Protein AF-0000000066928668 (afdb_homodimer)

Foldseek 3Di:
DVVVVVVVVVVVCPVPVAFEEEEEAEDLDQLSLVVQQLLQQLSVVSPHQYEYEYEYAAPVHPDQSYDRHHYDYDYDDPVRNVLSVVLLPAQCLQPVDPDPVVVVVSVVSVLVSLLVSLVVVVPDVVVLVVLLVSQGLEYEYELLQLQVLLSCVSSVHQAYEYEDSAADAQLLQLLQQHHRPLQQDAGLFQLDHSDDDPVSSVVRVVVSVVVVVVCVVSVCSSNVQVVCCVPPNHPSDDSSNSSNQHQAYEYQDDCLQAHDDDDFPRYHHQHPSPQDDADDDDPVVVVLLVPAQEEEEEDADPSNAPVSNDPLLLVLLLVLQQVPLRYAYEYQHCCPPPCRNVPRPRYHYDPDDPVLNLLQDPSHAEYEYQQDSVVLSSNLLNLHAYEHEHRGGSSSVRVVSLVVQLQYHYDYSVCSSHNVVVNVRVCVCNVDCSNSVSSVVSNVCQVPPDDHSSRSSNVSSVVCSVPGRPCVRRDPSSPPDPCVVVVVVPVVVVVVVVVVVVVVVVVVVVVVVVPPPPPDPPPD/DVVVVVVVVVVVCPVPVAFEEEEEAEDLDQLSLVVQQLLQQLSVVSPHQYEYEYEYAAPVHPDQSYDRHHYDYDYDDPVRNVLSVVLLPAQCLQPVDPDPVVVVVSVVSVLVSLLVSLVVVVPDVVVLVVLLVVQGLEYEYELLQLQVLLSCVSSVHQAYEYEDSAADAQLLQLLQQHHRPLQQDAGLFQLDHSDDDPVSSVVRVVVSVVVVVVCVVSVCSSNVQVVCCVPPNHPSDDSSNSSNQHQAYEYQDDCLQAHDDDDFPRYHHQHPSPQDDADDDDPVVVVLLVPAQEEEEEDADDSNAPVSNDPLLLVLLLVLQQVPLRYAYEYQHCCPPPCRNVPRPRYHYDPDDPLLNLLLDPSHAEYEYQQDSVNLSSNLLNLHAYEHEHRGGSSSVRVVSLVVLLQYHYDYSVCSSHNVVVNVRVCVCRVDCSNSVSSVVSNVCQVPPDDHSSRSSNVSSVVCSVPGRPCVRRDPSSPPDPCVVVVVVPVVVVVVVVVVVVVVVVVVVVVVVVPPPPPPDPPD

Radius of gyration: 33.32 Å; Cα contacts (8 Å, |Δi|>4): 1807; chains: 2; bounding box: 69×100×120 Å

Organism: Strongyloides stercoralis (NCBI:txid6248)

Secondary structure (DSSP, 8-state):
-HHHHHHHHHHT-------EEEEE--BS-HHHHHHHHHHHHHHHHTT-EEEEEEEB--TT----S-SSSEEEEEPPPHHHHHHHHHHT-TTHHHH--S-HHHHHHHHHHHHHHHHHHHHHHHH-HHHHHHHHHH--SEEEEETT-HHHHHHHHHTT---EEEEESSS--GGGSGGGT----TTTS--TT-S--SS--HHHHHHHHHHHHHHHHHHHHHHHHHHTHHHHHHHH-TTS--HHHHHHHSS-EEES--TTTSPP--B-TTEEE-TTTT-PPPPPPPHHHHHHHTSSSEEEEEE-TTTS-GGGS-HHHHHHHHHHHHH-TTEEEEEE-S-GGG-TTTT-TTEEEES---HHHHHTSTTEEEEEE---HHHHHHHHHHT--EEE---STTHHHHHHHHHHTT-EEE--GGGGGSHHHHHHHHHHHHH-HHHHHHHHHHHHHHHT-SS-HHHHHHHHHHHHHHH---GGG--GGGG--HHHHTTHHHHHHHHHHHHHHHHHHHHHHHHHHHHS--------/-HHHHHHHHHHT-------EEEEE--BS-HHHHHHHHHHHHHHHHTT-EEEEEEEB--TT----S-SSSEEEEEPPPHHHHHHHHHHT-TTHHHH--S-HHHHHHHHHHHHHHHHHHHHHHHH-HHHHHHHHHH--SEEEEETT-HHHHHHHHHTT---EEEEESSS--GGGTGGGT----TTTS--TT-S--SS--HHHHHHHHHHHHHHHHHHHHHHHHHHTHHHHHHHH-TTS--HHHHHHHSS-EEES--TTTSPP--B-TTEEE-TTTT-PPPPPPPHHHHHHHTSSSEEEEEE-TTTS-GGGS-HHHHHHHHHHHHH-TTEEEEEE-S-GGG-TTTT-TTEEEES---HHHHHTSTTEEEEEE---HHHHHHHHHHT--EEE---STTHHHHHHHHHHTT-EEE--GGGGGSHHHHHHHHHHHHH-HHHHHHHHHHHHHHHT-SS-HHHHHHHHHHHHHHH---GGG--GGGG--HHHHTTHHHHHHHHHHHHHHHHHHHHHHHHHHHHS--------

pLDDT: mean 91.53, std 11.99, range [35.19, 98.94]

Sequence (1048 aa):
MFHKYLILLLTFLITLNSYKILIVNPKFGYSHVNFFSQIADILTEAGHNVTVLAINMDPTITHPGAYKANVVTFPASKEIEDIFAQNIAGNFLWNLTSSGIEQYEVFKRFMNATYLQSLKVFNNEELTEKIKKEKFDLGITEMLNEYIFGMFKIWGIKAYVSGLSTSLGEYYYNPFGVPFPASFIPCLMSPFSDKMTYLERFQNLLSYNIGKMFYSYYGEYLSLQSEFDAKYGVGFFNGYKALGDSSFLIINSNPFLDFPSPKTSKMVEVSGIGIKDSKPLSDYWNKILSLRNKTIMISFGTFAKTIYMPKNIKDGLLEAIRKLNNITFILKYEKPEDGTGKNINNLIISKWLPQSDLLNDERLSLFITHGGMGSTTELSFKGVPAIAIPLLGDQFRNIKLLERQKTAIIMNKLDLKNPDILIKNIKKILEDDTYKNNAKLVSRRLNKRPVGSKKLLIEHIEFAAEFGNLDILDLASRNMGVIEYYNLDIIIPITLGSLSICLLLMYITFKYIKKIPISKVKKDMFHKYLILLLTFLITLNSYKILIVNPKFGYSHVNFFSQIADILTEAGHNVTVLAINMDPTITHPGAYKANVVTFPASKEIEDIFAQNIAGNFLWNLTSSGIEQYEVFKRFMNATYLQSLKVFNNEELTEKIKKEKFDLGITEMLNEYIFGMFKIWGIKAYVSGLSTSLGEYYYNPFGVPFPASFIPCLMSPFSDKMTYLERFQNLLSYNIGKMFYSYYGEYLSLQSEFDAKYGVGFFNGYKALGDSSFLIINSNPFLDFPSPKTSKMVEVSGIGIKDSKPLSDYWNKILSLRNKTIMISFGTFAKTIYMPKNIKDGLLEAIRKLNNITFILKYEKPEDGTGKNINNLIISKWLPQSDLLNDERLSLFITHGGMGSTTELSFKGVPAIAIPLLGDQFRNIKLLERQKTAIIMNKLDLKNPDILIKNIKKILEDDTYKNNAKLVSRRLNKRPVGSKKLLIEHIEFAAEFGNLDILDLASRNMGVIEYYNLDIIIPITLGSLSICLLLMYITFKYIKKIPISKVKKD

Solvent-accessible surface area (backbone atoms only — not comparable to full-atom values): 54546 Å² total; per-residue (Å²): 113,67,61,59,50,47,48,51,53,55,62,60,50,60,76,68,82,58,47,38,34,38,34,49,38,58,32,75,43,64,68,51,24,49,46,54,13,46,52,38,28,52,44,29,74,73,56,30,51,33,36,31,42,20,34,48,40,29,77,85,55,77,73,70,44,45,84,71,28,47,70,44,77,42,83,54,53,70,68,40,27,50,55,44,51,63,66,55,47,68,44,43,57,74,56,53,58,90,47,69,65,63,55,45,53,51,48,48,51,52,52,49,39,50,37,56,54,49,49,52,59,75,68,33,60,68,62,45,53,57,50,36,72,67,61,40,48,25,35,34,35,45,61,83,50,32,31,51,59,51,45,31,56,76,35,61,27,83,15,39,36,32,30,36,72,40,59,87,39,59,81,63,30,46,46,57,34,36,80,62,56,44,45,35,46,51,40,50,62,31,75,46,49,44,79,52,52,73,69,51,28,51,52,34,41,49,50,49,54,53,48,49,53,49,44,66,63,47,45,46,54,49,22,39,40,67,58,45,27,71,75,68,32,80,80,70,60,53,50,65,62,50,63,40,55,31,29,30,36,40,25,41,26,34,68,88,53,42,84,43,59,77,38,44,86,37,55,42,62,30,40,63,60,77,66,68,82,74,58,86,72,53,72,66,57,52,51,59,51,62,70,34,87,36,26,35,41,35,43,51,65,85,80,48,45,56,76,42,45,52,63,61,37,47,50,11,48,52,49,28,51,53,70,41,60,73,32,32,35,37,35,52,27,77,57,62,84,74,54,75,64,70,90,30,90,39,54,44,70,30,66,71,71,66,57,72,40,49,48,62,35,84,51,46,58,34,37,36,30,26,23,45,68,67,56,48,49,50,34,39,56,47,23,39,18,32,41,29,34,41,66,59,60,47,13,39,25,45,41,36,44,33,41,74,56,42,20,37,48,82,45,60,59,73,48,29,45,42,27,65,54,53,45,50,51,52,51,50,52,72,68,37,61,60,21,46,53,33,13,40,50,46,10,49,51,60,74,56,41,65,72,50,28,56,58,53,50,51,39,44,50,52,43,30,46,72,66,27,54,46,68,70,45,51,30,61,46,50,77,46,53,73,49,55,53,69,37,42,79,55,48,49,57,51,50,52,50,50,50,48,51,51,51,49,51,48,50,49,52,51,56,51,56,70,63,50,76,74,73,74,71,73,82,121,114,69,62,59,48,46,48,50,53,55,62,61,52,61,77,68,82,58,48,38,34,36,34,50,38,58,32,75,44,64,68,50,25,49,47,55,13,46,54,38,28,53,44,29,73,72,57,29,50,33,36,30,43,19,32,48,40,29,75,84,54,78,73,70,45,45,84,72,28,48,70,45,77,42,83,55,54,71,66,40,27,51,56,42,52,61,68,55,46,69,45,43,58,73,57,54,59,92,48,70,63,62,54,47,52,52,50,49,52,51,51,50,40,50,37,55,54,49,49,51,59,74,67,32,59,67,61,45,53,57,51,36,72,66,61,41,47,24,36,35,34,44,62,82,49,32,31,51,61,50,46,31,55,75,37,62,26,82,14,39,34,31,30,36,71,39,59,88,41,59,80,63,29,46,47,57,36,37,79,62,55,43,45,35,46,49,40,50,61,30,74,45,50,46,79,52,53,74,68,52,29,50,51,36,42,50,50,49,53,51,47,50,54,48,43,67,63,46,43,46,53,49,22,38,39,68,60,47,28,72,75,68,33,81,80,71,60,52,50,65,63,51,61,40,55,32,29,31,36,40,27,40,28,37,68,88,53,41,83,42,56,78,38,46,84,36,56,42,61,29,40,64,61,78,65,67,81,75,57,86,71,53,71,66,57,52,50,58,51,64,71,35,86,35,26,34,40,36,43,50,67,85,80,48,46,56,76,41,44,52,66,61,36,46,51,10,48,53,48,29,52,53,72,42,61,74,34,33,34,40,36,52,27,77,56,60,84,75,53,73,64,71,91,30,90,39,56,44,69,29,66,71,71,68,58,72,41,50,49,62,34,86,52,45,58,32,38,36,29,27,22,45,67,67,56,49,49,49,32,37,56,47,23,38,17,32,42,28,34,40,67,58,60,47,12,38,24,44,41,38,43,35,42,77,56,43,20,36,47,81,44,59,60,75,48,29,44,42,28,65,54,53,46,51,51,52,51,50,53,73,70,38,60,61,23,47,54,34,12,40,50,47,9,50,50,60,75,56,40,64,71,50,28,56,57,54,51,51,40,46,49,52,42,29,46,71,64,28,54,45,66,69,46,51,29,61,45,52,79,48,53,73,50,56,54,69,38,42,79,54,49,49,57,51,51,53,50,50,50,50,51,51,52,49,51,49,51,51,50,50,54,52,57,70,63,48,74,75,73,74,74,73,82,122

Nearest PDB structures (foldseek):
  3otg-assembly1_A  TM=7.010E-01  e=2.100E-13  Micromonospora echinospora
  2o6l-assembly1_B  TM=9.010E-01  e=8.244E-10  Homo sapiens
  6llw-assembly1_A  TM=6.398E-01  e=3.301E-14  Fagopyrum esculentum
  6llw-assembly2_B  TM=6.515E-01  e=2.859E-13  Fagopyrum esculentum
  7cjx-assembly2_B  TM=8.610E-01  e=1.876E-09  Homo sapiens

InterPro domains:
  IPR002213 UDP-glucuronosyl/UDP-glucosyltransferase [PF00201] (29-515)
  IPR002213 UDP-glucuronosyl/UDP-glucosyltransferase [cd03784] (19-461)
  IPR050271 UDP-glycosyltransferase [PTHR48043] (30-502)

Structure (mmCIF, N/CA/C/O backbone):
data_AF-0000000066928668-model_v1
#
loop_
_entity.id
_entity.type
_entity.pdbx_description
1 polymer glucuronosyltransferase
#
loop_
_atom_site.group_PDB
_atom_site.id
_atom_site.type_symbol
_atom_site.label_atom_id
_atom_site.label_alt_id
_atom_site.label_comp_id
_atom_site.label_asym_id
_atom_site.label_entity_id
_atom_site.label_seq_id
_atom_site.pdbx_PDB_ins_code
_atom_site.Cartn_x
_atom_site.Cartn_y
_atom_site.Cartn_z
_atom_site.occupancy
_atom_site.B_iso_or_equiv
_atom_site.auth_seq_id
_atom_site.auth_comp_id
_atom_site.auth_asym_id
_atom_site.auth_atom_id
_atom_site.pdbx_PDB_model_num
ATOM 1 N N . MET A 1 1 ? -10.75 -13.641 46.688 1 46.62 1 MET A N 1
ATOM 2 C CA . MET A 1 1 ? -9.812 -14.18 45.719 1 46.62 1 MET A CA 1
ATOM 3 C C . MET A 1 1 ? -10.547 -14.703 44.469 1 46.62 1 MET A C 1
ATOM 5 O O . MET A 1 1 ? -10.094 -14.516 43.344 1 46.62 1 MET A O 1
ATOM 9 N N . PHE A 1 2 ? -11.734 -15.273 44.656 1 57.09 2 PHE A N 1
ATOM 10 C CA . PHE A 1 2 ? -12.508 -15.828 43.562 1 57.09 2 PHE A CA 1
ATOM 11 C C . PHE A 1 2 ? -13.148 -14.719 42.719 1 57.09 2 PHE A C 1
ATOM 13 O O . PHE A 1 2 ? -13.234 -14.828 41.5 1 57.09 2 PHE A O 1
ATOM 20 N N . HIS A 1 3 ? -13.477 -13.586 43.312 1 56.28 3 HIS A N 1
ATOM 21 C CA . HIS A 1 3 ? -14.125 -12.5 42.594 1 56.28 3 HIS A CA 1
ATOM 22 C C . HIS A 1 3 ? -13.141 -11.773 41.688 1 56.28 3 HIS A C 1
ATOM 24 O O . HIS A 1 3 ? -13.508 -11.336 40.594 1 56.28 3 HIS A O 1
ATOM 30 N N . LYS A 1 4 ? -11.859 -11.617 42.188 1 55.47 4 LYS A N 1
ATOM 31 C CA . LYS A 1 4 ? -10.867 -10.969 41.344 1 55.47 4 LYS A CA 1
ATOM 32 C C . LYS A 1 4 ? -10.547 -11.812 40.094 1 55.47 4 LYS A C 1
ATOM 34 O O . LYS A 1 4 ? -10.359 -11.289 39 1 55.47 4 LYS A O 1
ATOM 39 N N . TYR A 1 5 ? -10.586 -13.148 40.375 1 54.06 5 TYR A N 1
ATOM 40 C CA . TYR A 1 5 ? -10.352 -14.016 39.219 1 54.06 5 TYR A CA 1
ATOM 41 C C . TYR A 1 5 ? -11.547 -14.008 38.281 1 54.06 5 TYR A C 1
ATOM 43 O O . TYR A 1 5 ? -11.383 -14.07 37.062 1 54.06 5 TYR A O 1
ATOM 51 N N . LEU A 1 6 ? -12.75 -13.852 38.906 1 53.78 6 LEU A N 1
ATOM 52 C CA . LEU A 1 6 ? -13.93 -13.773 38.031 1 53.78 6 LEU A CA 1
ATOM 53 C C . LEU A 1 6 ? -13.93 -12.469 37.25 1 53.78 6 LEU A C 1
ATOM 55 O O . LEU A 1 6 ? -14.258 -12.461 36.062 1 53.78 6 LEU A O 1
ATOM 59 N N . ILE A 1 7 ? -13.523 -11.375 37.906 1 51.69 7 ILE A N 1
ATOM 60 C CA . ILE A 1 7 ? -13.453 -10.102 37.219 1 51.69 7 ILE A CA 1
ATOM 61 C C . ILE A 1 7 ? -12.312 -10.148 36.188 1 51.69 7 ILE A C 1
ATOM 63 O O . ILE A 1 7 ? -12.461 -9.656 35.062 1 51.69 7 ILE A O 1
ATOM 67 N N . LEU A 1 8 ? -11.211 -10.758 36.594 1 50.03 8 LEU A N 1
ATOM 68 C CA . LEU A 1 8 ? -10.148 -10.93 35.625 1 50.03 8 LEU A CA 1
ATOM 69 C C . LEU A 1 8 ? -10.602 -11.836 34.5 1 50.03 8 LEU A C 1
ATOM 71 O O . LEU A 1 8 ? -10.289 -11.578 33.312 1 50.03 8 LEU A O 1
ATOM 75 N N . LEU A 1 9 ? -11.305 -12.914 34.844 1 50.09 9 LEU A N 1
ATOM 76 C CA . LEU A 1 9 ? -11.883 -13.758 33.812 1 50.09 9 LEU A CA 1
ATOM 77 C C . LEU A 1 9 ? -12.906 -12.984 33 1 50.09 9 LEU A C 1
ATOM 79 O O . LEU A 1 9 ? -12.969 -13.133 31.766 1 50.09 9 LEU A O 1
ATOM 83 N N . LEU A 1 10 ? -13.773 -12.195 33.625 1 47.59 10 LEU A N 1
ATOM 84 C CA . LEU A 1 10 ? -14.742 -11.398 32.875 1 47.59 10 LEU A CA 1
ATOM 85 C C . LEU A 1 10 ? -14.055 -10.312 32.062 1 47.59 10 LEU A C 1
ATOM 87 O O . LEU A 1 10 ? -14.516 -9.953 31 1 47.59 10 LEU A O 1
ATOM 91 N N . THR A 1 1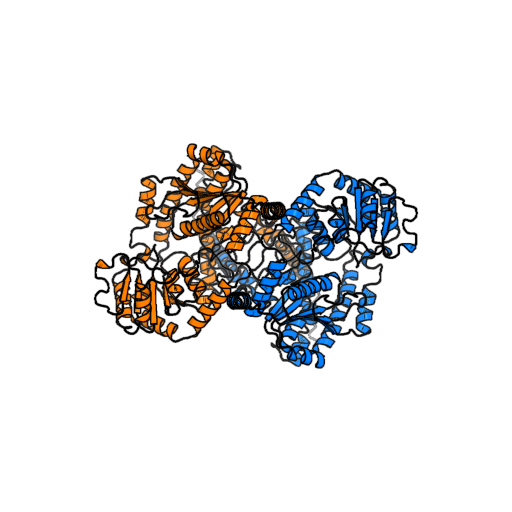1 ? -13.047 -9.68 32.625 1 44.5 11 THR A N 1
ATOM 92 C CA . THR A 1 11 ? -12.367 -8.648 31.859 1 44.5 11 THR A CA 1
ATOM 93 C C . THR A 1 11 ? -11.648 -9.25 30.656 1 44.5 11 THR A C 1
ATOM 95 O O . THR A 1 11 ? -11.367 -8.555 29.688 1 44.5 11 THR A O 1
ATOM 98 N N . PHE A 1 12 ? -11.125 -10.422 30.891 1 43.31 12 PHE A N 1
ATOM 99 C CA . PHE A 1 12 ? -10.508 -11 29.703 1 43.31 12 PHE A CA 1
ATOM 100 C C . PHE A 1 12 ? -11.57 -11.398 28.688 1 43.31 12 PHE A C 1
ATOM 102 O O . PHE A 1 12 ? -11.266 -12.078 27.703 1 43.31 12 PHE A O 1
ATOM 109 N N . LEU A 1 13 ? -12.789 -11.461 29.062 1 40.69 13 LEU A N 1
ATOM 110 C CA . LEU A 1 13 ? -13.68 -11.602 27.922 1 40.69 13 LEU A CA 1
ATOM 111 C C . LEU A 1 13 ? -13.391 -10.539 26.859 1 40.69 13 LEU A C 1
ATOM 113 O O . LEU A 1 13 ? -13.891 -9.414 26.953 1 40.69 13 LEU A O 1
ATOM 117 N N . ILE A 1 14 ? -12.219 -10.32 26.531 1 44.44 14 ILE A N 1
ATOM 118 C CA . ILE A 1 14 ? -12.055 -9.656 25.25 1 44.44 14 ILE A CA 1
ATOM 119 C C . ILE A 1 14 ? -13.211 -10.023 24.328 1 44.44 14 ILE A C 1
ATOM 121 O O . ILE A 1 14 ? -13.391 -11.195 23.984 1 44.44 14 ILE A O 1
ATOM 125 N N . THR A 1 15 ? -14.367 -9.516 24.531 1 46.16 15 THR A N 1
ATOM 126 C CA . THR A 1 15 ? -15.453 -9.68 23.578 1 46.16 15 THR A CA 1
ATOM 127 C C . THR A 1 15 ? -14.906 -9.922 22.172 1 46.16 15 THR A C 1
ATOM 129 O O . THR A 1 15 ? -14.406 -9 21.516 1 46.16 15 THR A O 1
ATOM 132 N N . LEU A 1 16 ? -14.18 -10.883 21.984 1 56.91 16 LEU A N 1
ATOM 133 C CA . LEU A 1 16 ? -13.859 -11.328 20.641 1 56.91 16 LEU A CA 1
ATOM 134 C C . LEU A 1 16 ? -15.102 -11.32 19.75 1 56.91 16 LEU A C 1
ATOM 136 O O . LEU A 1 16 ? -16.094 -11.992 20.047 1 56.91 16 LEU A O 1
ATOM 140 N N . ASN A 1 17 ? -15.414 -10.195 19.156 1 73.5 17 ASN A N 1
ATOM 141 C CA . ASN A 1 17 ? -16.5 -10.156 18.188 1 73.5 17 ASN A CA 1
ATOM 142 C C . ASN A 1 17 ? -16.375 -11.281 17.156 1 73.5 17 ASN A C 1
ATOM 144 O O . ASN A 1 17 ? -15.375 -11.359 16.438 1 73.5 17 ASN A O 1
ATOM 148 N N . SER A 1 18 ? -17 -12.367 17.422 1 92.94 18 SER A N 1
ATOM 149 C CA . SER A 1 18 ? -17.125 -13.469 16.469 1 92.94 18 SER A CA 1
ATOM 150 C C . SER A 1 18 ? -18.062 -13.102 15.32 1 92.94 18 SER A C 1
ATOM 152 O O . SER A 1 18 ? -19.234 -12.82 15.539 1 92.94 18 SER A O 1
ATOM 154 N N . TYR A 1 19 ? -17.5 -13.016 14.148 1 97.81 19 TYR A N 1
ATOM 155 C CA . TYR A 1 19 ? -18.281 -12.688 12.969 1 97.81 19 TYR A CA 1
ATOM 156 C C . TYR A 1 19 ? -18.734 -13.953 12.25 1 97.81 19 TYR A C 1
ATOM 158 O O . TYR A 1 19 ? -18.062 -14.984 12.305 1 97.81 19 TYR A O 1
ATOM 166 N N . LYS A 1 20 ? -19.906 -13.898 11.672 1 98.38 20 LYS A N 1
ATOM 167 C CA . LYS A 1 20 ? -20.375 -14.945 10.766 1 98.38 20 LYS A CA 1
ATOM 168 C C . LYS A 1 20 ? -19.953 -14.656 9.328 1 98.38 20 LYS A C 1
ATOM 170 O O . LYS A 1 20 ? -20.422 -13.695 8.719 1 98.38 20 LYS A O 1
ATOM 175 N N . ILE A 1 21 ? -19.094 -15.523 8.766 1 98.81 21 ILE A N 1
ATOM 176 C CA . ILE A 1 21 ? -18.453 -15.234 7.484 1 98.81 21 ILE A CA 1
ATOM 177 C C . ILE A 1 21 ? -18.766 -16.359 6.496 1 98.81 21 ILE A C 1
ATOM 179 O O . ILE A 1 21 ? -18.672 -17.531 6.832 1 98.81 21 ILE A O 1
ATOM 183 N N . LEU A 1 22 ? -19.234 -16.016 5.316 1 98.94 22 LEU A N 1
ATOM 184 C CA . LEU A 1 22 ? -19.438 -16.953 4.227 1 98.94 22 LEU A CA 1
ATOM 185 C C . LEU A 1 22 ? -18.297 -16.875 3.213 1 98.94 22 LEU A C 1
ATOM 187 O O . LEU A 1 22 ? -18.016 -15.797 2.689 1 98.94 22 LEU A O 1
ATOM 191 N N . ILE A 1 23 ? -17.656 -17.938 2.953 1 98.94 23 ILE A N 1
ATOM 192 C CA . ILE A 1 23 ? -16.641 -18.031 1.901 1 98.94 23 ILE A CA 1
ATOM 193 C C . ILE A 1 23 ? -17.141 -18.922 0.771 1 98.94 23 ILE A C 1
ATOM 195 O O . ILE A 1 23 ? -17.516 -20.078 1.002 1 98.94 23 ILE A O 1
ATOM 199 N N . VAL A 1 24 ? -17.266 -18.359 -0.414 1 98.81 24 VAL A N 1
ATOM 200 C CA . VAL A 1 24 ? -17.656 -19.141 -1.583 1 98.81 24 VAL A CA 1
ATOM 201 C C . VAL A 1 24 ? -16.406 -19.641 -2.303 1 98.81 24 VAL A C 1
ATOM 203 O O . VAL A 1 24 ? -15.578 -18.844 -2.756 1 98.81 24 VAL A O 1
ATOM 206 N N . ASN A 1 25 ? -16.266 -20.938 -2.432 1 98.12 25 ASN A N 1
ATOM 207 C CA . ASN A 1 25 ? -15.039 -21.594 -2.893 1 98.12 25 ASN A CA 1
ATOM 208 C C . ASN A 1 25 ? -15.328 -22.578 -4.016 1 98.12 25 ASN A C 1
ATOM 210 O O . ASN A 1 25 ? -15.32 -23.797 -3.791 1 98.12 25 ASN A O 1
ATOM 214 N N . PRO A 1 26 ? -15.562 -22.047 -5.25 1 95.31 26 PRO A N 1
ATOM 215 C CA . PRO A 1 26 ? -15.734 -22.969 -6.375 1 95.31 26 PRO A CA 1
ATOM 216 C C . PRO A 1 26 ? -14.516 -23.844 -6.609 1 95.31 26 PRO A C 1
ATOM 218 O O . PRO A 1 26 ? -13.375 -23.375 -6.527 1 95.31 26 PRO A O 1
ATOM 221 N N . LYS A 1 27 ? -14.742 -25.109 -6.988 1 93.25 27 LYS A N 1
ATOM 222 C CA . LYS A 1 27 ? -13.672 -26.109 -7.051 1 93.25 27 LYS A CA 1
ATOM 223 C C . LYS A 1 27 ? -13.234 -26.344 -8.492 1 93.25 27 LYS A C 1
ATOM 225 O O . LYS A 1 27 ? -13.391 -27.453 -9.023 1 93.25 27 LYS A O 1
ATOM 230 N N . PHE A 1 28 ? -12.539 -25.391 -9.016 1 87.31 28 PHE A N 1
ATOM 231 C CA . PHE A 1 28 ? -12.109 -25.516 -10.406 1 87.31 28 PHE A CA 1
ATOM 232 C C . PHE A 1 28 ? -10.602 -25.688 -10.492 1 87.31 28 PHE A C 1
ATOM 234 O O . PHE A 1 28 ? -10.07 -26.016 -11.555 1 87.31 28 PHE A O 1
ATOM 241 N N . GLY A 1 29 ? -9.859 -25.453 -9.477 1 85.62 29 GLY A N 1
ATOM 242 C CA . GLY A 1 29 ? -8.422 -25.625 -9.359 1 85.62 29 GLY A CA 1
ATOM 243 C C . GLY A 1 29 ? -7.949 -25.797 -7.93 1 85.62 29 GLY A C 1
ATOM 244 O O . GLY A 1 29 ? -8.383 -25.062 -7.035 1 85.62 29 GLY A O 1
ATOM 245 N N . TYR A 1 30 ? -7.094 -26.766 -7.766 1 87.19 30 TYR A N 1
ATOM 246 C CA . TYR A 1 30 ? -6.691 -27.125 -6.41 1 87.19 30 TYR A CA 1
ATOM 247 C C . TYR A 1 30 ? -6.098 -25.922 -5.684 1 87.19 30 TYR A C 1
ATOM 249 O O . TYR A 1 30 ? -6.445 -25.656 -4.531 1 87.19 30 TYR A O 1
ATOM 257 N N . SER A 1 31 ? -5.164 -25.234 -6.336 1 89.25 31 SER A N 1
ATOM 258 C CA . SER A 1 31 ? -4.473 -24.125 -5.688 1 89.25 31 SER A CA 1
ATOM 259 C C . SER A 1 31 ? -5.449 -23.016 -5.293 1 89.25 31 SER A C 1
ATOM 261 O O . SER A 1 31 ? -5.285 -22.375 -4.25 1 89.25 31 SER A O 1
ATOM 263 N N . HIS A 1 32 ? -6.465 -22.812 -6.086 1 93.69 32 HIS A N 1
ATOM 264 C CA . HIS A 1 32 ? -7.5 -21.828 -5.777 1 93.69 32 HIS A CA 1
ATOM 265 C C . HIS A 1 32 ? -8.312 -22.25 -4.562 1 93.69 32 HIS A C 1
ATOM 267 O O . HIS A 1 32 ? -8.5 -21.469 -3.625 1 93.69 32 HIS A O 1
ATOM 273 N N . VAL A 1 33 ? -8.68 -23.547 -4.625 1 95.5 33 VAL A N 1
ATOM 274 C CA . VAL A 1 33 ? -9.484 -24.094 -3.539 1 95.5 33 VAL A CA 1
ATOM 275 C C . VAL A 1 33 ? -8.688 -24.062 -2.238 1 95.5 33 VAL A C 1
ATOM 277 O O . VAL A 1 33 ? -9.203 -23.656 -1.193 1 95.5 33 VAL A O 1
ATOM 280 N N . ASN A 1 34 ? -7.469 -24.469 -2.361 1 94.12 34 ASN A N 1
ATOM 281 C CA . ASN A 1 34 ? -6.613 -24.547 -1.183 1 94.12 34 ASN A CA 1
ATOM 282 C C . ASN A 1 34 ? -6.387 -23.172 -0.553 1 94.12 34 ASN A C 1
ATOM 284 O O . ASN A 1 34 ? -6.359 -23.047 0.672 1 94.12 34 ASN A O 1
ATOM 288 N N . PHE A 1 35 ? -6.172 -22.188 -1.315 1 96.44 35 PHE A N 1
ATOM 289 C CA . PHE A 1 35 ? -5.918 -20.859 -0.786 1 96.44 35 PHE A CA 1
ATOM 290 C C . PHE A 1 35 ? -7.113 -20.359 0.018 1 96.44 35 PHE A C 1
ATOM 292 O O . PHE A 1 35 ? -6.953 -19.875 1.141 1 96.44 35 PHE A O 1
ATOM 299 N N . PHE A 1 36 ? -8.281 -20.484 -0.494 1 98.31 36 PHE A N 1
ATOM 300 C CA . PHE A 1 36 ? -9.469 -20 0.193 1 98.31 36 PHE A CA 1
ATOM 301 C C . PHE A 1 36 ? -9.836 -20.906 1.356 1 98.31 36 PHE A C 1
ATOM 303 O O . PHE A 1 36 ? -10.453 -20.469 2.33 1 98.31 36 PHE A O 1
ATOM 310 N N . SER A 1 37 ? -9.438 -22.172 1.21 1 98.12 37 SER A N 1
ATOM 311 C CA . SER A 1 37 ? -9.555 -23.062 2.357 1 98.12 37 SER A CA 1
ATOM 312 C C . SER A 1 37 ? -8.703 -22.578 3.525 1 98.12 37 SER A C 1
ATOM 314 O O . SER A 1 37 ? -9.156 -22.562 4.672 1 98.12 37 SER A O 1
ATOM 316 N N . GLN A 1 38 ? -7.504 -22.188 3.217 1 97.31 38 GLN A N 1
ATOM 317 C CA . GLN A 1 38 ? -6.609 -21.672 4.246 1 97.31 38 GLN A CA 1
ATOM 318 C C . GLN A 1 38 ? -7.195 -20.422 4.906 1 97.31 38 GLN A C 1
ATOM 320 O O . GLN A 1 38 ? -7.129 -20.281 6.129 1 97.31 38 GLN A O 1
ATOM 325 N N . ILE A 1 39 ? -7.777 -19.516 4.133 1 98.69 39 ILE A N 1
ATOM 326 C CA . ILE A 1 39 ? -8.422 -18.328 4.664 1 98.69 39 ILE A CA 1
ATOM 327 C C . ILE A 1 39 ? -9.539 -18.734 5.625 1 98.69 39 ILE A C 1
ATOM 329 O O . ILE A 1 39 ? -9.617 -18.219 6.742 1 98.69 39 ILE A O 1
ATOM 333 N N . ALA A 1 40 ? -10.328 -19.719 5.199 1 98.75 40 ALA A N 1
ATOM 334 C CA . ALA A 1 40 ? -11.461 -20.172 6.008 1 98.75 40 ALA A CA 1
ATOM 335 C C . ALA A 1 40 ? -10.984 -20.75 7.336 1 98.75 40 ALA A C 1
ATOM 337 O O . ALA A 1 40 ? -11.516 -20.422 8.391 1 98.75 40 ALA A O 1
ATOM 338 N N . ASP A 1 41 ? -10 -21.547 7.25 1 98.06 41 ASP A N 1
ATOM 339 C CA . ASP A 1 41 ? -9.516 -22.234 8.438 1 98.06 41 ASP A CA 1
ATOM 340 C C . ASP A 1 41 ? -8.844 -21.266 9.406 1 98.06 41 ASP A C 1
ATOM 342 O O . ASP A 1 41 ? -9.023 -21.359 10.625 1 98.06 41 ASP A O 1
ATOM 346 N N . ILE A 1 42 ? -8.102 -20.312 8.883 1 98 42 ILE A N 1
ATOM 347 C CA . ILE A 1 42 ? -7.43 -19.312 9.703 1 98 42 ILE A CA 1
ATOM 348 C C . ILE A 1 42 ? -8.469 -18.469 10.438 1 98 42 ILE A C 1
ATOM 350 O O . ILE A 1 42 ? -8.328 -18.203 11.633 1 98 42 ILE A O 1
ATOM 354 N N . LEU A 1 43 ? -9.5 -18.047 9.734 1 98.56 43 LEU A N 1
ATOM 355 C CA . LEU A 1 43 ? -10.547 -17.234 10.352 1 98.56 43 LEU A CA 1
ATOM 356 C C . LEU A 1 43 ? -11.328 -18.047 11.383 1 98.56 43 LEU A C 1
ATOM 358 O O . LEU A 1 43 ? -11.742 -17.5 12.414 1 98.56 43 LEU A O 1
ATOM 362 N N . THR A 1 44 ? -11.516 -19.359 11.094 1 98.5 44 THR A N 1
ATOM 363 C CA . THR A 1 44 ? -12.164 -20.234 12.062 1 98.5 44 THR A CA 1
ATOM 364 C C . THR A 1 44 ? -11.328 -20.359 13.336 1 98.5 44 THR A C 1
ATOM 366 O O . THR A 1 44 ? -11.859 -20.266 14.445 1 98.5 44 THR A O 1
ATOM 369 N N . GLU A 1 45 ? -10.047 -20.531 13.164 1 97.12 45 GLU A N 1
ATOM 370 C CA . GLU A 1 45 ? -9.141 -20.641 14.297 1 97.12 45 GLU A CA 1
ATOM 371 C C . GLU A 1 45 ? -9.078 -19.328 15.086 1 97.12 45 GLU A C 1
ATOM 373 O O . GLU A 1 45 ? -8.828 -19.328 16.297 1 97.12 45 GLU A O 1
ATOM 378 N N . ALA A 1 46 ? -9.305 -18.25 14.422 1 97.12 46 ALA A N 1
ATOM 379 C CA . ALA A 1 46 ? -9.289 -16.938 15.07 1 97.12 46 ALA A CA 1
ATOM 380 C C . ALA A 1 46 ? -10.578 -16.703 15.859 1 97.12 46 ALA A C 1
ATOM 382 O O . ALA A 1 46 ? -10.742 -15.648 16.484 1 97.12 46 ALA A O 1
ATOM 383 N N . GLY A 1 47 ? -11.555 -17.594 15.781 1 97.5 47 GLY A N 1
ATOM 384 C CA . GLY A 1 47 ? -12.734 -17.531 16.641 1 97.5 47 GLY A CA 1
ATOM 385 C C . GLY A 1 47 ? -13.992 -17.125 15.898 1 97.5 47 GLY A C 1
ATOM 386 O O . GLY A 1 47 ? -15.039 -16.922 16.5 1 97.5 47 GLY A O 1
ATOM 387 N N . HIS A 1 48 ? -13.961 -17.062 14.562 1 98.31 48 HIS A N 1
ATOM 388 C CA . HIS A 1 48 ? -15.133 -16.656 13.789 1 98.31 48 HIS A CA 1
ATOM 389 C C . HIS A 1 48 ? -15.961 -17.859 13.375 1 98.31 48 HIS A C 1
ATOM 391 O O . HIS A 1 48 ? -15.461 -19 13.383 1 98.31 48 HIS A O 1
ATOM 397 N N . ASN A 1 49 ? -17.25 -17.625 13.133 1 98.38 49 ASN A N 1
ATOM 398 C CA . ASN A 1 49 ? -18.141 -18.641 12.578 1 98.38 49 ASN A CA 1
ATOM 399 C C . ASN A 1 49 ? -18.109 -18.625 11.047 1 98.38 49 ASN A C 1
ATOM 401 O O . ASN A 1 49 ? -18.812 -17.844 10.406 1 98.38 49 ASN A O 1
ATOM 405 N N . VAL A 1 50 ? -17.297 -19.578 10.523 1 98.75 50 VAL A N 1
ATOM 406 C CA . VAL A 1 50 ? -17.031 -19.547 9.094 1 98.75 50 VAL A CA 1
ATOM 407 C C . VAL A 1 50 ? -17.75 -20.703 8.406 1 98.75 50 VAL A C 1
ATOM 409 O O . VAL A 1 50 ? -17.688 -21.844 8.852 1 98.75 50 VAL A O 1
ATOM 412 N N . THR A 1 51 ? -18.5 -20.406 7.391 1 98.81 51 THR A N 1
ATOM 413 C CA . THR A 1 51 ? -19.109 -21.391 6.492 1 98.81 51 THR A CA 1
ATOM 414 C C . THR A 1 51 ? -18.547 -21.266 5.082 1 98.81 51 THR A C 1
ATOM 416 O O . THR A 1 51 ? -18.438 -20.156 4.547 1 98.81 51 THR A O 1
ATOM 419 N N . VAL A 1 52 ? -18.156 -22.391 4.539 1 98.88 52 VAL A N 1
ATOM 420 C CA . VAL A 1 52 ? -17.672 -22.422 3.164 1 98.88 52 VAL A CA 1
ATOM 421 C C . VAL A 1 52 ? -18.719 -23.047 2.252 1 98.88 52 VAL A C 1
ATOM 423 O O . VAL A 1 52 ? -19.188 -24.172 2.506 1 98.88 52 VAL A O 1
ATOM 426 N N . LEU A 1 53 ? -19.172 -22.281 1.303 1 98.75 53 LEU A N 1
ATOM 427 C CA . LEU A 1 53 ? -19.953 -22.859 0.21 1 98.75 53 LEU A CA 1
ATOM 428 C C . LEU A 1 53 ? -19.031 -23.391 -0.891 1 98.75 53 LEU A C 1
ATOM 430 O O . LEU A 1 53 ? -18.547 -22.609 -1.728 1 98.75 53 LEU A O 1
ATOM 434 N N . ALA A 1 54 ? -18.828 -24.672 -0.885 1 98.31 54 ALA A N 1
ATOM 435 C CA . ALA A 1 54 ? -18.016 -25.328 -1.902 1 98.31 54 ALA A CA 1
ATOM 436 C C . ALA A 1 54 ? -18.859 -25.703 -3.121 1 98.31 54 ALA A C 1
ATOM 438 O O . ALA A 1 54 ? -19.75 -26.547 -3.035 1 98.31 54 ALA A O 1
ATOM 439 N N . ILE A 1 55 ? -18.562 -25.078 -4.23 1 97.31 55 ILE A N 1
ATOM 440 C CA . ILE A 1 55 ? -19.281 -25.344 -5.461 1 97.31 55 ILE A CA 1
ATOM 441 C C . ILE A 1 55 ? -18.5 -26.328 -6.32 1 97.31 55 ILE A C 1
ATOM 443 O O . ILE A 1 55 ? -17.469 -25.969 -6.898 1 97.31 55 ILE A O 1
ATOM 447 N N . ASN A 1 56 ? -19.016 -27.5 -6.469 1 95.56 56 ASN A N 1
ATOM 448 C CA . ASN A 1 56 ? -18.312 -28.547 -7.227 1 95.56 56 ASN A CA 1
ATOM 449 C C . ASN A 1 56 ? -18.312 -28.234 -8.719 1 95.56 56 ASN A C 1
ATOM 451 O O . ASN A 1 56 ? -19.312 -27.75 -9.266 1 95.56 56 ASN A O 1
ATOM 455 N N . MET A 1 57 ? -17.203 -28.406 -9.289 1 92.5 57 MET A N 1
ATOM 456 C CA . MET A 1 57 ? -17.031 -28.25 -10.734 1 92.5 57 MET A CA 1
ATOM 457 C C . MET A 1 57 ? -16.141 -29.359 -11.289 1 92.5 57 MET A C 1
ATOM 459 O O . MET A 1 57 ? -16.656 -30.391 -11.742 1 92.5 57 MET A O 1
ATOM 463 N N . ASP A 1 58 ? -14.891 -29.25 -10.977 1 85.88 58 ASP A N 1
ATOM 464 C CA . ASP A 1 58 ? -13.914 -30.25 -11.398 1 85.88 58 ASP A CA 1
ATOM 465 C C . ASP A 1 58 ? -13.953 -31.469 -10.484 1 85.88 58 ASP A C 1
ATOM 467 O O . ASP A 1 58 ? -13.594 -31.391 -9.305 1 85.88 58 ASP A O 1
ATOM 471 N N . PRO A 1 59 ? -14.312 -32.656 -11.031 1 85.88 59 PRO A N 1
ATOM 472 C CA . PRO A 1 59 ? -14.453 -33.844 -10.188 1 85.88 59 PRO A CA 1
ATOM 473 C C . PRO A 1 59 ? -13.109 -34.375 -9.672 1 85.88 59 PRO A C 1
ATOM 475 O O . PRO A 1 59 ? -13.078 -35.156 -8.734 1 85.88 59 PRO A O 1
ATOM 478 N N . THR A 1 60 ? -12.039 -33.906 -10.219 1 80.88 60 THR A N 1
ATOM 479 C CA . THR A 1 60 ? -10.727 -34.406 -9.797 1 80.88 60 THR A CA 1
ATOM 480 C C . THR A 1 60 ? -10.273 -33.688 -8.523 1 80.88 60 THR A C 1
ATOM 482 O O . THR A 1 60 ? -9.32 -34.125 -7.871 1 80.88 60 THR A O 1
ATOM 485 N N . ILE A 1 61 ? -10.945 -32.656 -8.164 1 88.38 61 ILE A N 1
ATOM 486 C CA . ILE A 1 61 ? -10.578 -31.938 -6.957 1 88.38 61 ILE A CA 1
ATOM 487 C C . ILE A 1 61 ? -11.305 -32.531 -5.754 1 88.38 61 ILE A C 1
ATOM 489 O O . ILE A 1 61 ? -12.484 -32.25 -5.531 1 88.38 61 ILE A O 1
ATOM 493 N N . THR A 1 62 ? -10.562 -33.219 -4.988 1 88.69 62 THR A N 1
ATOM 494 C CA . THR A 1 62 ? -11.148 -33.938 -3.852 1 88.69 62 THR A CA 1
ATOM 495 C C . THR A 1 62 ? -11.07 -33.062 -2.59 1 88.69 62 THR A C 1
ATOM 497 O O . THR A 1 62 ? -11.609 -33.438 -1.545 1 88.69 62 THR A O 1
ATOM 500 N N . HIS A 1 63 ? -10.406 -31.922 -2.668 1 92 63 HIS A N 1
ATOM 501 C CA . HIS A 1 63 ? -10.344 -31.016 -1.534 1 92 63 HIS A CA 1
ATOM 502 C C . HIS A 1 63 ? -11.742 -30.641 -1.047 1 92 63 HIS A C 1
ATOM 504 O O . HIS A 1 63 ? -12.617 -30.297 -1.85 1 92 63 HIS A O 1
ATOM 510 N N . PRO A 1 64 ? -12 -30.656 0.182 1 95 64 PRO A N 1
ATOM 511 C CA . PRO A 1 64 ? -13.359 -30.438 0.667 1 95 64 PRO A CA 1
ATOM 512 C C . PRO A 1 64 ? -13.75 -28.969 0.668 1 95 64 PRO A C 1
ATOM 514 O O . PRO A 1 64 ? -14.93 -28.641 0.829 1 95 64 PRO A O 1
ATOM 517 N N . GLY A 1 65 ? -12.852 -28.141 0.512 1 95.62 65 GLY A N 1
ATOM 518 C CA . GLY A 1 65 ? -13.125 -26.703 0.555 1 95.62 65 GLY A CA 1
ATOM 519 C C . GLY A 1 65 ? -12.602 -26.031 1.809 1 95.62 65 GLY A C 1
ATOM 520 O O . GLY A 1 65 ? -12.273 -24.844 1.794 1 95.62 65 GLY A O 1
ATOM 521 N N . ALA A 1 66 ? -12.594 -26.703 2.9 1 97.44 66 ALA A N 1
ATOM 522 C CA . ALA A 1 66 ? -12 -26.297 4.176 1 97.44 66 ALA A CA 1
ATOM 523 C C . ALA A 1 66 ? -11.898 -27.484 5.129 1 97.44 66 ALA A C 1
ATOM 525 O O . ALA A 1 66 ? -12.555 -28.516 4.926 1 97.44 66 ALA A O 1
ATOM 526 N N . TYR A 1 67 ? -11.062 -27.359 6.105 1 96.44 67 TYR A N 1
ATOM 527 C CA . TYR A 1 67 ? -10.867 -28.469 7.016 1 96.44 67 TYR A CA 1
ATOM 528 C C . TYR A 1 67 ? -11.398 -28.156 8.406 1 96.44 67 TYR A C 1
ATOM 530 O O . TYR A 1 67 ? -11.766 -29.047 9.164 1 96.44 67 TYR A O 1
ATOM 538 N N . LYS A 1 68 ? -11.422 -26.906 8.742 1 97.19 68 LYS A N 1
ATOM 539 C CA . LYS A 1 68 ? -11.836 -26.5 10.086 1 97.19 68 LYS A CA 1
ATOM 540 C C . LYS A 1 68 ? -13.18 -25.781 10.047 1 97.19 68 LYS A C 1
ATOM 542 O O . LYS A 1 68 ? -13.953 -25.859 11 1 97.19 68 LYS A O 1
ATOM 547 N N . ALA A 1 69 ? -13.492 -25.109 8.969 1 98.12 69 ALA A N 1
ATOM 548 C CA . ALA A 1 69 ? -14.758 -24.391 8.82 1 98.12 69 ALA A CA 1
ATOM 549 C C . ALA A 1 69 ? -15.898 -25.344 8.469 1 98.12 69 ALA A C 1
ATOM 551 O O . ALA A 1 69 ? -15.656 -26.484 8.07 1 98.12 69 ALA A O 1
ATOM 552 N N . ASN A 1 70 ? -17.141 -24.875 8.68 1 97.75 70 ASN A N 1
ATOM 553 C CA . ASN A 1 70 ? -18.297 -25.609 8.18 1 97.75 70 ASN A CA 1
ATOM 554 C C . ASN A 1 70 ? -18.375 -25.562 6.656 1 97.75 70 ASN A C 1
ATOM 556 O O . ASN A 1 70 ? -18.25 -24.5 6.051 1 97.75 70 ASN A O 1
ATOM 560 N N . VAL A 1 71 ? -18.547 -26.75 6.043 1 98.31 71 VAL A N 1
ATOM 561 C CA . VAL A 1 71 ? -18.562 -26.797 4.586 1 98.31 71 VAL A CA 1
ATOM 562 C C . VAL A 1 71 ? -19.953 -27.234 4.102 1 98.31 71 VAL A C 1
ATOM 564 O O . VAL A 1 71 ? -20.469 -28.266 4.543 1 98.31 71 VAL A O 1
ATOM 567 N N . VAL A 1 72 ? -20.531 -26.422 3.291 1 97.44 72 VAL A N 1
ATOM 568 C CA . VAL A 1 72 ? -21.734 -26.734 2.535 1 97.44 72 VAL A CA 1
ATOM 569 C C . VAL A 1 72 ? -21.391 -26.938 1.062 1 97.44 72 VAL A C 1
ATOM 571 O O . VAL A 1 72 ? -20.781 -26.047 0.443 1 97.44 72 VAL A O 1
ATOM 574 N N . THR A 1 73 ? -21.828 -28.031 0.515 1 97 73 THR A N 1
ATOM 575 C CA . THR A 1 73 ? -21.438 -28.344 -0.855 1 97 73 THR A CA 1
ATOM 576 C C . THR A 1 73 ? -22.609 -28.156 -1.811 1 97 73 THR A C 1
ATOM 578 O O . THR A 1 73 ? -23.734 -28.547 -1.496 1 97 73 THR A O 1
ATOM 581 N N . PHE A 1 74 ? -22.359 -27.484 -2.879 1 97.31 74 PHE A N 1
ATOM 582 C CA . PHE A 1 74 ? -23.281 -27.406 -4.004 1 97.31 74 PHE A CA 1
ATOM 583 C C . PHE A 1 74 ? -22.844 -28.328 -5.133 1 97.31 74 PHE A C 1
ATOM 585 O O . PHE A 1 74 ? -21.766 -28.125 -5.719 1 97.31 74 PHE A O 1
ATOM 592 N N . PRO A 1 75 ? -23.594 -29.297 -5.508 1 95.31 75 PRO A N 1
ATOM 593 C CA . PRO A 1 75 ? -23.156 -30.344 -6.438 1 95.31 75 PRO A CA 1
ATOM 594 C C . PRO A 1 75 ? -23.078 -29.844 -7.883 1 95.31 75 PRO A C 1
ATOM 596 O O . PRO A 1 75 ? -23.734 -28.859 -8.234 1 95.31 75 PRO A O 1
ATOM 599 N N . ALA A 1 76 ? -22.328 -30.469 -8.633 1 94.06 76 ALA A N 1
ATOM 600 C CA . ALA A 1 76 ? -22.25 -30.25 -10.078 1 94.06 76 ALA A CA 1
ATOM 601 C C . ALA A 1 76 ? -23.047 -31.312 -10.836 1 94.06 76 ALA A C 1
ATOM 603 O O . ALA A 1 76 ? -23.172 -32.438 -10.359 1 94.06 76 ALA A O 1
ATOM 604 N N . SER A 1 77 ? -23.594 -30.938 -11.984 1 90.75 77 SER A N 1
ATOM 605 C CA . SER A 1 77 ? -24.203 -31.938 -12.852 1 90.75 77 SER A CA 1
ATOM 606 C C . SER A 1 77 ? -23.156 -32.75 -13.602 1 90.75 77 SER A C 1
ATOM 608 O O . SER A 1 77 ? -22 -32.344 -13.672 1 90.75 77 SER A O 1
ATOM 610 N N . LYS A 1 78 ? -23.609 -33.844 -14.125 1 89.81 78 LYS A N 1
ATOM 611 C CA . LYS A 1 78 ? -22.719 -34.688 -14.906 1 89.81 78 LYS A CA 1
ATOM 612 C C . LYS A 1 78 ? -22.156 -33.938 -16.109 1 89.81 78 LYS A C 1
ATOM 614 O O . LYS A 1 78 ? -21.016 -34.156 -16.5 1 89.81 78 LYS A O 1
ATOM 619 N N . GLU A 1 79 ? -22.938 -33.125 -16.625 1 89.06 79 GLU A N 1
ATOM 620 C CA . GLU A 1 79 ? -22.516 -32.344 -17.797 1 89.06 79 GLU A CA 1
ATOM 621 C C . GLU A 1 79 ? -21.312 -31.469 -17.453 1 89.06 79 GLU A C 1
ATOM 623 O O . GLU A 1 79 ? -20.344 -31.406 -18.219 1 89.06 79 GLU A O 1
ATOM 628 N N . ILE A 1 80 ? -21.391 -30.797 -16.344 1 89.62 80 ILE A N 1
ATOM 629 C CA . ILE A 1 80 ? -20.312 -29.922 -15.891 1 89.62 80 ILE A CA 1
ATOM 630 C C . ILE A 1 80 ? -19.062 -30.734 -15.609 1 89.62 80 ILE A C 1
ATOM 632 O O . ILE A 1 80 ? -17.953 -30.375 -16.031 1 89.62 80 ILE A O 1
ATOM 636 N N . GLU A 1 81 ? -19.219 -31.828 -14.953 1 87.5 81 GLU A N 1
ATOM 637 C CA . GLU A 1 81 ? -18.094 -32.688 -14.633 1 87.5 81 GLU A CA 1
ATOM 638 C C . GLU A 1 81 ? -17.406 -33.219 -15.891 1 87.5 81 GLU A C 1
ATOM 640 O O . GLU A 1 81 ? -16.172 -33.281 -15.945 1 87.5 81 GLU A O 1
ATOM 645 N N . ASP A 1 82 ? -18.25 -33.5 -16.891 1 85.44 82 ASP A N 1
ATOM 646 C CA . ASP A 1 82 ? -17.719 -34.031 -18.141 1 85.44 82 ASP A CA 1
ATOM 647 C C . ASP A 1 82 ? -16.891 -32.969 -18.875 1 85.44 82 ASP A C 1
ATOM 649 O O . ASP A 1 82 ? -15.859 -33.281 -19.469 1 85.44 82 ASP A O 1
ATOM 653 N N . ILE A 1 83 ? -17.344 -31.75 -18.828 1 83.81 83 ILE A N 1
ATOM 654 C CA . ILE A 1 83 ? -16.625 -30.672 -19.484 1 83.81 83 ILE A CA 1
ATOM 655 C C . ILE A 1 83 ? -15.258 -30.5 -18.844 1 83.81 83 ILE A C 1
ATOM 657 O O . ILE A 1 83 ? -14.242 -30.406 -19.547 1 83.81 83 ILE A O 1
ATOM 661 N N . PHE A 1 84 ? -15.227 -30.5 -17.516 1 80.38 84 PHE A N 1
ATOM 662 C CA . PHE A 1 84 ? -13.969 -30.312 -16.812 1 80.38 84 PHE A CA 1
ATOM 663 C C . PHE A 1 84 ? -13.062 -31.531 -16.969 1 80.38 84 PHE A C 1
ATOM 665 O O . PHE A 1 84 ? -11.844 -31.391 -17.062 1 80.38 84 PHE A O 1
ATOM 672 N N . ALA A 1 85 ? -13.664 -32.688 -17.047 1 72.44 85 ALA A N 1
ATOM 673 C CA . ALA A 1 85 ? -12.883 -33.906 -17.188 1 72.44 85 ALA A CA 1
ATOM 674 C C . ALA A 1 85 ? -12.172 -33.969 -18.531 1 72.44 85 ALA A C 1
ATOM 676 O O . ALA A 1 85 ? -11.047 -34.469 -18.641 1 72.44 85 ALA A O 1
ATOM 677 N N . GLN A 1 86 ? -12.75 -33.469 -19.547 1 69.44 86 GLN A N 1
ATOM 678 C CA . GLN A 1 86 ? -12.156 -33.438 -20.891 1 69.44 86 GLN A CA 1
ATOM 679 C C . GLN A 1 86 ? -10.953 -32.5 -20.938 1 69.44 86 GLN A C 1
ATOM 681 O O . GLN A 1 86 ? -10.016 -32.719 -21.703 1 69.44 86 GLN A O 1
ATOM 686 N N . ASN A 1 87 ? -11.031 -31.438 -20.172 1 63.5 87 ASN A N 1
ATOM 687 C CA . ASN A 1 87 ? -9.945 -30.469 -20.172 1 63.5 87 ASN A CA 1
ATOM 688 C C . ASN A 1 87 ? -8.688 -31.031 -19.516 1 63.5 87 ASN A C 1
ATOM 690 O O . ASN A 1 87 ? -7.574 -30.594 -19.812 1 63.5 87 ASN A O 1
ATOM 694 N N . ILE A 1 88 ? -8.898 -31.953 -18.641 1 57.41 88 ILE A N 1
ATOM 695 C CA . ILE A 1 88 ? -7.785 -32.469 -17.844 1 57.41 88 ILE A CA 1
ATOM 696 C C . ILE A 1 88 ? -7.211 -33.719 -18.516 1 57.41 88 ILE A C 1
ATOM 698 O O . ILE A 1 88 ? -6.281 -34.312 -18 1 57.41 88 ILE A O 1
ATOM 702 N N . ALA A 1 89 ? -7.723 -33.906 -19.719 1 53.16 89 ALA A N 1
ATOM 703 C CA . ALA A 1 89 ? -7.098 -35.094 -20.281 1 53.16 89 ALA A CA 1
ATOM 704 C C . ALA A 1 89 ? -5.578 -35 -20.234 1 53.16 89 ALA A C 1
ATOM 706 O O . ALA A 1 89 ? -5.016 -33.906 -20.438 1 53.16 89 ALA A O 1
ATOM 707 N N . GLY A 1 90 ? -4.902 -35.938 -19.516 1 54.56 90 GLY A N 1
ATOM 708 C CA . GLY A 1 90 ? -3.639 -36.219 -18.844 1 54.56 90 GLY A CA 1
ATOM 709 C C . GLY A 1 90 ? -2.445 -35.594 -19.547 1 54.56 90 GLY A C 1
ATOM 710 O O . GLY A 1 90 ? -1.557 -35.031 -18.906 1 54.56 90 GLY A O 1
ATOM 711 N N . ASN A 1 91 ? -2.375 -35.688 -20.844 1 60.41 91 ASN A N 1
ATOM 712 C CA . ASN A 1 91 ? -1.12 -35.281 -21.484 1 60.41 91 ASN A CA 1
ATOM 713 C C . ASN A 1 91 ? -1.186 -33.844 -22 1 60.41 91 ASN A C 1
ATOM 715 O O . ASN A 1 91 ? -0.201 -33.344 -22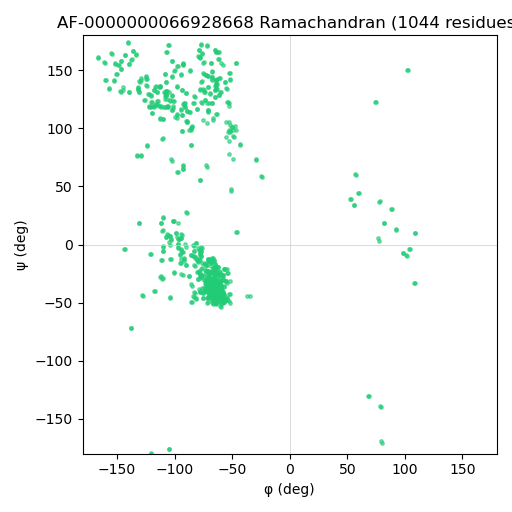.531 1 60.41 91 ASN A O 1
ATOM 719 N N . PHE A 1 92 ? -2.283 -33.281 -21.672 1 64.44 92 PHE A N 1
ATOM 720 C CA . PHE A 1 92 ? -2.529 -32 -22.312 1 64.44 92 PHE A CA 1
ATOM 721 C C . PHE A 1 92 ? -1.527 -30.969 -21.828 1 64.44 92 PHE A C 1
ATOM 723 O O . PHE A 1 92 ? -0.963 -30.219 -22.625 1 64.44 92 PHE A O 1
ATOM 730 N N . LEU A 1 93 ? -1.179 -30.969 -20.641 1 67.06 93 LEU A N 1
ATOM 731 C CA . LEU A 1 93 ? -0.319 -29.922 -20.078 1 67.06 93 LEU A CA 1
ATOM 732 C C . LEU A 1 93 ? 1.113 -30.078 -20.578 1 67.06 93 LEU A C 1
ATOM 734 O O . LEU A 1 93 ? 1.797 -29.078 -20.828 1 67.06 93 LEU A O 1
ATOM 738 N N . TRP A 1 94 ? 1.476 -31.281 -20.75 1 72.81 94 TRP A N 1
ATOM 739 C CA . TRP A 1 94 ? 2.834 -31.547 -21.219 1 72.81 94 TRP A CA 1
ATOM 740 C C . TRP A 1 94 ? 2.957 -31.297 -22.719 1 72.81 94 TRP A C 1
ATOM 742 O O . TRP A 1 94 ? 4.047 -31.031 -23.219 1 72.81 94 TRP A O 1
ATOM 752 N N . ASN A 1 95 ? 1.768 -31.406 -23.359 1 68.88 95 ASN A N 1
ATOM 753 C CA . ASN A 1 95 ? 1.804 -31.281 -24.812 1 68.88 95 ASN A CA 1
ATOM 754 C C . ASN A 1 95 ? 1.314 -29.906 -25.266 1 68.88 95 ASN A C 1
ATOM 756 O O . ASN A 1 95 ? 1.262 -29.641 -26.469 1 68.88 95 ASN A O 1
ATOM 760 N N . LEU A 1 96 ? 0.759 -29.312 -24.281 1 61.16 96 LEU A N 1
ATOM 761 C CA . LEU A 1 96 ? 0.212 -28.016 -24.672 1 61.16 96 LEU A CA 1
ATOM 762 C C . LEU A 1 96 ? 1.264 -27.172 -25.391 1 61.16 96 LEU A C 1
ATOM 764 O O . LEU A 1 96 ? 2.359 -26.969 -24.859 1 61.16 96 LEU A O 1
ATOM 768 N N . THR A 1 97 ? 1.039 -27.328 -26.797 1 56.44 97 THR A N 1
ATOM 769 C CA . THR A 1 97 ? 1.914 -26.438 -27.547 1 56.44 97 THR A CA 1
ATOM 770 C C . THR A 1 97 ? 1.612 -24.984 -27.234 1 56.44 97 THR A C 1
ATOM 772 O O . THR A 1 97 ? 0.543 -24.656 -26.719 1 56.44 97 THR A O 1
ATOM 775 N N . SER A 1 98 ? 2.627 -24.203 -27.078 1 52.53 98 SER A N 1
ATOM 776 C CA . SER A 1 98 ? 2.52 -22.766 -26.891 1 52.53 98 SER A CA 1
ATOM 777 C C . SER A 1 98 ? 1.539 -22.141 -27.891 1 52.53 98 SER A C 1
ATOM 779 O O . SER A 1 98 ? 1.433 -20.922 -28 1 52.53 98 SER A O 1
ATOM 781 N N . SER A 1 99 ? 0.758 -23.203 -28.625 1 54.88 99 SER A N 1
ATOM 782 C CA . SER A 1 99 ? -0.028 -22.469 -29.609 1 54.88 99 SER A CA 1
ATOM 783 C C . SER A 1 99 ? -1.241 -21.797 -28.984 1 54.88 99 SER A C 1
ATOM 785 O O . SER A 1 99 ? -1.834 -22.344 -28.047 1 54.88 99 SER A O 1
ATOM 787 N N . GLY A 1 100 ? -1.503 -20.594 -29.266 1 60.91 100 GLY A N 1
ATOM 788 C CA . GLY A 1 100 ? -2.539 -19.688 -28.797 1 60.91 100 GLY A CA 1
ATOM 789 C C . GLY A 1 100 ? -3.941 -20.234 -29.016 1 60.91 100 GLY A C 1
ATOM 790 O O . GLY A 1 100 ? -4.82 -20.031 -28.172 1 60.91 100 GLY A O 1
ATOM 791 N N . ILE A 1 101 ? -4.129 -21.266 -30.016 1 65.06 101 ILE A N 1
ATOM 792 C CA . ILE A 1 101 ? -5.477 -21.719 -30.359 1 65.06 101 ILE A CA 1
ATOM 793 C C . ILE A 1 101 ? -5.938 -22.766 -29.359 1 65.06 101 ILE A C 1
ATOM 795 O O . ILE A 1 101 ? -7.086 -22.75 -28.906 1 65.06 101 ILE A O 1
ATOM 799 N N . GLU A 1 102 ? -5.094 -23.703 -29.031 1 66.88 102 GLU A N 1
ATOM 800 C CA . GLU A 1 102 ? -5.453 -24.766 -28.078 1 66.88 102 GLU A CA 1
ATOM 801 C C . GLU A 1 102 ? -5.719 -24.188 -26.688 1 66.88 102 GLU A C 1
ATOM 803 O O . GLU A 1 102 ? -6.652 -24.609 -26.016 1 66.88 102 GLU A O 1
ATOM 808 N N . GLN A 1 103 ? -4.992 -23.312 -26.375 1 68.19 103 GLN A N 1
ATOM 809 C CA . GLN A 1 103 ? -5.191 -22.656 -25.094 1 68.19 103 GLN A CA 1
ATOM 810 C C . GLN A 1 103 ? -6.527 -21.922 -25.047 1 68.19 103 GLN A C 1
ATOM 812 O O . GLN A 1 103 ? -7.227 -21.938 -24.031 1 68.19 103 GLN A O 1
ATOM 817 N N . TYR A 1 104 ? -6.82 -21.453 -26.172 1 71.56 104 TYR A N 1
ATOM 818 C CA . TYR A 1 104 ? -8.086 -20.734 -26.266 1 71.56 104 TYR A CA 1
ATOM 819 C C . TYR A 1 104 ? -9.266 -21.672 -26.125 1 71.56 104 TYR A C 1
ATOM 821 O O . TYR A 1 104 ? -10.266 -21.344 -25.484 1 71.56 104 TYR A O 1
ATOM 829 N N . GLU A 1 105 ? -9.164 -22.859 -26.703 1 72.5 105 GLU A N 1
ATOM 830 C CA . GLU A 1 105 ? -10.258 -23.828 -26.641 1 72.5 105 GLU A CA 1
ATOM 831 C C . GLU A 1 105 ? -10.453 -24.328 -25.203 1 72.5 105 GLU A C 1
ATOM 833 O O . GLU A 1 105 ? -11.586 -24.531 -24.766 1 72.5 105 GLU A O 1
ATOM 838 N N . VAL A 1 106 ? -9.398 -24.578 -24.594 1 72.75 106 VAL A N 1
ATOM 839 C CA . VAL A 1 106 ? -9.469 -25 -23.188 1 72.75 106 VAL A CA 1
ATOM 840 C C . VAL A 1 106 ? -10.117 -23.891 -22.359 1 72.75 106 VAL A C 1
ATOM 842 O O . VAL A 1 106 ? -10.969 -24.156 -21.516 1 72.75 106 VAL A O 1
ATOM 845 N N . PHE A 1 107 ? -9.727 -22.719 -22.625 1 77.06 107 PHE A N 1
ATOM 846 C CA . PHE A 1 107 ? -10.258 -21.562 -21.906 1 77.06 107 PHE A CA 1
ATOM 847 C C . PHE A 1 107 ? -11.758 -21.422 -22.156 1 77.06 107 PHE A C 1
ATOM 849 O O . PHE A 1 107 ? -12.523 -21.141 -21.234 1 77.06 107 PHE A O 1
ATOM 856 N N . LYS A 1 108 ? -12.148 -21.625 -23.375 1 78.25 108 LYS A N 1
ATOM 857 C CA . LYS A 1 108 ? -13.562 -21.516 -23.734 1 78.25 108 LYS A CA 1
ATOM 858 C C . LYS A 1 108 ? -14.398 -22.562 -23.016 1 78.25 108 LYS A C 1
ATOM 860 O O . LYS A 1 108 ? -15.508 -22.266 -22.562 1 78.25 108 LYS A O 1
ATOM 865 N N . ARG A 1 109 ? -13.891 -23.719 -22.984 1 79.75 109 ARG A N 1
ATOM 866 C CA . ARG A 1 109 ? -14.609 -24.797 -22.297 1 79.75 109 ARG A CA 1
ATOM 867 C C . ARG A 1 109 ? -14.727 -24.484 -20.797 1 79.75 109 ARG A C 1
ATOM 869 O O . ARG A 1 109 ? -15.781 -24.719 -20.203 1 79.75 109 ARG A O 1
ATOM 876 N N . PHE A 1 110 ? -13.672 -24.016 -20.297 1 82.38 110 PHE A N 1
ATOM 877 C CA . PHE A 1 110 ? -13.68 -23.625 -18.891 1 82.38 110 PHE A CA 1
ATOM 878 C C . PHE A 1 110 ? -14.727 -22.547 -18.641 1 82.38 110 PHE A C 1
ATOM 880 O O . PHE A 1 110 ? -15.508 -22.641 -17.688 1 82.38 110 PHE A O 1
ATOM 887 N N . MET A 1 111 ? -14.773 -21.578 -19.516 1 84.19 111 MET A N 1
ATOM 888 C CA . MET A 1 111 ? -15.703 -20.469 -19.359 1 84.19 111 MET A CA 1
ATOM 889 C C . MET A 1 111 ? -17.141 -20.953 -19.484 1 84.19 111 MET A C 1
ATOM 891 O O . MET A 1 111 ? -18.031 -20.5 -18.75 1 84.19 111 MET A O 1
ATOM 895 N N . ASN A 1 112 ? -17.344 -21.844 -20.359 1 85.88 112 ASN A N 1
ATOM 896 C CA . ASN A 1 112 ? -18.688 -22.391 -20.562 1 85.88 112 ASN A CA 1
ATOM 897 C C . ASN A 1 112 ? -19.156 -23.172 -19.344 1 85.88 112 ASN A C 1
ATOM 899 O O . ASN A 1 112 ? -20.297 -23.047 -18.922 1 85.88 112 ASN A O 1
ATOM 903 N N . ALA A 1 113 ? -18.266 -24.016 -18.875 1 87.94 113 ALA A N 1
ATOM 904 C CA . ALA A 1 113 ? -18.609 -24.797 -17.688 1 87.94 113 ALA A CA 1
ATOM 905 C C . ALA A 1 113 ? -18.906 -23.906 -16.5 1 87.94 113 ALA A C 1
ATOM 907 O O . ALA A 1 113 ? -19.859 -24.141 -15.75 1 87.94 113 ALA A O 1
ATOM 908 N N . THR A 1 114 ? -18.109 -22.938 -16.344 1 90.31 114 THR A N 1
ATOM 909 C CA . THR A 1 114 ? -18.281 -21.984 -15.242 1 90.31 114 THR A CA 1
ATOM 910 C C . THR A 1 114 ? -19.609 -21.25 -15.375 1 90.31 114 THR A C 1
ATOM 912 O O . THR A 1 114 ? -20.328 -21.078 -14.391 1 90.31 114 THR A O 1
ATOM 915 N N . TYR A 1 115 ? -19.891 -20.844 -16.594 1 92.31 115 TYR A N 1
ATOM 916 C CA . TYR A 1 115 ? -21.156 -20.156 -16.859 1 92.31 115 TYR A CA 1
ATOM 917 C C . TYR A 1 115 ? -22.344 -21.047 -16.5 1 92.31 115 TYR A C 1
ATOM 919 O O . TYR A 1 115 ? -23.25 -20.609 -15.781 1 92.31 115 TYR A O 1
ATOM 927 N N . LEU A 1 116 ? -22.328 -22.266 -16.922 1 93.44 116 LEU A N 1
ATOM 928 C CA . LEU A 1 116 ? -23.438 -23.172 -16.703 1 93.44 116 LEU A CA 1
ATOM 929 C C . LEU A 1 116 ? -23.625 -23.453 -15.211 1 93.44 116 LEU A C 1
ATOM 931 O O . LEU A 1 116 ? -24.75 -23.453 -14.703 1 93.44 116 LEU A O 1
ATOM 935 N N . GLN A 1 117 ? -22.531 -23.703 -14.547 1 95.12 117 GLN A N 1
ATOM 936 C CA . GLN A 1 117 ? -22.609 -23.969 -13.117 1 95.12 117 GLN A CA 1
ATOM 937 C C . GLN A 1 117 ? -23.078 -22.734 -12.352 1 95.12 117 GLN A C 1
ATOM 939 O O . GLN A 1 117 ? -23.828 -22.844 -11.383 1 95.12 117 GLN A O 1
ATOM 944 N N . SER A 1 118 ? -22.625 -21.547 -12.766 1 95.88 118 SER A N 1
ATOM 945 C CA . SER A 1 118 ? -23.047 -20.297 -12.148 1 95.88 118 SER A CA 1
ATOM 946 C C . SER A 1 118 ? -24.547 -20.078 -12.289 1 95.88 118 SER A C 1
ATOM 948 O O . SER A 1 118 ? -25.203 -19.578 -11.367 1 95.88 118 SER A O 1
ATOM 950 N N . LEU A 1 119 ? -25.078 -20.484 -13.422 1 96.12 119 LEU A N 1
ATOM 951 C CA . LEU A 1 119 ? -26.516 -20.359 -13.656 1 96.12 119 LEU A CA 1
ATOM 952 C C . LEU A 1 119 ? -27.297 -21.25 -12.695 1 96.12 119 LEU A C 1
ATOM 954 O O . LEU A 1 119 ? -28.359 -20.859 -12.219 1 96.12 119 LEU A O 1
ATOM 958 N N . LYS A 1 120 ? -26.781 -22.359 -12.445 1 96.62 120 LYS A N 1
ATOM 959 C CA . LYS A 1 120 ? -27.453 -23.281 -11.523 1 96.62 120 LYS A CA 1
ATOM 960 C C . LYS A 1 120 ? -27.5 -22.703 -10.109 1 96.62 120 LYS A C 1
ATOM 962 O O . LYS A 1 120 ? -28.516 -22.797 -9.422 1 96.62 120 LYS A O 1
ATOM 967 N N . VAL A 1 121 ? -26.391 -22.156 -9.711 1 97.12 121 VAL A N 1
ATOM 968 C CA . VAL A 1 121 ? -26.344 -21.531 -8.398 1 97.12 121 VAL A CA 1
ATOM 969 C C . VAL A 1 121 ? -27.312 -20.344 -8.352 1 97.12 121 VAL A C 1
ATOM 971 O O . VAL A 1 121 ? -28.094 -20.203 -7.41 1 97.12 121 VAL A O 1
ATOM 974 N N . PHE A 1 122 ? -27.266 -19.5 -9.391 1 97.94 122 PHE A N 1
ATOM 975 C CA . PHE A 1 122 ? -28.062 -18.297 -9.508 1 97.94 122 PHE A CA 1
ATOM 976 C C . PHE A 1 122 ? -29.547 -18.609 -9.422 1 97.94 122 PHE A C 1
ATOM 978 O O . PHE A 1 122 ? -30.312 -17.859 -8.805 1 97.94 122 PHE A O 1
ATOM 985 N N . ASN A 1 123 ? -29.938 -19.75 -9.969 1 97.38 123 ASN A N 1
ATOM 986 C CA . ASN A 1 123 ? -31.359 -20.078 -10.07 1 97.38 123 ASN A CA 1
ATOM 987 C C . ASN A 1 123 ? -31.812 -20.984 -8.93 1 97.38 123 ASN A C 1
ATOM 989 O O . ASN A 1 123 ? -32.969 -21.344 -8.844 1 97.38 123 ASN A O 1
ATOM 993 N N . ASN A 1 124 ? -30.922 -21.344 -8.016 1 97.75 124 ASN A N 1
ATOM 994 C CA . ASN A 1 124 ? -31.281 -22.25 -6.934 1 97.75 124 ASN A CA 1
ATOM 995 C C . ASN A 1 124 ? -31.906 -21.5 -5.758 1 97.75 124 ASN A C 1
ATOM 997 O O . ASN A 1 124 ? -31.203 -21.062 -4.852 1 97.75 124 ASN A O 1
ATOM 1001 N N . GLU A 1 125 ? -33.156 -21.547 -5.641 1 97.31 125 GLU A N 1
ATOM 1002 C CA . GLU A 1 125 ? -33.906 -20.812 -4.621 1 97.31 125 GLU A CA 1
ATOM 1003 C C . GLU A 1 125 ? -33.688 -21.422 -3.238 1 97.31 125 GLU A C 1
ATOM 1005 O O . GLU A 1 125 ? -33.625 -20.688 -2.24 1 97.31 125 GLU A O 1
ATOM 1010 N N . GLU A 1 126 ? -33.594 -22.656 -3.203 1 97.38 126 GLU A N 1
ATOM 1011 C CA . GLU A 1 126 ? -33.375 -23.328 -1.924 1 97.38 126 GLU A CA 1
ATOM 1012 C C . GLU A 1 126 ? -32.062 -22.906 -1.289 1 97.38 126 GLU A C 1
ATOM 1014 O O . GLU A 1 126 ? -32.031 -22.594 -0.098 1 97.38 126 GLU A O 1
ATOM 1019 N N . LEU A 1 127 ? -31.016 -22.922 -2.1 1 97.62 127 LEU A N 1
ATOM 1020 C CA . LEU A 1 127 ? -29.719 -22.469 -1.614 1 97.62 127 LEU A CA 1
ATOM 1021 C C . LEU A 1 127 ? -29.797 -21.016 -1.14 1 97.62 127 LEU A C 1
ATOM 1023 O O . LEU A 1 127 ? -29.25 -20.688 -0.087 1 97.62 127 LEU A O 1
ATOM 1027 N N . THR A 1 128 ? -30.469 -20.203 -1.872 1 98.06 128 THR A N 1
ATOM 1028 C CA . THR A 1 128 ? -30.594 -18.781 -1.558 1 98.06 128 THR A CA 1
ATOM 1029 C C . THR A 1 128 ? -31.281 -18.594 -0.208 1 98.06 128 THR A C 1
ATOM 1031 O O . THR A 1 128 ? -30.797 -17.828 0.632 1 98.06 128 THR A O 1
ATOM 1034 N N . GLU A 1 129 ? -32.375 -19.312 0.003 1 97.88 129 GLU A N 1
ATOM 1035 C CA . GLU A 1 129 ? -33.094 -19.188 1.256 1 97.88 129 GLU A CA 1
ATOM 1036 C C . GLU A 1 129 ? -32.25 -19.672 2.438 1 97.88 129 GLU A C 1
ATOM 1038 O O . GLU A 1 129 ? -32.281 -19.062 3.508 1 97.88 129 GLU A O 1
ATOM 1043 N N . LYS A 1 130 ? -31.578 -20.734 2.197 1 97.56 130 LYS A N 1
ATOM 1044 C CA . LYS A 1 130 ? -30.719 -21.281 3.236 1 97.56 130 LYS A CA 1
ATOM 1045 C C . LYS A 1 130 ? -29.641 -20.281 3.639 1 97.56 130 LYS A C 1
ATOM 1047 O O . LYS A 1 130 ? -29.359 -20.094 4.828 1 97.56 130 LYS A O 1
ATOM 1052 N N . ILE A 1 131 ? -29.016 -19.609 2.713 1 98.25 131 ILE A N 1
ATOM 1053 C CA . ILE A 1 131 ? -27.938 -18.672 2.975 1 98.25 131 ILE A CA 1
ATOM 1054 C C . ILE A 1 131 ? -28.5 -17.406 3.625 1 98.25 131 ILE A C 1
ATOM 1056 O O . ILE A 1 131 ? -27.922 -16.891 4.582 1 98.25 131 ILE A O 1
ATOM 1060 N N . LYS A 1 132 ? -29.641 -16.938 3.18 1 97.75 132 LYS A N 1
ATOM 1061 C CA . LYS A 1 132 ? -30.266 -15.742 3.734 1 97.75 132 LYS A CA 1
ATOM 1062 C C . LYS A 1 132 ? -30.562 -15.914 5.223 1 97.75 132 LYS A C 1
ATOM 1064 O O . LYS A 1 132 ? -30.422 -14.969 6.004 1 97.75 132 LYS A O 1
ATOM 1069 N N . LYS A 1 133 ? -30.984 -17.062 5.555 1 97.5 133 LYS A N 1
ATOM 1070 C CA . LYS A 1 133 ? -31.406 -17.344 6.93 1 97.5 133 LYS A CA 1
ATOM 1071 C C . LYS A 1 133 ? -30.219 -17.234 7.891 1 97.5 133 LYS A C 1
ATOM 1073 O O . LYS A 1 133 ? -30.406 -16.922 9.07 1 97.5 133 LYS A O 1
ATOM 1078 N N . GLU A 1 134 ? -29.016 -17.391 7.422 1 97.31 134 GLU A N 1
ATOM 1079 C CA . GLU A 1 134 ? -27.828 -17.391 8.273 1 97.31 134 GLU A CA 1
ATOM 1080 C C . GLU A 1 134 ? -27.453 -15.984 8.688 1 97.31 134 GLU A C 1
ATOM 1082 O O . GLU A 1 134 ? -26.844 -15.781 9.742 1 97.31 134 GLU A O 1
ATOM 1087 N N . LYS A 1 135 ? -27.797 -15 7.855 1 97.81 135 LYS A N 1
ATOM 1088 C CA . LYS A 1 135 ? -27.516 -13.594 8.133 1 97.81 135 LYS A CA 1
ATOM 1089 C C . LYS A 1 135 ? -26.016 -13.367 8.336 1 97.81 135 LYS A C 1
ATOM 1091 O O . LYS A 1 135 ? -25.609 -12.789 9.352 1 97.81 135 LYS A O 1
ATOM 1096 N N . PHE A 1 136 ? -25.234 -13.664 7.348 1 98.62 136 PHE A N 1
ATOM 1097 C CA . PHE A 1 136 ? -23.781 -13.516 7.402 1 98.62 136 PHE A CA 1
ATOM 1098 C C . PHE A 1 136 ? -23.391 -12.039 7.48 1 98.62 136 PHE A C 1
ATOM 1100 O O . PHE A 1 136 ? -24.016 -11.195 6.836 1 98.62 136 PHE A O 1
ATOM 1107 N N . ASP A 1 137 ? -22.312 -11.758 8.234 1 98.19 137 ASP A N 1
ATOM 1108 C CA . ASP A 1 137 ? -21.781 -10.406 8.375 1 98.19 137 ASP A CA 1
ATOM 1109 C C . ASP A 1 137 ? -20.938 -10.008 7.168 1 98.19 137 ASP A C 1
ATOM 1111 O O . ASP A 1 137 ? -20.828 -8.82 6.852 1 98.19 137 ASP A O 1
ATOM 1115 N N . LEU A 1 138 ? -20.328 -11.016 6.57 1 98.69 138 LEU A N 1
ATOM 1116 C CA . LEU A 1 138 ? -19.344 -10.758 5.527 1 98.69 138 LEU A CA 1
ATOM 1117 C C . LEU A 1 138 ? -19.266 -11.922 4.551 1 98.69 138 LEU A C 1
ATOM 1119 O O . LEU A 1 138 ? -19.391 -13.086 4.949 1 98.69 138 LEU A O 1
ATOM 1123 N N . GLY A 1 139 ? -19.109 -11.609 3.268 1 98.81 139 GLY A N 1
ATOM 1124 C CA . GLY A 1 139 ? -18.812 -12.602 2.242 1 98.81 139 GLY A CA 1
ATOM 1125 C C . GLY A 1 139 ? -17.391 -12.516 1.719 1 98.81 139 GLY A C 1
ATOM 1126 O O . GLY A 1 139 ? -16.812 -11.422 1.644 1 98.81 139 GLY A O 1
ATOM 1127 N N . ILE A 1 140 ? -16.797 -13.656 1.358 1 98.88 140 ILE A N 1
ATOM 1128 C CA . ILE A 1 140 ? -15.477 -13.711 0.735 1 98.88 140 ILE A CA 1
ATOM 1129 C C . ILE A 1 140 ? -15.523 -14.625 -0.488 1 98.88 140 ILE A C 1
ATOM 1131 O O . ILE A 1 140 ? -16.125 -15.703 -0.445 1 98.88 140 ILE A O 1
ATOM 1135 N N . THR A 1 141 ? -14.977 -14.164 -1.555 1 98.38 141 THR A N 1
ATOM 1136 C CA . THR A 1 141 ? -14.875 -15.008 -2.738 1 98.38 141 THR A CA 1
ATOM 1137 C C . THR A 1 141 ? -13.711 -14.562 -3.619 1 98.38 141 THR A C 1
ATOM 1139 O O . THR A 1 141 ? -13.125 -13.5 -3.395 1 98.38 141 THR A O 1
ATOM 1142 N N . GLU A 1 142 ? -13.336 -15.398 -4.484 1 97.38 142 GLU A N 1
ATOM 1143 C CA . GLU A 1 142 ? -12.297 -15.055 -5.445 1 97.38 142 GLU A CA 1
ATOM 1144 C C . GLU A 1 142 ? -12.828 -14.109 -6.52 1 97.38 142 GLU A C 1
ATOM 1146 O O . GLU A 1 142 ? -13.977 -14.227 -6.945 1 97.38 142 GLU A O 1
ATOM 1151 N N . MET A 1 143 ? -12.008 -13.234 -6.992 1 94.81 143 MET A N 1
ATOM 1152 C CA . MET A 1 143 ? -12.375 -12.188 -7.941 1 94.81 143 MET A CA 1
ATOM 1153 C C . MET A 1 143 ? -12.914 -12.797 -9.234 1 94.81 143 MET A C 1
ATOM 1155 O O . MET A 1 143 ? -13.789 -12.219 -9.883 1 94.81 143 MET A O 1
ATOM 1159 N N . LEU A 1 144 ? -12.453 -13.914 -9.594 1 90.25 144 LEU A N 1
ATOM 1160 C CA . LEU A 1 144 ? -12.852 -14.555 -10.844 1 90.25 144 LEU A CA 1
ATOM 1161 C C . LEU A 1 144 ? -14.328 -14.938 -10.812 1 90.25 144 LEU A C 1
ATOM 1163 O O . LEU A 1 144 ? -14.953 -15.117 -11.859 1 90.25 144 LEU A O 1
ATOM 1167 N N . ASN A 1 145 ? -14.859 -15.062 -9.625 1 93.44 145 ASN A N 1
ATOM 1168 C CA . ASN A 1 145 ? -16.266 -15.414 -9.469 1 93.44 145 ASN A CA 1
ATOM 1169 C C . ASN A 1 145 ? -17.156 -14.18 -9.344 1 93.44 145 ASN A C 1
ATOM 1171 O O . ASN A 1 145 ? -17.859 -14.008 -8.352 1 93.44 145 ASN A O 1
ATOM 1175 N N . GLU A 1 146 ? -17.25 -13.477 -10.375 1 94.62 146 GLU A N 1
ATOM 1176 C CA . GLU A 1 146 ? -17.844 -12.148 -10.344 1 94.62 146 GLU A CA 1
ATOM 1177 C C . GLU A 1 146 ? -19.328 -12.219 -10 1 94.62 146 GLU A C 1
ATOM 1179 O O . GLU A 1 146 ? -19.859 -11.352 -9.305 1 94.62 146 GLU A O 1
ATOM 1184 N N . TYR A 1 147 ? -20.047 -13.227 -10.492 1 96.94 147 TYR A N 1
ATOM 1185 C CA . TYR A 1 147 ? -21.484 -13.328 -10.266 1 96.94 147 TYR A CA 1
ATOM 1186 C C . TYR A 1 147 ? -21.797 -13.469 -8.781 1 96.94 147 TYR A C 1
ATOM 1188 O O . TYR A 1 147 ? -22.891 -13.125 -8.336 1 96.94 147 TYR A O 1
ATOM 1196 N N . ILE A 1 148 ? -20.844 -13.969 -8.008 1 98.12 148 ILE A N 1
ATOM 1197 C CA . ILE A 1 148 ? -21.062 -14.195 -6.586 1 98.12 148 ILE A CA 1
ATOM 1198 C C . ILE A 1 148 ? -21.25 -12.852 -5.875 1 98.12 148 ILE A C 1
ATOM 1200 O O . ILE A 1 148 ? -21.969 -12.773 -4.875 1 98.12 148 ILE A O 1
ATOM 1204 N N . PHE A 1 149 ? -20.656 -11.789 -6.352 1 97.56 149 PHE A N 1
ATOM 1205 C CA . PHE A 1 149 ? -20.875 -10.477 -5.762 1 97.56 149 PHE A CA 1
ATOM 1206 C C . PHE A 1 149 ? -22.328 -10.07 -5.863 1 97.56 149 PHE A C 1
ATOM 1208 O O . PHE A 1 149 ? -22.875 -9.445 -4.949 1 97.56 149 PHE A O 1
ATOM 1215 N N . GLY A 1 150 ? -22.922 -10.406 -7.027 1 97.81 150 GLY A N 1
ATOM 1216 C CA . GLY A 1 150 ? -24.359 -10.203 -7.152 1 97.81 150 GLY A CA 1
ATOM 1217 C C . GLY A 1 150 ? -25.172 -11.086 -6.23 1 97.81 150 GLY A C 1
ATOM 1218 O O . GLY A 1 150 ? -26.172 -10.648 -5.66 1 97.81 150 GLY A O 1
ATOM 1219 N N . MET A 1 151 ? -24.703 -12.312 -6.094 1 98.44 151 MET A N 1
ATOM 1220 C CA . MET A 1 151 ? -25.391 -13.234 -5.188 1 98.44 151 MET A CA 1
ATOM 1221 C C . MET A 1 151 ? -25.328 -12.734 -3.752 1 98.44 151 MET A C 1
ATOM 1223 O O . MET A 1 151 ? -26.281 -12.898 -2.988 1 98.44 151 MET A O 1
ATOM 1227 N N . PHE A 1 152 ? -24.156 -12.18 -3.326 1 98.44 152 PHE A N 1
ATOM 1228 C CA . PHE A 1 152 ? -24.047 -11.609 -1.988 1 98.44 152 PHE A CA 1
ATOM 1229 C C . PHE A 1 152 ? -25.172 -10.609 -1.738 1 98.44 152 PHE A C 1
ATOM 1231 O O . PHE A 1 152 ? -25.766 -10.578 -0.655 1 98.44 152 PHE A O 1
ATOM 1238 N N . LYS A 1 153 ? -25.438 -9.789 -2.734 1 97.12 153 LYS A N 1
ATOM 1239 C CA . LYS A 1 153 ? -26.531 -8.82 -2.615 1 97.12 153 LYS A CA 1
ATOM 1240 C C . LYS A 1 153 ? -27.859 -9.523 -2.406 1 97.12 153 LYS A C 1
ATOM 1242 O O . LYS A 1 153 ? -28.641 -9.141 -1.53 1 97.12 153 LYS A O 1
ATOM 1247 N N . ILE A 1 154 ? -28.141 -10.57 -3.193 1 97.81 154 ILE A N 1
ATOM 1248 C CA . ILE A 1 154 ? -29.375 -11.344 -3.098 1 97.81 154 ILE A CA 1
ATOM 1249 C C . ILE A 1 154 ? -29.453 -12.023 -1.732 1 97.81 154 ILE A C 1
ATOM 1251 O O . ILE A 1 154 ? -30.516 -12.094 -1.128 1 97.81 154 ILE A O 1
ATOM 1255 N N . TRP A 1 155 ? -28.297 -12.508 -1.264 1 98.5 155 TRP A N 1
ATOM 1256 C CA . TRP A 1 155 ? -28.234 -13.273 -0.027 1 98.5 155 TRP A CA 1
ATOM 1257 C C . TRP A 1 155 ? -28.25 -12.352 1.189 1 98.5 155 TRP A C 1
ATOM 1259 O O . TRP A 1 155 ? -28.219 -12.82 2.33 1 98.5 155 TRP A O 1
ATOM 1269 N N . GLY A 1 156 ? -28.25 -11 0.997 1 97.31 156 GLY A N 1
ATOM 1270 C CA . GLY A 1 156 ? -28.344 -10.031 2.08 1 97.31 156 GLY A CA 1
ATOM 1271 C C . GLY A 1 156 ? -27 -9.766 2.756 1 97.31 156 GLY A C 1
ATOM 1272 O O . GLY A 1 156 ? -26.969 -9.328 3.91 1 97.31 156 GLY A O 1
ATOM 1273 N N . ILE A 1 157 ? -25.938 -10.094 2.111 1 98.12 157 ILE A N 1
ATOM 1274 C CA . ILE A 1 157 ? -24.609 -9.836 2.623 1 98.12 157 ILE A CA 1
ATOM 1275 C C . ILE A 1 157 ? -24.094 -8.5 2.086 1 98.12 157 ILE A C 1
ATOM 1277 O O . ILE A 1 157 ? -23.766 -8.383 0.904 1 98.12 157 ILE A O 1
ATOM 1281 N N . LYS A 1 158 ? -23.953 -7.543 2.889 1 91.69 158 LYS A N 1
ATOM 1282 C CA . LYS A 1 158 ? -23.781 -6.16 2.441 1 91.69 158 LYS A CA 1
ATOM 1283 C C . LYS A 1 158 ? -22.312 -5.844 2.191 1 91.69 158 LYS A C 1
ATOM 1285 O O . LYS A 1 158 ? -22 -4.914 1.448 1 91.69 158 LYS A O 1
ATOM 1290 N N . ALA A 1 159 ? -21.438 -6.555 2.896 1 96.56 159 ALA A N 1
ATOM 1291 C CA . ALA A 1 159 ? -20.016 -6.293 2.719 1 96.56 159 ALA A CA 1
ATOM 1292 C C . ALA A 1 159 ? -19.266 -7.57 2.348 1 96.56 159 ALA A C 1
ATOM 1294 O O . ALA A 1 159 ? -19.656 -8.664 2.756 1 96.56 159 ALA A O 1
ATOM 1295 N N . TYR A 1 160 ? -18.266 -7.387 1.521 1 98.56 160 TYR A N 1
ATOM 1296 C CA . TYR A 1 160 ? -17.5 -8.562 1.12 1 98.56 160 TYR A CA 1
ATOM 1297 C C . TYR A 1 160 ? -16.047 -8.195 0.843 1 98.56 160 TYR A C 1
ATOM 1299 O O . TYR A 1 160 ? -15.727 -7.027 0.634 1 98.56 160 TYR A O 1
ATOM 1307 N N . VAL A 1 161 ? -15.242 -9.156 0.987 1 98.69 161 VAL A N 1
ATOM 1308 C CA . VAL A 1 161 ? -13.828 -9.125 0.629 1 98.69 161 VAL A CA 1
ATOM 1309 C C . VAL A 1 161 ? -13.562 -10.062 -0.547 1 98.69 161 VAL A C 1
ATOM 1311 O O . VAL A 1 161 ? -14.141 -11.148 -0.62 1 98.69 161 VAL A O 1
ATOM 1314 N N . SER A 1 162 ? -12.797 -9.57 -1.478 1 98.25 162 SER A N 1
ATOM 1315 C CA . SER A 1 162 ? -12.398 -10.43 -2.59 1 98.25 162 SER A CA 1
ATOM 1316 C C . SER A 1 162 ? -10.969 -10.922 -2.416 1 98.25 162 SER A C 1
ATOM 1318 O O . SER A 1 162 ? -10.211 -10.383 -1.609 1 98.25 162 SER A O 1
ATOM 1320 N N . GLY A 1 163 ? -10.711 -12.023 -3.096 1 98.12 163 GLY A N 1
ATOM 1321 C CA . GLY A 1 163 ? -9.359 -12.57 -3.014 1 98.12 163 GLY A CA 1
ATOM 1322 C C . GLY A 1 163 ? -8.828 -13.039 -4.355 1 98.12 163 GLY A C 1
ATOM 1323 O O . GLY A 1 163 ? -9.594 -13.203 -5.309 1 98.12 163 GLY A O 1
ATOM 1324 N N . LEU A 1 164 ? -7.574 -13.125 -4.43 1 97.75 164 LEU A N 1
ATOM 1325 C CA . LEU A 1 164 ? -6.848 -13.711 -5.551 1 97.75 164 LEU A CA 1
ATOM 1326 C C . LEU A 1 164 ? -5.895 -14.797 -5.074 1 97.75 164 LEU A C 1
ATOM 1328 O O . LEU A 1 164 ? -5.066 -14.562 -4.191 1 97.75 164 LEU A O 1
ATOM 1332 N N . SER A 1 165 ? -6.039 -15.984 -5.637 1 96.19 165 SER A N 1
ATOM 1333 C CA . SER A 1 165 ? -5.117 -17.062 -5.324 1 96.19 165 SER A CA 1
ATOM 1334 C C . SER A 1 165 ? -3.785 -16.891 -6.043 1 96.19 165 SER A C 1
ATOM 1336 O O . SER A 1 165 ? -2.854 -17.672 -5.844 1 96.19 165 SER A O 1
ATOM 1338 N N . THR A 1 166 ? -3.68 -15.836 -6.867 1 95.88 166 THR A N 1
ATOM 1339 C CA . THR A 1 166 ? -2.502 -15.461 -7.645 1 95.88 166 THR A CA 1
ATOM 1340 C C . THR A 1 166 ? -2.027 -14.062 -7.266 1 95.88 166 THR A C 1
ATOM 1342 O O . THR A 1 166 ? -2.623 -13.406 -6.402 1 95.88 166 THR A O 1
ATOM 1345 N N . SER A 1 167 ? -0.976 -13.664 -7.926 1 96.75 167 SER A N 1
ATOM 1346 C CA . SER A 1 167 ? -0.586 -12.258 -7.875 1 96.75 167 SER A CA 1
ATOM 1347 C C . SER A 1 167 ? -1.646 -11.367 -8.516 1 96.75 167 SER A C 1
ATOM 1349 O O . SER A 1 167 ? -2.564 -11.859 -9.172 1 96.75 167 SER A O 1
ATOM 1351 N N . LEU A 1 168 ? -1.518 -10.156 -8.305 1 97 168 LEU A N 1
ATOM 1352 C CA . LEU A 1 168 ? -2.453 -9.195 -8.875 1 97 168 LEU A CA 1
ATOM 1353 C C . LEU A 1 168 ? -2.385 -9.203 -10.398 1 97 168 LEU A C 1
ATOM 1355 O O . LEU A 1 168 ? -1.364 -8.836 -10.984 1 97 168 LEU A O 1
ATOM 1359 N N . GLY A 1 169 ? -3.418 -9.648 -11.031 1 95.12 169 GLY A N 1
ATOM 1360 C CA . GLY A 1 169 ? -3.482 -9.68 -12.484 1 95.12 169 GLY A CA 1
ATOM 1361 C C . GLY A 1 169 ? -3.773 -8.32 -13.094 1 95.12 169 GLY A C 1
ATOM 1362 O O . GLY A 1 169 ? -4.328 -7.441 -12.438 1 95.12 169 GLY A O 1
ATOM 1363 N N . GLU A 1 170 ? -3.475 -8.188 -14.336 1 95.56 170 GLU A N 1
ATOM 1364 C CA . GLU A 1 170 ? -3.543 -6.914 -15.047 1 95.56 170 GLU A CA 1
ATOM 1365 C C . GLU A 1 170 ? -4.969 -6.371 -15.078 1 95.56 170 GLU A C 1
ATOM 1367 O O . GLU A 1 170 ? -5.18 -5.16 -15.031 1 95.56 170 GLU A O 1
ATOM 1372 N N . TYR A 1 171 ? -5.953 -7.191 -15.016 1 91.5 171 TYR A N 1
ATOM 1373 C CA . TYR A 1 171 ? -7.336 -6.762 -15.195 1 91.5 171 TYR A CA 1
ATOM 1374 C C . TYR A 1 171 ? -7.926 -6.266 -13.883 1 91.5 171 TYR A C 1
ATOM 1376 O O . TYR A 1 171 ? -9.008 -5.664 -13.867 1 91.5 171 TYR A O 1
ATOM 1384 N N . TYR A 1 172 ? -7.242 -6.457 -12.844 1 94 172 TYR A N 1
ATOM 1385 C CA . TYR A 1 172 ? -7.805 -6.133 -11.539 1 94 172 TYR A CA 1
ATOM 1386 C C . TYR A 1 172 ? -7.227 -4.824 -11.008 1 94 172 TYR A C 1
ATOM 1388 O O . TYR A 1 172 ? -7.566 -4.391 -9.906 1 94 172 TYR A O 1
ATOM 1396 N N . TYR A 1 173 ? -6.379 -4.109 -11.828 1 95.69 173 TYR A N 1
ATOM 1397 C CA . TYR A 1 173 ? -5.863 -2.795 -11.461 1 95.69 173 TYR A CA 1
ATOM 1398 C C . TYR A 1 173 ? -6.938 -1.723 -11.625 1 95.69 173 TYR A C 1
ATOM 1400 O O . TYR A 1 173 ? -7.266 -1.02 -10.664 1 95.69 173 TYR A O 1
ATOM 1408 N N . ASN A 1 174 ? -7.621 -1.731 -12.688 1 94.19 174 ASN A N 1
ATOM 1409 C CA . ASN A 1 174 ? -8.5 -0.638 -13.078 1 94.19 174 ASN A CA 1
ATOM 1410 C C . ASN A 1 174 ? -9.719 -0.544 -12.164 1 94.19 174 ASN A C 1
ATOM 1412 O O . ASN A 1 174 ? -10.164 0.555 -11.828 1 94.19 174 ASN A O 1
ATOM 1416 N N . PRO A 1 175 ? -10.312 -1.701 -11.789 1 94.88 175 PRO A N 1
ATOM 1417 C CA . PRO A 1 175 ? -11.469 -1.598 -10.891 1 94.88 175 PRO A CA 1
ATOM 1418 C C . PRO A 1 175 ? -11.148 -0.863 -9.594 1 94.88 175 PRO A C 1
ATOM 1420 O O . PRO A 1 175 ? -12.047 -0.306 -8.961 1 94.88 175 PRO A O 1
ATOM 1423 N N . PHE A 1 176 ? -9.891 -0.801 -9.242 1 96.94 176 PHE A N 1
ATOM 1424 C CA . PHE A 1 176 ? -9.5 -0.139 -8.008 1 96.94 176 PHE A CA 1
ATOM 1425 C C . PHE A 1 176 ? -8.891 1.229 -8.289 1 96.94 176 PHE A C 1
ATOM 1427 O O . PHE A 1 176 ? -8.297 1.846 -7.406 1 96.94 176 PHE A O 1
ATOM 1434 N N . GLY A 1 177 ? -8.953 1.651 -9.508 1 95.94 177 GLY A N 1
ATOM 1435 C CA . GLY A 1 177 ? -8.617 3.023 -9.859 1 95.94 177 GLY A CA 1
ATOM 1436 C C . GLY A 1 177 ? -7.164 3.201 -10.25 1 95.94 177 GLY A C 1
ATOM 1437 O O . GLY A 1 177 ? -6.664 4.328 -10.305 1 95.94 177 GLY A O 1
ATOM 1438 N N . VAL A 1 178 ? -6.445 2.15 -10.477 1 96.5 178 VAL A N 1
ATOM 1439 C CA . VAL A 1 178 ? -5.043 2.211 -10.875 1 96.5 178 VAL A CA 1
ATOM 1440 C C . VAL A 1 178 ? -4.875 1.619 -12.273 1 96.5 178 VAL A C 1
ATOM 1442 O O . VAL A 1 178 ? -5.203 0.454 -12.5 1 96.5 178 VAL A O 1
ATOM 1445 N N . PRO A 1 179 ? -4.363 2.459 -13.203 1 95.25 179 PRO A N 1
ATOM 1446 C CA . PRO A 1 179 ? -4.082 1.862 -14.516 1 95.25 179 PRO A CA 1
ATOM 1447 C C . PRO A 1 179 ? -2.992 0.796 -14.453 1 95.25 179 PRO A C 1
ATOM 1449 O O . PRO A 1 179 ? -2.02 0.942 -13.711 1 95.25 179 PRO A O 1
ATOM 1452 N N . PHE A 1 180 ? -3.203 -0.262 -15.227 1 96.56 180 PHE A N 1
ATOM 1453 C CA . PHE A 1 180 ? -2.184 -1.303 -15.273 1 96.56 180 PHE A CA 1
ATOM 1454 C C . PHE A 1 180 ? -0.915 -0.784 -15.938 1 96.56 180 PHE A C 1
ATOM 1456 O O . PHE A 1 180 ? -0.947 -0.337 -17.094 1 96.56 180 PHE A O 1
ATOM 1463 N N . PRO A 1 181 ? 0.207 -0.832 -15.234 1 96.62 181 PRO A N 1
ATOM 1464 C CA . PRO A 1 181 ? 1.458 -0.361 -15.836 1 96.62 181 PRO A CA 1
ATOM 1465 C C . PRO A 1 181 ? 2.162 -1.44 -16.656 1 96.62 181 PRO A C 1
ATOM 1467 O O . PRO A 1 181 ? 3.176 -1.99 -16.219 1 96.62 181 PRO A O 1
ATOM 1470 N N . ALA A 1 182 ? 1.788 -1.558 -17.844 1 97.62 182 ALA A N 1
ATOM 1471 C CA . ALA A 1 182 ? 2.232 -2.654 -18.703 1 97.62 182 ALA A CA 1
ATOM 1472 C C . ALA A 1 182 ? 3.701 -2.494 -19.078 1 97.62 182 ALA A C 1
ATOM 1474 O O . ALA A 1 182 ? 4.324 -3.428 -19.594 1 97.62 182 ALA A O 1
ATOM 1475 N N . SER A 1 183 ? 4.277 -1.308 -18.828 1 97.88 183 SER A N 1
ATOM 1476 C CA . SER A 1 183 ? 5.656 -1.051 -19.219 1 97.88 183 SER A CA 1
ATOM 1477 C C . SER A 1 183 ? 6.637 -1.8 -18.312 1 97.88 183 SER A C 1
ATOM 1479 O O . SER A 1 183 ? 7.773 -2.066 -18.719 1 97.88 183 SER A O 1
ATOM 1481 N N . PHE A 1 184 ? 6.168 -2.141 -17.062 1 98.06 184 PHE A N 1
ATOM 1482 C CA . PHE A 1 184 ? 7.164 -2.764 -16.203 1 98.06 184 PHE A CA 1
ATOM 1483 C C . PHE A 1 184 ? 6.531 -3.852 -15.344 1 98.06 184 PHE A C 1
ATOM 1485 O O . PHE A 1 184 ? 7.219 -4.508 -14.562 1 98.06 184 PHE A O 1
ATOM 1492 N N . ILE A 1 185 ? 5.246 -4.031 -15.414 1 98.12 185 ILE A N 1
ATOM 1493 C CA . ILE A 1 185 ? 4.598 -5.16 -14.758 1 98.12 185 ILE A CA 1
ATOM 1494 C C . ILE A 1 185 ? 4.18 -6.191 -15.797 1 98.12 185 ILE A C 1
ATOM 1496 O O . ILE A 1 185 ? 3.381 -5.895 -16.688 1 98.12 185 ILE A O 1
ATOM 1500 N N . PRO A 1 186 ? 4.684 -7.34 -15.727 1 97.88 186 PRO A N 1
ATOM 1501 C CA . PRO A 1 186 ? 4.266 -8.375 -16.672 1 97.88 186 PRO A CA 1
ATOM 1502 C C . PRO A 1 186 ? 2.84 -8.867 -16.422 1 97.88 186 PRO A C 1
ATOM 1504 O O . PRO A 1 186 ? 2.402 -8.938 -15.273 1 97.88 186 PRO A O 1
ATOM 1507 N N . CYS A 1 187 ? 2.182 -9.172 -17.5 1 96.69 187 CYS A N 1
ATOM 1508 C CA . CYS A 1 187 ? 0.88 -9.812 -17.344 1 96.69 187 CYS A CA 1
ATOM 1509 C C . CYS A 1 187 ? 1.001 -11.125 -16.594 1 96.69 187 CYS A C 1
ATOM 1511 O O . CYS A 1 187 ? 2.068 -11.742 -16.562 1 96.69 187 CYS A O 1
ATOM 1513 N N . LEU A 1 188 ? -0.029 -11.523 -16 1 94.25 188 LEU A N 1
ATOM 1514 C CA . LEU A 1 188 ? -0.05 -12.664 -15.094 1 94.25 188 LEU A CA 1
ATOM 1515 C C . LEU A 1 188 ? 0.435 -13.922 -15.805 1 94.25 188 LEU A C 1
ATOM 1517 O O . LEU A 1 188 ? 1.052 -14.797 -15.188 1 94.25 188 LEU A O 1
ATOM 1521 N N . MET A 1 189 ? 0.201 -14.023 -17.125 1 89.62 189 MET A N 1
ATOM 1522 C CA . MET A 1 189 ? 0.551 -15.242 -17.859 1 89.62 189 MET A CA 1
ATOM 1523 C C . MET A 1 189 ? 1.782 -15.016 -18.719 1 89.62 189 MET A C 1
ATOM 1525 O O . MET A 1 189 ? 2.102 -15.836 -19.578 1 89.62 189 MET A O 1
ATOM 1529 N N . SER A 1 190 ? 2.43 -13.883 -18.562 1 92.25 190 SER A N 1
ATOM 1530 C CA . SER A 1 190 ? 3.594 -13.578 -19.391 1 92.25 190 SER A CA 1
ATOM 1531 C C . SER A 1 190 ? 4.867 -14.156 -18.781 1 92.25 190 SER A C 1
ATOM 1533 O O . SER A 1 190 ? 4.961 -14.328 -17.578 1 92.25 190 SER A O 1
ATOM 1535 N N . PRO A 1 191 ? 5.82 -14.508 -19.641 1 93.94 191 PRO A N 1
ATOM 1536 C CA . PRO A 1 191 ? 7.098 -15.031 -19.141 1 93.94 191 PRO A CA 1
ATOM 1537 C C . PRO A 1 191 ? 8.125 -13.93 -18.891 1 93.94 191 PRO A C 1
ATOM 1539 O O . PRO A 1 191 ? 9.328 -14.156 -19.047 1 93.94 191 PRO A O 1
ATOM 1542 N N . PHE A 1 192 ? 7.656 -12.695 -18.594 1 96.75 192 PHE A N 1
ATOM 1543 C CA . PHE A 1 192 ? 8.578 -11.57 -18.516 1 96.75 192 PHE A CA 1
ATOM 1544 C C . PHE A 1 192 ? 8.789 -11.148 -17.062 1 96.75 192 PHE A C 1
ATOM 1546 O O . PHE A 1 192 ? 8.117 -11.648 -16.156 1 96.75 192 PHE A O 1
ATOM 1553 N N . SER A 1 193 ? 9.797 -10.359 -16.875 1 96.75 193 SER A N 1
ATOM 1554 C CA . SER A 1 193 ? 10.078 -9.727 -15.586 1 96.75 193 SER A CA 1
ATOM 1555 C C . SER A 1 193 ? 9.703 -8.25 -15.602 1 96.75 193 SER A C 1
ATOM 1557 O O . SER A 1 193 ? 9.086 -7.77 -16.562 1 96.75 193 SER A O 1
ATOM 1559 N N . ASP A 1 194 ? 9.992 -7.559 -14.508 1 96.69 194 ASP A N 1
ATOM 1560 C CA . ASP A 1 194 ? 9.695 -6.133 -14.406 1 96.69 194 ASP A CA 1
ATOM 1561 C C . ASP A 1 194 ? 10.734 -5.305 -15.164 1 96.69 194 ASP A C 1
ATOM 1563 O O . ASP A 1 194 ? 10.578 -4.09 -15.312 1 96.69 194 ASP A O 1
ATOM 1567 N N . LYS A 1 195 ? 11.773 -5.918 -15.625 1 96.5 195 LYS A N 1
ATOM 1568 C CA . LYS A 1 195 ? 12.758 -5.297 -16.516 1 96.5 195 LYS A CA 1
ATOM 1569 C C . LYS A 1 195 ? 12.68 -5.883 -17.922 1 96.5 195 LYS A C 1
ATOM 1571 O O . LYS A 1 195 ? 13.414 -6.812 -18.25 1 96.5 195 LYS A O 1
ATOM 1576 N N . MET A 1 196 ? 11.922 -5.305 -18.734 1 97.31 196 MET A N 1
ATOM 1577 C CA . MET A 1 196 ? 11.617 -5.836 -20.062 1 97.31 196 MET A CA 1
ATOM 1578 C C . MET A 1 196 ? 12.414 -5.102 -21.141 1 97.31 196 MET A C 1
ATOM 1580 O O . MET A 1 196 ? 12.625 -3.891 -21.047 1 97.31 196 MET A O 1
ATOM 1584 N N . THR A 1 197 ? 12.805 -5.844 -22.141 1 97.19 197 THR A N 1
ATOM 1585 C CA . THR A 1 197 ? 13.328 -5.23 -23.344 1 97.19 197 THR A CA 1
ATOM 1586 C C . THR A 1 197 ? 12.211 -4.559 -24.141 1 97.19 197 THR A C 1
ATOM 1588 O O . THR A 1 197 ? 11.031 -4.703 -23.797 1 97.19 197 THR A O 1
ATOM 1591 N N . TYR A 1 198 ? 12.586 -3.824 -25.141 1 97.25 198 TYR A N 1
ATOM 1592 C CA . TYR A 1 198 ? 11.602 -3.166 -26 1 97.25 198 TYR A CA 1
ATOM 1593 C C . TYR A 1 198 ? 10.609 -4.176 -26.562 1 97.25 198 TYR A C 1
ATOM 1595 O O . TYR A 1 198 ? 9.398 -3.961 -26.5 1 97.25 198 TYR A O 1
ATOM 1603 N N . LEU A 1 199 ? 11.094 -5.297 -27.094 1 97.69 199 LEU A N 1
ATOM 1604 C CA . LEU A 1 199 ? 10.25 -6.32 -27.703 1 97.69 199 LEU A CA 1
ATOM 1605 C C . LEU A 1 199 ? 9.359 -6.977 -26.641 1 97.69 199 LEU A C 1
ATOM 1607 O O . LEU A 1 199 ? 8.18 -7.242 -26.906 1 97.69 199 LEU A O 1
ATOM 1611 N N . GLU A 1 200 ? 9.891 -7.223 -25.453 1 97.88 200 GLU A N 1
ATOM 1612 C CA . GLU A 1 200 ? 9.109 -7.816 -24.375 1 97.88 200 GLU A CA 1
ATOM 1613 C C . GLU A 1 200 ? 7.977 -6.887 -23.938 1 97.88 200 GLU A C 1
ATOM 1615 O O . GLU A 1 200 ? 6.859 -7.34 -23.672 1 97.88 200 GLU A O 1
ATOM 1620 N N . ARG A 1 201 ? 8.312 -5.617 -23.828 1 98 201 ARG A N 1
ATOM 1621 C CA . ARG A 1 201 ? 7.289 -4.637 -23.469 1 98 201 ARG A CA 1
ATOM 1622 C C . ARG A 1 201 ? 6.176 -4.602 -24.5 1 98 201 ARG A C 1
ATOM 1624 O O . ARG A 1 201 ? 4.996 -4.508 -24.156 1 98 201 ARG A O 1
ATOM 1631 N N . PHE A 1 202 ? 6.613 -4.695 -25.812 1 97.69 202 PHE A N 1
ATOM 1632 C CA . PHE A 1 202 ? 5.633 -4.738 -26.891 1 97.69 202 PHE A CA 1
ATOM 1633 C C . PHE A 1 202 ? 4.715 -5.949 -26.75 1 97.69 202 PHE A C 1
ATOM 1635 O O . PHE A 1 202 ? 3.492 -5.816 -26.812 1 97.69 202 PHE A O 1
ATOM 1642 N N . GLN A 1 203 ? 5.277 -7.121 -26.484 1 97 203 GLN A N 1
ATOM 1643 C CA . GLN A 1 203 ? 4.512 -8.352 -26.328 1 97 203 GLN A CA 1
ATOM 1644 C C . GLN A 1 203 ? 3.607 -8.281 -25.109 1 97 203 GLN A C 1
ATOM 1646 O O . GLN A 1 203 ? 2.469 -8.75 -25.141 1 97 203 GLN A O 1
ATOM 1651 N N . ASN A 1 204 ? 4.152 -7.699 -24.031 1 97.56 204 ASN A N 1
ATOM 1652 C CA . ASN A 1 204 ? 3.375 -7.559 -22.812 1 97.56 204 ASN A CA 1
ATOM 1653 C C . ASN A 1 204 ? 2.174 -6.641 -23.016 1 97.56 204 ASN A C 1
ATOM 1655 O O . ASN A 1 204 ? 1.067 -6.953 -22.562 1 97.56 204 ASN A O 1
ATOM 1659 N N . LEU A 1 205 ? 2.441 -5.516 -23.688 1 97.5 205 LEU A N 1
ATOM 1660 C CA . LEU A 1 205 ? 1.373 -4.566 -23.984 1 97.5 205 LEU A CA 1
ATOM 1661 C C . LEU A 1 205 ? 0.311 -5.211 -24.875 1 97.5 205 LEU A C 1
ATOM 1663 O O . LEU A 1 205 ? -0.886 -5 -24.672 1 97.5 205 LEU A O 1
ATOM 1667 N N . LEU A 1 206 ? 0.756 -5.949 -25.844 1 95.06 206 LEU A N 1
ATOM 1668 C CA . LEU A 1 206 ? -0.159 -6.66 -26.734 1 95.06 206 LEU A CA 1
ATOM 1669 C C . LEU A 1 206 ? -1 -7.668 -25.953 1 95.06 206 LEU A C 1
ATOM 1671 O O . LEU A 1 206 ? -2.217 -7.738 -26.141 1 95.06 206 LEU A O 1
ATOM 1675 N N . SER A 1 207 ? -0.321 -8.438 -25.094 1 92.75 207 SER A N 1
ATOM 1676 C CA . SER A 1 207 ? -1.016 -9.422 -24.266 1 92.75 207 SER A CA 1
ATOM 1677 C C . SER A 1 207 ? -2.07 -8.758 -23.391 1 92.75 207 SER A C 1
ATOM 1679 O O . SER A 1 207 ? -3.18 -9.273 -23.234 1 92.75 207 SER A O 1
ATOM 1681 N N . TYR A 1 208 ? -1.724 -7.609 -22.875 1 95 208 TYR A N 1
ATOM 1682 C CA . TYR A 1 208 ? -2.648 -6.871 -22.016 1 95 208 TYR A CA 1
ATOM 1683 C C . TYR A 1 208 ? -3.887 -6.445 -22.797 1 95 208 TYR A C 1
ATOM 1685 O O . TYR A 1 208 ? -5.016 -6.633 -22.328 1 95 208 TYR A O 1
ATOM 1693 N N . ASN A 1 209 ? -3.693 -5.918 -23.953 1 93.06 209 ASN A N 1
ATOM 1694 C CA . ASN A 1 209 ? -4.809 -5.406 -24.734 1 93.06 209 ASN A CA 1
ATOM 1695 C C . ASN A 1 209 ? -5.684 -6.535 -25.266 1 93.06 209 ASN A C 1
ATOM 1697 O O . ASN A 1 209 ? -6.91 -6.414 -25.297 1 93.06 209 ASN A O 1
ATOM 1701 N N . ILE A 1 210 ? -5.102 -7.633 -25.656 1 87.56 210 ILE A N 1
ATOM 1702 C CA . ILE A 1 210 ? -5.859 -8.797 -26.109 1 87.56 210 ILE A CA 1
ATOM 1703 C C . ILE A 1 210 ? -6.664 -9.359 -24.938 1 87.56 210 ILE A C 1
ATOM 1705 O O . ILE A 1 210 ? -7.844 -9.695 -25.094 1 87.56 210 ILE A O 1
ATOM 1709 N N . GLY A 1 211 ? -5.953 -9.461 -23.797 1 86.25 211 GLY A N 1
ATOM 1710 C CA . GLY A 1 211 ? -6.652 -9.93 -22.625 1 86.25 211 GLY A CA 1
ATOM 1711 C C . GLY A 1 211 ? -7.828 -9.055 -22.234 1 86.25 211 GLY A C 1
ATOM 1712 O O . GLY A 1 211 ? -8.883 -9.562 -21.844 1 86.25 211 GLY A O 1
ATOM 1713 N N . LYS A 1 212 ? -7.625 -7.816 -22.344 1 88.62 212 LYS A N 1
ATOM 1714 C CA . LYS A 1 212 ? -8.695 -6.871 -22.031 1 88.62 212 LYS A CA 1
ATOM 1715 C C . LYS A 1 212 ? -9.891 -7.078 -22.953 1 88.62 212 LYS A C 1
ATOM 1717 O O . LYS A 1 212 ? -11.039 -7.004 -22.5 1 88.62 212 LYS A O 1
ATOM 1722 N N . MET A 1 213 ? -9.641 -7.305 -24.172 1 86.31 213 MET A N 1
ATOM 1723 C CA . MET A 1 213 ? -10.703 -7.57 -25.141 1 86.31 213 MET A CA 1
ATOM 1724 C C . MET A 1 213 ? -11.445 -8.859 -24.797 1 86.31 213 MET A C 1
ATOM 1726 O O . MET A 1 213 ? -12.68 -8.898 -24.828 1 86.31 213 MET A O 1
ATOM 1730 N N . PHE A 1 214 ? -10.703 -9.805 -24.422 1 81.69 214 PHE A N 1
ATOM 1731 C CA . PHE A 1 214 ? -11.297 -11.078 -24.047 1 81.69 214 PHE A CA 1
ATOM 1732 C C . PHE A 1 214 ? -12.164 -10.914 -22.797 1 81.69 214 PHE A C 1
ATOM 1734 O O . PHE A 1 214 ? -13.266 -11.469 -22.734 1 81.69 214 PHE A O 1
ATOM 1741 N N . TYR A 1 215 ? -11.625 -10.203 -21.891 1 82.19 215 TYR A N 1
ATOM 1742 C CA . TYR A 1 215 ? -12.367 -9.984 -20.641 1 82.19 215 TYR A CA 1
ATOM 1743 C C . TYR A 1 215 ? -13.641 -9.188 -20.891 1 82.19 215 TYR A C 1
ATOM 1745 O O . TYR A 1 215 ? -14.664 -9.43 -20.266 1 82.19 215 TYR A O 1
ATOM 1753 N N . SER A 1 216 ? -13.586 -8.227 -21.766 1 81.81 216 SER A N 1
ATOM 1754 C CA . SER A 1 216 ? -14.766 -7.445 -22.094 1 81.81 216 SER A CA 1
ATOM 1755 C C . SER A 1 216 ? -15.859 -8.32 -22.703 1 81.81 216 SER A C 1
ATOM 1757 O O . SER A 1 216 ? -17.047 -8.094 -22.469 1 81.81 216 SER A O 1
ATOM 1759 N N . TYR A 1 217 ? -15.414 -9.32 -23.391 1 80.69 217 TYR A N 1
ATOM 1760 C CA . TYR A 1 217 ? -16.359 -10.211 -24.047 1 80.69 217 TYR A CA 1
ATOM 1761 C C . TYR A 1 217 ? -16.906 -11.234 -23.047 1 80.69 217 TYR A C 1
ATOM 1763 O O . TYR A 1 217 ? -18.125 -11.414 -22.938 1 80.69 217 TYR A O 1
ATOM 1771 N N . TYR A 1 218 ? -16.109 -11.82 -22.297 1 82.5 218 TYR A N 1
ATOM 1772 C CA . TYR A 1 218 ? -16.516 -12.922 -21.438 1 82.5 218 TYR A CA 1
ATOM 1773 C C . TYR A 1 218 ? -16.969 -12.406 -20.078 1 82.5 218 TYR A C 1
ATOM 1775 O O . TYR A 1 218 ? -17.594 -13.141 -19.312 1 82.5 218 TYR A O 1
ATOM 1783 N N . GLY A 1 219 ? -16.578 -11.195 -19.797 1 83.81 219 GLY A N 1
ATOM 1784 C CA . GLY A 1 219 ? -16.938 -10.625 -18.5 1 83.81 219 GLY A CA 1
ATOM 1785 C C . GLY A 1 219 ? -18.422 -10.648 -18.234 1 83.81 219 GLY A C 1
ATOM 1786 O O . GLY A 1 219 ? -18.859 -10.898 -17.109 1 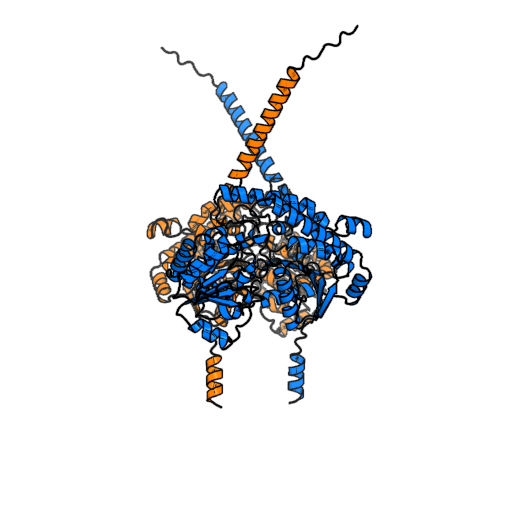83.81 219 GLY A O 1
ATOM 1787 N N . GLU A 1 220 ? -19.188 -10.547 -19.234 1 85.94 220 GLU A N 1
ATOM 1788 C CA . GLU A 1 220 ? -20.641 -10.57 -19.109 1 85.94 220 GLU A CA 1
ATOM 1789 C C . GLU A 1 220 ? -21.141 -11.953 -18.703 1 85.94 220 GLU A C 1
ATOM 1791 O O . GLU A 1 220 ? -22.094 -12.07 -17.938 1 85.94 220 GLU A O 1
ATOM 1796 N N . TYR A 1 221 ? -20.438 -12.914 -19.156 1 87.56 221 TYR A N 1
ATOM 1797 C CA . TYR A 1 221 ? -20.797 -14.281 -18.828 1 87.56 221 TYR A CA 1
ATOM 1798 C C . TYR A 1 221 ? -20.359 -14.641 -17.406 1 87.56 221 TYR A C 1
ATOM 1800 O O . TYR A 1 221 ? -21.109 -15.266 -16.656 1 87.56 221 TYR A O 1
ATOM 1808 N N . LEU A 1 222 ? -19.203 -14.172 -17.062 1 87.69 222 LEU A N 1
ATOM 1809 C CA . LEU A 1 222 ? -18.656 -14.477 -15.734 1 87.69 222 LEU A CA 1
ATOM 1810 C C . LEU A 1 222 ? -19.484 -13.805 -14.648 1 87.69 222 LEU A C 1
ATOM 1812 O O . LEU A 1 222 ? -19.625 -14.352 -13.547 1 87.69 222 LEU A O 1
ATOM 1816 N N . SER A 1 223 ? -20.078 -12.648 -14.969 1 93.62 223 SER A N 1
ATOM 1817 C CA . SER A 1 223 ? -20.828 -11.875 -13.977 1 93.62 223 SER A CA 1
ATOM 1818 C C . SER A 1 223 ? -22.312 -12.195 -14.031 1 93.62 223 SER A C 1
ATOM 1820 O O . SER A 1 223 ? -23.078 -11.781 -13.156 1 93.62 223 SER A O 1
ATOM 1822 N N . LEU A 1 224 ? -22.766 -12.945 -15.031 1 96.38 224 LEU A N 1
ATOM 1823 C CA . LEU A 1 224 ? -24.188 -13.18 -15.266 1 96.38 224 LEU A CA 1
ATOM 1824 C C . LEU A 1 224 ? -24.953 -11.859 -15.344 1 96.38 224 LEU A C 1
ATOM 1826 O O . LEU A 1 224 ? -26 -11.711 -14.719 1 96.38 224 LEU A O 1
ATOM 1830 N N . GLN A 1 225 ? -24.297 -10.883 -16 1 95.62 225 GLN A N 1
ATOM 1831 C CA . GLN A 1 225 ? -24.875 -9.547 -16.031 1 95.62 225 GLN A CA 1
ATOM 1832 C C . GLN A 1 225 ? -26.281 -9.562 -16.641 1 95.62 225 GLN A C 1
ATOM 1834 O O . GLN A 1 225 ? -27.219 -9 -16.062 1 95.62 225 GLN A O 1
ATOM 1839 N N . SER A 1 226 ? -26.469 -10.258 -17.781 1 95.44 226 SER A N 1
ATOM 1840 C CA . SER A 1 226 ? -27.75 -10.32 -18.469 1 95.44 226 SER A CA 1
ATOM 1841 C C . SER A 1 226 ? -28.797 -11.016 -17.609 1 95.44 226 SER A C 1
ATOM 1843 O O . SER A 1 226 ? -29.969 -10.625 -17.594 1 95.44 226 SER A O 1
ATOM 1845 N N . GLU A 1 227 ? -28.391 -12.039 -16.953 1 97.12 227 GLU A N 1
ATOM 1846 C CA . GLU A 1 227 ? -29.312 -12.797 -16.109 1 97.12 227 GLU A CA 1
ATOM 1847 C C . GLU A 1 227 ? -29.781 -11.961 -14.922 1 97.12 227 GLU A C 1
ATOM 1849 O O . GLU A 1 227 ? -30.953 -11.961 -14.578 1 97.12 227 GLU A O 1
ATOM 1854 N N . PHE A 1 228 ? -28.859 -11.258 -14.297 1 97.75 228 PHE A N 1
ATOM 1855 C CA . PHE A 1 228 ? -29.219 -10.359 -13.195 1 97.75 228 PHE A CA 1
ATOM 1856 C C . PHE A 1 228 ? -30.156 -9.266 -13.68 1 97.75 228 PHE A C 1
ATOM 1858 O O . PHE A 1 228 ? -31.141 -8.945 -13.008 1 97.75 228 PHE A O 1
ATOM 1865 N N . ASP A 1 229 ? -29.844 -8.703 -14.836 1 97.44 229 ASP A N 1
ATOM 1866 C CA . ASP A 1 229 ? -30.672 -7.648 -15.391 1 97.44 229 ASP A CA 1
ATOM 1867 C C . ASP A 1 229 ? -32.094 -8.156 -15.68 1 97.44 229 ASP A C 1
ATOM 1869 O O . ASP A 1 229 ? -33.062 -7.453 -15.414 1 97.44 229 ASP A O 1
ATOM 1873 N N . ALA A 1 230 ? -32.188 -9.297 -16.219 1 97.44 230 ALA A N 1
ATOM 1874 C CA . ALA A 1 230 ? -33.5 -9.875 -16.578 1 97.44 230 ALA A CA 1
ATOM 1875 C C . ALA A 1 230 ? -34.312 -10.172 -15.336 1 97.44 230 ALA A C 1
ATOM 1877 O O . ALA A 1 230 ? -35.531 -9.898 -15.312 1 97.44 230 ALA A O 1
ATOM 1878 N N . LYS A 1 231 ? -33.688 -10.703 -14.344 1 97.44 231 LYS A N 1
ATOM 1879 C CA . LYS A 1 231 ? -34.406 -11.195 -13.188 1 97.44 231 LYS A CA 1
ATOM 1880 C C . LYS A 1 231 ? -34.688 -10.07 -12.18 1 97.44 231 LYS A C 1
ATOM 1882 O O . LYS A 1 231 ? -35.719 -10.023 -11.547 1 97.44 231 LYS A O 1
ATOM 1887 N N . TYR A 1 232 ? -33.75 -9.109 -12.023 1 97.06 232 TYR A N 1
ATOM 1888 C CA . TYR A 1 232 ? -33.844 -8.141 -10.945 1 97.06 232 TYR A CA 1
ATOM 1889 C C . TYR A 1 232 ? -33.906 -6.719 -11.492 1 97.06 232 TYR A C 1
ATOM 1891 O O . TYR A 1 232 ? -34.031 -5.758 -10.734 1 97.06 232 TYR A O 1
ATOM 1899 N N . GLY A 1 233 ? -33.719 -6.496 -12.742 1 97.19 233 GLY A N 1
ATOM 1900 C CA . GLY A 1 233 ? -33.781 -5.191 -13.383 1 97.19 233 GLY A CA 1
ATOM 1901 C C . GLY A 1 233 ? -32.406 -4.617 -13.672 1 97.19 233 GLY A C 1
ATOM 1902 O O . GLY A 1 233 ? -31.453 -4.883 -12.945 1 97.19 233 GLY A O 1
ATOM 1903 N N . VAL A 1 234 ? -32.406 -3.832 -14.727 1 95.5 234 VAL A N 1
ATOM 1904 C CA . VAL A 1 234 ? -31.156 -3.17 -15.125 1 95.5 234 VAL A CA 1
ATOM 1905 C C . VAL A 1 234 ? -30.672 -2.248 -14 1 95.5 234 VAL A C 1
ATOM 1907 O O . VAL A 1 234 ? -31.469 -1.492 -13.438 1 95.5 234 VAL A O 1
ATOM 1910 N N . GLY A 1 235 ? -29.391 -2.389 -13.586 1 93.31 235 GLY A N 1
ATOM 1911 C CA . GLY A 1 235 ? -28.828 -1.526 -12.555 1 93.31 235 GLY A CA 1
ATOM 1912 C C . GLY A 1 235 ? -28.781 -2.186 -11.188 1 93.31 235 GLY A C 1
ATOM 1913 O O . GLY A 1 235 ? -28.109 -1.696 -10.281 1 93.31 235 GLY A O 1
ATOM 1914 N N . PHE A 1 236 ? -29.391 -3.312 -11.086 1 95.5 236 PHE A N 1
ATOM 1915 C CA . PHE A 1 236 ? -29.375 -4.035 -9.82 1 95.5 236 PHE A CA 1
ATOM 1916 C C . PHE A 1 236 ? -27.938 -4.422 -9.438 1 95.5 236 PHE A C 1
ATOM 1918 O O . PHE A 1 236 ? -27.547 -4.285 -8.281 1 95.5 236 PHE A O 1
ATOM 1925 N N . PHE A 1 237 ? -27.281 -4.93 -10.398 1 94.06 237 PHE A N 1
ATOM 1926 C CA . PHE A 1 237 ? -25.922 -5.441 -10.227 1 94.06 237 PHE A CA 1
ATOM 1927 C C . PHE A 1 237 ? -25.047 -5.07 -11.414 1 94.06 237 PHE A C 1
ATOM 1929 O O . PHE A 1 237 ? -25.5 -5.113 -12.562 1 94.06 237 PHE A O 1
ATOM 1936 N N . ASN A 1 238 ? -23.875 -4.539 -11.164 1 94.44 238 ASN A N 1
ATOM 1937 C CA . ASN A 1 238 ? -22.844 -4.309 -12.164 1 94.44 238 ASN A CA 1
ATOM 1938 C C . ASN A 1 238 ? -21.562 -5.074 -11.836 1 94.44 238 ASN A C 1
ATOM 1940 O O . ASN A 1 238 ? -20.859 -4.723 -10.891 1 94.44 238 ASN A O 1
ATOM 1944 N N . GLY A 1 239 ? -21.266 -6.031 -12.672 1 92.81 239 GLY A N 1
ATOM 1945 C CA . GLY A 1 239 ? -20.156 -6.934 -12.391 1 92.81 239 GLY A CA 1
ATOM 1946 C C . GLY A 1 239 ? -18.812 -6.227 -12.312 1 92.81 239 GLY A C 1
ATOM 1947 O O . GLY A 1 239 ? -17.984 -6.555 -11.469 1 92.81 239 GLY A O 1
ATOM 1948 N N . TYR A 1 240 ? -18.594 -5.285 -13.109 1 90.06 240 TYR A N 1
ATOM 1949 C CA . TYR A 1 240 ? -17.328 -4.562 -13.133 1 90.06 240 TYR A CA 1
ATOM 1950 C C . TYR A 1 240 ? -17.188 -3.68 -11.898 1 90.06 240 TYR A C 1
ATOM 1952 O O . TYR A 1 240 ? -16.141 -3.691 -11.242 1 90.06 240 TYR A O 1
ATOM 1960 N N . LYS A 1 241 ? -18.203 -2.939 -11.539 1 92.75 241 LYS A N 1
ATOM 1961 C CA . LYS A 1 241 ? -18.172 -2.043 -10.391 1 92.75 241 LYS A CA 1
ATOM 1962 C C . LYS A 1 241 ? -18.047 -2.828 -9.086 1 92.75 241 LYS A C 1
ATOM 1964 O O . LYS A 1 241 ? -17.406 -2.367 -8.141 1 92.75 241 LYS A O 1
ATOM 1969 N N . ALA A 1 242 ? -18.609 -4.023 -9.109 1 95.44 242 ALA A N 1
ATOM 1970 C CA . ALA A 1 242 ? -18.625 -4.852 -7.906 1 95.44 242 ALA A CA 1
ATOM 1971 C C . ALA A 1 242 ? -17.203 -5.27 -7.523 1 95.44 242 ALA A C 1
ATOM 1973 O O . ALA A 1 242 ? -16.906 -5.461 -6.34 1 95.44 242 ALA A O 1
ATOM 1974 N N . LEU A 1 243 ? -16.312 -5.395 -8.477 1 94.88 243 LEU A N 1
ATOM 1975 C CA . LEU A 1 243 ? -14.922 -5.758 -8.195 1 94.88 243 LEU A CA 1
ATOM 1976 C C . LEU A 1 243 ? -14.266 -4.738 -7.27 1 94.88 243 LEU A C 1
ATOM 1978 O O . LEU A 1 243 ? -13.688 -5.105 -6.25 1 94.88 243 LEU A O 1
ATOM 1982 N N . GLY A 1 244 ? -14.445 -3.477 -7.594 1 95.69 244 GLY A N 1
ATOM 1983 C CA . GLY A 1 244 ? -13.82 -2.404 -6.832 1 95.69 244 GLY A CA 1
ATOM 1984 C C . GLY A 1 244 ? -14.562 -2.074 -5.551 1 95.69 244 GLY A C 1
ATOM 1985 O O . GLY A 1 244 ? -14.023 -1.396 -4.672 1 95.69 244 GLY A O 1
ATOM 1986 N N . ASP A 1 245 ? -15.828 -2.572 -5.426 1 96.75 245 ASP A N 1
ATOM 1987 C CA . ASP A 1 245 ? -16.641 -2.287 -4.246 1 96.75 245 ASP A CA 1
ATOM 1988 C C . ASP A 1 245 ? -16.203 -3.146 -3.061 1 96.75 245 ASP A C 1
ATOM 1990 O O . ASP A 1 245 ? -16.625 -2.904 -1.928 1 96.75 245 ASP A O 1
ATOM 1994 N N . SER A 1 246 ? -15.336 -4.137 -3.307 1 97.62 246 SER A N 1
ATOM 1995 C CA . SER A 1 246 ? -14.836 -4.973 -2.219 1 97.62 246 SER A CA 1
ATOM 1996 C C . SER A 1 246 ? -14.172 -4.125 -1.139 1 97.62 246 SER A C 1
ATOM 1998 O O . SER A 1 246 ? -13.453 -3.17 -1.445 1 97.62 246 SER A O 1
ATOM 2000 N N . SER A 1 247 ? -14.43 -4.508 0.097 1 98.38 247 SER A N 1
ATOM 2001 C CA . SER A 1 247 ? -13.773 -3.803 1.193 1 98.38 247 SER A CA 1
ATOM 2002 C C . SER A 1 247 ? -12.258 -3.875 1.068 1 98.38 247 SER A C 1
ATOM 2004 O O . SER A 1 247 ? -11.562 -2.867 1.232 1 98.38 247 SER A O 1
ATOM 2006 N N . PHE A 1 248 ? -11.805 -5.078 0.851 1 98.56 248 PHE A N 1
ATOM 2007 C CA . PHE A 1 248 ? -10.391 -5.336 0.591 1 98.56 248 PHE A CA 1
ATOM 2008 C C . PHE A 1 248 ? -10.227 -6.387 -0.502 1 98.56 248 PHE A C 1
ATOM 2010 O O . PHE A 1 248 ? -11.164 -7.121 -0.814 1 98.56 248 PHE A O 1
ATOM 2017 N N . LEU A 1 249 ? -9.117 -6.332 -1.132 1 98.5 249 LEU A N 1
ATOM 2018 C CA . LEU A 1 249 ? -8.641 -7.383 -2.025 1 98.5 249 LEU A CA 1
ATOM 2019 C C . LEU A 1 249 ? -7.453 -8.117 -1.417 1 98.5 249 LEU A C 1
ATOM 2021 O O . LEU A 1 249 ? -6.359 -7.559 -1.319 1 98.5 249 LEU A O 1
ATOM 2025 N N . ILE A 1 250 ? -7.73 -9.359 -1.004 1 98.69 250 ILE A N 1
ATOM 2026 C CA . ILE A 1 250 ? -6.684 -10.203 -0.446 1 98.69 250 ILE A CA 1
ATOM 2027 C C . ILE A 1 250 ? -5.914 -10.891 -1.576 1 98.69 250 ILE A C 1
ATOM 2029 O O . ILE A 1 250 ? -6.496 -11.617 -2.379 1 98.69 250 ILE A O 1
ATOM 2033 N N . ILE A 1 251 ? -4.621 -10.68 -1.63 1 98.5 251 ILE A N 1
ATOM 2034 C CA . ILE A 1 251 ? -3.836 -11.141 -2.77 1 98.5 251 ILE A CA 1
ATOM 2035 C C . ILE A 1 251 ? -2.797 -12.156 -2.301 1 98.5 251 ILE A C 1
ATOM 2037 O O . ILE A 1 251 ? -2.088 -11.922 -1.321 1 98.5 251 ILE A O 1
ATOM 2041 N N . ASN A 1 252 ? -2.697 -13.258 -3.014 1 97.88 252 ASN A N 1
ATOM 2042 C CA . ASN A 1 252 ? -1.687 -14.266 -2.713 1 97.88 252 ASN A CA 1
ATOM 2043 C C . ASN A 1 252 ? -0.312 -13.859 -3.234 1 97.88 252 ASN A C 1
ATOM 2045 O O . ASN A 1 252 ? 0.322 -14.609 -3.98 1 97.88 252 ASN A O 1
ATOM 2049 N N . SER A 1 253 ? 0.125 -12.695 -2.818 1 97.38 253 SER A N 1
ATOM 2050 C CA . SER A 1 253 ? 1.459 -12.18 -3.113 1 97.38 253 SER A CA 1
ATOM 2051 C C . SER A 1 253 ? 2.121 -11.609 -1.865 1 97.38 253 SER A C 1
ATOM 2053 O O . SER A 1 253 ? 1.484 -11.492 -0.815 1 97.38 253 SER A O 1
ATOM 2055 N N . ASN A 1 254 ? 3.363 -11.445 -1.947 1 97.44 254 ASN A N 1
ATOM 2056 C CA . ASN A 1 254 ? 4.195 -10.859 -0.902 1 97.44 254 ASN A CA 1
ATOM 2057 C C . ASN A 1 254 ? 5.109 -9.766 -1.459 1 97.44 254 ASN A C 1
ATOM 2059 O O . ASN A 1 254 ? 5.809 -9.984 -2.451 1 97.44 254 ASN A O 1
ATOM 2063 N N . PRO A 1 255 ? 5.125 -8.633 -0.813 1 97.06 255 PRO A N 1
ATOM 2064 C CA . PRO A 1 255 ? 5.941 -7.539 -1.354 1 97.06 255 PRO A CA 1
ATOM 2065 C C . PRO A 1 255 ? 7.414 -7.918 -1.498 1 97.06 255 PRO A C 1
ATOM 2067 O O . PRO A 1 255 ? 8.109 -7.395 -2.373 1 97.06 255 PRO A O 1
ATOM 2070 N N . PHE A 1 256 ? 7.906 -8.828 -0.74 1 97.81 256 PHE A N 1
ATOM 2071 C CA . PHE A 1 256 ? 9.32 -9.172 -0.732 1 97.81 256 PHE A CA 1
ATOM 2072 C C . PHE A 1 256 ? 9.602 -10.336 -1.67 1 97.81 256 PHE A C 1
ATOM 2074 O O . PHE A 1 256 ? 10.727 -10.852 -1.708 1 97.81 256 PHE A O 1
ATOM 2081 N N . LEU A 1 257 ? 8.578 -10.719 -2.383 1 97.69 257 LEU A N 1
ATOM 2082 C CA . LEU A 1 257 ? 8.758 -11.789 -3.363 1 97.69 257 LEU A CA 1
ATOM 2083 C C . LEU A 1 257 ? 8.227 -11.359 -4.73 1 97.69 257 LEU A C 1
ATOM 2085 O O . LEU A 1 257 ? 8.906 -11.539 -5.742 1 97.69 257 LEU A O 1
ATOM 2089 N N . ASP A 1 258 ? 7.109 -10.75 -4.797 1 97.69 258 ASP A N 1
ATOM 2090 C CA . ASP A 1 258 ? 6.445 -10.391 -6.047 1 97.69 258 ASP A CA 1
ATOM 2091 C C . ASP A 1 258 ? 7.074 -9.148 -6.672 1 97.69 258 ASP A C 1
ATOM 2093 O O . ASP A 1 258 ? 7.895 -8.477 -6.039 1 97.69 258 ASP A O 1
ATOM 2097 N N . PHE A 1 259 ? 6.703 -8.906 -7.973 1 97.75 259 PHE A N 1
ATOM 2098 C CA . PHE A 1 259 ? 7.125 -7.66 -8.602 1 97.75 259 PHE A CA 1
ATOM 2099 C C . PHE A 1 259 ? 6.484 -6.457 -7.918 1 97.75 259 PHE A C 1
ATOM 2101 O O . PHE A 1 259 ? 5.266 -6.422 -7.738 1 97.75 259 PHE A O 1
ATOM 2108 N N . PRO A 1 260 ? 7.352 -5.492 -7.508 1 97.25 260 PRO A N 1
ATOM 2109 C CA . PRO A 1 260 ? 6.777 -4.297 -6.891 1 97.25 260 PRO A CA 1
ATOM 2110 C C . PRO A 1 260 ? 5.898 -3.502 -7.855 1 97.25 260 PRO A C 1
ATOM 2112 O O . PRO A 1 260 ? 6.277 -3.289 -9.008 1 97.25 260 PRO A O 1
ATOM 2115 N N . SER A 1 261 ? 4.762 -3.115 -7.406 1 97 261 SER A N 1
ATOM 2116 C CA . SER A 1 261 ? 3.812 -2.365 -8.227 1 97 261 SER A CA 1
ATOM 2117 C C . SER A 1 261 ? 3.021 -1.371 -7.383 1 97 261 SER A C 1
ATOM 2119 O O . SER A 1 261 ? 2.977 -1.488 -6.156 1 97 261 SER A O 1
ATOM 2121 N N . PRO A 1 262 ? 2.463 -0.32 -8.031 1 96.88 262 PRO A N 1
ATOM 2122 C CA . PRO A 1 262 ? 1.562 0.555 -7.281 1 96.88 262 PRO A CA 1
ATOM 2123 C C . PRO A 1 262 ? 0.296 -0.162 -6.816 1 96.88 262 PRO A C 1
ATOM 2125 O O . PRO A 1 262 ? -0.272 -0.966 -7.559 1 96.88 262 PRO A O 1
ATOM 2128 N N . LYS A 1 263 ? -0.077 0.07 -5.617 1 96.69 263 LYS A N 1
ATOM 2129 C CA . LYS A 1 263 ? -1.269 -0.538 -5.031 1 96.69 263 LYS A CA 1
ATOM 2130 C C . LYS A 1 263 ? -2.084 0.489 -4.254 1 96.69 263 LYS A C 1
ATOM 2132 O O . LYS A 1 263 ? -1.642 1.622 -4.059 1 96.69 263 LYS A O 1
ATOM 2137 N N . THR A 1 264 ? -3.271 0.119 -3.934 1 97.38 264 THR A N 1
ATOM 2138 C CA . THR A 1 264 ? -4.125 0.952 -3.094 1 97.38 264 THR A CA 1
ATOM 2139 C C . THR A 1 264 ? -4.23 0.372 -1.687 1 97.38 264 THR A C 1
ATOM 2141 O O . THR A 1 264 ? -3.805 -0.759 -1.442 1 97.38 264 THR A O 1
ATOM 2144 N N . SER A 1 265 ? -4.816 1.111 -0.822 1 97.12 265 SER A N 1
ATOM 2145 C CA . SER A 1 265 ? -4.961 0.691 0.568 1 97.12 265 SER A CA 1
ATOM 2146 C C . SER A 1 265 ? -5.934 -0.475 0.695 1 97.12 265 SER A C 1
ATOM 2148 O O . SER A 1 265 ? -5.977 -1.146 1.729 1 97.12 265 SER A O 1
ATOM 2150 N N . LYS A 1 266 ? -6.68 -0.757 -0.353 1 98.19 266 LYS A N 1
ATOM 2151 C CA . LYS A 1 266 ? -7.609 -1.884 -0.317 1 98.19 266 LYS A CA 1
ATOM 2152 C C . LYS A 1 266 ? -6.891 -3.195 -0.62 1 98.19 266 LYS A C 1
ATOM 2154 O O . LYS A 1 266 ? -7.434 -4.277 -0.381 1 98.19 266 LYS A O 1
ATOM 2159 N N . MET A 1 267 ? -5.746 -3.111 -1.198 1 98.31 267 MET A N 1
ATOM 2160 C CA . MET A 1 267 ? -5.023 -4.305 -1.626 1 98.31 267 MET A CA 1
ATOM 2161 C C . MET A 1 267 ? -4.098 -4.805 -0.522 1 98.31 267 MET A C 1
ATOM 2163 O O . MET A 1 267 ? -3.201 -4.078 -0.083 1 98.31 267 MET A O 1
ATOM 2167 N N . VAL A 1 268 ? -4.324 -6.023 -0.05 1 98.31 268 VAL A N 1
ATOM 2168 C CA . VAL A 1 268 ? -3.58 -6.605 1.061 1 98.31 268 VAL A CA 1
ATOM 2169 C C . VAL A 1 268 ? -2.881 -7.883 0.602 1 98.31 268 VAL A C 1
ATOM 2171 O O . VAL A 1 268 ? -3.535 -8.836 0.169 1 98.31 268 VAL A O 1
ATOM 2174 N N . GLU A 1 269 ? -1.581 -7.91 0.668 1 98.25 269 GLU A N 1
ATOM 2175 C CA . GLU A 1 269 ? -0.801 -9.07 0.244 1 98.25 269 GLU A CA 1
ATOM 2176 C C . GLU A 1 269 ? -0.556 -10.023 1.408 1 98.25 269 GLU A C 1
ATOM 2178 O O . GLU A 1 269 ? 0.1 -9.664 2.389 1 98.25 269 GLU A O 1
ATOM 2183 N N . VAL A 1 270 ? -1.009 -11.312 1.24 1 98.12 270 VAL A N 1
ATOM 2184 C CA . VAL A 1 270 ? -1.01 -12.164 2.422 1 98.12 270 VAL A CA 1
ATOM 2185 C C . VAL A 1 270 ? -0.346 -13.5 2.092 1 98.12 270 VAL A C 1
ATOM 2187 O O . VAL A 1 270 ? -0.568 -14.5 2.781 1 98.12 270 VAL A O 1
ATOM 2190 N N . SER A 1 271 ? 0.414 -13.531 1.01 1 96.62 271 SER A N 1
ATOM 2191 C CA . SER A 1 271 ? 1.084 -14.789 0.686 1 96.62 271 SER A CA 1
ATOM 2192 C C . SER A 1 271 ? 1.869 -15.32 1.881 1 96.62 271 SER A C 1
ATOM 2194 O O . SER A 1 271 ? 2.436 -14.547 2.652 1 96.62 271 SER A O 1
ATOM 2196 N N . GLY A 1 272 ? 1.862 -16.641 2.053 1 95.12 272 GLY A N 1
ATOM 2197 C CA . GLY A 1 272 ? 2.541 -17.281 3.168 1 95.12 272 GLY A CA 1
ATOM 2198 C C . GLY A 1 272 ? 1.593 -17.734 4.262 1 95.12 272 GLY A C 1
ATOM 2199 O O . GLY A 1 272 ? 2.002 -18.422 5.199 1 95.12 272 GLY A O 1
ATOM 2200 N N . ILE A 1 273 ? 0.304 -17.438 4.133 1 95 273 ILE A N 1
ATOM 2201 C CA . ILE A 1 273 ? -0.654 -17.781 5.18 1 95 273 ILE A CA 1
ATOM 2202 C C . ILE A 1 273 ? -0.756 -19.297 5.305 1 95 273 ILE A C 1
ATOM 2204 O O . ILE A 1 273 ? -1.162 -19.812 6.352 1 95 273 ILE A O 1
ATOM 2208 N N . GLY A 1 274 ? -0.378 -20.062 4.266 1 89.38 274 GLY A N 1
ATOM 2209 C CA . GLY A 1 274 ? -0.474 -21.516 4.27 1 89.38 274 GLY A CA 1
ATOM 2210 C C . GLY A 1 274 ? 0.812 -22.203 4.695 1 89.38 274 GLY A C 1
ATOM 2211 O O . GLY A 1 274 ? 0.874 -23.422 4.77 1 89.38 274 GLY A O 1
ATOM 2212 N N . ILE A 1 275 ? 1.846 -21.344 4.914 1 89 275 ILE A N 1
ATOM 2213 C CA . ILE A 1 275 ? 3.119 -21.922 5.32 1 89 275 ILE A CA 1
ATOM 2214 C C . ILE A 1 275 ? 3.018 -22.453 6.75 1 89 275 ILE A C 1
ATOM 2216 O O . ILE A 1 275 ? 2.674 -21.703 7.668 1 89 275 ILE A O 1
ATOM 2220 N N . LYS A 1 276 ? 3.137 -23.656 6.926 1 79.31 276 LYS A N 1
ATOM 2221 C CA . LYS A 1 276 ? 2.969 -24.312 8.219 1 79.31 276 LYS A CA 1
ATOM 2222 C C . LYS A 1 276 ? 4.305 -24.453 8.945 1 79.31 276 LYS A C 1
ATOM 2224 O O . LYS A 1 276 ? 5.367 -24.391 8.32 1 79.31 276 LYS A O 1
ATOM 2229 N N . ASP A 1 277 ? 4.062 -24.547 10.258 1 81.44 277 ASP A N 1
ATOM 2230 C CA . ASP A 1 277 ? 5.238 -24.906 11.047 1 81.44 277 ASP A CA 1
ATOM 2231 C C . ASP A 1 277 ? 5.738 -26.312 10.68 1 81.44 277 ASP A C 1
ATOM 2233 O O . ASP A 1 277 ? 4.945 -27.203 10.406 1 81.44 277 ASP A O 1
ATOM 2237 N N . SER A 1 278 ? 6.965 -26.422 10.586 1 81.88 278 SER A N 1
ATOM 2238 C CA . SER A 1 278 ? 7.566 -27.703 10.195 1 81.88 278 SER A CA 1
ATOM 2239 C C . SER A 1 278 ? 7.316 -28.781 11.242 1 81.88 278 SER A C 1
ATOM 2241 O O . SER A 1 278 ? 7.383 -28.5 12.445 1 81.88 278 SER A O 1
ATOM 2243 N N . LYS A 1 279 ? 6.906 -29.891 10.734 1 87.56 279 LYS A N 1
ATOM 2244 C CA . LYS A 1 279 ? 6.832 -31.078 11.57 1 87.56 279 LYS A CA 1
ATOM 2245 C C . LYS A 1 279 ? 8.062 -31.969 11.383 1 87.56 279 LYS A C 1
ATOM 2247 O O . LYS A 1 279 ? 8.695 -31.938 10.32 1 87.56 279 LYS A O 1
ATOM 2252 N N . PRO A 1 280 ? 8.297 -32.688 12.461 1 91.56 280 PRO A N 1
ATOM 2253 C CA . PRO A 1 280 ? 9.438 -33.594 12.297 1 91.56 280 PRO A CA 1
ATOM 2254 C C . PRO A 1 280 ? 9.203 -34.656 11.211 1 91.56 280 PRO A C 1
ATOM 2256 O O . PRO A 1 280 ? 8.094 -35.188 11.086 1 91.56 280 PRO A O 1
ATOM 2259 N N . LEU A 1 281 ? 10.273 -34.938 10.477 1 94.5 281 LEU A N 1
ATOM 2260 C CA . LEU A 1 281 ? 10.211 -35.938 9.43 1 94.5 281 LEU A CA 1
ATOM 2261 C C . LEU A 1 281 ? 10.133 -37.344 10.031 1 94.5 281 LEU A C 1
ATOM 2263 O O . LEU A 1 281 ? 10.688 -37.594 11.102 1 94.5 281 LEU A O 1
ATOM 2267 N N . SER A 1 282 ? 9.422 -38.219 9.359 1 95.38 282 SER A N 1
ATOM 2268 C CA . SER A 1 282 ? 9.438 -39.625 9.75 1 95.38 282 SER A CA 1
ATOM 2269 C C . SER A 1 282 ? 10.836 -40.219 9.625 1 95.38 282 SER A C 1
ATOM 2271 O O . SER A 1 282 ? 11.711 -39.625 8.977 1 95.38 282 SER A O 1
ATOM 2273 N N . ASP A 1 283 ? 11.016 -41.375 10.219 1 96.38 283 ASP A N 1
ATOM 2274 C CA . ASP A 1 283 ? 12.305 -42.062 10.148 1 96.38 283 ASP A CA 1
ATOM 2275 C C . ASP A 1 283 ? 12.672 -42.375 8.703 1 96.38 283 ASP A C 1
ATOM 2277 O O . ASP A 1 283 ? 13.844 -42.344 8.328 1 96.38 283 ASP A O 1
ATOM 2281 N N . TYR A 1 284 ? 11.695 -42.594 7.984 1 96.88 284 TYR A N 1
ATOM 2282 C CA . TYR A 1 284 ? 11.906 -42.969 6.586 1 96.88 284 TYR A CA 1
ATOM 2283 C C . TYR A 1 284 ? 12.547 -41.812 5.82 1 96.88 284 TYR A C 1
ATOM 2285 O O . TYR A 1 284 ? 13.594 -41.969 5.188 1 96.88 284 TYR A O 1
ATOM 2293 N N . TRP A 1 285 ? 12.008 -40.688 5.922 1 97.38 285 TRP A N 1
ATOM 2294 C CA . TRP A 1 285 ? 12.516 -39.562 5.176 1 97.38 285 TRP A CA 1
ATOM 2295 C C . TRP A 1 285 ? 13.836 -39.062 5.762 1 97.38 285 TRP A C 1
ATOM 2297 O O . TRP A 1 285 ? 14.703 -38.562 5.027 1 97.38 285 TRP A O 1
ATOM 2307 N N . ASN A 1 286 ? 13.977 -39.156 7.082 1 96.88 286 ASN A N 1
ATOM 2308 C CA . ASN A 1 286 ? 15.25 -38.812 7.715 1 96.88 286 ASN A CA 1
ATOM 2309 C C . ASN A 1 286 ? 16.391 -39.688 7.164 1 96.88 286 ASN A C 1
ATOM 2311 O O . ASN A 1 286 ? 17.484 -39.188 6.934 1 96.88 286 ASN A O 1
ATOM 2315 N N . LYS A 1 287 ? 16.078 -40.938 6.992 1 97.44 287 LYS A N 1
ATOM 2316 C CA . LYS A 1 287 ? 17.062 -41.844 6.438 1 97.44 287 LYS A CA 1
ATOM 2317 C C . LYS A 1 287 ? 17.406 -41.469 5 1 97.44 287 LYS A C 1
ATOM 2319 O O . LYS A 1 287 ? 18.578 -41.469 4.617 1 97.44 287 LYS A O 1
ATOM 2324 N N . ILE A 1 288 ? 16.422 -41.188 4.273 1 97.62 288 ILE A N 1
ATOM 2325 C CA . ILE A 1 288 ? 16.609 -40.844 2.863 1 97.62 288 ILE A CA 1
ATOM 2326 C C . ILE A 1 288 ? 17.5 -39.625 2.736 1 97.62 288 ILE A C 1
ATOM 2328 O O . ILE A 1 288 ? 18.406 -39.594 1.91 1 97.62 288 ILE A O 1
ATOM 2332 N N . LEU A 1 289 ? 17.281 -38.594 3.537 1 97.81 289 LEU A N 1
ATOM 2333 C CA . LEU A 1 289 ? 18.016 -37.344 3.473 1 97.81 289 LEU A CA 1
ATOM 2334 C C . LEU A 1 289 ? 19.469 -37.531 3.889 1 97.81 289 LEU A C 1
ATOM 2336 O O . LEU A 1 289 ? 20.297 -36.656 3.633 1 97.81 289 LEU A O 1
ATOM 2340 N N . SER A 1 290 ? 19.766 -38.688 4.492 1 97.06 290 SER A N 1
ATOM 2341 C CA . SER A 1 290 ? 21.109 -38.906 5.004 1 97.06 290 SER A CA 1
ATOM 2342 C C . SER A 1 290 ? 21.891 -39.875 4.094 1 97.06 290 SER A C 1
ATOM 2344 O O . SER A 1 290 ? 23.047 -40.188 4.375 1 97.06 290 SER A O 1
ATOM 2346 N N . LEU A 1 291 ? 21.297 -40.312 3.01 1 97.44 291 LEU A N 1
ATOM 2347 C CA . LEU A 1 291 ? 21.906 -41.312 2.145 1 97.44 291 LEU A CA 1
ATOM 2348 C C . LEU A 1 291 ? 23.141 -40.75 1.441 1 97.44 291 LEU A C 1
ATOM 2350 O O . LEU A 1 291 ? 24.109 -41.469 1.207 1 97.44 291 LEU A O 1
ATOM 2354 N N . ARG A 1 292 ? 23.047 -39.5 1.069 1 97.75 292 ARG A N 1
ATOM 2355 C CA . ARG A 1 292 ? 24.141 -38.812 0.385 1 97.75 292 ARG A CA 1
ATOM 2356 C C . ARG A 1 292 ? 24.266 -37.375 0.889 1 97.75 292 ARG A C 1
ATOM 2358 O O . ARG A 1 292 ? 23.453 -36.906 1.683 1 97.75 292 ARG A O 1
ATOM 2365 N N . ASN A 1 293 ? 25.281 -36.688 0.453 1 95.81 293 ASN A N 1
ATOM 2366 C CA . ASN A 1 293 ? 25.578 -35.344 0.95 1 95.81 293 ASN A CA 1
ATOM 2367 C C . ASN A 1 293 ? 24.578 -34.312 0.423 1 95.81 293 ASN A C 1
ATOM 2369 O O . ASN A 1 293 ? 24.375 -33.25 1.03 1 95.81 293 ASN A O 1
ATOM 2373 N N . LYS A 1 294 ? 24.109 -34.625 -0.74 1 97.62 294 LYS A N 1
ATOM 2374 C CA . LYS A 1 294 ? 23.125 -33.75 -1.352 1 97.62 294 LYS A CA 1
ATOM 2375 C C . LYS A 1 294 ? 21.859 -34.5 -1.724 1 97.62 294 LYS A C 1
ATOM 2377 O O . LYS A 1 294 ? 21.922 -35.656 -2.139 1 97.62 294 LYS A O 1
ATOM 2382 N N . THR A 1 295 ? 20.766 -33.844 -1.549 1 98.69 295 THR A N 1
ATOM 2383 C CA . THR A 1 295 ? 19.469 -34.406 -1.928 1 98.69 295 THR A CA 1
ATOM 2384 C C . THR A 1 295 ? 18.656 -33.406 -2.73 1 98.69 295 THR A C 1
ATOM 2386 O O . THR A 1 295 ? 18.625 -32.219 -2.383 1 98.69 295 THR A O 1
ATOM 2389 N N . ILE A 1 296 ? 18.047 -33.844 -3.811 1 98.81 296 ILE A N 1
ATOM 2390 C CA . ILE A 1 296 ? 17.219 -33 -4.68 1 98.81 296 ILE A CA 1
ATOM 2391 C C . ILE A 1 296 ? 15.805 -33.562 -4.738 1 98.81 296 ILE A C 1
ATOM 2393 O O . ILE A 1 296 ? 15.609 -34.75 -4.934 1 98.81 296 ILE A O 1
ATOM 2397 N N . MET A 1 297 ? 14.852 -32.719 -4.48 1 98.69 297 MET A N 1
ATOM 2398 C CA . MET A 1 297 ? 13.445 -33.094 -4.625 1 98.69 297 MET A CA 1
ATOM 2399 C C . MET A 1 297 ? 12.891 -32.625 -5.965 1 98.69 297 MET A C 1
ATOM 2401 O O . MET A 1 297 ? 13.188 -31.5 -6.41 1 98.69 297 MET A O 1
ATOM 2405 N N . ILE A 1 298 ? 12.156 -33.469 -6.609 1 98.06 298 ILE A N 1
ATOM 2406 C CA . ILE A 1 298 ? 11.523 -33.188 -7.891 1 98.06 298 ILE A CA 1
ATOM 2407 C C . ILE A 1 298 ? 10.016 -33.375 -7.781 1 98.06 298 ILE A C 1
ATOM 2409 O O . ILE A 1 298 ? 9.555 -34.469 -7.457 1 98.06 298 ILE A O 1
ATOM 2413 N N . SER A 1 299 ? 9.312 -32.312 -8.008 1 95.69 299 SER A N 1
ATOM 2414 C CA . SER A 1 299 ? 7.855 -32.406 -8.023 1 95.69 299 SER A CA 1
ATOM 2415 C C . SER A 1 299 ? 7.258 -31.406 -9.016 1 95.69 299 SER A C 1
ATOM 2417 O O . SER A 1 299 ? 7.621 -30.234 -9.023 1 95.69 299 SER A O 1
ATOM 2419 N N . PHE A 1 300 ? 6.352 -31.812 -9.852 1 90 300 PHE A N 1
ATOM 2420 C CA . PHE A 1 300 ? 5.707 -30.953 -10.828 1 90 300 PHE A CA 1
ATOM 2421 C C . PHE A 1 300 ? 4.246 -30.719 -10.469 1 90 300 PHE A C 1
ATOM 2423 O O . PHE A 1 300 ? 3.41 -30.484 -11.344 1 90 300 PHE A O 1
ATOM 2430 N N . GLY A 1 301 ? 3.924 -30.875 -9.219 1 79.12 301 GLY A N 1
ATOM 2431 C CA . GLY A 1 301 ? 2.611 -30.531 -8.695 1 79.12 301 GLY A CA 1
ATOM 2432 C C . GLY A 1 301 ? 1.56 -31.594 -8.977 1 79.12 301 GLY A C 1
ATOM 2433 O O . GLY A 1 301 ? 1.89 -32.719 -9.352 1 79.12 301 GLY A O 1
ATOM 2434 N N . THR A 1 302 ? 0.335 -31.25 -8.703 1 70.56 302 THR A N 1
ATOM 2435 C CA . THR A 1 302 ? -0.768 -32.219 -8.82 1 70.56 302 THR A CA 1
ATOM 2436 C C . THR A 1 302 ? -1.441 -32.094 -10.188 1 70.56 302 THR A C 1
ATOM 2438 O O . THR A 1 302 ? -2.139 -33 -10.625 1 70.56 302 THR A O 1
ATOM 2441 N N . PHE A 1 303 ? -1.094 -30.953 -10.75 1 70.69 303 PHE A N 1
ATOM 2442 C CA . PHE A 1 303 ? -1.792 -30.688 -12 1 70.69 303 PHE A CA 1
ATOM 2443 C C . PHE A 1 303 ? -1.082 -31.375 -13.164 1 70.69 303 PHE A C 1
ATOM 2445 O O . PHE A 1 303 ? -1.711 -32.094 -13.953 1 70.69 303 PHE A O 1
ATOM 2452 N N . ALA A 1 304 ? 0.19 -31.188 -13.258 1 76.06 304 ALA A N 1
ATOM 2453 C CA . ALA A 1 304 ? 0.994 -31.875 -14.258 1 76.06 304 ALA A CA 1
ATOM 2454 C C . ALA A 1 304 ? 1.591 -33.156 -13.695 1 76.06 304 ALA A C 1
ATOM 2456 O O . ALA A 1 304 ? 2.691 -33.156 -13.141 1 76.06 304 ALA A O 1
ATOM 2457 N N . LYS A 1 305 ? 0.895 -34.219 -14.016 1 83 305 LYS A N 1
ATOM 2458 C CA . LYS A 1 305 ? 1.354 -35.5 -13.5 1 83 305 LYS A CA 1
ATOM 2459 C C . LYS A 1 305 ? 2.59 -36 -14.25 1 83 305 LYS A C 1
ATOM 2461 O O . LYS A 1 305 ? 2.635 -35.938 -15.477 1 83 305 LYS A O 1
ATOM 2466 N N . THR A 1 306 ? 3.514 -36.438 -13.461 1 88.94 306 THR A N 1
ATOM 2467 C CA . THR A 1 306 ? 4.793 -36.844 -14.023 1 88.94 306 THR A CA 1
ATOM 2468 C C . THR A 1 306 ? 4.621 -38.094 -14.875 1 88.94 306 THR A C 1
ATOM 2470 O O . THR A 1 306 ? 5.371 -38.312 -15.836 1 88.94 306 THR A O 1
ATOM 2473 N N . ILE A 1 307 ? 3.607 -38.875 -14.609 1 88.12 307 ILE A N 1
ATOM 2474 C CA . ILE A 1 307 ? 3.361 -40.094 -15.344 1 88.12 307 ILE A CA 1
ATOM 2475 C C . ILE A 1 307 ? 3.059 -39.781 -16.812 1 88.12 307 ILE A C 1
ATOM 2477 O O . ILE A 1 307 ? 3.264 -40.625 -17.688 1 88.12 307 ILE A O 1
ATOM 2481 N N . TYR A 1 308 ? 2.584 -38.562 -17.031 1 86.12 308 TYR A N 1
ATOM 2482 C CA . TYR A 1 308 ? 2.178 -38.188 -18.375 1 86.12 308 TYR A CA 1
ATOM 2483 C C . TYR A 1 308 ? 3.293 -37.438 -19.094 1 86.12 308 TYR A C 1
ATOM 2485 O O . TYR A 1 308 ? 3.109 -36.969 -20.234 1 86.12 308 TYR A O 1
ATOM 2493 N N . MET A 1 309 ? 4.402 -37.344 -18.453 1 89.81 309 MET A N 1
ATOM 2494 C CA . MET A 1 309 ? 5.559 -36.719 -19.109 1 89.81 309 MET A CA 1
ATOM 2495 C C . MET A 1 309 ? 5.941 -37.469 -20.375 1 89.81 309 MET A C 1
ATOM 2497 O O . MET A 1 309 ? 5.977 -38.719 -20.375 1 89.81 309 MET A O 1
ATOM 2501 N N . PRO A 1 310 ? 6.117 -36.719 -21.453 1 90.19 310 PRO A N 1
ATOM 2502 C CA . PRO A 1 310 ? 6.551 -37.406 -22.672 1 90.19 310 PRO A CA 1
ATOM 2503 C C . PRO A 1 310 ? 7.797 -38.25 -22.453 1 90.19 310 PRO A C 1
ATOM 2505 O O . PRO A 1 310 ? 8.703 -37.875 -21.719 1 90.19 310 PRO A O 1
ATOM 2508 N N . LYS A 1 311 ? 7.883 -39.375 -23.203 1 92.38 311 LYS A N 1
ATOM 2509 C CA . LYS A 1 311 ? 8.906 -40.375 -22.984 1 92.38 311 LYS A CA 1
ATOM 2510 C C . LYS A 1 311 ? 10.305 -39.781 -23.141 1 92.38 311 LYS A C 1
ATOM 2512 O O . LYS A 1 311 ? 11.195 -40.062 -22.328 1 92.38 311 LYS A O 1
ATOM 2517 N N . ASN A 1 312 ? 10.508 -39 -24.188 1 94.56 312 ASN A N 1
ATOM 2518 C CA . ASN A 1 312 ? 11.836 -38.469 -24.438 1 94.56 312 ASN A CA 1
ATOM 2519 C C . ASN A 1 312 ? 12.266 -37.531 -23.312 1 94.56 312 ASN A C 1
ATOM 2521 O O . ASN A 1 312 ? 13.438 -37.469 -22.938 1 94.56 312 ASN A O 1
ATOM 2525 N N . ILE A 1 313 ? 11.352 -36.781 -22.766 1 94.62 313 ILE A N 1
ATOM 2526 C CA . ILE A 1 313 ? 11.633 -35.875 -21.656 1 94.62 313 ILE A CA 1
ATOM 2527 C C . ILE A 1 313 ? 11.891 -36.656 -20.375 1 94.62 313 ILE A C 1
ATOM 2529 O O . ILE A 1 313 ? 12.859 -36.406 -19.672 1 94.62 313 ILE A O 1
ATOM 2533 N N . LYS A 1 314 ? 11.062 -37.625 -20.125 1 94.88 314 LYS A N 1
ATOM 2534 C CA . LYS A 1 314 ? 11.195 -38.5 -18.953 1 94.88 314 LYS A CA 1
ATOM 2535 C C . LYS A 1 314 ? 12.523 -39.25 -18.969 1 94.88 314 LYS A C 1
ATOM 2537 O O . LYS A 1 314 ? 13.203 -39.312 -17.938 1 94.88 314 LYS A O 1
ATOM 2542 N N . ASP A 1 315 ? 12.867 -39.781 -20.125 1 96.31 315 ASP A N 1
ATOM 2543 C CA . ASP A 1 315 ? 14.125 -40.531 -20.266 1 96.31 315 ASP A CA 1
ATOM 2544 C C . ASP A 1 315 ? 15.32 -39.625 -19.984 1 96.31 315 ASP A C 1
ATOM 2546 O O . ASP A 1 315 ? 16.281 -40.031 -19.328 1 96.31 315 ASP A O 1
ATOM 2550 N N . GLY A 1 316 ? 15.227 -38.375 -20.516 1 97.56 316 GLY A N 1
ATOM 2551 C CA . GLY A 1 316 ? 16.281 -37.438 -20.25 1 97.56 316 GLY A CA 1
ATOM 2552 C C . GLY A 1 316 ? 16.438 -37.094 -18.781 1 97.56 316 GLY A C 1
ATOM 2553 O O . GLY A 1 316 ? 17.562 -37.031 -18.266 1 97.56 316 GLY A O 1
ATOM 2554 N N . LEU A 1 317 ? 15.344 -36.906 -18.109 1 97.75 317 LEU A N 1
ATOM 2555 C CA . LEU A 1 317 ? 15.336 -36.656 -16.672 1 97.75 317 LEU A CA 1
ATOM 2556 C C . LEU A 1 317 ? 15.969 -37.812 -15.906 1 97.75 317 LEU A C 1
ATOM 2558 O O . LEU A 1 317 ? 16.859 -37.625 -15.078 1 97.75 317 LEU A O 1
ATOM 2562 N N . LEU A 1 318 ? 15.57 -39.062 -16.25 1 97.94 318 LEU A N 1
ATOM 2563 C CA . LEU A 1 318 ? 16.047 -40.25 -15.555 1 97.94 318 LEU A CA 1
ATOM 2564 C C . LEU A 1 318 ? 17.531 -40.5 -15.82 1 97.94 318 LEU A C 1
ATOM 2566 O O . LEU A 1 318 ? 18.281 -40.906 -14.93 1 97.94 318 LEU A O 1
ATOM 2570 N N . GLU A 1 319 ? 17.938 -40.219 -17.016 1 98.19 319 GLU A N 1
ATOM 2571 C CA . GLU A 1 319 ? 19.344 -40.344 -17.359 1 98.19 319 GLU A CA 1
ATOM 2572 C C . GLU A 1 319 ? 20.203 -39.344 -16.594 1 98.19 319 GLU A C 1
ATOM 2574 O O . GLU A 1 319 ? 21.297 -39.688 -16.141 1 98.19 319 GLU A O 1
ATOM 2579 N N . ALA A 1 320 ? 19.719 -38.094 -16.484 1 98.56 320 ALA A N 1
ATOM 2580 C CA . ALA A 1 320 ? 20.438 -37.094 -15.695 1 98.56 320 ALA A CA 1
ATOM 2581 C C . ALA A 1 320 ? 20.609 -37.562 -14.25 1 98.56 320 ALA A C 1
ATOM 2583 O O . ALA A 1 320 ? 21.688 -37.438 -13.664 1 98.56 320 ALA A O 1
ATOM 2584 N N . ILE A 1 321 ? 19.547 -38.125 -13.672 1 98.62 321 ILE A N 1
ATOM 2585 C CA . ILE A 1 321 ? 19.562 -38.625 -12.297 1 98.62 321 ILE A CA 1
ATOM 2586 C C . ILE A 1 321 ? 20.562 -39.75 -12.164 1 98.62 321 ILE A C 1
ATOM 2588 O O . ILE A 1 321 ? 21.375 -39.781 -11.227 1 98.62 321 ILE A O 1
ATOM 2592 N N . ARG A 1 322 ? 20.547 -40.625 -13.117 1 98 322 ARG A N 1
ATOM 2593 C CA . ARG A 1 322 ? 21.453 -41.781 -13.109 1 98 322 ARG A CA 1
ATOM 2594 C C . ARG A 1 322 ? 22.906 -41.312 -13.117 1 98 322 ARG A C 1
ATOM 2596 O O . ARG A 1 322 ? 23.734 -41.875 -12.398 1 98 322 ARG A O 1
ATOM 2603 N N . LYS A 1 323 ? 23.188 -40.375 -13.898 1 97.88 323 LYS A N 1
ATOM 2604 C CA . LYS A 1 323 ? 24.562 -39.875 -14.078 1 97.88 323 LYS A CA 1
ATOM 2605 C C . LYS A 1 323 ? 25.047 -39.156 -12.836 1 97.88 323 LYS A C 1
ATOM 2607 O O . LYS A 1 323 ? 26.25 -39.156 -12.547 1 97.88 323 LYS A O 1
ATOM 2612 N N . LEU A 1 324 ? 24.172 -38.531 -12.086 1 98.31 324 LEU A N 1
ATOM 2613 C CA . LEU A 1 324 ? 24.531 -37.844 -10.852 1 98.31 324 LEU A CA 1
ATOM 2614 C C . LEU A 1 324 ? 24.375 -38.781 -9.648 1 98.31 324 LEU A C 1
ATOM 2616 O O . LEU A 1 324 ? 23.625 -38.469 -8.719 1 98.31 324 LEU A O 1
ATOM 2620 N N . ASN A 1 325 ? 25.156 -39.781 -9.625 1 96.75 325 ASN A N 1
ATOM 2621 C CA . ASN A 1 325 ? 24.953 -40.875 -8.688 1 96.75 325 ASN A CA 1
ATOM 2622 C C . ASN A 1 325 ? 25.422 -40.531 -7.281 1 96.75 325 ASN A C 1
ATOM 2624 O O . ASN A 1 325 ? 25.141 -41.219 -6.32 1 96.75 325 ASN A O 1
ATOM 2628 N N . ASN A 1 326 ? 26.031 -39.375 -7.09 1 97.38 326 ASN A N 1
ATOM 2629 C CA . ASN 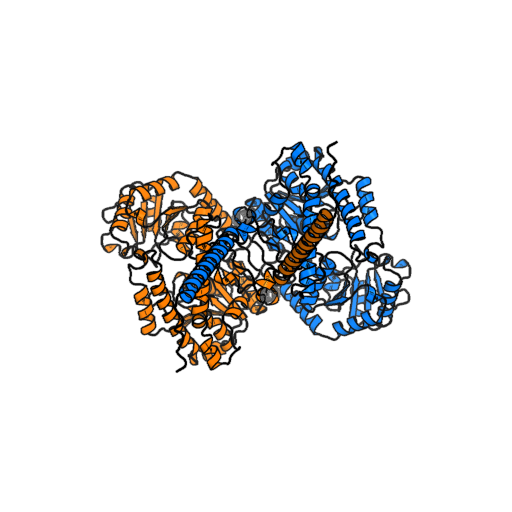A 1 326 ? 26.469 -38.906 -5.77 1 97.38 326 ASN A CA 1
ATOM 2630 C C . ASN A 1 326 ? 25.375 -38.094 -5.086 1 97.38 326 ASN A C 1
ATOM 2632 O O . ASN A 1 326 ? 25.562 -37.625 -3.965 1 97.38 326 ASN A O 1
ATOM 2636 N N . ILE A 1 327 ? 24.25 -37.906 -5.773 1 98.5 327 ILE A N 1
ATOM 2637 C CA . ILE A 1 327 ? 23.125 -37.125 -5.254 1 98.5 327 ILE A CA 1
ATOM 2638 C C . ILE A 1 327 ? 21.906 -38.031 -5.09 1 98.5 327 ILE A C 1
ATOM 2640 O O . ILE A 1 327 ? 21.625 -38.875 -5.945 1 98.5 327 ILE A O 1
ATOM 2644 N N . THR A 1 328 ? 21.203 -37.906 -3.971 1 98.75 328 THR A N 1
ATOM 2645 C CA . THR A 1 328 ? 19.906 -38.562 -3.814 1 98.75 328 THR A CA 1
ATOM 2646 C C . THR A 1 328 ? 18.797 -37.75 -4.453 1 98.75 328 THR A C 1
ATOM 2648 O O . THR A 1 328 ? 18.688 -36.531 -4.207 1 98.75 328 THR A O 1
ATOM 2651 N N . PHE A 1 329 ? 18.047 -38.375 -5.297 1 98.75 329 PHE A N 1
ATOM 2652 C CA . PHE A 1 329 ? 16.891 -37.719 -5.898 1 98.75 329 PHE A CA 1
ATOM 2653 C C . PHE A 1 329 ? 15.594 -38.281 -5.344 1 98.75 329 PHE A C 1
ATOM 2655 O O . PHE A 1 329 ? 15.43 -39.5 -5.238 1 98.75 329 PHE A O 1
ATOM 2662 N N . ILE A 1 330 ? 14.727 -37.406 -4.941 1 98.38 330 ILE A N 1
ATOM 2663 C CA . ILE A 1 330 ? 13.359 -37.75 -4.555 1 98.38 330 ILE A CA 1
ATOM 2664 C C . ILE A 1 330 ? 12.383 -37.25 -5.613 1 98.38 330 ILE A C 1
ATOM 2666 O O . ILE A 1 330 ? 12.289 -36.031 -5.867 1 98.38 330 ILE A O 1
ATOM 2670 N N . LEU A 1 331 ? 11.664 -38.156 -6.227 1 97.62 331 LEU A N 1
ATOM 2671 C CA . LEU A 1 331 ? 10.766 -37.781 -7.324 1 97.62 331 LEU A CA 1
ATOM 2672 C C . LEU A 1 331 ? 9.32 -38.156 -6.98 1 97.62 331 LEU A C 1
ATOM 2674 O O . LEU A 1 331 ? 9.023 -39.281 -6.664 1 97.62 331 LEU A O 1
ATOM 2678 N N . LYS A 1 332 ? 8.445 -37.156 -7 1 96.12 332 LYS A N 1
ATOM 2679 C CA . LYS A 1 332 ? 7.012 -37.406 -6.93 1 96.12 332 LYS A CA 1
ATOM 2680 C C . LYS A 1 332 ? 6.508 -38.062 -8.227 1 96.12 332 LYS A C 1
ATOM 2682 O O . LYS A 1 332 ? 6.66 -37.469 -9.305 1 96.12 332 LYS A O 1
ATOM 2687 N N . TYR A 1 333 ? 5.949 -39.188 -8.078 1 94.06 333 TYR A N 1
ATOM 2688 C CA . TYR A 1 333 ? 5.496 -39.969 -9.227 1 94.06 333 TYR A CA 1
ATOM 2689 C C . TYR A 1 333 ? 4.223 -40.719 -8.898 1 94.06 333 TYR A C 1
ATOM 2691 O O . TYR A 1 333 ? 4.148 -41.406 -7.863 1 94.06 333 TYR A O 1
ATOM 2699 N N . GLU A 1 334 ? 3.254 -40.719 -9.758 1 89.75 334 GLU A N 1
ATOM 2700 C CA . GLU A 1 334 ? 1.895 -41.125 -9.438 1 89.75 334 GLU A CA 1
ATOM 2701 C C . GLU A 1 334 ? 1.771 -42.656 -9.461 1 89.75 334 GLU A C 1
ATOM 2703 O O . GLU A 1 334 ? 0.894 -43.219 -8.812 1 89.75 334 GLU A O 1
ATOM 2708 N N . LYS A 1 335 ? 2.691 -43.375 -10.219 1 92 335 LYS A N 1
ATOM 2709 C CA . LYS A 1 335 ? 2.635 -44.812 -10.297 1 92 335 LYS A CA 1
ATOM 2710 C C . LYS A 1 335 ? 4.012 -45.438 -10.078 1 92 335 LYS A C 1
ATOM 2712 O O . LYS A 1 335 ? 4.578 -46.062 -10.984 1 92 335 LYS A O 1
ATOM 2717 N N . PRO A 1 336 ? 4.398 -45.469 -8.875 1 91.06 336 PRO A N 1
ATOM 2718 C CA . PRO A 1 336 ? 5.746 -45.969 -8.594 1 91.06 336 PRO A CA 1
ATOM 2719 C C . PRO A 1 336 ? 5.906 -47.438 -8.953 1 91.06 336 PRO A C 1
ATOM 2721 O O . PRO A 1 336 ? 7.023 -47.906 -9.18 1 91.06 336 PRO A O 1
ATOM 2724 N N . GLU A 1 337 ? 4.855 -48.125 -9.078 1 91.31 337 GLU A N 1
ATOM 2725 C CA . GLU A 1 337 ? 4.891 -49.594 -9.305 1 91.31 337 GLU A CA 1
ATOM 2726 C C . GLU A 1 337 ? 5.098 -49.906 -10.789 1 91.31 337 GLU A C 1
ATOM 2728 O O . GLU A 1 337 ? 5.344 -51.062 -11.148 1 91.31 337 GLU A O 1
ATOM 2733 N N . ASP A 1 338 ? 5.105 -48.906 -11.625 1 92.25 338 ASP A N 1
ATOM 2734 C CA . ASP A 1 338 ? 5.117 -49.188 -13.062 1 92.25 338 ASP A CA 1
ATOM 2735 C C . ASP A 1 338 ? 6.535 -49.438 -13.555 1 92.25 338 ASP A C 1
ATOM 2737 O O . ASP A 1 338 ? 6.754 -49.625 -14.758 1 92.25 338 ASP A O 1
ATOM 2741 N N . GLY A 1 339 ? 7.543 -49.375 -12.703 1 90.44 339 GLY A N 1
ATOM 2742 C CA . GLY A 1 339 ? 8.914 -49.75 -13.055 1 90.44 339 GLY A CA 1
ATOM 2743 C C . GLY A 1 339 ? 9.773 -48.531 -13.398 1 90.44 339 GLY A C 1
ATOM 2744 O O . GLY A 1 339 ? 10.977 -48.688 -13.617 1 90.44 339 GLY A O 1
ATOM 2745 N N . THR A 1 340 ? 9.172 -47.406 -13.477 1 91.62 340 THR A N 1
ATOM 2746 C CA . THR A 1 340 ? 9.922 -46.188 -13.766 1 91.62 340 THR A CA 1
ATOM 2747 C C . THR A 1 340 ? 11.07 -46.031 -12.773 1 91.62 340 THR A C 1
ATOM 2749 O O . THR A 1 340 ? 10.867 -46.062 -11.562 1 91.62 340 THR A O 1
ATOM 2752 N N . GLY A 1 341 ? 12.32 -45.938 -13.266 1 91.31 341 GLY A N 1
ATOM 2753 C CA . GLY A 1 341 ? 13.484 -45.625 -12.445 1 91.31 341 GLY A CA 1
ATOM 2754 C C . GLY A 1 341 ? 13.969 -46.812 -11.641 1 91.31 341 GLY A C 1
ATOM 2755 O O . GLY A 1 341 ? 14.805 -46.656 -10.75 1 91.31 341 GLY A O 1
ATOM 2756 N N . LYS A 1 342 ? 13.453 -47.969 -11.727 1 91 342 LYS A N 1
ATOM 2757 C CA . LYS A 1 342 ? 13.789 -49.156 -10.93 1 91 342 LYS A CA 1
ATOM 2758 C C . LYS A 1 342 ? 15.289 -49.438 -10.953 1 91 342 LYS A C 1
ATOM 2760 O O . LYS A 1 342 ? 15.859 -49.844 -9.945 1 91 342 LYS A O 1
ATOM 2765 N N . ASN A 1 343 ? 16.031 -49.156 -11.961 1 91.12 343 ASN A N 1
ATOM 2766 C CA . ASN A 1 343 ? 17.453 -49.5 -12.062 1 91.12 343 ASN A CA 1
ATOM 2767 C C . ASN A 1 343 ? 18.328 -48.281 -11.75 1 91.12 343 ASN A C 1
ATOM 2769 O O . ASN A 1 343 ? 19.516 -48.25 -12.078 1 91.12 343 ASN A O 1
ATOM 2773 N N . ILE A 1 344 ? 17.719 -47.312 -11.055 1 97.19 344 ILE A N 1
ATOM 2774 C CA . ILE A 1 344 ? 18.469 -46.125 -10.688 1 97.19 344 ILE A CA 1
ATOM 2775 C C . ILE A 1 344 ? 18.656 -46.062 -9.172 1 97.19 344 ILE A C 1
ATOM 2777 O O . ILE A 1 344 ? 17.703 -45.781 -8.438 1 97.19 344 ILE A O 1
ATOM 2781 N N . ASN A 1 345 ? 19.812 -46.281 -8.656 1 95.94 345 ASN A N 1
ATOM 2782 C CA . ASN A 1 345 ? 20.094 -46.531 -7.25 1 95.94 345 ASN A CA 1
ATOM 2783 C C . ASN A 1 345 ? 19.891 -45.281 -6.398 1 95.94 345 ASN A C 1
ATOM 2785 O O . ASN A 1 345 ? 19.625 -45.375 -5.199 1 95.94 345 ASN A O 1
ATOM 2789 N N . ASN A 1 346 ? 20.094 -44.125 -6.992 1 98.19 346 ASN A N 1
ATOM 2790 C CA . ASN A 1 346 ? 20.016 -42.906 -6.207 1 98.19 346 ASN A CA 1
ATOM 2791 C C . ASN A 1 346 ? 18.688 -42.188 -6.41 1 98.19 346 ASN A C 1
ATOM 2793 O O . ASN A 1 346 ? 18.594 -40.969 -6.23 1 98.19 346 ASN A O 1
ATOM 2797 N N . LEU A 1 347 ? 17.672 -42.906 -6.887 1 98.31 347 LEU A N 1
ATOM 2798 C CA . LEU A 1 347 ? 16.344 -42.344 -7.117 1 98.31 347 LEU A CA 1
ATOM 2799 C C . LEU A 1 347 ? 15.312 -42.969 -6.176 1 98.31 347 LEU A C 1
ATOM 2801 O O . LEU A 1 347 ? 15.172 -44.188 -6.117 1 98.31 347 LEU A O 1
ATOM 2805 N N . ILE A 1 348 ? 14.703 -42.125 -5.387 1 97.25 348 ILE A N 1
ATOM 2806 C CA . ILE A 1 348 ? 13.562 -42.5 -4.555 1 97.25 348 ILE A CA 1
ATOM 2807 C C . ILE A 1 348 ? 12.273 -41.969 -5.176 1 97.25 348 ILE A C 1
ATOM 2809 O O . ILE A 1 348 ? 12.141 -40.781 -5.434 1 97.25 348 ILE A O 1
ATOM 2813 N N . ILE A 1 349 ? 11.32 -42.812 -5.426 1 96.12 349 ILE A N 1
ATOM 2814 C CA . ILE A 1 349 ? 10.062 -42.469 -6.059 1 96.12 349 ILE A CA 1
ATOM 2815 C C . ILE A 1 349 ? 8.914 -42.656 -5.066 1 96.12 349 ILE A C 1
ATOM 2817 O O . ILE A 1 349 ? 8.891 -43.625 -4.312 1 96.12 349 ILE A O 1
ATOM 2821 N N . SER A 1 350 ? 8.039 -41.719 -5.02 1 94.62 350 SER A N 1
ATOM 2822 C CA . SER A 1 350 ? 6.883 -41.812 -4.129 1 94.62 350 SER A CA 1
ATOM 2823 C C . SER A 1 350 ? 5.68 -41.062 -4.699 1 94.62 350 SER A C 1
ATOM 2825 O O . SER A 1 350 ? 5.832 -40.062 -5.383 1 94.62 350 SER A O 1
ATOM 2827 N N . LYS A 1 351 ? 4.527 -41.594 -4.41 1 92.56 351 LYS A N 1
ATOM 2828 C CA . LYS A 1 351 ? 3.277 -41 -4.867 1 92.56 351 LYS A CA 1
ATOM 2829 C C . LYS A 1 351 ? 2.992 -39.688 -4.133 1 92.56 351 LYS A C 1
ATOM 2831 O O . LYS A 1 351 ? 2.393 -38.781 -4.699 1 92.56 351 LYS A O 1
ATOM 2836 N N . TRP A 1 352 ? 3.344 -39.688 -2.932 1 91.06 352 TRP A N 1
ATOM 2837 C CA . TRP A 1 352 ? 3.137 -38.531 -2.088 1 91.06 352 TRP A CA 1
ATOM 2838 C C . TRP A 1 352 ? 4.418 -38.156 -1.348 1 91.06 352 TRP A C 1
ATOM 2840 O O . TRP A 1 352 ? 5.164 -39.031 -0.906 1 91.06 352 TRP A O 1
ATOM 2850 N N . LEU A 1 353 ? 4.676 -36.844 -1.241 1 94.31 353 LEU A N 1
ATOM 2851 C CA . LEU A 1 353 ? 5.828 -36.312 -0.514 1 94.31 353 LEU A CA 1
ATOM 2852 C C . LEU A 1 353 ? 5.387 -35.312 0.563 1 94.31 353 LEU A C 1
ATOM 2854 O O . LEU A 1 353 ? 4.48 -34.531 0.341 1 94.31 353 LEU A O 1
ATOM 2858 N N . PRO A 1 354 ? 5.949 -35.406 1.726 1 93.88 354 PRO A N 1
ATOM 2859 C CA . PRO A 1 354 ? 5.793 -34.312 2.664 1 93.88 354 PRO A CA 1
ATOM 2860 C C . PRO A 1 354 ? 6.605 -33.062 2.26 1 93.88 354 PRO A C 1
ATOM 2862 O O . PRO A 1 354 ? 7.535 -32.688 2.971 1 93.88 354 PRO A O 1
ATOM 2865 N N . GLN A 1 355 ? 6.238 -32.469 1.194 1 93.5 355 GLN A N 1
ATOM 2866 C CA . GLN A 1 355 ? 7 -31.422 0.499 1 93.5 355 GLN A CA 1
ATOM 2867 C C . GLN A 1 355 ? 7.41 -30.312 1.453 1 93.5 355 GLN A C 1
ATOM 2869 O O . GLN A 1 355 ? 8.578 -29.922 1.496 1 93.5 355 GLN A O 1
ATOM 2874 N N . SER A 1 356 ? 6.457 -29.797 2.223 1 92.12 356 SER A N 1
ATOM 2875 C CA . SER A 1 356 ? 6.734 -28.688 3.133 1 92.12 356 SER A CA 1
ATOM 2876 C C . SER A 1 356 ? 7.801 -29.062 4.156 1 92.12 356 SER A C 1
ATOM 2878 O O . SER A 1 356 ? 8.703 -28.266 4.441 1 92.12 356 SER A O 1
ATOM 2880 N N . ASP A 1 357 ? 7.707 -30.25 4.66 1 95 357 ASP A N 1
ATOM 2881 C CA . ASP A 1 357 ? 8.648 -30.719 5.676 1 95 357 ASP A CA 1
ATOM 2882 C C . ASP A 1 357 ? 10.023 -30.984 5.066 1 95 357 ASP A C 1
ATOM 2884 O O . ASP A 1 357 ? 11.047 -30.703 5.688 1 95 357 ASP A O 1
ATOM 2888 N N . LEU A 1 358 ? 10.023 -31.547 3.914 1 96.5 358 LEU A N 1
ATOM 2889 C CA . LEU A 1 358 ? 11.289 -31.781 3.227 1 96.5 358 LEU A CA 1
ATOM 2890 C C . LEU A 1 358 ? 11.992 -30.469 2.92 1 96.5 358 LEU A C 1
ATOM 2892 O O . LEU A 1 358 ? 13.203 -30.344 3.127 1 96.5 358 LEU A O 1
ATOM 2896 N N . LEU A 1 359 ? 11.219 -29.5 2.506 1 96.38 359 LEU A N 1
ATOM 2897 C CA . LEU A 1 359 ? 11.773 -28.188 2.178 1 96.38 359 LEU A CA 1
ATOM 2898 C C . LEU A 1 359 ? 12.336 -27.516 3.42 1 96.38 359 LEU A C 1
ATOM 2900 O O . LEU A 1 359 ? 13.227 -26.656 3.318 1 96.38 359 LEU A O 1
ATOM 2904 N N . ASN A 1 360 ? 11.836 -27.891 4.539 1 94.56 360 ASN A N 1
ATOM 2905 C CA . ASN A 1 360 ? 12.258 -27.25 5.785 1 94.56 360 ASN A CA 1
ATOM 2906 C C . ASN A 1 360 ? 13.547 -27.859 6.316 1 94.56 360 ASN A C 1
ATOM 2908 O O . ASN A 1 360 ? 14.148 -27.344 7.258 1 94.56 360 ASN A O 1
ATOM 2912 N N . ASP A 1 361 ? 13.992 -28.969 5.75 1 95.75 361 ASP A N 1
ATOM 2913 C CA . ASP A 1 361 ? 15.195 -29.656 6.215 1 95.75 361 ASP A CA 1
ATOM 2914 C C . ASP A 1 361 ? 16.438 -29.141 5.492 1 95.75 361 ASP A C 1
ATOM 2916 O O . ASP A 1 361 ? 16.484 -29.125 4.262 1 95.75 361 ASP A O 1
ATOM 2920 N N . GLU A 1 362 ? 17.453 -28.812 6.23 1 94.25 362 GLU A N 1
ATOM 2921 C CA . GLU A 1 362 ? 18.641 -28.188 5.68 1 94.25 362 GLU A CA 1
ATOM 2922 C C . GLU A 1 362 ? 19.391 -29.156 4.766 1 94.25 362 GLU A C 1
ATOM 2924 O O . GLU A 1 362 ? 20.203 -28.734 3.934 1 94.25 362 GLU A O 1
ATOM 2929 N N . ARG A 1 363 ? 19.188 -30.453 4.871 1 96.69 363 ARG A N 1
ATOM 2930 C CA . ARG A 1 363 ? 19.875 -31.453 4.059 1 96.69 363 ARG A CA 1
ATOM 2931 C C . ARG A 1 363 ? 19.312 -31.469 2.637 1 96.69 363 ARG A C 1
ATOM 2933 O O . ARG A 1 363 ? 19.922 -32.031 1.735 1 96.69 363 ARG A O 1
ATOM 2940 N N . LEU A 1 364 ? 18.031 -30.844 2.375 1 98.12 364 LEU A N 1
ATOM 2941 C CA . LEU A 1 364 ? 17.531 -30.672 1.018 1 98.12 364 LEU A CA 1
ATOM 2942 C C . LEU A 1 364 ? 18.234 -29.516 0.311 1 98.12 364 LEU A C 1
ATOM 2944 O O . LEU A 1 364 ? 18.078 -28.359 0.709 1 98.12 364 LEU A O 1
ATOM 2948 N N . SER A 1 365 ? 18.844 -29.844 -0.803 1 98.12 365 SER A N 1
ATOM 2949 C CA . SER A 1 365 ? 19.766 -28.875 -1.399 1 98.12 365 SER A CA 1
ATOM 2950 C C . SER A 1 365 ? 19.109 -28.125 -2.553 1 98.12 365 SER A C 1
ATOM 2952 O O . SER A 1 365 ? 19.547 -27.031 -2.914 1 98.12 365 SER A O 1
ATOM 2954 N N . LEU A 1 366 ? 18.156 -28.75 -3.086 1 98.69 366 LEU A N 1
ATOM 2955 C CA . LEU A 1 366 ? 17.594 -28.203 -4.316 1 98.69 366 LEU A CA 1
ATOM 2956 C C . LEU A 1 366 ? 16.188 -28.734 -4.566 1 98.69 366 LEU A C 1
ATOM 2958 O O . LEU A 1 366 ? 15.898 -29.891 -4.273 1 98.69 366 LEU A O 1
ATOM 2962 N N . PHE A 1 367 ? 15.32 -27.906 -5.059 1 98.75 367 PHE A N 1
ATOM 2963 C CA . PHE A 1 367 ? 13.969 -28.281 -5.449 1 98.75 367 PHE A CA 1
ATOM 2964 C C . PHE A 1 367 ? 13.758 -28.062 -6.941 1 98.75 367 PHE A C 1
ATOM 2966 O O . PHE A 1 367 ? 13.875 -26.938 -7.43 1 98.75 367 PHE A O 1
ATOM 2973 N N . ILE A 1 368 ? 13.484 -29.047 -7.688 1 98.38 368 ILE A N 1
ATOM 2974 C CA . ILE A 1 368 ? 13.086 -28.953 -9.086 1 98.38 368 ILE A CA 1
ATOM 2975 C C . ILE A 1 368 ? 11.562 -28.953 -9.195 1 98.38 368 ILE A C 1
ATOM 2977 O O . ILE A 1 368 ? 10.906 -29.938 -8.82 1 98.38 368 ILE A O 1
ATOM 2981 N N . THR A 1 369 ? 10.992 -27.859 -9.68 1 96.75 369 THR A N 1
ATOM 2982 C CA . THR A 1 369 ? 9.547 -27.688 -9.633 1 96.75 369 THR A CA 1
ATOM 2983 C C . THR A 1 369 ? 9.047 -26.984 -10.898 1 96.75 369 THR A C 1
ATOM 2985 O O . THR A 1 369 ? 9.852 -26.453 -11.68 1 96.75 369 THR A O 1
ATOM 2988 N N . HIS A 1 370 ? 7.777 -27.062 -11.156 1 94 370 HIS A N 1
ATOM 2989 C CA . HIS A 1 370 ? 7.18 -26.391 -12.297 1 94 370 HIS A CA 1
ATOM 2990 C C . HIS A 1 370 ? 6.934 -24.906 -12.008 1 94 370 HIS A C 1
ATOM 2992 O O . HIS A 1 370 ? 6.629 -24.141 -12.914 1 94 370 HIS A O 1
ATOM 2998 N N . GLY A 1 371 ? 7.027 -24.531 -10.711 1 93.62 371 GLY A N 1
ATOM 2999 C CA . GLY A 1 371 ? 6.961 -23.109 -10.391 1 93.62 371 GLY A CA 1
ATOM 3000 C C . GLY A 1 371 ? 5.547 -22.609 -10.18 1 93.62 371 GLY A C 1
ATOM 3001 O O . GLY A 1 371 ? 5.227 -21.469 -10.516 1 93.62 371 GLY A O 1
ATOM 3002 N N . GLY A 1 372 ? 4.625 -23.484 -9.68 1 92.12 372 GLY A N 1
ATOM 3003 C CA . GLY A 1 372 ? 3.35 -22.984 -9.203 1 92.12 372 GLY A CA 1
ATOM 3004 C C . GLY A 1 372 ? 3.484 -22.016 -8.039 1 92.12 372 GLY A C 1
ATOM 3005 O O . GLY A 1 372 ? 4.512 -22 -7.355 1 92.12 372 GLY A O 1
ATOM 3006 N N . MET A 1 373 ? 2.508 -21.234 -7.82 1 91.94 373 MET A N 1
ATOM 3007 C CA . MET A 1 373 ? 2.596 -20.219 -6.77 1 91.94 373 MET A CA 1
ATOM 3008 C C . MET A 1 373 ? 2.803 -20.859 -5.406 1 91.94 373 MET A C 1
ATOM 3010 O O . MET A 1 373 ? 3.539 -20.344 -4.57 1 91.94 373 MET A O 1
ATOM 3014 N N . GLY A 1 374 ? 2.148 -22.016 -5.184 1 90.88 374 GLY A N 1
ATOM 3015 C CA . GLY A 1 374 ? 2.338 -22.719 -3.928 1 90.88 374 GLY A CA 1
ATOM 3016 C C . GLY A 1 374 ? 3.775 -23.141 -3.691 1 90.88 374 GLY A C 1
ATOM 3017 O O . GLY A 1 374 ? 4.34 -22.875 -2.629 1 90.88 374 GLY A O 1
ATOM 3018 N N . SER A 1 375 ? 4.363 -23.781 -4.695 1 93.56 375 SER A N 1
ATOM 3019 C CA . SER A 1 375 ? 5.742 -24.234 -4.594 1 93.56 375 SER A CA 1
ATOM 3020 C C . SER A 1 375 ? 6.711 -23.062 -4.512 1 93.56 375 SER A C 1
ATOM 3022 O O . SER A 1 375 ? 7.668 -23.094 -3.73 1 93.56 375 SER A O 1
ATOM 3024 N N . THR A 1 376 ? 6.418 -22.062 -5.336 1 96 376 THR A N 1
ATOM 3025 C CA . THR A 1 376 ? 7.258 -20.875 -5.344 1 96 376 THR A CA 1
ATOM 3026 C C . THR A 1 376 ? 7.266 -20.203 -3.969 1 96 376 THR A C 1
ATOM 3028 O O . THR A 1 376 ? 8.32 -19.812 -3.471 1 96 376 THR A O 1
ATOM 3031 N N . THR A 1 377 ? 6.141 -20.156 -3.359 1 96.31 377 THR A N 1
ATOM 3032 C CA . THR A 1 377 ? 6.02 -19.547 -2.035 1 96.31 377 THR A CA 1
ATOM 3033 C C . THR A 1 377 ? 6.715 -20.422 -0.986 1 96.31 377 THR A C 1
ATOM 3035 O O . THR A 1 377 ? 7.5 -19.922 -0.179 1 96.31 377 THR A O 1
ATOM 3038 N N . GLU A 1 378 ? 6.496 -21.719 -1.045 1 95.19 378 GLU A N 1
ATOM 3039 C CA . GLU A 1 378 ? 7.039 -22.625 -0.041 1 95.19 378 GLU A CA 1
ATOM 3040 C C . GLU A 1 378 ? 8.562 -22.641 -0.075 1 95.19 378 GLU A C 1
ATOM 3042 O O . GLU A 1 378 ? 9.211 -22.516 0.963 1 95.19 378 GLU A O 1
ATOM 3047 N N . LEU A 1 379 ? 9.086 -22.828 -1.263 1 97.19 379 LEU A N 1
ATOM 3048 C CA . LEU A 1 379 ? 10.547 -22.922 -1.34 1 97.19 379 LEU A CA 1
ATOM 3049 C C . LEU A 1 379 ? 11.188 -21.594 -0.937 1 97.19 379 LEU A C 1
ATOM 3051 O O . LEU A 1 379 ? 12.281 -21.578 -0.365 1 97.19 379 LEU A O 1
ATOM 3055 N N . SER A 1 380 ? 10.492 -20.453 -1.218 1 98.25 380 SER A N 1
ATOM 3056 C CA . SER A 1 380 ? 11.023 -19.141 -0.849 1 98.25 380 SER A CA 1
ATOM 3057 C C . SER A 1 380 ? 11.016 -18.938 0.664 1 98.25 380 SER A C 1
ATOM 3059 O O . SER A 1 380 ? 12 -18.469 1.238 1 98.25 380 SER A O 1
ATOM 3061 N N . PHE A 1 381 ? 9.953 -19.344 1.301 1 97.25 381 PHE A N 1
ATOM 3062 C CA . PHE A 1 381 ? 9.859 -19.219 2.75 1 97.25 381 PHE A CA 1
ATOM 3063 C C . PHE A 1 381 ? 10.875 -20.125 3.438 1 97.25 381 PHE A C 1
ATOM 3065 O O . PHE A 1 381 ? 11.375 -19.797 4.52 1 97.25 381 PHE A O 1
ATOM 3072 N N . LYS A 1 382 ? 11.164 -21.266 2.795 1 96.81 382 LYS A N 1
ATOM 3073 C CA . LYS A 1 382 ? 12.039 -22.25 3.422 1 96.81 382 LYS A CA 1
ATOM 3074 C C . LYS A 1 382 ? 13.492 -22.031 3.021 1 96.81 382 LYS A C 1
ATOM 3076 O O . LYS A 1 382 ? 14.398 -22.641 3.604 1 96.81 382 LYS A O 1
ATOM 3081 N N . GLY A 1 383 ? 13.766 -21.203 2.02 1 97.88 383 GLY A N 1
ATOM 3082 C CA . GLY A 1 383 ? 15.117 -20.812 1.64 1 97.88 383 GLY A CA 1
ATOM 3083 C C . GLY A 1 383 ? 15.836 -21.875 0.826 1 97.88 383 GLY A C 1
ATOM 3084 O O . GLY A 1 383 ? 17.031 -22.078 0.999 1 97.88 383 GLY A O 1
ATOM 3085 N N . VAL A 1 384 ? 15.102 -22.547 -0.042 1 98.44 384 VAL A N 1
ATOM 3086 C CA . VAL A 1 384 ? 15.688 -23.609 -0.86 1 98.44 384 VAL A CA 1
ATOM 3087 C C . VAL A 1 384 ? 15.805 -23.141 -2.307 1 98.44 384 VAL A C 1
ATOM 3089 O O . VAL A 1 384 ? 14.836 -22.672 -2.896 1 98.44 384 VAL A O 1
ATOM 3092 N N . PRO A 1 385 ? 17 -23.203 -2.904 1 98.62 385 PRO A N 1
ATOM 3093 C CA . PRO A 1 385 ? 17.109 -22.875 -4.324 1 98.62 385 PRO A CA 1
ATOM 3094 C C . PRO A 1 385 ? 16.344 -23.844 -5.223 1 98.62 385 PRO A C 1
ATOM 3096 O O . PRO A 1 385 ? 15.961 -24.922 -4.777 1 98.62 385 PRO A O 1
ATOM 3099 N N . ALA A 1 386 ? 16.172 -23.391 -6.516 1 98.75 386 ALA A N 1
ATOM 3100 C CA . ALA A 1 386 ? 15.312 -24.234 -7.355 1 98.75 386 ALA A CA 1
ATOM 3101 C C . ALA A 1 386 ? 15.789 -24.219 -8.805 1 98.75 386 ALA A C 1
ATOM 3103 O O . ALA A 1 386 ? 16.531 -23.328 -9.211 1 98.75 386 ALA A O 1
ATOM 3104 N N . ILE A 1 387 ? 15.555 -25.234 -9.477 1 98.69 387 ILE A N 1
ATOM 3105 C CA . ILE A 1 387 ? 15.445 -25.234 -10.93 1 98.69 387 ILE A CA 1
ATOM 3106 C C . ILE A 1 387 ? 13.969 -25.281 -11.336 1 98.69 387 ILE A C 1
ATOM 3108 O O . ILE A 1 387 ? 13.258 -26.234 -10.992 1 98.69 387 ILE A O 1
ATOM 3112 N N . ALA A 1 388 ? 13.562 -24.25 -11.961 1 97.75 388 ALA A N 1
ATOM 3113 C CA . ALA A 1 388 ? 12.148 -24.125 -12.289 1 97.75 388 ALA A CA 1
ATOM 3114 C C . ALA A 1 388 ? 11.891 -24.453 -13.758 1 97.75 388 ALA A C 1
ATOM 3116 O O . ALA A 1 388 ? 12.539 -23.906 -14.648 1 97.75 388 ALA A O 1
ATOM 3117 N N . ILE A 1 389 ? 10.961 -25.328 -13.977 1 95.56 389 ILE A N 1
ATOM 3118 C CA . ILE A 1 389 ? 10.57 -25.781 -15.305 1 95.56 389 ILE A CA 1
ATOM 3119 C C . ILE A 1 389 ? 9.07 -25.547 -15.508 1 95.56 389 ILE A C 1
ATOM 3121 O O . ILE A 1 389 ? 8.273 -26.469 -15.32 1 95.56 389 ILE A O 1
ATOM 3125 N N . PRO A 1 390 ? 8.688 -24.328 -15.938 1 92.38 390 PRO A N 1
ATOM 3126 C CA . PRO A 1 390 ? 7.262 -24.016 -16.078 1 92.38 390 PRO A CA 1
ATOM 3127 C C . PRO A 1 390 ? 6.594 -24.812 -17.188 1 92.38 390 PRO A C 1
ATOM 3129 O O . PRO A 1 390 ? 7.227 -25.109 -18.203 1 92.38 390 PRO A O 1
ATOM 3132 N N . LEU A 1 391 ? 5.363 -25.094 -17 1 86.25 391 LEU A N 1
ATOM 3133 C CA . LEU A 1 391 ? 4.621 -25.891 -17.969 1 86.25 391 LEU A CA 1
ATOM 3134 C C . LEU A 1 391 ? 3.473 -25.094 -18.578 1 86.25 391 LEU A C 1
ATOM 3136 O O . LEU A 1 391 ? 3.18 -25.219 -19.766 1 86.25 391 LEU A O 1
ATOM 3140 N N . LEU A 1 392 ? 2.799 -24.281 -17.672 1 78.19 392 LEU A N 1
ATOM 3141 C CA . LEU A 1 392 ? 1.617 -23.594 -18.188 1 78.19 392 LEU A CA 1
ATOM 3142 C C . LEU A 1 392 ? 1.248 -22.406 -17.312 1 78.19 392 LEU A C 1
ATOM 3144 O O . LEU A 1 392 ? 1.668 -22.344 -16.156 1 78.19 392 LEU A O 1
ATOM 3148 N N . GLY A 1 393 ? 0.551 -21.484 -17.922 1 81.75 393 GLY A N 1
ATOM 3149 C CA . GLY A 1 393 ? -0.161 -20.438 -17.203 1 81.75 393 GLY A CA 1
ATOM 3150 C C . GLY A 1 393 ? 0.764 -19.453 -16.531 1 81.75 393 GLY A C 1
ATOM 3151 O O . GLY A 1 393 ? 1.687 -18.922 -17.156 1 81.75 393 GLY A O 1
ATOM 3152 N N . ASP A 1 394 ? 0.426 -19.25 -15.219 1 89.31 394 ASP A N 1
ATOM 3153 C CA . ASP A 1 394 ? 1.125 -18.203 -14.484 1 89.31 394 ASP A CA 1
ATOM 3154 C C . ASP A 1 394 ? 2.48 -18.688 -13.984 1 89.31 394 ASP A C 1
ATOM 3156 O O . ASP A 1 394 ? 3.24 -17.922 -13.383 1 89.31 394 ASP A O 1
ATOM 3160 N N . GLN A 1 395 ? 2.805 -19.953 -14.312 1 92.38 395 GLN A N 1
ATOM 3161 C CA . GLN A 1 395 ? 4.086 -20.5 -13.883 1 92.38 395 GLN A CA 1
ATOM 3162 C C . GLN A 1 395 ? 5.25 -19.75 -14.516 1 92.38 395 GLN A C 1
ATOM 3164 O O . GLN A 1 395 ? 6.297 -19.562 -13.891 1 92.38 395 GLN A O 1
ATOM 3169 N N . PHE A 1 396 ? 4.992 -19.297 -15.75 1 93.06 396 PHE A N 1
ATOM 3170 C CA . PHE A 1 396 ? 6.039 -18.578 -16.469 1 93.06 396 PHE A CA 1
ATOM 3171 C C . PHE A 1 396 ? 6.379 -17.266 -15.789 1 93.06 396 PHE A C 1
ATOM 3173 O O . PHE A 1 396 ? 7.543 -16.859 -15.75 1 93.06 396 PHE A O 1
ATOM 3180 N N . ARG A 1 397 ? 5.422 -16.641 -15.25 1 95.25 397 ARG A N 1
ATOM 3181 C CA . ARG A 1 397 ? 5.645 -15.406 -14.508 1 95.25 397 ARG A CA 1
ATOM 3182 C C . ARG A 1 397 ? 6.199 -15.703 -13.117 1 95.25 397 ARG A C 1
ATOM 3184 O O . ARG A 1 397 ? 7.098 -15 -12.641 1 95.25 397 ARG A O 1
ATOM 3191 N N . ASN A 1 398 ? 5.68 -16.734 -12.453 1 96.31 398 ASN A N 1
ATOM 3192 C CA . ASN A 1 398 ? 6.07 -17.078 -11.094 1 96.31 398 ASN A CA 1
ATOM 3193 C C . ASN A 1 398 ? 7.57 -17.359 -10.992 1 96.31 398 ASN A C 1
ATOM 3195 O O . ASN A 1 398 ? 8.227 -16.906 -10.047 1 96.31 398 ASN A O 1
ATOM 3199 N N . ILE A 1 399 ? 8.086 -18.062 -11.938 1 96.62 399 ILE A N 1
ATOM 3200 C CA . ILE A 1 399 ? 9.484 -18.484 -11.844 1 96.62 399 ILE A CA 1
ATOM 3201 C C . ILE A 1 399 ? 10.398 -17.281 -12.023 1 96.62 399 ILE A C 1
ATOM 3203 O O . ILE A 1 399 ? 11.562 -17.312 -11.609 1 96.62 399 ILE A O 1
ATOM 3207 N N . LYS A 1 400 ? 9.875 -16.234 -12.672 1 97.75 400 LYS A N 1
ATOM 3208 C CA . LYS A 1 400 ? 10.656 -15.008 -12.82 1 97.75 400 LYS A CA 1
ATOM 3209 C C . LYS A 1 400 ? 10.852 -14.312 -11.469 1 97.75 400 LYS A C 1
ATOM 3211 O O . LYS A 1 400 ? 11.805 -13.547 -11.297 1 97.75 400 LYS A O 1
ATOM 3216 N N . LEU A 1 401 ? 9.984 -14.562 -10.516 1 97.69 401 LEU A N 1
ATOM 3217 C CA . LEU A 1 401 ? 10.156 -14.039 -9.164 1 97.69 401 LEU A CA 1
ATOM 3218 C C . LEU A 1 401 ? 11.422 -14.594 -8.523 1 97.69 401 LEU A C 1
ATOM 3220 O O . LEU A 1 401 ? 12.133 -13.875 -7.82 1 97.69 401 LEU A O 1
ATOM 3224 N N . LEU A 1 402 ? 11.68 -15.883 -8.828 1 98 402 LEU A N 1
ATOM 3225 C CA . LEU A 1 402 ? 12.852 -16.562 -8.289 1 98 402 LEU A CA 1
ATOM 3226 C C . LEU A 1 402 ? 14.117 -16.109 -9.008 1 98 402 LEU A C 1
ATOM 3228 O O . LEU A 1 402 ? 15.148 -15.859 -8.375 1 98 402 LEU A O 1
ATOM 3232 N N . GLU A 1 403 ? 13.938 -16 -10.281 1 97.25 403 GLU A N 1
ATOM 3233 C CA . GLU A 1 403 ? 15.094 -15.594 -11.086 1 97.25 403 GLU A CA 1
ATOM 3234 C C . GLU A 1 403 ? 15.547 -14.188 -10.727 1 97.25 403 GLU A C 1
ATOM 3236 O O . GLU A 1 403 ? 16.75 -13.922 -10.641 1 97.25 403 GLU A O 1
ATOM 3241 N N . ARG A 1 404 ? 14.594 -13.328 -10.492 1 95.62 404 ARG A N 1
ATOM 3242 C CA . ARG A 1 404 ? 14.883 -11.93 -10.172 1 95.62 404 ARG A CA 1
ATOM 3243 C C . ARG A 1 404 ? 15.734 -11.828 -8.914 1 95.62 404 ARG A C 1
ATOM 3245 O O . ARG A 1 404 ? 16.531 -10.898 -8.781 1 95.62 404 ARG A O 1
ATOM 3252 N N . GLN A 1 405 ? 15.633 -12.812 -8.047 1 96.94 405 GLN A N 1
ATOM 3253 C CA . GLN A 1 405 ? 16.359 -12.773 -6.785 1 96.94 405 GLN A CA 1
ATOM 3254 C C . GLN A 1 405 ? 17.516 -13.758 -6.785 1 96.94 405 GLN A C 1
ATOM 3256 O O . GLN A 1 405 ? 18.141 -13.992 -5.746 1 96.94 405 GLN A O 1
ATOM 3261 N N . LYS A 1 406 ? 17.781 -14.391 -7.922 1 97.69 406 LYS A N 1
ATOM 3262 C CA . LYS A 1 406 ? 18.891 -15.312 -8.141 1 97.69 406 LYS A CA 1
ATOM 3263 C C . LYS A 1 406 ? 18.812 -16.5 -7.188 1 97.69 406 LYS A C 1
ATOM 3265 O O . LYS A 1 406 ? 19.797 -16.859 -6.539 1 97.69 406 LYS A O 1
ATOM 3270 N N . THR A 1 407 ? 17.594 -17 -7.082 1 98.56 407 THR A N 1
ATOM 3271 C CA . THR A 1 407 ? 17.391 -18.172 -6.238 1 98.56 407 THR A CA 1
ATOM 3272 C C . THR A 1 407 ? 17.062 -19.406 -7.09 1 98.56 407 THR A C 1
ATOM 3274 O O . THR A 1 407 ? 16.938 -20.516 -6.562 1 98.56 407 THR A O 1
ATOM 3277 N N . ALA A 1 408 ? 16.984 -19.203 -8.422 1 98.69 408 ALA A N 1
ATOM 3278 C CA . ALA A 1 408 ? 16.625 -20.328 -9.266 1 98.69 408 ALA A CA 1
ATOM 3279 C C . ALA A 1 408 ? 17.219 -20.188 -10.664 1 98.69 408 ALA A C 1
ATOM 3281 O O . ALA A 1 408 ? 17.578 -19.078 -11.078 1 98.69 408 ALA A O 1
ATOM 3282 N N . ILE A 1 409 ? 17.375 -21.297 -11.266 1 98.5 409 ILE A N 1
ATOM 3283 C CA . ILE A 1 409 ? 17.656 -21.375 -12.695 1 98.5 409 ILE A CA 1
ATOM 3284 C C . ILE A 1 409 ? 16.406 -21.812 -13.453 1 98.5 409 ILE A C 1
ATOM 3286 O O . ILE A 1 409 ? 15.711 -22.734 -13.023 1 98.5 409 ILE A O 1
ATOM 3290 N N . ILE A 1 410 ? 16.078 -21.109 -14.508 1 97.81 410 ILE A N 1
ATOM 3291 C CA . ILE A 1 410 ? 14.906 -21.438 -15.305 1 97.81 410 ILE A CA 1
ATOM 3292 C C . ILE A 1 410 ? 15.305 -22.344 -16.469 1 97.81 410 ILE A C 1
ATOM 3294 O O . ILE A 1 410 ? 16.328 -22.109 -17.125 1 97.81 410 ILE A O 1
ATOM 3298 N N . MET A 1 411 ? 14.555 -23.375 -16.641 1 96.56 411 MET A N 1
ATOM 3299 C CA . MET A 1 411 ? 14.797 -24.312 -17.719 1 96.56 411 MET A CA 1
ATOM 3300 C C . MET A 1 411 ? 13.523 -24.562 -18.531 1 96.56 411 MET A C 1
ATOM 3302 O O . MET A 1 411 ? 12.43 -24.625 -17.969 1 96.56 411 MET A O 1
ATOM 3306 N N . ASN A 1 412 ? 13.727 -24.703 -19.797 1 93.69 412 ASN A N 1
ATOM 3307 C CA . ASN A 1 412 ? 12.617 -25.125 -20.656 1 93.69 412 ASN A CA 1
ATOM 3308 C C . ASN A 1 412 ? 12.352 -26.625 -20.516 1 93.69 412 ASN A C 1
ATOM 3310 O O . ASN A 1 412 ? 13.281 -27.422 -20.406 1 93.69 412 ASN A O 1
ATOM 3314 N N . LYS A 1 413 ? 11.148 -26.984 -20.5 1 92.25 413 LYS A N 1
ATOM 3315 C CA . LYS A 1 413 ? 10.812 -28.391 -20.328 1 92.25 413 LYS A CA 1
ATOM 3316 C C . LYS A 1 413 ? 11.445 -29.25 -21.438 1 92.25 413 LYS A C 1
ATOM 3318 O O . LYS A 1 413 ? 11.82 -30.391 -21.188 1 92.25 41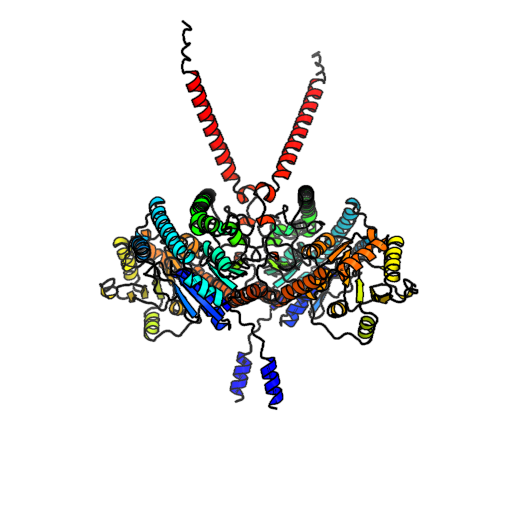3 LYS A O 1
ATOM 3323 N N . LEU A 1 414 ? 11.648 -28.703 -22.609 1 93 414 LEU A N 1
ATOM 3324 C CA . LEU A 1 414 ? 12.203 -29.438 -23.734 1 93 414 LEU A CA 1
ATOM 3325 C C . LEU A 1 414 ? 13.688 -29.719 -23.516 1 93 414 LEU A C 1
ATOM 3327 O O . LEU A 1 414 ? 14.242 -30.656 -24.094 1 93 414 LEU A O 1
ATOM 3331 N N . ASP A 1 415 ? 14.242 -28.891 -22.672 1 95.81 415 ASP A N 1
ATOM 3332 C CA . ASP A 1 415 ? 15.664 -29.062 -22.391 1 95.81 415 ASP A CA 1
ATOM 3333 C C . ASP A 1 415 ? 15.922 -30.344 -21.609 1 95.81 415 ASP A C 1
ATOM 3335 O O . ASP A 1 415 ? 17.047 -30.844 -21.578 1 95.81 415 ASP A O 1
ATOM 3339 N N . LEU A 1 416 ? 14.922 -30.922 -21.047 1 95.81 416 LEU A N 1
ATOM 3340 C CA . LEU A 1 416 ? 15.062 -32.125 -20.25 1 95.81 416 LEU A CA 1
ATOM 3341 C C . LEU A 1 416 ? 15.375 -33.344 -21.141 1 95.81 416 LEU A C 1
ATOM 3343 O O . LEU A 1 416 ? 15.836 -34.375 -20.672 1 95.81 416 LEU A O 1
ATOM 3347 N N . LYS A 1 417 ? 15.102 -33.188 -22.469 1 96.5 417 LYS A N 1
ATOM 3348 C CA . LYS A 1 417 ? 15.406 -34.25 -23.391 1 96.5 417 LYS A CA 1
ATOM 3349 C C . LYS A 1 417 ? 16.906 -34.594 -23.375 1 96.5 417 LYS A C 1
ATOM 3351 O O . LYS A 1 417 ? 17.297 -35.719 -23.609 1 96.5 417 LYS A O 1
ATOM 3356 N N . ASN A 1 418 ? 17.625 -33.562 -23.219 1 98 418 ASN A N 1
ATOM 3357 C CA . ASN A 1 418 ? 19.078 -33.719 -23.109 1 98 418 ASN A CA 1
ATOM 3358 C C . ASN A 1 418 ? 19.531 -33.719 -21.656 1 98 418 ASN A C 1
ATOM 3360 O O . ASN A 1 418 ? 19.609 -32.656 -21.031 1 98 418 ASN A O 1
ATOM 3364 N N . PRO A 1 419 ? 19.953 -34.875 -21.156 1 98.25 419 PRO A N 1
ATOM 3365 C CA . PRO A 1 419 ? 20.297 -34.969 -19.734 1 98.25 419 PRO A CA 1
ATOM 3366 C C . PRO A 1 419 ? 21.438 -34.031 -19.344 1 98.25 419 PRO A C 1
ATOM 3368 O O . PRO A 1 419 ? 21.5 -33.562 -18.188 1 98.25 419 PRO A O 1
ATOM 3371 N N . ASP A 1 420 ? 22.281 -33.625 -20.266 1 98.44 420 ASP A N 1
ATOM 3372 C CA . ASP A 1 420 ? 23.453 -32.812 -19.938 1 98.44 420 ASP A CA 1
ATOM 3373 C C . ASP A 1 420 ? 23.062 -31.391 -19.531 1 98.44 420 ASP A C 1
ATOM 3375 O O . ASP A 1 420 ? 23.781 -30.75 -18.766 1 98.44 420 ASP A O 1
ATOM 3379 N N . ILE A 1 421 ? 21.953 -30.938 -20 1 98.56 421 ILE A N 1
ATOM 3380 C CA . ILE A 1 421 ? 21.516 -29.594 -19.672 1 98.56 421 ILE A CA 1
ATOM 3381 C C . ILE A 1 421 ? 21.094 -29.531 -18.203 1 98.56 421 ILE A C 1
ATOM 3383 O O . ILE A 1 421 ? 21.5 -28.625 -17.469 1 98.56 421 ILE A O 1
ATOM 3387 N N . LEU A 1 422 ? 20.266 -30.469 -17.828 1 98.62 422 LEU A N 1
ATOM 3388 C CA . LEU A 1 422 ? 19.844 -30.5 -16.438 1 98.62 422 LEU A CA 1
ATOM 3389 C C . LEU A 1 422 ? 21.047 -30.688 -15.516 1 98.62 422 LEU A C 1
ATOM 3391 O O . LEU A 1 422 ? 21.156 -30.031 -14.469 1 98.62 422 LEU A O 1
ATOM 3395 N N . ILE A 1 423 ? 22 -31.625 -15.914 1 98.75 423 ILE A N 1
ATOM 3396 C CA . ILE A 1 423 ? 23.188 -31.906 -15.125 1 98.75 423 ILE A CA 1
ATOM 3397 C C . ILE A 1 423 ? 24 -30.625 -14.945 1 98.75 423 ILE A C 1
ATOM 3399 O O . ILE A 1 423 ? 24.422 -30.297 -13.836 1 98.75 423 ILE A O 1
ATOM 3403 N N . LYS A 1 424 ? 24.141 -29.891 -16.031 1 98.62 424 LYS A N 1
ATOM 3404 C CA . LYS A 1 424 ? 24.891 -28.641 -16 1 98.62 424 LYS A CA 1
ATOM 3405 C C . LYS A 1 424 ? 24.25 -27.641 -15.055 1 98.62 424 LYS A C 1
ATOM 3407 O O . LYS A 1 424 ? 24.938 -26.984 -14.273 1 98.62 424 LYS A O 1
ATOM 3412 N N . ASN A 1 425 ? 22.953 -27.484 -15.125 1 98.62 425 ASN A N 1
ATOM 3413 C CA . ASN A 1 425 ? 22.234 -26.531 -14.289 1 98.62 425 ASN A CA 1
ATOM 3414 C C . ASN A 1 425 ? 22.297 -26.922 -12.812 1 98.62 425 ASN A C 1
ATOM 3416 O O . ASN A 1 425 ? 22.422 -26.062 -11.945 1 98.62 425 ASN A O 1
ATOM 3420 N N . ILE A 1 426 ? 22.188 -28.25 -12.508 1 98.75 426 ILE A N 1
ATOM 3421 C CA . ILE A 1 426 ? 22.266 -28.734 -11.133 1 98.75 426 ILE A CA 1
ATOM 3422 C C . ILE A 1 426 ? 23.656 -28.438 -10.562 1 98.75 426 ILE A C 1
ATOM 3424 O O . ILE A 1 426 ? 23.766 -27.922 -9.453 1 98.75 426 ILE A O 1
ATOM 3428 N N . LYS A 1 427 ? 24.672 -28.719 -11.312 1 98.44 427 LYS A N 1
ATOM 3429 C CA . LYS A 1 427 ? 26.031 -28.453 -10.859 1 98.44 427 LYS A CA 1
ATOM 3430 C C . LYS A 1 427 ? 26.25 -26.953 -10.625 1 98.44 427 LYS A C 1
ATOM 3432 O O . LYS A 1 427 ? 26.812 -26.562 -9.609 1 98.44 427 LYS A O 1
ATOM 3437 N N . LYS A 1 428 ? 25.797 -26.172 -11.547 1 98.31 428 LYS A N 1
ATOM 3438 C CA . LYS A 1 428 ? 25.953 -24.734 -11.445 1 98.31 428 LYS A CA 1
ATOM 3439 C C . LYS A 1 428 ? 25.312 -24.203 -10.156 1 98.31 428 LYS A C 1
ATOM 3441 O O . LYS A 1 428 ? 25.969 -23.469 -9.398 1 98.31 428 LYS A O 1
ATOM 3446 N N . ILE A 1 429 ? 24.094 -24.562 -9.883 1 98.38 429 ILE A N 1
ATOM 3447 C CA . ILE A 1 429 ? 23.344 -23.984 -8.773 1 98.38 429 ILE A CA 1
ATOM 3448 C C . ILE A 1 429 ? 23.891 -24.516 -7.449 1 98.38 429 ILE A C 1
ATOM 3450 O O . ILE A 1 429 ? 23.906 -23.797 -6.445 1 98.38 429 ILE A O 1
ATOM 3454 N N . LEU A 1 430 ? 24.375 -25.766 -7.434 1 97.81 430 LEU A N 1
ATOM 3455 C CA . LEU A 1 430 ? 24.891 -26.359 -6.199 1 97.81 430 LEU A CA 1
ATOM 3456 C C . LEU A 1 430 ? 26.297 -25.844 -5.898 1 97.81 430 LEU A C 1
ATOM 3458 O O . LEU A 1 430 ? 26.703 -25.781 -4.738 1 97.81 430 LEU A O 1
ATOM 3462 N N . GLU A 1 431 ? 27.031 -25.453 -6.906 1 97.38 431 GLU A N 1
ATOM 3463 C CA . GLU A 1 431 ? 28.422 -25.031 -6.723 1 97.38 431 GLU A CA 1
ATOM 3464 C C . GLU A 1 431 ? 28.516 -23.531 -6.516 1 97.38 431 GLU A C 1
ATOM 3466 O O . GLU A 1 431 ? 29.516 -23.031 -5.98 1 97.38 431 GLU A O 1
ATOM 3471 N N . ASP A 1 432 ? 27.594 -22.812 -7.004 1 97.69 432 ASP A N 1
ATOM 3472 C CA . ASP A 1 432 ? 27.547 -21.359 -6.82 1 97.69 432 ASP A CA 1
ATOM 3473 C C . ASP A 1 432 ? 26.766 -21 -5.559 1 97.69 432 ASP A C 1
ATOM 3475 O O . ASP A 1 432 ? 25.531 -20.938 -5.578 1 97.69 432 ASP A O 1
ATOM 3479 N N . ASP A 1 433 ? 27.438 -20.594 -4.559 1 97.12 433 ASP A N 1
ATOM 3480 C CA . ASP A 1 433 ? 26.844 -20.344 -3.25 1 97.12 433 ASP A CA 1
ATOM 3481 C C . ASP A 1 433 ? 25.891 -19.141 -3.301 1 97.12 433 ASP A C 1
ATOM 3483 O O . ASP A 1 433 ? 25.109 -18.922 -2.373 1 97.12 433 ASP A O 1
ATOM 3487 N N . THR A 1 434 ? 25.953 -18.438 -4.375 1 97.88 434 THR A N 1
ATOM 3488 C CA . THR A 1 434 ? 25.078 -17.281 -4.516 1 97.88 434 THR A CA 1
ATOM 3489 C C . THR A 1 434 ? 23.609 -17.688 -4.445 1 97.88 434 THR A C 1
ATOM 3491 O O . THR A 1 434 ? 22.797 -17.016 -3.807 1 97.88 434 THR A O 1
ATOM 3494 N N . TYR A 1 435 ? 23.266 -18.781 -5.043 1 98.31 435 TYR A N 1
ATOM 3495 C CA . TYR A 1 435 ? 21.875 -19.219 -5.07 1 98.31 435 TYR A CA 1
ATOM 3496 C C . TYR A 1 435 ? 21.406 -19.625 -3.676 1 98.31 435 TYR A C 1
ATOM 3498 O O . TYR A 1 435 ? 20.328 -19.203 -3.238 1 98.31 435 TYR A O 1
ATOM 3506 N N . LYS A 1 436 ? 22.219 -20.359 -3.014 1 98 436 LYS A N 1
ATOM 3507 C CA . LYS A 1 436 ? 21.875 -20.797 -1.663 1 98 436 LYS A CA 1
ATOM 3508 C C . LYS A 1 436 ? 21.781 -19.625 -0.706 1 98 436 LYS A C 1
ATOM 3510 O O . LYS A 1 436 ? 20.828 -19.516 0.078 1 98 436 LYS A O 1
ATOM 3515 N N . ASN A 1 437 ? 22.766 -18.734 -0.749 1 98.31 437 ASN A N 1
ATOM 3516 C CA . ASN A 1 437 ? 22.781 -17.578 0.127 1 98.31 437 ASN A CA 1
ATOM 3517 C C . ASN A 1 437 ? 21.594 -16.656 -0.133 1 98.31 437 ASN A C 1
ATOM 3519 O O . ASN A 1 437 ? 20.984 -16.141 0.807 1 98.31 437 ASN A O 1
ATOM 3523 N N . ASN A 1 438 ? 21.266 -16.469 -1.41 1 98.5 438 ASN A N 1
ATOM 3524 C CA . ASN A 1 438 ? 20.125 -15.641 -1.754 1 98.5 438 ASN A CA 1
ATOM 3525 C C . ASN A 1 438 ? 18.812 -16.281 -1.298 1 98.5 438 ASN A C 1
ATOM 3527 O O . ASN A 1 438 ? 17.906 -15.578 -0.833 1 98.5 438 ASN A O 1
ATOM 3531 N N . ALA A 1 439 ? 18.688 -17.562 -1.479 1 98.62 439 ALA A N 1
ATOM 3532 C CA . ALA A 1 439 ? 17.484 -18.25 -1.023 1 98.62 439 ALA A CA 1
ATOM 3533 C C . ALA A 1 439 ? 17.281 -18.062 0.478 1 98.62 439 ALA A C 1
ATOM 3535 O O . ALA A 1 439 ? 16.172 -17.797 0.933 1 98.62 439 ALA A O 1
ATOM 3536 N N . LYS A 1 440 ? 18.344 -18.141 1.195 1 98.31 440 LYS A N 1
ATOM 3537 C CA . LYS A 1 440 ? 18.281 -17.969 2.643 1 98.31 440 LYS A CA 1
ATOM 3538 C C . LYS A 1 440 ? 17.906 -16.531 2.998 1 98.31 440 LYS A C 1
ATOM 3540 O O . LYS A 1 440 ? 17.141 -16.297 3.934 1 98.31 440 LYS A O 1
ATOM 3545 N N . LEU A 1 441 ? 18.5 -15.617 2.27 1 98.12 441 LEU A N 1
ATOM 3546 C CA . LEU A 1 441 ? 18.172 -14.219 2.502 1 98.12 441 LEU A CA 1
ATOM 3547 C C . LEU A 1 441 ? 16.703 -13.945 2.242 1 98.12 441 LEU A C 1
ATOM 3549 O O . LEU A 1 441 ? 16.047 -13.258 3.029 1 98.12 441 LEU A O 1
ATOM 3553 N N . VAL A 1 442 ? 16.172 -14.484 1.153 1 98.25 442 VAL A N 1
ATOM 3554 C CA . VAL A 1 442 ? 14.766 -14.32 0.82 1 98.25 442 VAL A CA 1
ATOM 3555 C C . VAL A 1 442 ? 13.906 -14.922 1.924 1 98.25 442 VAL A C 1
ATOM 3557 O O . VAL A 1 442 ? 12.922 -14.312 2.357 1 98.25 442 VAL A O 1
ATOM 3560 N N . SER A 1 443 ? 14.289 -16.062 2.354 1 97.88 443 SER A N 1
ATOM 3561 C CA . SER A 1 443 ? 13.562 -16.734 3.424 1 97.88 443 SER A CA 1
ATOM 3562 C C . SER A 1 443 ? 13.516 -15.875 4.688 1 97.88 443 SER A C 1
ATOM 3564 O O . SER A 1 443 ? 12.461 -15.734 5.309 1 97.88 443 SER A O 1
ATOM 3566 N N . ARG A 1 444 ? 14.617 -15.305 5.059 1 97.69 444 ARG A N 1
ATOM 3567 C CA . ARG A 1 444 ? 14.672 -14.453 6.246 1 97.69 444 ARG A CA 1
ATOM 3568 C C . ARG A 1 444 ? 13.766 -13.234 6.094 1 97.69 444 ARG A C 1
ATOM 3570 O O . ARG A 1 444 ? 13.047 -12.875 7.023 1 97.69 444 ARG A O 1
ATOM 3577 N N . ARG A 1 445 ? 13.766 -12.586 4.93 1 97.94 445 ARG A N 1
ATOM 3578 C CA . ARG A 1 445 ? 12.93 -11.414 4.684 1 97.94 445 ARG A CA 1
ATOM 3579 C C . ARG A 1 445 ? 11.453 -11.773 4.773 1 97.94 445 ARG A C 1
ATOM 3581 O O . ARG A 1 445 ? 10.664 -11.047 5.387 1 97.94 445 ARG A O 1
ATOM 3588 N N . LEU A 1 446 ? 11.125 -12.922 4.188 1 97.69 446 LEU A N 1
ATOM 3589 C CA . LEU A 1 446 ? 9.727 -13.328 4.164 1 97.69 446 LEU A CA 1
ATOM 3590 C C . LEU A 1 446 ? 9.234 -13.672 5.566 1 97.69 446 LEU A C 1
ATOM 3592 O O . LEU A 1 446 ? 8.133 -13.281 5.957 1 97.69 446 LEU A O 1
ATOM 3596 N N . ASN A 1 447 ? 10.062 -14.359 6.316 1 96.12 447 ASN A N 1
ATOM 3597 C CA . ASN A 1 447 ? 9.664 -14.82 7.637 1 96.12 447 ASN A CA 1
ATOM 3598 C C . ASN A 1 447 ? 9.688 -13.688 8.664 1 96.12 447 ASN A C 1
ATOM 3600 O O . ASN A 1 447 ? 8.992 -13.75 9.68 1 96.12 447 ASN A O 1
ATOM 3604 N N . LYS A 1 448 ? 10.438 -12.617 8.336 1 96.31 448 LYS A N 1
ATOM 3605 C CA . LYS A 1 448 ? 10.547 -11.508 9.273 1 96.31 448 LYS A CA 1
ATOM 3606 C C . LYS A 1 448 ? 9.828 -10.266 8.742 1 96.31 448 LYS A C 1
ATOM 3608 O O . LYS A 1 448 ? 10.062 -9.156 9.219 1 96.31 448 LYS A O 1
ATOM 3613 N N . ARG A 1 449 ? 9.031 -10.438 7.684 1 96.94 449 ARG A N 1
ATOM 3614 C CA . ARG A 1 449 ? 8.336 -9.281 7.117 1 96.94 449 ARG A CA 1
ATOM 3615 C C . ARG A 1 449 ? 7.684 -8.445 8.211 1 96.94 449 ARG A C 1
ATOM 3617 O O . ARG A 1 449 ? 7.293 -8.969 9.25 1 96.94 449 ARG A O 1
ATOM 3624 N N . PRO A 1 450 ? 7.48 -7.055 7.762 1 94.56 450 PRO A N 1
ATOM 3625 C CA . PRO A 1 450 ? 6.746 -6.219 8.719 1 94.56 450 PRO A CA 1
ATOM 3626 C C . PRO A 1 450 ? 5.293 -6.66 8.891 1 94.56 450 PRO A C 1
ATOM 3628 O O . PRO A 1 450 ? 4.539 -6.703 7.918 1 94.56 450 PRO A O 1
ATOM 3631 N N . VAL A 1 451 ? 4.746 -7.188 9.734 1 95.88 451 VAL A N 1
ATOM 3632 C CA . VAL A 1 451 ? 3.439 -7.723 10.102 1 95.88 451 VAL A CA 1
ATOM 3633 C C . VAL A 1 451 ? 3.188 -9.039 9.367 1 95.88 451 VAL A C 1
ATOM 3635 O O . VAL A 1 451 ? 3.17 -9.07 8.133 1 95.88 451 VAL A O 1
ATOM 3638 N N . GLY A 1 452 ? 2.959 -10.008 9.922 1 95.94 452 GLY A N 1
ATOM 3639 C CA . GLY A 1 452 ? 2.791 -11.336 9.352 1 95.94 452 GLY A CA 1
ATOM 3640 C C . GLY A 1 452 ? 1.539 -11.469 8.508 1 95.94 452 GLY A C 1
ATOM 3641 O O . GLY A 1 452 ? 0.547 -10.781 8.742 1 95.94 452 GLY A O 1
ATOM 3642 N N . SER A 1 453 ? 1.49 -12.375 7.598 1 96.94 453 SER A N 1
ATOM 3643 C CA . SER A 1 453 ? 0.408 -12.57 6.641 1 96.94 453 SER A CA 1
ATOM 3644 C C . SER A 1 453 ? -0.895 -12.938 7.344 1 96.94 453 SER A C 1
ATOM 3646 O O . SER A 1 453 ? -1.96 -12.422 6.996 1 96.94 453 SER A O 1
ATOM 3648 N N . LYS A 1 454 ? -0.835 -13.812 8.297 1 96.94 454 LYS A N 1
ATOM 3649 C CA . LYS A 1 454 ? -2.035 -14.242 9.016 1 96.94 454 LYS A CA 1
ATOM 3650 C C . LYS A 1 454 ? -2.686 -13.062 9.742 1 96.94 454 LYS A C 1
ATOM 3652 O O . LYS A 1 454 ? -3.904 -12.891 9.695 1 96.94 454 LYS A O 1
ATOM 3657 N N . LYS A 1 455 ? -1.831 -12.328 10.383 1 97.06 455 LYS A N 1
ATOM 3658 C CA . LYS A 1 455 ? -2.344 -11.164 11.094 1 97.06 455 LYS A CA 1
ATOM 3659 C C . LYS A 1 455 ? -2.98 -10.164 10.133 1 97.06 455 LYS A C 1
ATOM 3661 O O . LYS A 1 455 ? -4.055 -9.625 10.406 1 97.06 455 LYS A O 1
ATOM 3666 N N . LEU A 1 456 ? -2.303 -9.891 9.031 1 98.12 456 LEU A N 1
ATOM 3667 C CA . LEU A 1 456 ? -2.869 -9.008 8.016 1 98.12 456 LEU A CA 1
ATOM 3668 C C . LEU A 1 456 ? -4.246 -9.492 7.578 1 98.12 456 LEU A C 1
ATOM 3670 O O . LEU A 1 456 ? -5.191 -8.703 7.492 1 98.12 456 LEU A O 1
ATOM 3674 N N . LEU A 1 457 ? -4.34 -10.773 7.32 1 98.56 457 LEU A N 1
ATOM 3675 C CA . LEU A 1 457 ? -5.598 -11.367 6.875 1 98.56 457 LEU A CA 1
ATOM 3676 C C . LEU A 1 457 ? -6.691 -11.164 7.914 1 98.56 457 LEU A C 1
ATOM 3678 O O . LEU A 1 457 ? -7.75 -10.609 7.613 1 98.56 457 LEU A O 1
ATOM 3682 N N . ILE A 1 458 ? -6.445 -11.562 9.148 1 98.38 458 ILE A N 1
ATOM 3683 C CA . ILE A 1 458 ? -7.445 -11.555 10.211 1 98.38 458 ILE A CA 1
ATOM 3684 C C . ILE A 1 458 ? -7.898 -10.117 10.484 1 98.38 458 ILE A C 1
ATOM 3686 O O . ILE A 1 458 ? -9.094 -9.836 10.516 1 98.38 458 ILE A O 1
ATOM 3690 N N . GLU A 1 459 ? -6.969 -9.203 10.641 1 98.19 459 GLU A N 1
ATOM 3691 C CA . GLU A 1 459 ? -7.289 -7.832 11.031 1 98.19 459 GLU A CA 1
ATOM 3692 C C . GLU A 1 459 ? -8.078 -7.113 9.938 1 98.19 459 GLU A C 1
ATOM 3694 O O . GLU A 1 459 ? -8.992 -6.34 10.234 1 98.19 459 GLU A O 1
ATOM 3699 N N . HIS A 1 460 ? -7.746 -7.344 8.703 1 98.56 460 HIS A N 1
ATOM 3700 C CA . HIS A 1 460 ? -8.461 -6.68 7.621 1 98.56 460 HIS A CA 1
ATOM 3701 C C . HIS A 1 460 ? -9.859 -7.266 7.441 1 98.56 460 HIS A C 1
ATOM 3703 O O . HIS A 1 460 ? -10.812 -6.535 7.156 1 98.56 460 HIS A O 1
ATOM 3709 N N . ILE A 1 461 ? -9.961 -8.602 7.617 1 98.62 461 ILE A N 1
ATOM 3710 C CA . ILE A 1 461 ? -11.266 -9.227 7.496 1 98.62 461 ILE A CA 1
ATOM 3711 C C . ILE A 1 461 ? -12.18 -8.742 8.625 1 98.62 461 ILE A C 1
ATOM 3713 O O . ILE A 1 461 ? -13.344 -8.406 8.391 1 98.62 461 ILE A O 1
ATOM 3717 N N . GLU A 1 462 ? -11.664 -8.703 9.805 1 98.19 462 GLU A N 1
ATOM 3718 C CA . GLU A 1 462 ? -12.445 -8.219 10.938 1 98.19 462 GLU A CA 1
ATOM 3719 C C . GLU A 1 462 ? -12.867 -6.766 10.742 1 98.19 462 GLU A C 1
ATOM 3721 O O . GLU A 1 462 ? -13.992 -6.387 11.07 1 98.19 462 GLU A O 1
ATOM 3726 N N . PHE A 1 463 ? -11.961 -5.988 10.234 1 98.31 463 PHE A N 1
ATOM 3727 C CA . PHE A 1 463 ? -12.273 -4.59 9.969 1 98.31 463 PHE A CA 1
ATOM 3728 C C . PHE A 1 463 ? -13.383 -4.473 8.93 1 98.31 463 PHE A C 1
ATOM 3730 O O . PHE A 1 463 ? -14.305 -3.668 9.086 1 98.31 463 PHE A O 1
ATOM 3737 N N . ALA A 1 464 ? -13.297 -5.27 7.871 1 98.38 464 ALA A N 1
ATOM 3738 C CA . ALA A 1 464 ? -14.328 -5.273 6.836 1 98.38 464 ALA A CA 1
ATOM 3739 C C . ALA A 1 464 ? -15.672 -5.715 7.402 1 98.38 464 ALA A C 1
ATOM 3741 O O . ALA A 1 464 ? -16.719 -5.168 7.039 1 98.38 464 ALA A O 1
ATOM 3742 N N . ALA A 1 465 ? -15.656 -6.715 8.25 1 98 465 ALA A N 1
ATOM 3743 C CA . ALA A 1 465 ? -16.891 -7.211 8.852 1 98 465 ALA A CA 1
ATOM 3744 C C . ALA A 1 465 ? -17.547 -6.145 9.727 1 98 465 ALA A C 1
ATOM 3746 O O . ALA A 1 465 ? -18.766 -6.031 9.773 1 98 465 ALA A O 1
ATOM 3747 N N . GLU A 1 466 ? -16.75 -5.352 10.328 1 97.12 466 GLU A N 1
ATOM 3748 C CA . GLU A 1 466 ? -17.266 -4.367 11.273 1 97.12 466 GLU A CA 1
ATOM 3749 C C . GLU A 1 466 ? -17.75 -3.111 10.547 1 97.12 466 GLU A C 1
ATOM 3751 O O . GLU A 1 466 ? -18.797 -2.555 10.898 1 97.12 466 GLU A O 1
ATOM 3756 N N . PHE A 1 467 ? -16.984 -2.666 9.516 1 97.5 467 PHE A N 1
ATOM 3757 C CA . PHE A 1 467 ? -17.25 -1.333 8.992 1 97.5 467 PHE A CA 1
ATOM 3758 C C . PHE A 1 467 ? -17.859 -1.412 7.598 1 97.5 467 PHE A C 1
ATOM 3760 O O . PHE A 1 467 ? -18.266 -0.395 7.035 1 97.5 467 PHE A O 1
ATOM 3767 N N . GLY A 1 468 ? -17.953 -2.627 7.023 1 96.19 468 GLY A N 1
ATOM 3768 C CA . GLY A 1 468 ? -18.656 -2.82 5.766 1 96.19 468 GLY A CA 1
ATOM 3769 C C . GLY A 1 468 ? -17.844 -2.391 4.559 1 96.19 468 GLY A C 1
ATOM 3770 O O . GLY A 1 468 ? -16.656 -2.686 4.465 1 96.19 468 GLY A O 1
ATOM 3771 N N . ASN A 1 469 ? -18.641 -1.754 3.686 1 91.56 469 ASN A N 1
ATOM 3772 C CA . ASN A 1 469 ? -17.969 -1.32 2.461 1 91.56 469 ASN A CA 1
ATOM 3773 C C . ASN A 1 469 ? -17.062 -0.119 2.713 1 91.56 469 ASN A C 1
ATOM 3775 O O . ASN A 1 469 ? -17.438 0.804 3.439 1 91.56 469 ASN A O 1
ATOM 3779 N N . LEU A 1 470 ? -15.906 -0.046 2.465 1 96.12 470 LEU A N 1
ATOM 3780 C CA . LEU A 1 470 ? -14.875 0.948 2.729 1 96.12 470 LEU A CA 1
ATOM 3781 C C . LEU A 1 470 ? -14.664 1.849 1.516 1 96.12 470 LEU A C 1
ATOM 3783 O O . LEU A 1 470 ? -13.539 1.982 1.023 1 96.12 470 LEU A O 1
ATOM 3787 N N . ASP A 1 471 ? -15.766 2.566 1.201 1 94.62 471 ASP A N 1
ATOM 3788 C CA . ASP A 1 471 ? -15.703 3.479 0.063 1 94.62 471 ASP A CA 1
ATOM 3789 C C . ASP A 1 471 ? -14.711 4.609 0.318 1 94.62 471 ASP A C 1
ATOM 3791 O O . ASP A 1 471 ? -14.219 5.234 -0.624 1 94.62 471 ASP A O 1
ATOM 3795 N N . ILE A 1 472 ? -14.398 4.836 1.613 1 95.62 472 ILE A N 1
ATOM 3796 C CA . ILE A 1 472 ? -13.469 5.891 2.002 1 95.62 472 ILE A CA 1
ATOM 3797 C C . ILE A 1 472 ? -12.07 5.574 1.466 1 95.62 472 ILE A C 1
ATOM 3799 O O . ILE A 1 472 ? -11.242 6.473 1.321 1 95.62 472 ILE A O 1
ATOM 3803 N N . LEU A 1 473 ? -11.836 4.301 1.08 1 97.75 473 LEU A N 1
ATOM 3804 C CA . LEU A 1 473 ? -10.539 3.873 0.571 1 97.75 473 LEU A CA 1
ATOM 3805 C C . LEU A 1 473 ? -10.523 3.877 -0.954 1 97.75 473 LEU A C 1
ATOM 3807 O O . LEU A 1 473 ? -9.484 3.607 -1.569 1 97.75 473 LEU A O 1
ATOM 3811 N N . ASP A 1 474 ? -11.68 4.211 -1.623 1 97.19 474 ASP A N 1
ATOM 3812 C CA . ASP A 1 474 ? -11.75 4.211 -3.08 1 97.19 474 ASP A CA 1
ATOM 3813 C C . ASP A 1 474 ? -11.023 5.422 -3.666 1 97.19 474 ASP A C 1
ATOM 3815 O O . ASP A 1 474 ? -11.234 6.551 -3.221 1 97.19 474 ASP A O 1
ATOM 3819 N N . LEU A 1 475 ? -10.188 5.172 -4.629 1 97.81 475 LEU A N 1
ATOM 3820 C CA . LEU A 1 475 ? -9.609 6.289 -5.367 1 97.81 475 LEU A CA 1
ATOM 3821 C C . LEU A 1 475 ? -10.68 7.008 -6.188 1 97.81 475 LEU A C 1
ATOM 3823 O O . LEU A 1 475 ? -11.562 6.367 -6.766 1 97.81 475 LEU A O 1
ATOM 3827 N N . ALA A 1 476 ? -10.562 8.312 -6.234 1 97.12 476 ALA A N 1
ATOM 3828 C CA . ALA A 1 476 ? -11.516 9.07 -7.047 1 97.12 476 ALA A CA 1
ATOM 3829 C C . ALA A 1 476 ? -11.406 8.688 -8.516 1 97.12 476 ALA A C 1
ATOM 3831 O O . ALA A 1 476 ? -12.367 8.836 -9.273 1 97.12 476 ALA A O 1
ATOM 3832 N N . SER A 1 477 ? -10.289 8.102 -8.859 1 96.81 477 SER A N 1
ATOM 3833 C CA . SER A 1 477 ? -10.023 7.758 -10.25 1 96.81 477 SER A CA 1
ATOM 3834 C C . SER A 1 477 ? -10.875 6.57 -10.703 1 96.81 477 SER A C 1
ATOM 3836 O O . SER A 1 477 ? -10.984 6.293 -11.898 1 96.81 477 SER A O 1
ATOM 3838 N N . ARG A 1 478 ? -11.438 5.824 -9.828 1 94.69 478 ARG A N 1
ATOM 3839 C CA . ARG A 1 478 ? -12.273 4.684 -10.188 1 94.69 478 ARG A CA 1
ATOM 3840 C C . ARG A 1 478 ? -13.391 5.105 -11.141 1 94.69 478 ARG A C 1
ATOM 3842 O O . ARG A 1 478 ? -13.883 4.293 -11.922 1 94.69 478 ARG A O 1
ATOM 3849 N N . ASN A 1 479 ? -13.734 6.391 -11.062 1 88.88 479 ASN A N 1
ATOM 3850 C CA . ASN A 1 479 ? -14.859 6.871 -11.859 1 88.88 479 ASN A CA 1
ATOM 3851 C C . ASN A 1 479 ? -14.398 7.816 -12.961 1 88.88 479 ASN A C 1
ATOM 3853 O O . ASN A 1 479 ? -15.211 8.562 -13.523 1 88.88 479 ASN A O 1
ATOM 3857 N N . MET A 1 480 ? -13.164 7.734 -13.234 1 94.31 480 MET A N 1
ATOM 3858 C CA . MET A 1 480 ? -12.625 8.633 -14.258 1 94.31 480 MET A CA 1
ATOM 3859 C C . MET A 1 480 ? -12.312 7.867 -15.539 1 94.31 480 MET A C 1
ATOM 3861 O O . MET A 1 480 ? -11.844 6.73 -15.492 1 94.31 480 MET A O 1
ATOM 3865 N N . GLY A 1 481 ? -12.641 8.516 -16.641 1 93.5 481 GLY A N 1
ATOM 3866 C CA . GLY A 1 481 ? -12.156 7.996 -17.906 1 93.5 481 GLY A CA 1
ATOM 3867 C C . GLY A 1 481 ? -10.688 8.305 -18.172 1 93.5 481 GLY A C 1
ATOM 3868 O O . GLY A 1 481 ? -10.086 9.102 -17.453 1 93.5 481 GLY A O 1
ATOM 3869 N N . VAL A 1 482 ? -10.172 7.73 -19.188 1 93.5 482 VAL A N 1
ATOM 3870 C CA . VAL A 1 482 ? -8.75 7.836 -19.531 1 93.5 482 VAL A CA 1
ATOM 3871 C C . VAL A 1 482 ? -8.391 9.297 -19.797 1 93.5 482 VAL A C 1
ATOM 3873 O O . VAL A 1 482 ? -7.344 9.773 -19.359 1 93.5 482 VAL A O 1
ATOM 3876 N N . ILE A 1 483 ? -9.219 10.055 -20.422 1 96.12 483 ILE A N 1
ATOM 3877 C CA . ILE A 1 483 ? -8.969 11.438 -20.797 1 96.12 483 ILE A CA 1
ATOM 3878 C C . ILE A 1 483 ? -8.867 12.312 -19.547 1 96.12 483 ILE A C 1
ATOM 3880 O O . ILE A 1 483 ? -7.926 13.094 -19.406 1 96.12 483 ILE A O 1
ATOM 3884 N N . GLU A 1 484 ? -9.781 12.102 -18.641 1 96.88 484 GLU A N 1
ATOM 3885 C CA . GLU A 1 484 ? -9.789 12.859 -17.391 1 96.88 484 GLU A CA 1
ATOM 3886 C C . GLU A 1 484 ? -8.648 12.43 -16.469 1 96.88 484 GLU A C 1
ATOM 3888 O O . GLU A 1 484 ? -7.996 13.273 -15.852 1 96.88 484 GLU A O 1
ATOM 3893 N N . TYR A 1 485 ? -8.406 11.156 -16.469 1 96.44 485 TYR A N 1
ATOM 3894 C CA . TYR A 1 485 ? -7.371 10.609 -15.602 1 96.44 485 TYR A CA 1
ATOM 3895 C C . TYR A 1 485 ? -6.016 11.219 -15.93 1 96.44 485 TYR A C 1
ATOM 3897 O O . TYR A 1 485 ? -5.27 11.609 -15.023 1 96.44 485 TYR A O 1
ATOM 3905 N N . TYR A 1 486 ? -5.711 11.391 -17.188 1 95.69 486 TYR A N 1
ATOM 3906 C CA . TYR A 1 486 ? -4.398 11.883 -17.594 1 95.69 486 TYR A CA 1
ATOM 3907 C C . TYR A 1 486 ? -4.445 13.375 -17.891 1 95.69 486 TYR A C 1
ATOM 3909 O O . TYR A 1 486 ? -3.494 13.938 -18.438 1 95.69 486 TYR A O 1
ATOM 3917 N N . ASN A 1 487 ? -5.516 14.07 -17.578 1 97.5 487 ASN A N 1
ATOM 3918 C CA . ASN A 1 487 ? -5.707 15.492 -17.797 1 97.5 487 ASN A CA 1
ATOM 3919 C C . ASN A 1 487 ? -5.512 15.859 -19.266 1 97.5 487 ASN A C 1
ATOM 3921 O O . ASN A 1 487 ? -4.988 16.938 -19.578 1 97.5 487 ASN A O 1
ATOM 3925 N N . LEU A 1 488 ? -5.891 14.953 -20.156 1 96.69 488 LEU A N 1
ATOM 3926 C CA . LEU A 1 488 ? -5.73 15.227 -21.578 1 96.69 488 LEU A CA 1
ATOM 3927 C C . LEU A 1 488 ? -6.688 16.312 -22.031 1 96.69 488 LEU A C 1
ATOM 3929 O O . LEU A 1 488 ? -6.367 17.094 -22.953 1 96.69 488 LEU A O 1
ATOM 3933 N N . ASP A 1 489 ? -7.871 16.406 -21.391 1 97.19 489 ASP A N 1
ATOM 3934 C CA . ASP A 1 489 ? -8.852 17.453 -21.703 1 97.19 489 ASP A CA 1
ATOM 3935 C C . ASP A 1 489 ? -8.32 18.828 -21.328 1 97.19 489 ASP A C 1
ATOM 3937 O O . ASP A 1 489 ? -8.859 19.844 -21.781 1 97.19 489 ASP A O 1
ATOM 3941 N N . ILE A 1 490 ? -7.262 18.844 -20.562 1 97.69 490 ILE A N 1
ATOM 3942 C CA . ILE A 1 490 ? -6.645 20.109 -20.172 1 97.69 490 ILE A CA 1
ATOM 3943 C C . ILE A 1 490 ? -5.367 20.328 -20.984 1 97.69 490 ILE A C 1
ATOM 3945 O O . ILE A 1 490 ? -5.168 21.406 -21.562 1 97.69 490 ILE A O 1
ATOM 3949 N N . ILE A 1 491 ? -4.531 19.359 -21.125 1 96.69 491 ILE A N 1
ATOM 3950 C CA . ILE A 1 491 ? -3.201 19.469 -21.719 1 96.69 491 ILE A CA 1
ATOM 3951 C C . ILE A 1 491 ? -3.322 19.719 -23.219 1 96.69 491 ILE A C 1
ATOM 3953 O O . ILE A 1 491 ? -2.637 20.578 -23.766 1 96.69 491 ILE A O 1
ATOM 3957 N N . ILE A 1 492 ? -4.199 19.031 -23.906 1 95.62 492 ILE A N 1
ATOM 3958 C CA . ILE A 1 492 ? -4.293 19.094 -25.359 1 95.62 492 ILE A CA 1
ATOM 3959 C C . ILE A 1 492 ? -4.75 20.484 -25.781 1 95.62 492 ILE A C 1
ATOM 3961 O O . ILE A 1 492 ? -4.102 21.141 -26.609 1 95.62 492 ILE A O 1
ATOM 3965 N N . PRO A 1 493 ? -5.855 21 -25.188 1 95.62 493 PRO A N 1
ATOM 3966 C CA . PRO A 1 493 ? -6.266 22.344 -25.594 1 95.62 493 PRO A CA 1
ATOM 3967 C C . PRO A 1 493 ? -5.191 23.391 -25.297 1 95.62 493 PRO A C 1
ATOM 3969 O O . PRO A 1 493 ? -4.977 24.312 -26.109 1 95.62 493 PRO A O 1
ATOM 3972 N N . ILE A 1 494 ? -4.496 23.297 -24.203 1 94.69 494 ILE A N 1
ATOM 3973 C CA . ILE A 1 494 ? -3.463 24.266 -23.844 1 94.69 494 ILE A CA 1
ATOM 3974 C C . ILE A 1 494 ? -2.289 24.156 -24.812 1 94.69 494 ILE A C 1
ATOM 3976 O O . ILE A 1 494 ? -1.753 25.172 -25.281 1 94.69 494 ILE A O 1
ATOM 3980 N N . THR A 1 495 ? -1.913 22.906 -25.125 1 94.38 495 THR A N 1
ATOM 3981 C CA . THR A 1 495 ? -0.806 22.688 -26.047 1 94.38 495 THR A CA 1
ATOM 3982 C C . THR A 1 495 ? -1.156 23.188 -27.438 1 94.38 495 THR A C 1
ATOM 3984 O O . THR A 1 495 ? -0.361 23.891 -28.062 1 94.38 495 THR A O 1
ATOM 3987 N N . LEU A 1 496 ? -2.277 22.906 -27.891 1 94.62 496 LEU A N 1
ATOM 3988 C CA . LEU A 1 496 ? -2.713 23.344 -29.219 1 94.62 496 LEU A CA 1
ATOM 3989 C C . LEU A 1 496 ? -2.869 24.859 -29.266 1 94.62 496 LEU A C 1
ATOM 3991 O O . LEU A 1 496 ? -2.52 25.5 -30.25 1 94.62 496 LEU A O 1
ATOM 3995 N N . GLY A 1 497 ? -3.436 25.406 -28.203 1 94 497 GLY A N 1
ATOM 3996 C CA . GLY A 1 497 ? -3.545 26.844 -28.109 1 94 497 GLY A CA 1
ATOM 3997 C C . GLY A 1 497 ? -2.199 27.547 -28.125 1 94 497 GLY A C 1
ATOM 3998 O O . GLY A 1 497 ? -2.016 28.531 -28.844 1 94 497 GLY A O 1
ATOM 3999 N N . SER A 1 498 ? -1.312 27.016 -27.391 1 94.38 498 SER A N 1
ATOM 4000 C CA . SER A 1 498 ? 0.032 27.578 -27.344 1 94.38 498 SER A CA 1
ATOM 4001 C C . SER A 1 498 ? 0.727 27.469 -28.688 1 94.38 498 SER A C 1
ATOM 4003 O O . SER A 1 498 ? 1.41 28.406 -29.125 1 94.38 498 SER A O 1
ATOM 4005 N N . LEU A 1 499 ? 0.566 26.359 -29.281 1 94.44 499 LEU A N 1
ATOM 4006 C CA . LEU A 1 499 ? 1.146 26.156 -30.609 1 94.44 499 LEU A CA 1
ATOM 4007 C C . LEU A 1 499 ? 0.549 27.125 -31.625 1 94.44 499 LEU A C 1
ATOM 4009 O O . LEU A 1 499 ? 1.264 27.656 -32.469 1 94.44 499 LEU A O 1
ATOM 4013 N N . SER A 1 500 ? -0.697 27.344 -31.531 1 95 500 SER A N 1
ATOM 4014 C CA . SER A 1 500 ? -1.371 28.281 -32.438 1 95 500 SER A CA 1
ATOM 4015 C C . SER A 1 500 ? -0.854 29.703 -32.219 1 95 500 SER A C 1
ATOM 4017 O O . SER A 1 500 ? -0.658 30.438 -33.188 1 95 500 SER A O 1
ATOM 4019 N N . ILE A 1 501 ? -0.68 30.047 -31.062 1 95.38 501 ILE A N 1
ATOM 4020 C CA . ILE A 1 501 ? -0.164 31.375 -30.75 1 95.38 501 ILE A CA 1
ATOM 4021 C C . ILE A 1 501 ? 1.258 31.516 -31.281 1 95.38 501 ILE A C 1
ATOM 4023 O O . ILE A 1 501 ? 1.606 32.531 -31.875 1 95.38 501 ILE A O 1
ATOM 4027 N N . CYS A 1 502 ? 2.02 30.5 -31.078 1 94.81 502 CYS A N 1
ATOM 4028 C CA . CYS A 1 502 ? 3.387 30.516 -31.578 1 94.81 502 CYS A CA 1
ATOM 4029 C C . CYS A 1 502 ? 3.404 30.641 -33.094 1 94.81 502 CYS A C 1
ATOM 4031 O O . CYS A 1 502 ? 4.184 31.406 -33.656 1 94.81 502 CYS A O 1
ATOM 4033 N N . LEU A 1 503 ? 2.553 29.922 -33.75 1 94.81 503 LEU A N 1
ATOM 4034 C CA . LEU A 1 503 ? 2.471 29.953 -35.219 1 94.81 503 LEU A CA 1
ATOM 4035 C C . LEU A 1 503 ? 2.01 31.312 -35.688 1 94.81 503 LEU A C 1
ATOM 4037 O O . LEU A 1 503 ? 2.512 31.828 -36.688 1 94.81 503 LEU A O 1
ATOM 4041 N N . LEU A 1 504 ? 1.107 31.844 -35 1 95.25 504 LEU A N 1
ATOM 4042 C CA . LEU A 1 504 ? 0.626 33.188 -35.344 1 95.25 504 LEU A CA 1
ATOM 4043 C C . LEU A 1 504 ? 1.737 34.219 -35.188 1 95.25 504 LEU A C 1
ATOM 4045 O O . LEU A 1 504 ? 1.897 35.094 -36.031 1 95.25 504 LEU A O 1
ATOM 4049 N N . LEU A 1 505 ? 2.424 34.094 -34.125 1 95.69 505 LEU A N 1
ATOM 4050 C CA . LEU A 1 505 ? 3.535 35.031 -33.875 1 95.69 505 LEU A CA 1
ATOM 4051 C C . LEU A 1 505 ? 4.605 34.875 -34.938 1 95.69 505 LEU A C 1
ATOM 4053 O O . LEU A 1 505 ? 5.18 35.875 -35.406 1 95.69 505 LEU A O 1
ATOM 4057 N N . MET A 1 506 ? 4.895 33.688 -35.281 1 95.12 506 MET A N 1
ATOM 4058 C CA . MET A 1 506 ? 5.848 33.406 -36.344 1 95.12 506 MET A CA 1
ATOM 4059 C C . MET A 1 506 ? 5.359 34 -37.656 1 95.12 506 MET A C 1
ATOM 4061 O O . MET A 1 506 ? 6.145 34.594 -38.406 1 95.12 506 MET A O 1
ATOM 4065 N N . TYR A 1 507 ? 4.125 33.812 -37.875 1 94.12 507 TYR A N 1
ATOM 4066 C CA . TYR A 1 507 ? 3.518 34.344 -39.094 1 94.12 507 TYR A CA 1
ATOM 4067 C C . TYR A 1 507 ? 3.641 35.844 -39.156 1 94.12 507 TYR A C 1
ATOM 4069 O O . TYR A 1 507 ? 4.012 36.406 -40.188 1 94.12 507 TYR A O 1
ATOM 4077 N N . ILE A 1 508 ? 3.424 36.469 -38.094 1 94.31 508 ILE A N 1
ATOM 4078 C CA . ILE A 1 508 ? 3.492 37.938 -38 1 94.31 508 ILE A CA 1
ATOM 4079 C C . ILE A 1 508 ? 4.934 38.375 -38.188 1 94.31 508 ILE A C 1
ATOM 4081 O O . ILE A 1 508 ? 5.191 39.344 -38.906 1 94.31 508 ILE A O 1
ATOM 4085 N N . THR A 1 509 ? 5.809 37.781 -37.5 1 93.81 509 THR A N 1
ATOM 4086 C CA . THR A 1 509 ? 7.223 38.125 -37.625 1 93.81 509 THR A CA 1
ATOM 4087 C C . THR A 1 509 ? 7.691 37.969 -39.062 1 93.81 509 THR A C 1
ATOM 4089 O O . THR A 1 509 ? 8.43 38.812 -39.594 1 93.81 509 THR A O 1
ATOM 4092 N N . PHE A 1 510 ? 7.242 36.906 -39.625 1 93.06 510 PHE A N 1
ATOM 4093 C CA . PHE A 1 510 ? 7.609 36.625 -41 1 93.06 510 PHE A CA 1
ATOM 4094 C C . PHE A 1 510 ? 7.043 37.719 -41.938 1 93.06 510 PHE A C 1
ATOM 4096 O O . PHE A 1 510 ? 7.723 38.156 -42.844 1 93.06 510 PHE A O 1
ATOM 4103 N N . LYS A 1 511 ? 5.871 38.156 -41.719 1 91.88 511 LYS A N 1
ATOM 4104 C CA . LYS A 1 511 ? 5.234 39.188 -42.5 1 91.88 511 LYS A CA 1
ATOM 4105 C C . LYS A 1 511 ? 5.945 40.531 -42.344 1 91.88 511 LYS A C 1
ATOM 4107 O O . LYS A 1 511 ? 6.09 41.281 -43.281 1 91.88 511 LYS A O 1
ATOM 4112 N N . TYR A 1 512 ? 6.418 40.75 -41.156 1 91.44 512 TYR A N 1
ATOM 4113 C CA . TYR A 1 512 ? 7.125 42 -40.875 1 91.44 512 TYR A CA 1
ATOM 4114 C C . TYR A 1 512 ? 8.516 42 -41.5 1 91.44 512 TYR A C 1
ATOM 4116 O O . TYR A 1 512 ? 8.969 43 -42.031 1 91.44 512 TYR A O 1
ATOM 4124 N N . ILE A 1 513 ? 9.172 40.906 -41.438 1 90.75 513 ILE A N 1
ATOM 4125 C CA . ILE A 1 513 ? 10.508 40.781 -42.031 1 90.75 513 ILE A CA 1
ATOM 4126 C C . ILE A 1 513 ? 10.422 40.938 -43.562 1 90.75 513 ILE A C 1
ATOM 4128 O O . ILE A 1 513 ? 11.281 41.562 -44.156 1 90.75 513 ILE A O 1
ATOM 4132 N N . LYS A 1 514 ? 9.398 40.406 -44.094 1 88.5 514 LYS A N 1
ATOM 4133 C CA . LYS A 1 514 ? 9.219 40.469 -45.562 1 88.5 514 LYS A CA 1
ATOM 4134 C C . LYS A 1 514 ? 8.945 41.906 -46 1 88.5 514 LYS A C 1
ATOM 4136 O O . LYS A 1 514 ? 9.258 42.312 -47.125 1 88.5 514 LYS A O 1
ATOM 4141 N N . LYS A 1 515 ? 8.586 42.781 -45.094 1 84.25 515 LYS A N 1
ATOM 4142 C CA . LYS A 1 515 ? 8.281 44.156 -45.406 1 84.25 515 LYS A CA 1
ATOM 4143 C C . LYS A 1 515 ? 9.508 45.062 -45.219 1 84.25 515 LYS A C 1
ATOM 4145 O O . LYS A 1 515 ? 9.508 46.219 -45.625 1 84.25 515 LYS A O 1
ATOM 4150 N N . ILE A 1 516 ? 10.438 44.531 -44.625 1 79.88 516 ILE A N 1
ATOM 4151 C CA . ILE A 1 516 ? 11.664 45.312 -44.5 1 79.88 516 ILE A CA 1
ATOM 4152 C C . ILE A 1 516 ? 12.398 45.344 -45.812 1 79.88 516 ILE A C 1
ATOM 4154 O O . ILE A 1 516 ? 12.742 44.281 -46.375 1 79.88 516 ILE A O 1
ATOM 4158 N N . PRO A 1 517 ? 12.352 46.5 -46.469 1 69.44 517 PRO A N 1
ATOM 4159 C CA . PRO A 1 517 ? 13.039 46.594 -47.75 1 69.44 517 PRO A CA 1
ATOM 4160 C C . PRO A 1 517 ? 14.516 46.219 -47.656 1 69.44 517 PRO A C 1
ATOM 4162 O O . PRO A 1 517 ? 15.219 46.656 -46.75 1 69.44 517 PRO A O 1
ATOM 4165 N N . ILE A 1 518 ? 14.727 45.062 -48.156 1 62.41 518 ILE A N 1
ATOM 4166 C CA . ILE A 1 518 ? 16.141 44.781 -48.344 1 62.41 518 ILE A CA 1
ATOM 4167 C C . ILE A 1 518 ? 16.797 45.875 -49.188 1 62.41 518 ILE A C 1
ATOM 4169 O O . ILE A 1 518 ? 16.375 46.156 -50.312 1 62.41 518 ILE A O 1
ATOM 4173 N N . SER A 1 519 ? 17.359 46.906 -48.656 1 54.81 519 SER A N 1
ATOM 4174 C CA . SER A 1 519 ? 18.172 47.844 -49.406 1 54.81 519 SER A CA 1
ATOM 4175 C C . SER A 1 519 ? 19.188 47.125 -50.281 1 54.81 519 SER A C 1
ATOM 4177 O O . SER A 1 519 ? 19.922 46.25 -49.812 1 54.81 519 SER A O 1
ATOM 4179 N N . LYS A 1 520 ? 18.781 47.125 -51.438 1 54.81 520 LYS A N 1
ATOM 4180 C CA . LYS A 1 520 ? 19.781 46.75 -52.438 1 54.81 520 LYS A CA 1
ATOM 4181 C C . LYS A 1 520 ? 21.062 47.562 -52.219 1 54.81 520 LYS A C 1
ATOM 4183 O O . LYS A 1 520 ? 21.047 48.781 -52.25 1 54.81 520 LYS A O 1
ATOM 4188 N N . VAL A 1 521 ? 22.016 47.094 -51.625 1 51.25 521 VAL A N 1
ATOM 4189 C CA . VAL A 1 521 ? 23.344 47.688 -51.688 1 51.25 521 VAL A CA 1
ATOM 4190 C C . VAL A 1 521 ? 23.75 47.875 -53.125 1 51.25 521 VAL A C 1
ATOM 4192 O O . VAL A 1 521 ? 23.766 46.906 -53.906 1 51.25 521 VAL A O 1
ATOM 4195 N N . LYS A 1 522 ? 23.703 49.062 -53.531 1 43.81 522 LYS A N 1
ATOM 4196 C CA . LYS A 1 522 ? 24.391 49.406 -54.781 1 43.81 522 LYS A CA 1
ATOM 4197 C C . LYS A 1 522 ? 25.844 48.969 -54.75 1 43.81 522 LYS A C 1
ATOM 4199 O O . LYS A 1 522 ? 26.578 49.312 -53.812 1 43.81 522 LYS A O 1
ATOM 4204 N N . LYS A 1 523 ? 25.906 47.844 -55.344 1 46.56 523 LYS A N 1
ATOM 4205 C CA . LYS A 1 523 ? 27.266 47.5 -55.75 1 46.56 523 LYS A CA 1
ATOM 4206 C C . LYS A 1 523 ? 27.906 48.688 -56.5 1 46.56 523 LYS A C 1
ATOM 4208 O O . LYS A 1 523 ? 27.438 49.062 -57.594 1 46.56 523 LYS A O 1
ATOM 4213 N N . ASP A 1 524 ? 28.312 49.812 -55.812 1 35.41 524 ASP A N 1
ATOM 4214 C CA . ASP A 1 524 ? 29.344 50.594 -56.5 1 35.41 524 ASP A CA 1
ATOM 4215 C C . ASP A 1 524 ? 30.625 49.781 -56.656 1 35.41 524 ASP A C 1
ATOM 4217 O O . ASP A 1 524 ? 31.047 49.094 -55.75 1 35.41 524 ASP A O 1
ATOM 4221 N N . MET B 1 1 ? 13.695 -26.172 40.375 1 46.47 1 MET B N 1
ATOM 4222 C CA . MET B 1 1 ? 12.703 -25.125 40.156 1 46.47 1 MET B CA 1
ATOM 4223 C C . MET B 1 1 ? 13.367 -23.828 39.719 1 46.47 1 MET B C 1
ATOM 4225 O O . MET B 1 1 ? 12.844 -23.125 38.844 1 46.47 1 MET B O 1
ATOM 4229 N N . PHE B 1 2 ? 14.578 -23.547 40.188 1 56.94 2 PHE B N 1
ATOM 4230 C CA . PHE B 1 2 ? 15.297 -22.312 39.875 1 56.94 2 PHE B CA 1
ATOM 4231 C C . PHE B 1 2 ? 15.875 -22.391 38.469 1 56.94 2 PHE B C 1
ATOM 4233 O O . PHE B 1 2 ? 15.883 -21.406 37.719 1 56.94 2 PHE B O 1
ATOM 4240 N N . HIS B 1 3 ? 16.203 -23.578 37.969 1 55.81 3 HIS B N 1
ATOM 4241 C CA . HIS B 1 3 ? 16.812 -23.719 36.656 1 55.81 3 HIS B CA 1
ATOM 4242 C C . HIS B 1 3 ? 15.773 -23.547 35.531 1 55.81 3 HIS B C 1
ATOM 4244 O O . HIS B 1 3 ? 16.078 -23 34.469 1 55.81 3 HIS B O 1
ATOM 4250 N N . LYS B 1 4 ? 14.539 -24.062 35.781 1 55.34 4 LYS B N 1
ATOM 4251 C CA . LYS B 1 4 ? 13.484 -23.891 34.781 1 55.34 4 LYS B CA 1
ATOM 4252 C C . LYS B 1 4 ? 13.102 -22.422 34.625 1 55.34 4 LYS B C 1
ATOM 4254 O O . LYS B 1 4 ? 12.844 -21.953 33.531 1 55.34 4 LYS B O 1
ATOM 4259 N N . TYR B 1 5 ? 13.18 -21.781 35.844 1 54 5 TYR B N 1
ATOM 4260 C CA . TYR B 1 5 ? 12.875 -20.344 35.75 1 54 5 TYR B CA 1
ATOM 4261 C C . TYR B 1 5 ? 14.008 -19.594 35.094 1 54 5 TYR B C 1
ATOM 4263 O O . TYR B 1 5 ? 13.766 -18.641 34.344 1 54 5 TYR B O 1
ATOM 4271 N N . LEU B 1 6 ? 15.266 -20.109 35.312 1 54 6 LEU B N 1
ATOM 4272 C CA . LEU B 1 6 ? 16.375 -19.453 34.625 1 54 6 LEU B CA 1
ATOM 4273 C C . LEU B 1 6 ? 16.328 -19.703 33.125 1 54 6 LEU B C 1
ATOM 4275 O O . LEU B 1 6 ? 16.578 -18.797 32.312 1 54 6 LEU B O 1
ATOM 4279 N N . ILE B 1 7 ? 15.953 -20.938 32.75 1 51.69 7 ILE B N 1
ATOM 4280 C CA . ILE B 1 7 ? 15.82 -21.234 31.344 1 51.69 7 ILE B CA 1
ATOM 4281 C C . ILE B 1 7 ? 14.633 -20.484 30.766 1 51.69 7 ILE B C 1
ATOM 4283 O O . ILE B 1 7 ? 14.703 -19.953 29.656 1 51.69 7 ILE B O 1
ATOM 4287 N N . LEU B 1 8 ? 13.562 -20.438 31.547 1 50.16 8 LEU B N 1
ATOM 4288 C CA . LEU B 1 8 ? 12.438 -19.641 31.094 1 50.16 8 LEU B CA 1
ATOM 4289 C C . LEU B 1 8 ? 12.828 -18.156 31.016 1 50.16 8 LEU B C 1
ATOM 4291 O O . LEU B 1 8 ? 12.438 -17.469 30.062 1 50.16 8 LEU B O 1
ATOM 4295 N N . LEU B 1 9 ? 13.57 -17.719 32.031 1 50.31 9 LEU B N 1
ATOM 4296 C CA . LEU B 1 9 ? 14.094 -16.359 31.969 1 50.31 9 LEU B CA 1
ATOM 4297 C C . LEU B 1 9 ? 15.055 -16.203 30.797 1 50.31 9 LEU B C 1
ATOM 4299 O O . LEU B 1 9 ? 15.047 -15.172 30.109 1 50.31 9 LEU B O 1
ATOM 4303 N N . LEU B 1 10 ? 15.945 -17.172 30.594 1 47.44 10 LEU B N 1
ATOM 4304 C CA . LEU B 1 10 ? 16.859 -17.094 29.453 1 47.44 10 LEU B CA 1
ATOM 4305 C C . LEU B 1 10 ? 16.109 -17.234 28.141 1 47.44 10 LEU B C 1
ATOM 4307 O O . LEU B 1 10 ? 16.516 -16.641 27.125 1 47.44 10 LEU B O 1
ATOM 4311 N N . THR B 1 11 ? 15.133 -18.094 28.078 1 44.38 11 THR B N 1
ATOM 4312 C CA . THR B 1 11 ? 14.391 -18.234 26.828 1 44.38 11 THR B CA 1
ATOM 4313 C C . THR B 1 11 ? 13.609 -16.969 26.516 1 44.38 11 THR B C 1
ATOM 4315 O O . THR B 1 11 ? 13.242 -16.719 25.359 1 44.38 11 THR B O 1
ATOM 4318 N N . PHE B 1 12 ? 13.117 -16.391 27.578 1 43.34 12 PHE B N 1
ATOM 4319 C CA . PHE B 1 12 ? 12.43 -15.141 27.266 1 43.34 12 PHE B CA 1
ATOM 4320 C C . PHE B 1 12 ? 13.422 -14.07 26.828 1 43.34 12 PHE B C 1
ATOM 4322 O O . PHE B 1 12 ? 13.062 -12.891 26.719 1 43.34 12 PHE B O 1
ATOM 4329 N N . LEU B 1 13 ? 14.664 -14.266 27.047 1 40.53 13 LEU B N 1
ATOM 4330 C CA . LEU B 1 13 ? 15.484 -13.273 26.344 1 40.53 13 LEU B CA 1
ATOM 4331 C C . LEU B 1 13 ? 15.109 -13.195 24.875 1 40.53 13 LEU B C 1
ATOM 4333 O O . LEU B 1 13 ? 15.594 -13.992 24.062 1 40.53 13 LEU B O 1
ATOM 4337 N N . ILE B 1 14 ? 13.93 -13.117 24.562 1 44.59 14 ILE B N 1
ATOM 4338 C CA . ILE B 1 14 ? 13.695 -12.594 23.219 1 44.59 14 ILE B CA 1
ATOM 4339 C C . ILE B 1 14 ? 14.82 -11.633 22.828 1 44.59 14 ILE B C 1
ATOM 4341 O O . ILE B 1 14 ? 15.008 -10.602 23.469 1 44.59 14 ILE B O 1
ATOM 4345 N N . THR B 1 15 ? 15.984 -12.109 22.547 1 46.44 15 THR B N 1
ATOM 4346 C CA . THR B 1 15 ? 17.031 -11.266 21.984 1 46.44 15 THR B CA 1
ATOM 4347 C C . THR B 1 15 ? 16.422 -10.062 21.266 1 46.44 15 THR B C 1
ATOM 4349 O O . THR B 1 15 ? 15.883 -10.195 20.156 1 46.44 15 THR B O 1
ATOM 4352 N N . LEU B 1 16 ? 15.711 -9.305 21.891 1 56.69 16 LEU B N 1
ATOM 4353 C CA . LEU B 1 16 ? 15.352 -8 21.344 1 56.69 16 LEU B CA 1
ATOM 4354 C C . LEU B 1 16 ? 16.562 -7.328 20.703 1 56.69 16 LEU B C 1
ATOM 4356 O O . LEU B 1 16 ? 17.562 -7.086 21.359 1 56.69 16 LEU B O 1
ATOM 4360 N N . ASN B 1 17 ? 16.812 -7.625 19.453 1 73.5 17 ASN B N 1
ATOM 4361 C CA . ASN B 1 17 ? 17.859 -6.902 18.734 1 73.5 17 ASN B CA 1
ATOM 4362 C C . ASN B 1 17 ? 17.703 -5.395 18.891 1 73.5 17 ASN B C 1
ATOM 4364 O O . ASN B 1 17 ? 16.688 -4.824 18.484 1 73.5 17 ASN B O 1
ATOM 4368 N N . SER B 1 18 ? 18.375 -4.852 19.859 1 93 18 SER B N 1
ATOM 4369 C CA . SER B 1 18 ? 18.469 -3.408 20.047 1 93 18 SER B CA 1
ATOM 4370 C C . SER B 1 18 ? 19.328 -2.771 18.969 1 93 18 SER B C 1
ATOM 4372 O O . SER B 1 18 ? 20.516 -3.104 18.844 1 93 18 SER B O 1
ATOM 4374 N N . TYR B 1 19 ? 18.734 -1.95 18.156 1 97.81 19 TYR B N 1
ATOM 4375 C CA . TYR B 1 19 ? 19.453 -1.266 17.094 1 97.81 19 TYR B CA 1
ATOM 4376 C C . TYR B 1 19 ? 19.906 0.121 17.547 1 97.81 19 TYR B C 1
ATOM 4378 O O . TYR B 1 19 ? 19.25 0.747 18.391 1 97.81 19 TYR B O 1
ATOM 4386 N N . LYS B 1 20 ? 21.031 0.546 17.062 1 98.38 20 LYS B N 1
ATOM 4387 C CA . LYS B 1 20 ? 21.484 1.925 17.219 1 98.38 20 LYS B CA 1
ATOM 4388 C C . LYS B 1 20 ? 20.984 2.799 16.062 1 98.38 20 LYS B C 1
ATOM 4390 O O . LYS B 1 20 ? 21.406 2.627 14.922 1 98.38 20 LYS B O 1
ATOM 4395 N N . ILE B 1 21 ? 20.109 3.768 16.391 1 98.81 21 ILE B N 1
ATOM 4396 C CA . ILE B 1 21 ? 19.422 4.527 15.359 1 98.81 21 ILE B CA 1
ATOM 4397 C C . ILE B 1 21 ? 19.703 6.016 15.523 1 98.81 21 ILE B C 1
ATOM 4399 O O . ILE B 1 21 ? 19.641 6.547 16.641 1 98.81 21 ILE B O 1
ATOM 4403 N N . LEU B 1 22 ? 20.109 6.684 14.469 1 98.94 22 LEU B N 1
ATOM 4404 C CA . LEU B 1 22 ? 20.281 8.133 14.445 1 98.94 22 LEU B CA 1
ATOM 4405 C C . LEU B 1 22 ? 19.109 8.812 13.766 1 98.94 22 LEU B C 1
ATOM 4407 O O . LEU B 1 22 ? 18.766 8.484 12.625 1 98.94 22 LEU B O 1
ATOM 4411 N N . ILE B 1 23 ? 18.469 9.703 14.422 1 98.94 23 ILE B N 1
ATOM 4412 C CA . ILE B 1 23 ? 17.406 10.516 13.828 1 98.94 23 ILE B CA 1
ATOM 4413 C C . ILE B 1 23 ? 17.875 11.969 13.727 1 98.94 23 ILE B C 1
ATOM 4415 O O . ILE B 1 23 ? 18.281 12.57 14.727 1 98.94 23 ILE B O 1
ATOM 4419 N N . VAL B 1 24 ? 17.938 12.484 12.516 1 98.81 24 VAL B N 1
ATOM 4420 C CA . VAL B 1 24 ? 18.281 13.891 12.305 1 98.81 24 VAL B CA 1
ATOM 4421 C C . VAL B 1 24 ? 17 14.734 12.258 1 98.81 24 VAL B C 1
ATOM 4423 O O . VAL B 1 24 ? 16.156 14.531 11.391 1 98.81 24 VAL B O 1
ATOM 4426 N N . ASN B 1 25 ? 16.875 15.68 13.148 1 98.19 25 ASN B N 1
ATOM 4427 C CA . ASN B 1 25 ? 15.656 16.438 13.383 1 98.19 25 ASN B CA 1
ATOM 4428 C C . ASN B 1 25 ? 15.906 17.938 13.375 1 98.19 25 ASN B C 1
ATOM 4430 O O . ASN B 1 25 ? 15.93 18.578 14.43 1 98.19 25 ASN B O 1
ATOM 4434 N N . PRO B 1 26 ? 16.062 18.516 12.148 1 95.44 26 PRO B N 1
ATOM 4435 C CA . PRO B 1 26 ? 16.219 19.969 12.086 1 95.44 26 PRO B CA 1
ATOM 4436 C C . PRO B 1 26 ? 15 20.719 12.648 1 95.44 26 PRO B C 1
ATOM 4438 O O . PRO B 1 26 ? 13.859 20.312 12.406 1 95.44 26 PRO B O 1
ATOM 4441 N N . LYS B 1 27 ? 15.234 21.828 13.328 1 93.25 27 LYS B N 1
ATOM 4442 C CA . LYS B 1 27 ? 14.188 22.516 14.078 1 93.25 27 LYS B CA 1
ATOM 4443 C C . LYS B 1 27 ? 13.68 23.75 13.328 1 93.25 27 LYS B C 1
ATOM 4445 O O . LYS B 1 27 ? 13.828 24.875 13.797 1 93.25 27 LYS B O 1
ATOM 4450 N N . PHE B 1 28 ? 12.953 23.484 12.289 1 87.25 28 PHE B N 1
ATOM 4451 C CA . PHE B 1 28 ? 12.461 24.594 11.492 1 87.25 28 PHE B CA 1
ATOM 4452 C C . PHE B 1 28 ? 10.953 24.75 11.625 1 87.25 28 PHE B C 1
ATOM 4454 O O . PHE B 1 28 ? 10.375 25.75 11.203 1 87.25 28 PHE B O 1
ATOM 4461 N N . GLY B 1 29 ? 10.258 23.812 12.156 1 85.62 29 GLY B N 1
ATOM 4462 C CA . GLY B 1 29 ? 8.828 23.812 12.422 1 85.62 29 GLY B CA 1
ATOM 4463 C C . GLY B 1 29 ? 8.422 22.844 13.516 1 85.62 29 GLY B C 1
ATOM 4464 O O . GLY B 1 29 ? 8.883 21.703 13.539 1 85.62 29 GLY B O 1
ATOM 4465 N N . TYR B 1 30 ? 7.602 23.344 14.398 1 87.12 30 TYR B N 1
ATOM 4466 C CA . TYR B 1 30 ? 7.27 22.562 15.586 1 87.12 30 TYR B CA 1
ATOM 4467 C C . TYR B 1 30 ? 6.684 21.219 15.195 1 87.12 30 TYR B C 1
ATOM 4469 O O . TYR B 1 30 ? 7.074 20.188 15.742 1 87.12 30 TYR B O 1
ATOM 4477 N N . SER B 1 31 ? 5.711 21.219 14.281 1 89.25 31 SER B N 1
ATOM 4478 C CA . SER B 1 31 ? 5.027 19.984 13.906 1 89.25 31 SER B CA 1
ATOM 4479 C C . SER B 1 31 ? 6 18.984 13.305 1 89.25 31 SER B C 1
ATOM 4481 O O . SER B 1 31 ? 5.871 17.766 13.523 1 89.25 31 SER B O 1
ATOM 4483 N N . HIS B 1 32 ? 6.965 19.453 12.578 1 93.69 32 HIS B N 1
ATOM 4484 C CA . HIS B 1 32 ? 7.992 18.594 12.008 1 93.69 32 HIS B CA 1
ATOM 4485 C C . HIS B 1 32 ? 8.867 17.984 13.094 1 93.69 32 HIS B C 1
ATOM 4487 O O . HIS B 1 32 ? 9.078 16.766 13.117 1 93.69 32 HIS B O 1
ATOM 4493 N N . VAL B 1 33 ? 9.266 18.906 14 1 95.56 33 VAL B N 1
ATOM 4494 C CA . VAL B 1 33 ? 10.133 18.469 15.086 1 95.56 33 VAL B CA 1
ATOM 4495 C C . VAL B 1 33 ? 9.391 17.453 15.961 1 95.56 33 VAL B C 1
ATOM 4497 O O . VAL B 1 33 ? 9.945 16.422 16.328 1 95.56 33 VAL B O 1
ATOM 4500 N N . ASN B 1 34 ? 8.172 17.797 16.234 1 94.19 34 ASN B N 1
ATOM 4501 C CA . ASN B 1 34 ? 7.375 16.953 17.125 1 94.19 34 ASN B CA 1
ATOM 4502 C C . ASN B 1 34 ? 7.145 15.562 16.516 1 94.19 34 ASN B C 1
ATOM 4504 O O . ASN B 1 34 ? 7.176 14.562 17.234 1 94.19 34 ASN B O 1
ATOM 4508 N N . PHE B 1 35 ? 6.883 15.469 15.289 1 96.5 35 PHE B N 1
ATOM 4509 C CA . PHE B 1 35 ? 6.629 14.18 14.648 1 96.5 35 PHE B CA 1
ATOM 4510 C C . PHE B 1 35 ? 7.848 13.273 14.758 1 96.5 35 PHE B C 1
ATOM 4512 O O . PHE B 1 35 ? 7.73 12.109 15.141 1 96.5 35 PHE B O 1
ATOM 4519 N N . PHE B 1 36 ? 8.992 13.773 14.461 1 98.31 36 PHE B N 1
ATOM 4520 C CA . PHE B 1 36 ? 10.195 12.961 14.492 1 98.31 36 PHE B CA 1
ATOM 4521 C C . PHE B 1 36 ? 10.641 12.703 15.93 1 98.31 36 PHE B C 1
ATOM 4523 O O . PHE B 1 36 ? 11.289 11.695 16.219 1 98.31 36 PHE B O 1
ATOM 4530 N N . SER B 1 37 ? 10.25 13.641 16.797 1 98.12 37 SER B N 1
ATOM 4531 C CA . SER B 1 37 ? 10.438 13.375 18.219 1 98.12 37 SER B CA 1
ATOM 4532 C C . SER B 1 37 ? 9.633 12.156 18.672 1 98.12 37 SER B C 1
ATOM 4534 O O . SER B 1 37 ? 10.141 11.305 19.406 1 98.12 37 SER B O 1
ATOM 4536 N N . GLN B 1 38 ? 8.422 12.109 18.234 1 97.38 38 GLN B N 1
ATOM 4537 C CA . GLN B 1 38 ? 7.562 10.977 18.562 1 97.38 38 GLN B CA 1
ATOM 4538 C C . GLN B 1 38 ? 8.148 9.664 18.047 1 97.38 38 GLN B C 1
ATOM 4540 O O . GLN B 1 38 ? 8.141 8.648 18.734 1 97.38 38 GLN B O 1
ATOM 4545 N N . ILE B 1 39 ? 8.68 9.656 16.828 1 98.69 39 ILE B N 1
ATOM 4546 C CA . ILE B 1 39 ? 9.328 8.477 16.25 1 98.69 39 ILE B CA 1
ATOM 4547 C C . ILE B 1 39 ? 10.492 8.055 17.141 1 98.69 39 ILE B C 1
ATOM 4549 O O . ILE B 1 39 ? 10.617 6.875 17.484 1 98.69 39 ILE B O 1
ATOM 4553 N N . ALA B 1 40 ? 11.289 9.047 17.562 1 98.75 40 ALA B N 1
ATOM 4554 C CA . ALA B 1 40 ? 12.461 8.773 18.375 1 98.75 40 ALA B CA 1
ATOM 4555 C C . ALA B 1 40 ? 12.062 8.148 19.719 1 98.75 40 ALA B C 1
ATOM 4557 O O . ALA B 1 40 ? 12.641 7.148 20.141 1 98.75 40 ALA B O 1
ATOM 4558 N N . ASP B 1 41 ? 11.086 8.711 20.297 1 98.12 41 ASP B N 1
ATOM 4559 C CA . ASP B 1 41 ? 10.68 8.273 21.625 1 98.12 41 ASP B CA 1
ATOM 4560 C C . ASP B 1 41 ? 10.031 6.887 21.578 1 98.12 41 ASP B C 1
ATOM 4562 O O . ASP B 1 41 ? 10.266 6.051 22.438 1 98.12 41 ASP B O 1
ATOM 4566 N N . ILE B 1 42 ? 9.234 6.633 20.547 1 98 42 ILE B N 1
ATOM 4567 C CA . ILE B 1 42 ? 8.586 5.34 20.375 1 98 42 ILE B CA 1
ATOM 4568 C C . ILE B 1 42 ? 9.633 4.25 20.172 1 98 42 ILE B C 1
ATOM 4570 O O . ILE B 1 42 ? 9.547 3.178 20.766 1 98 42 ILE B O 1
ATOM 4574 N N . LEU B 1 43 ? 10.633 4.523 19.359 1 98.56 43 LEU B N 1
ATOM 4575 C CA . LEU B 1 43 ? 11.688 3.545 19.109 1 98.56 43 LEU B CA 1
ATOM 4576 C C . LEU B 1 43 ? 12.531 3.322 20.359 1 98.56 43 LEU B C 1
ATOM 4578 O O . LEU B 1 43 ? 12.984 2.203 20.609 1 98.56 43 LEU B O 1
ATOM 4582 N N . THR B 1 44 ? 12.734 4.418 21.141 1 98.5 44 THR B N 1
ATOM 4583 C CA . THR B 1 44 ? 13.445 4.293 22.406 1 98.5 44 THR B CA 1
ATOM 4584 C C . THR B 1 44 ? 12.672 3.398 23.375 1 98.5 44 THR B C 1
ATOM 4586 O O . THR B 1 44 ? 13.25 2.521 24.016 1 98.5 44 THR B O 1
ATOM 4589 N N . GLU B 1 45 ? 11.383 3.613 23.453 1 97.19 45 GLU B N 1
ATOM 4590 C CA . GLU B 1 45 ? 10.531 2.814 24.328 1 97.19 45 GLU B CA 1
ATOM 4591 C C . GLU B 1 45 ? 10.484 1.359 23.875 1 97.19 45 GLU B C 1
ATOM 4593 O O . GLU B 1 45 ? 10.289 0.454 24.688 1 97.19 45 GLU B O 1
ATOM 4598 N N . ALA B 1 46 ? 10.656 1.145 22.609 1 97.19 46 ALA B N 1
ATOM 4599 C CA . ALA B 1 46 ? 10.641 -0.208 22.062 1 97.19 46 ALA B CA 1
ATOM 4600 C C . ALA B 1 46 ? 11.961 -0.929 22.359 1 97.19 46 ALA B C 1
ATOM 4602 O O . ALA B 1 46 ? 12.133 -2.092 21.984 1 97.19 46 ALA B O 1
ATOM 4603 N N . GLY B 1 47 ? 12.953 -0.251 22.922 1 97.56 47 GLY B N 1
ATOM 4604 C CA . GLY B 1 47 ? 14.164 -0.91 23.391 1 97.56 47 GLY B CA 1
ATOM 4605 C C . GLY B 1 47 ? 15.375 -0.603 22.531 1 97.56 47 GLY B C 1
ATOM 4606 O O . GLY B 1 47 ? 16.453 -1.169 22.75 1 97.56 47 GLY B O 1
ATOM 4607 N N . HIS B 1 48 ? 15.281 0.348 21.609 1 98.31 48 HIS B N 1
ATOM 4608 C CA . HIS B 1 48 ? 16.406 0.685 20.734 1 98.31 48 HIS B CA 1
ATOM 4609 C C . HIS B 1 48 ? 17.234 1.821 21.328 1 98.31 48 HIS B C 1
ATOM 4611 O O . HIS B 1 48 ? 16.766 2.551 22.203 1 98.31 48 HIS B O 1
ATOM 4617 N N . ASN B 1 49 ? 18.531 1.869 20.953 1 98.38 49 ASN B N 1
ATOM 4618 C CA . ASN B 1 49 ? 19.406 2.98 21.297 1 98.38 49 ASN B CA 1
ATOM 4619 C C . ASN B 1 49 ? 19.297 4.117 20.281 1 98.38 49 ASN B C 1
ATOM 4621 O O . ASN B 1 49 ? 19.953 4.09 19.234 1 98.38 49 ASN B O 1
ATOM 4625 N N . VAL B 1 50 ? 18.484 5.113 20.672 1 98.75 50 VAL B N 1
ATOM 4626 C CA . VAL B 1 50 ? 18.156 6.16 19.703 1 98.75 50 VAL B CA 1
ATOM 4627 C C . VAL B 1 50 ? 18.875 7.457 20.078 1 98.75 50 VAL B C 1
ATOM 4629 O O . VAL B 1 50 ? 18.844 7.875 21.234 1 98.75 50 VAL B O 1
ATOM 4632 N N . THR B 1 51 ? 19.562 8.039 19.156 1 98.81 51 THR B N 1
ATOM 4633 C CA . THR B 1 51 ? 20.156 9.375 19.266 1 98.81 51 THR B CA 1
ATOM 4634 C C . THR B 1 51 ? 19.516 10.328 18.266 1 98.81 51 THR B C 1
ATOM 4636 O O . THR B 1 51 ? 19.375 10 17.094 1 98.81 51 THR B O 1
ATOM 4639 N N . VAL B 1 52 ? 19.125 11.477 18.781 1 98.88 52 VAL B N 1
ATOM 4640 C CA . VAL B 1 52 ? 18.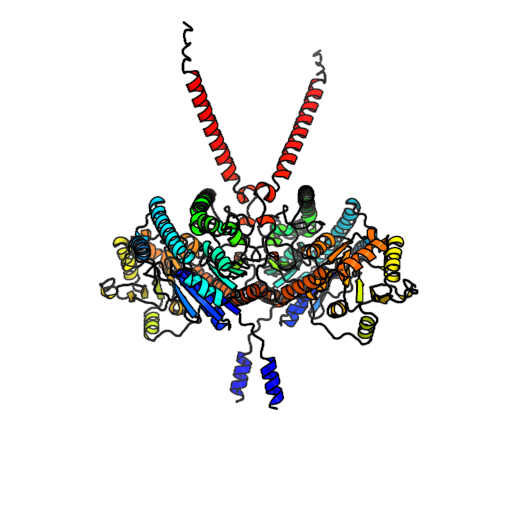578 12.516 17.906 1 98.88 52 VAL B CA 1
ATOM 4641 C C . VAL B 1 52 ? 19.594 13.641 17.734 1 98.88 52 VAL B C 1
ATOM 4643 O O . VAL B 1 52 ? 20.094 14.195 18.703 1 98.88 52 VAL B O 1
ATOM 4646 N N . LEU B 1 53 ? 19.984 13.852 16.5 1 98.75 53 LEU B N 1
ATOM 4647 C CA . LEU B 1 53 ? 20.719 15.062 16.172 1 98.75 53 LEU B CA 1
ATOM 4648 C C . LEU B 1 53 ? 19.766 16.219 15.875 1 98.75 53 LEU B C 1
ATOM 4650 O O . LEU B 1 53 ? 19.234 16.328 14.773 1 98.75 53 LEU B O 1
ATOM 4654 N N . ALA B 1 54 ? 19.594 17.062 16.859 1 98.31 54 ALA B N 1
ATOM 4655 C CA . ALA B 1 54 ? 18.734 18.25 16.719 1 98.31 54 ALA B CA 1
ATOM 4656 C C . ALA B 1 54 ? 19.531 19.422 16.141 1 98.31 54 ALA B C 1
ATOM 4658 O O . ALA B 1 54 ? 20.438 19.938 16.797 1 98.31 54 ALA B O 1
ATOM 4659 N N . ILE B 1 55 ? 19.172 19.828 14.961 1 97.31 55 ILE B N 1
ATOM 4660 C CA . ILE B 1 55 ? 19.859 20.953 14.312 1 97.31 55 ILE B CA 1
ATOM 4661 C C . ILE B 1 55 ? 19.047 22.234 14.516 1 97.31 55 ILE B C 1
ATOM 4663 O O . ILE B 1 55 ? 17.984 22.406 13.914 1 97.31 55 ILE B O 1
ATOM 4667 N N . ASN B 1 56 ? 19.578 23.125 15.266 1 95.5 56 ASN B N 1
ATOM 4668 C CA . ASN B 1 56 ? 18.859 24.375 15.57 1 95.5 56 ASN B CA 1
ATOM 4669 C C . ASN B 1 56 ? 18.781 25.281 14.352 1 95.5 56 ASN B C 1
ATOM 4671 O O . ASN B 1 56 ? 19.75 25.391 13.586 1 95.5 56 ASN B O 1
ATOM 4675 N N . MET B 1 57 ? 17.656 25.797 14.156 1 92.31 57 MET B N 1
ATOM 4676 C CA . MET B 1 57 ? 17.406 26.781 13.102 1 92.31 57 MET B CA 1
ATOM 4677 C C . MET B 1 57 ? 16.516 27.906 13.602 1 92.31 57 MET B C 1
ATOM 4679 O O . MET B 1 57 ? 17.016 28.953 14.047 1 92.31 57 MET B O 1
ATOM 4683 N N . ASP B 1 58 ? 15.289 27.562 13.781 1 85.75 58 ASP B N 1
ATOM 4684 C CA . ASP B 1 58 ? 14.312 28.516 14.297 1 85.75 58 ASP B CA 1
ATOM 4685 C C . ASP B 1 58 ? 14.414 28.641 15.812 1 85.75 58 ASP B C 1
ATOM 4687 O O . ASP B 1 58 ? 14.117 27.688 16.547 1 85.75 58 ASP B O 1
ATOM 4691 N N . PRO B 1 59 ? 14.773 29.828 16.312 1 85.69 59 PRO B N 1
ATOM 4692 C CA . PRO B 1 59 ? 14.984 30 17.766 1 85.69 59 PRO B CA 1
ATOM 4693 C C . PRO B 1 59 ? 13.68 29.922 18.547 1 85.69 59 PRO B C 1
ATOM 4695 O O . PRO B 1 59 ? 13.703 29.75 19.766 1 85.69 59 PRO B O 1
ATOM 4698 N N . THR B 1 60 ? 12.57 30 17.906 1 80.69 60 THR B N 1
ATOM 4699 C CA . THR B 1 60 ? 11.289 29.984 18.609 1 80.69 60 THR B CA 1
ATOM 4700 C C . THR B 1 60 ? 10.883 28.562 18.938 1 80.69 60 THR B C 1
ATOM 4702 O O . THR B 1 60 ? 9.977 28.344 19.75 1 80.69 60 THR B O 1
ATOM 4705 N N . ILE B 1 61 ? 11.555 27.625 18.391 1 88.38 61 ILE B N 1
ATOM 4706 C CA . ILE B 1 61 ? 11.234 26.219 18.656 1 88.38 61 ILE B CA 1
ATOM 4707 C C . ILE B 1 61 ? 12.023 25.734 19.875 1 88.38 61 ILE B C 1
ATOM 4709 O O . ILE B 1 61 ? 13.203 25.406 19.766 1 88.38 61 ILE B O 1
ATOM 4713 N N . THR B 1 62 ? 11.328 25.609 20.922 1 88.56 62 THR B N 1
ATOM 4714 C CA . THR B 1 62 ? 11.977 25.234 22.188 1 88.56 62 THR B CA 1
ATOM 4715 C C . THR B 1 62 ? 11.945 23.719 22.375 1 88.56 62 THR B C 1
ATOM 4717 O O . THR B 1 62 ? 12.531 23.203 23.328 1 88.56 62 THR B O 1
ATOM 4720 N N . HIS B 1 63 ? 11.258 23.016 21.5 1 92.06 63 HIS B N 1
ATOM 4721 C CA . HIS B 1 63 ? 11.234 21.547 21.562 1 92.06 63 HIS B CA 1
ATOM 4722 C C . HIS B 1 63 ? 12.641 20.969 21.547 1 92.06 63 HIS B C 1
ATOM 4724 O O . HIS B 1 63 ? 13.461 21.375 20.703 1 92.06 63 HIS B O 1
ATOM 4730 N N . PRO B 1 64 ? 12.953 20.078 22.359 1 95.06 64 PRO B N 1
ATOM 4731 C CA . PRO B 1 64 ? 14.336 19.594 22.438 1 95.06 64 PRO B CA 1
ATOM 4732 C C . PRO B 1 64 ? 14.695 18.625 21.312 1 95.06 64 PRO B C 1
ATOM 4734 O O . PRO B 1 64 ? 15.867 18.328 21.109 1 95.06 64 PRO B O 1
ATOM 4737 N N . GLY B 1 65 ? 13.766 18.172 20.641 1 95.75 65 GLY B N 1
ATOM 4738 C CA . GLY B 1 65 ? 14.008 17.203 19.578 1 95.75 65 GLY B CA 1
ATOM 4739 C C . GLY B 1 65 ? 13.523 15.812 19.938 1 95.75 65 GLY B C 1
ATOM 4740 O O . GLY B 1 65 ? 13.18 15.023 19.047 1 95.75 65 GLY B O 1
ATOM 4741 N N . ALA B 1 66 ? 13.578 15.438 21.156 1 97.5 66 ALA B N 1
ATOM 4742 C CA . ALA B 1 66 ? 13.039 14.203 21.719 1 97.5 66 ALA B CA 1
ATOM 4743 C C . ALA B 1 66 ? 13 14.273 23.25 1 97.5 66 ALA B C 1
ATOM 4745 O O . ALA B 1 66 ? 13.672 15.117 23.844 1 97.5 66 ALA B O 1
ATOM 4746 N N . TYR B 1 67 ? 12.219 13.438 23.828 1 96.5 67 TYR B N 1
ATOM 4747 C CA . TYR B 1 67 ? 12.086 13.492 25.281 1 96.5 67 TYR B CA 1
ATOM 4748 C C . TYR B 1 67 ? 12.68 12.258 25.938 1 96.5 67 TYR B C 1
ATOM 4750 O O . TYR B 1 67 ? 13.109 12.297 27.094 1 96.5 67 TYR B O 1
ATOM 4758 N N . LYS B 1 68 ? 12.68 11.172 25.219 1 97.25 68 LYS B N 1
ATOM 4759 C CA . LYS B 1 68 ? 13.148 9.914 25.797 1 97.25 68 LYS B CA 1
ATOM 4760 C C . LYS B 1 68 ? 14.484 9.492 25.172 1 97.25 68 LYS B C 1
ATOM 4762 O O . LYS B 1 68 ? 15.305 8.852 25.828 1 97.25 68 LYS B O 1
ATOM 4767 N N . ALA B 1 69 ? 14.734 9.859 23.938 1 98.19 69 ALA B N 1
ATOM 4768 C CA . ALA B 1 69 ? 15.977 9.516 23.25 1 98.19 69 ALA B CA 1
ATOM 4769 C C . ALA B 1 69 ? 17.109 10.438 23.672 1 98.19 69 ALA B C 1
ATOM 4771 O O . ALA B 1 69 ? 16.891 11.484 24.281 1 98.19 69 ALA B O 1
ATOM 4772 N N . ASN B 1 70 ? 18.359 10.008 23.406 1 97.81 70 ASN B N 1
ATOM 4773 C CA . ASN B 1 70 ? 19.516 10.891 23.578 1 97.81 70 ASN B CA 1
ATOM 4774 C C . ASN B 1 70 ? 19.516 12.008 22.531 1 97.81 70 ASN B C 1
ATOM 4776 O O . ASN B 1 70 ? 19.359 11.75 21.344 1 97.81 70 ASN B O 1
ATOM 4780 N N . VAL B 1 71 ? 19.672 13.242 23.016 1 98.38 71 VAL B N 1
ATOM 4781 C CA . VAL B 1 71 ? 19.625 14.367 22.078 1 98.38 71 VAL B CA 1
ATOM 4782 C C . VAL B 1 71 ? 21 15.047 22.031 1 98.38 71 VAL B C 1
ATOM 4784 O O . VAL B 1 71 ? 21.562 15.406 23.062 1 98.38 71 VAL B O 1
ATOM 4787 N N . VAL B 1 72 ? 21.531 15.125 20.844 1 97.5 72 VAL B N 1
ATOM 4788 C CA . VAL B 1 72 ? 22.703 15.938 20.531 1 97.5 72 VAL B CA 1
ATOM 4789 C C . VAL B 1 72 ? 22.281 17.156 19.719 1 97.5 72 VAL B C 1
ATOM 4791 O O . VAL B 1 72 ? 21.641 17.031 18.672 1 97.5 72 VAL B O 1
ATOM 4794 N N . THR B 1 73 ? 22.703 18.312 20.156 1 97 73 THR B N 1
ATOM 4795 C CA . THR B 1 73 ? 22.266 19.531 19.5 1 97 73 THR B CA 1
ATOM 4796 C C . THR B 1 73 ? 23.391 20.156 18.688 1 97 73 THR B C 1
ATOM 4798 O O . THR B 1 73 ? 24.531 20.188 19.125 1 97 73 THR B O 1
ATOM 4801 N N . PHE B 1 74 ? 23.078 20.5 17.484 1 97.25 74 PHE B N 1
ATOM 4802 C CA . PHE B 1 74 ? 23.953 21.312 16.641 1 97.25 74 PHE B CA 1
ATOM 4803 C C . PHE B 1 74 ? 23.469 22.75 16.609 1 97.25 74 PHE B C 1
ATOM 4805 O O . PHE B 1 74 ? 22.375 23.047 16.125 1 97.25 74 PHE B O 1
ATOM 4812 N N . PRO B 1 75 ? 24.234 23.688 17.047 1 95.31 75 PRO B N 1
ATOM 4813 C CA . PRO B 1 75 ? 23.766 25.062 17.219 1 95.31 75 PRO B CA 1
ATOM 4814 C C . PRO B 1 75 ? 23.625 25.828 15.906 1 95.31 75 PRO B C 1
ATOM 4816 O O . PRO B 1 75 ? 24.234 25.438 14.898 1 95.31 75 PRO B O 1
ATOM 4819 N N . ALA B 1 76 ? 22.828 26.781 15.906 1 94 76 ALA B N 1
ATOM 4820 C CA . ALA B 1 76 ? 22.703 27.703 14.789 1 94 76 ALA B CA 1
ATOM 4821 C C . ALA B 1 76 ? 23.469 29 15.062 1 94 76 ALA B C 1
ATOM 4823 O O . ALA B 1 76 ? 23.656 29.391 16.219 1 94 76 ALA B O 1
ATOM 4824 N N . SER B 1 77 ? 23.953 29.625 14.008 1 90.56 77 SER B N 1
ATOM 4825 C CA . SER B 1 77 ? 24.562 30.953 14.156 1 90.56 77 SER B CA 1
ATOM 4826 C C . SER B 1 77 ? 23.484 32.031 14.32 1 90.56 77 SER B C 1
ATOM 4828 O O . SER B 1 77 ? 22.312 31.797 14.031 1 90.56 77 SER B O 1
ATOM 4830 N N . LYS B 1 78 ? 23.938 33.156 14.766 1 89.56 78 LYS B N 1
ATOM 4831 C CA . LYS B 1 78 ? 23.031 34.281 14.938 1 89.56 78 LYS B CA 1
ATOM 4832 C C . LYS B 1 78 ? 22.406 34.688 13.609 1 89.56 78 LYS B C 1
ATOM 4834 O O . LYS B 1 78 ? 21.234 35.094 13.562 1 89.56 78 LYS B O 1
ATOM 4839 N N . GLU B 1 79 ? 23.141 34.531 12.617 1 88.69 79 GLU B N 1
ATOM 4840 C CA . GLU B 1 79 ? 22.641 34.875 11.289 1 88.69 79 GLU B CA 1
ATOM 4841 C C . GLU B 1 79 ? 21.453 34.031 10.898 1 88.69 79 GLU B C 1
ATOM 4843 O O . GLU B 1 79 ? 20.453 34.531 10.391 1 88.69 79 GLU B O 1
ATOM 4848 N N . ILE B 1 80 ? 21.562 32.75 11.125 1 89.25 80 ILE B N 1
ATOM 4849 C CA . ILE B 1 80 ? 20.5 31.812 10.805 1 89.25 80 ILE B CA 1
ATOM 4850 C C . ILE B 1 80 ? 19.266 32.094 11.664 1 89.25 80 ILE B C 1
ATOM 4852 O O . ILE B 1 80 ? 18.156 32.156 11.148 1 89.25 80 ILE B O 1
ATOM 4856 N N . GLU B 1 81 ? 19.484 32.344 12.906 1 87.19 81 GLU B N 1
ATOM 4857 C CA . GLU B 1 81 ? 18.391 32.625 13.82 1 87.19 81 GLU B CA 1
ATOM 4858 C C . GLU B 1 81 ? 17.656 33.906 13.398 1 87.19 81 GLU B C 1
ATOM 4860 O O . GLU B 1 81 ? 16.422 33.969 13.477 1 87.19 81 GLU B O 1
ATOM 4865 N N . ASP B 1 82 ? 18.438 34.875 12.93 1 85 82 ASP B N 1
ATOM 4866 C CA . ASP B 1 82 ? 17.859 36.156 12.523 1 85 82 ASP B CA 1
ATOM 4867 C C . ASP B 1 82 ? 16.984 35.969 11.281 1 85 82 ASP B C 1
ATOM 4869 O O . ASP B 1 82 ? 15.93 36.625 11.172 1 85 82 ASP B O 1
ATOM 4873 N N . ILE B 1 83 ? 17.422 35.156 10.383 1 83.5 83 ILE B N 1
ATOM 4874 C CA . ILE B 1 83 ? 16.656 34.906 9.172 1 83.5 83 ILE B CA 1
ATOM 4875 C C . ILE B 1 83 ? 15.305 34.281 9.516 1 83.5 83 ILE B C 1
ATOM 4877 O O . ILE B 1 83 ? 14.266 34.719 9.031 1 83.5 83 ILE B O 1
ATOM 4881 N N . PHE B 1 84 ? 15.336 33.312 10.406 1 79.94 84 PHE B N 1
ATOM 4882 C CA . PHE B 1 84 ? 14.109 32.594 10.781 1 79.94 84 PHE B CA 1
ATOM 4883 C C . PHE B 1 84 ? 13.219 33.5 11.625 1 79.94 84 PHE B C 1
ATOM 4885 O O . PHE B 1 84 ? 11.992 33.469 11.508 1 79.94 84 PHE B O 1
ATOM 4892 N N . ALA B 1 85 ? 13.836 34.344 12.414 1 72.06 85 ALA B N 1
ATOM 4893 C CA . ALA B 1 85 ? 13.07 35.219 13.281 1 72.06 85 ALA B CA 1
ATOM 4894 C C . ALA B 1 85 ? 12.297 36.25 12.461 1 72.06 85 ALA B C 1
ATOM 4896 O O . ALA B 1 85 ? 11.18 36.625 12.82 1 72.06 85 ALA B O 1
ATOM 4897 N N . GLN B 1 86 ? 12.828 36.719 11.398 1 68.81 86 GLN B N 1
ATOM 4898 C CA . GLN B 1 86 ? 12.172 37.688 10.531 1 68.81 86 GLN B CA 1
ATOM 4899 C C . GLN B 1 86 ? 10.953 37.094 9.844 1 68.81 86 GLN B C 1
ATOM 4901 O O . GLN B 1 86 ? 9.984 37.781 9.555 1 68.81 86 GLN B O 1
ATOM 4906 N N . ASN B 1 87 ? 11.078 35.844 9.523 1 63.34 87 ASN B N 1
ATOM 4907 C CA . ASN B 1 87 ? 9.984 35.156 8.828 1 63.34 87 ASN B CA 1
ATOM 4908 C C . ASN B 1 87 ? 8.766 35 9.727 1 63.34 87 ASN B C 1
ATOM 4910 O O . ASN B 1 87 ? 7.637 34.875 9.234 1 63.34 87 ASN B O 1
ATOM 4914 N N . ILE B 1 88 ? 9.023 34.938 10.984 1 57.47 88 ILE B N 1
ATOM 4915 C CA . ILE B 1 88 ? 7.949 34.656 11.922 1 57.47 88 ILE B CA 1
ATOM 4916 C C . ILE B 1 88 ? 7.359 35.969 12.453 1 57.47 88 ILE B C 1
ATOM 4918 O O . ILE B 1 88 ? 6.449 35.938 13.281 1 57.47 88 ILE B O 1
ATOM 4922 N N . ALA B 1 89 ? 7.844 37 11.805 1 53.34 89 ALA B N 1
ATOM 4923 C CA . ALA B 1 89 ? 7.223 38.219 12.367 1 53.34 89 ALA B CA 1
ATOM 4924 C C . ALA B 1 89 ? 5.703 38.094 12.375 1 53.34 89 ALA B C 1
ATOM 4926 O O . ALA B 1 89 ? 5.117 37.5 11.469 1 53.34 89 ALA B O 1
ATOM 4927 N N . GLY B 1 90 ? 5.062 38.219 13.594 1 54.72 90 GLY B N 1
ATOM 4928 C CA . GLY B 1 90 ? 3.838 37.875 14.305 1 54.72 90 GLY B CA 1
ATOM 4929 C C . GLY B 1 90 ? 2.602 37.938 13.43 1 54.72 90 GLY B C 1
ATOM 4930 O O . GLY B 1 90 ? 1.734 37.062 13.5 1 54.72 90 GLY B O 1
ATOM 4931 N N . ASN B 1 91 ? 2.453 38.969 12.625 1 60.47 91 ASN B N 1
ATOM 4932 C CA . ASN B 1 91 ? 1.159 39.125 11.969 1 60.47 91 ASN B CA 1
ATOM 4933 C C . ASN B 1 91 ? 1.184 38.562 10.539 1 60.47 91 ASN B C 1
ATOM 4935 O O . ASN B 1 91 ? 0.178 38.625 9.836 1 60.47 91 ASN B O 1
ATOM 4939 N N . PHE B 1 92 ? 2.295 37.969 10.289 1 64.56 92 PHE B N 1
ATOM 4940 C CA . PHE B 1 92 ? 2.498 37.562 8.898 1 64.56 92 PHE B CA 1
ATOM 4941 C C . PHE B 1 92 ? 1.488 36.531 8.469 1 64.56 92 PHE B C 1
ATOM 4943 O O . PHE B 1 92 ? 0.875 36.625 7.406 1 64.56 92 PHE B O 1
ATOM 4950 N N . LEU B 1 93 ? 1.189 35.625 9.273 1 67.38 93 LEU B N 1
ATOM 4951 C CA . LEU B 1 93 ? 0.326 34.5 8.906 1 67.38 93 LEU B CA 1
ATOM 4952 C C . LEU B 1 93 ? -1.12 34.969 8.75 1 67.38 93 LEU B C 1
ATOM 4954 O O . LEU B 1 93 ? -1.836 34.5 7.871 1 67.38 93 LEU B O 1
ATOM 4958 N N . TRP B 1 94 ? -1.455 35.906 9.547 1 73.12 94 TRP B N 1
ATOM 4959 C CA . TRP B 1 94 ? -2.824 36.406 9.508 1 73.12 94 TRP B CA 1
ATOM 4960 C C . TRP B 1 94 ? -3.016 37.375 8.336 1 73.12 94 TRP B C 1
ATOM 4962 O O . TRP B 1 94 ? -4.133 37.531 7.844 1 73.12 94 TRP B O 1
ATOM 4972 N N . ASN B 1 95 ? -1.844 37.938 7.926 1 69.25 95 ASN B N 1
ATOM 4973 C CA . ASN B 1 95 ? -1.945 38.938 6.875 1 69.25 95 ASN B CA 1
ATOM 4974 C C . ASN B 1 95 ? -1.501 38.375 5.523 1 69.25 95 ASN B C 1
ATOM 4976 O O . ASN B 1 95 ? -1.504 39.094 4.52 1 69.25 95 ASN B O 1
ATOM 4980 N N . LEU B 1 96 ? -0.917 37.25 5.695 1 61.56 96 LEU B N 1
ATOM 4981 C CA . LEU B 1 96 ? -0.414 36.688 4.445 1 61.56 96 LEU B CA 1
ATOM 4982 C C . LEU B 1 96 ? -1.516 36.625 3.391 1 61.56 96 LEU B C 1
ATOM 4984 O O . LEU B 1 96 ? -2.592 36.094 3.641 1 61.56 96 LEU B O 1
ATOM 4988 N N . THR B 1 97 ? -1.337 37.781 2.551 1 56.41 97 THR B N 1
ATOM 4989 C CA . THR B 1 97 ? -2.266 37.719 1.427 1 56.41 97 THR B CA 1
ATOM 4990 C C . THR B 1 97 ? -1.978 36.531 0.529 1 56.41 97 THR B C 1
ATOM 4992 O O . THR B 1 97 ? -0.897 35.938 0.599 1 56.41 97 THR B O 1
ATOM 4995 N N . SER B 1 98 ? -3.008 35.906 0.102 1 52.47 98 SER B N 1
ATOM 4996 C CA . SER B 1 98 ? -2.918 34.812 -0.865 1 52.47 98 SER B CA 1
ATOM 4997 C C . SER B 1 98 ? -2 35.188 -2.027 1 52.47 98 SER B C 1
ATOM 4999 O O . SER B 1 98 ? -1.938 34.469 -3.027 1 52.47 98 SER B O 1
ATOM 5001 N N . SER B 1 99 ? -1.241 36.438 -1.77 1 54.78 99 SER B N 1
ATOM 5002 C CA . SER B 1 99 ? -0.515 36.719 -3.002 1 54.78 99 SER B CA 1
ATOM 5003 C C . SER B 1 99 ? 0.715 35.844 -3.141 1 54.78 99 SER B C 1
ATOM 5005 O O . SER B 1 99 ? 1.359 35.5 -2.145 1 54.78 99 SER B O 1
ATOM 5007 N N . GLY B 1 100 ? 0.949 35.25 -4.242 1 60.84 100 GLY B N 1
ATOM 5008 C CA . GLY B 1 100 ? 1.991 34.344 -4.66 1 60.84 100 GLY B CA 1
ATOM 5009 C C . GLY B 1 100 ? 3.391 34.875 -4.449 1 60.84 100 GLY B C 1
ATOM 5010 O O . GLY B 1 100 ? 4.301 34.125 -4.078 1 60.84 100 GLY B O 1
ATOM 5011 N N . ILE B 1 101 ? 3.551 36.312 -4.332 1 64.94 101 ILE B N 1
ATOM 5012 C CA . ILE B 1 101 ? 4.887 36.906 -4.281 1 64.94 101 ILE B CA 1
ATOM 5013 C C . ILE B 1 101 ? 5.414 36.875 -2.848 1 64.94 101 ILE B C 1
ATOM 5015 O O . ILE B 1 101 ? 6.578 36.531 -2.615 1 64.94 101 ILE B O 1
ATOM 5019 N N . GLU B 1 102 ? 4.598 37.219 -1.899 1 66.75 102 GLU B N 1
ATOM 5020 C CA . GLU B 1 102 ? 5.02 37.219 -0.501 1 66.75 102 GLU B CA 1
ATOM 5021 C C . GLU B 1 102 ? 5.34 35.812 -0.025 1 66.75 102 GLU B C 1
ATOM 5023 O O . GLU B 1 102 ? 6.312 35.594 0.702 1 66.75 102 GLU B O 1
ATOM 5028 N N . GLN B 1 103 ? 4.609 34.969 -0.442 1 68.25 103 GLN B N 1
ATOM 5029 C CA . GLN B 1 103 ? 4.855 33.594 -0.087 1 68.25 103 GLN B CA 1
ATOM 5030 C C . GLN B 1 103 ? 6.18 33.094 -0.669 1 68.25 103 GLN B C 1
ATOM 5032 O O . GLN B 1 103 ? 6.918 32.344 -0.01 1 68.25 103 GLN B O 1
ATOM 5037 N N . TYR B 1 104 ? 6.41 33.625 -1.776 1 71.62 104 TYR B N 1
ATOM 5038 C CA . TYR B 1 104 ? 7.652 33.25 -2.439 1 71.62 104 TYR B CA 1
ATOM 5039 C C . TYR B 1 104 ? 8.859 33.781 -1.685 1 71.62 104 TYR B C 1
ATOM 5041 O O . TYR B 1 104 ? 9.875 33.094 -1.552 1 71.62 104 TYR B O 1
ATOM 5049 N N . GLU B 1 105 ? 8.758 35 -1.185 1 72.5 105 GLU B N 1
ATOM 5050 C CA . GLU B 1 105 ? 9.875 35.625 -0.461 1 72.5 105 GLU B CA 1
ATOM 5051 C C . GLU B 1 105 ? 10.141 34.875 0.854 1 72.5 105 GLU B C 1
ATOM 5053 O O . GLU B 1 105 ? 11.297 34.719 1.249 1 72.5 105 GLU B O 1
ATOM 5058 N N . VAL B 1 106 ? 9.117 34.562 1.486 1 72.56 106 VAL B N 1
ATOM 5059 C CA . VAL B 1 106 ? 9.258 33.812 2.721 1 72.56 106 VAL B CA 1
ATOM 5060 C C . VAL B 1 106 ? 9.914 32.469 2.422 1 72.56 106 VAL B C 1
ATOM 5062 O O . VAL B 1 106 ? 10.812 32.031 3.148 1 72.56 106 VAL B O 1
ATOM 5065 N N . PHE B 1 107 ? 9.5 31.859 1.384 1 77 107 PHE B N 1
ATOM 5066 C CA . PHE B 1 107 ? 10.039 30.578 0.977 1 77 107 PHE B CA 1
ATOM 5067 C C . PHE B 1 107 ? 11.523 30.703 0.631 1 77 107 PHE B C 1
ATOM 5069 O O . PHE B 1 107 ? 12.328 29.844 1.017 1 77 107 PHE B O 1
ATOM 5076 N N . LYS B 1 108 ? 11.867 31.75 -0.028 1 78.12 108 LYS B N 1
ATOM 5077 C CA . LYS B 1 108 ? 13.258 31.969 -0.415 1 78.12 108 LYS B CA 1
ATOM 5078 C C . LYS B 1 108 ? 14.148 32.156 0.812 1 78.12 108 LYS B C 1
ATOM 5080 O O . LYS B 1 108 ? 15.266 31.625 0.852 1 78.12 108 LYS B O 1
ATOM 5085 N N . ARG B 1 109 ? 13.656 32.875 1.723 1 79.5 109 ARG B N 1
ATOM 5086 C CA . ARG B 1 109 ? 14.422 33.094 2.949 1 79.5 109 ARG B CA 1
ATOM 5087 C C . ARG B 1 109 ? 14.602 31.781 3.707 1 79.5 109 ARG B C 1
ATOM 5089 O O . ARG B 1 109 ? 15.688 31.5 4.23 1 79.5 109 ARG B O 1
ATOM 5096 N N . PHE B 1 110 ? 13.57 31.078 3.734 1 82.06 110 PHE B N 1
ATOM 5097 C CA . PHE B 1 110 ? 13.625 29.766 4.375 1 82.06 110 PHE B CA 1
ATOM 5098 C C . PHE B 1 110 ? 14.656 28.875 3.691 1 82.06 110 PHE B C 1
ATOM 5100 O O . PHE B 1 110 ? 15.477 28.234 4.359 1 82.06 110 PHE B O 1
ATOM 5107 N N . MET B 1 111 ? 14.648 28.891 2.385 1 84.12 111 MET B N 1
ATOM 5108 C CA . MET B 1 111 ? 15.562 28.047 1.62 1 84.12 111 MET B CA 1
ATOM 5109 C C . MET B 1 111 ? 17.016 28.484 1.834 1 84.12 111 MET B C 1
ATOM 5111 O O . MET B 1 111 ? 17.906 27.641 1.949 1 84.12 111 MET B O 1
ATOM 5115 N N . ASN B 1 112 ? 17.172 29.734 1.897 1 85.62 112 ASN B N 1
ATOM 5116 C CA . ASN B 1 112 ? 18.516 30.266 2.111 1 85.62 112 ASN B CA 1
ATOM 5117 C C . ASN B 1 112 ? 19.047 29.906 3.492 1 85.62 112 ASN B C 1
ATOM 5119 O O . ASN B 1 112 ? 20.219 29.516 3.631 1 85.62 112 ASN B O 1
ATOM 5123 N N . ALA B 1 113 ? 18.219 30.094 4.477 1 87.62 113 ALA B N 1
ATOM 5124 C CA . ALA B 1 113 ? 18.625 29.75 5.836 1 87.62 113 ALA B CA 1
ATOM 5125 C C . ALA B 1 113 ? 18.953 28.266 5.945 1 87.62 113 ALA B C 1
ATOM 5127 O O . ALA B 1 113 ? 19.953 27.891 6.578 1 87.62 113 ALA B O 1
ATOM 5128 N N . THR B 1 114 ? 18.141 27.484 5.352 1 90.25 114 THR B N 1
ATOM 5129 C CA . THR B 1 114 ? 18.359 26.047 5.375 1 90.25 114 THR B CA 1
ATOM 5130 C C . THR B 1 114 ? 19.656 25.672 4.676 1 90.25 114 THR B C 1
ATOM 5132 O O . THR B 1 114 ? 20.422 24.844 5.168 1 90.25 114 THR B O 1
ATOM 5135 N N . TYR B 1 115 ? 19.875 26.328 3.553 1 92.25 115 TYR B N 1
ATOM 5136 C CA . TYR B 1 115 ? 21.109 26.078 2.811 1 92.25 115 TYR B CA 1
ATOM 5137 C C . TYR B 1 115 ? 22.328 26.422 3.652 1 92.25 115 TYR B C 1
ATOM 5139 O O . TYR B 1 115 ? 23.25 25.609 3.762 1 92.25 115 TYR B O 1
ATOM 5147 N N . LEU B 1 116 ? 22.328 27.547 4.277 1 93.38 116 LEU B N 1
ATOM 5148 C CA . LEU B 1 116 ? 23.453 28 5.07 1 93.38 116 LEU B CA 1
ATOM 5149 C C . LEU B 1 116 ? 23.703 27.078 6.254 1 93.38 116 LEU B C 1
ATOM 5151 O O . LEU B 1 116 ? 24.859 26.719 6.539 1 93.38 116 LEU B O 1
ATOM 5155 N N . GLN B 1 117 ? 22.656 26.719 6.918 1 95.06 117 GLN B N 1
ATOM 5156 C CA . GLN B 1 117 ? 22.812 25.828 8.062 1 95.06 117 GLN B CA 1
ATOM 5157 C C . GLN B 1 117 ? 23.281 24.453 7.621 1 95.06 117 GLN B C 1
ATOM 5159 O O . GLN B 1 117 ? 24.078 23.812 8.312 1 95.06 117 GLN B O 1
ATOM 5164 N N . SER B 1 118 ? 22.781 23.953 6.492 1 95.81 118 SER B N 1
ATOM 5165 C CA . SER B 1 118 ? 23.203 22.672 5.945 1 95.81 118 SER B CA 1
ATOM 5166 C C . SER B 1 118 ? 24.688 22.672 5.621 1 95.81 118 SER B C 1
ATOM 5168 O O . SER B 1 118 ? 25.375 21.656 5.824 1 95.81 118 SER B O 1
ATOM 5170 N N . LEU B 1 119 ? 25.188 23.797 5.148 1 96.06 119 LEU B N 1
ATOM 5171 C CA . LEU B 1 119 ? 26.609 23.922 4.844 1 96.06 119 LEU B CA 1
ATOM 5172 C C . LEU B 1 119 ? 27.453 23.797 6.109 1 96.06 119 LEU B C 1
ATOM 5174 O O . LEU B 1 119 ? 28.531 23.203 6.086 1 96.06 119 LEU B O 1
ATOM 5178 N N . LYS B 1 120 ? 26.969 24.344 7.129 1 96.56 120 LYS B N 1
ATOM 5179 C CA . LYS B 1 120 ? 27.703 24.281 8.391 1 96.56 120 LYS B CA 1
ATOM 5180 C C . LYS B 1 120 ? 27.781 22.844 8.898 1 96.56 120 LYS B C 1
ATOM 5182 O O . LYS B 1 120 ? 28.828 22.406 9.375 1 96.56 120 LYS B O 1
ATOM 5187 N N . VAL B 1 121 ? 26.703 22.141 8.805 1 97.12 121 VAL B N 1
ATOM 5188 C CA . VAL B 1 121 ? 26.688 20.75 9.203 1 97.12 121 VAL B CA 1
ATOM 5189 C C . VAL B 1 121 ? 27.625 19.938 8.297 1 97.12 121 VAL B C 1
ATOM 5191 O O . VAL B 1 121 ? 28.438 19.156 8.781 1 97.12 121 VAL B O 1
ATOM 5194 N N . PHE B 1 122 ? 27.516 20.156 6.996 1 97.94 122 PHE B N 1
ATOM 5195 C CA . PHE B 1 122 ? 28.297 19.469 5.977 1 97.94 122 PHE B CA 1
ATOM 5196 C C . PHE B 1 122 ? 29.781 19.641 6.207 1 97.94 122 PHE B C 1
ATOM 5198 O O . PHE B 1 122 ? 30.562 18.703 6.02 1 97.94 122 PHE B O 1
ATOM 5205 N N . ASN B 1 123 ? 30.172 20.812 6.676 1 97.38 123 ASN B N 1
ATOM 5206 C CA . ASN B 1 123 ? 31.594 21.141 6.793 1 97.38 123 ASN B CA 1
ATOM 5207 C C . ASN B 1 123 ? 32.125 20.906 8.211 1 97.38 123 ASN B C 1
ATOM 5209 O O . ASN B 1 123 ? 33.281 21.094 8.484 1 97.38 123 ASN B O 1
ATOM 5213 N N . ASN B 1 124 ? 31.281 20.438 9.117 1 97.75 124 ASN B N 1
ATOM 5214 C CA . ASN B 1 124 ? 31.703 20.234 10.5 1 97.75 124 ASN B CA 1
ATOM 5215 C C . ASN B 1 124 ? 32.375 18.875 10.688 1 97.75 124 ASN B C 1
ATOM 5217 O O . ASN B 1 124 ? 31.703 17.891 10.992 1 97.75 124 ASN B O 1
ATOM 5221 N N . GLU B 1 125 ? 33.625 18.844 10.742 1 97.31 125 GLU B N 1
ATOM 5222 C CA . GLU B 1 125 ? 34.406 17.594 10.828 1 97.31 125 GLU B CA 1
ATOM 5223 C C . GLU B 1 125 ? 34.25 16.969 12.211 1 97.31 125 GLU B C 1
ATOM 5225 O O . GLU B 1 125 ? 34.25 15.734 12.336 1 97.31 125 GLU B O 1
ATOM 5230 N N . GLU B 1 126 ? 34.219 17.766 13.172 1 97.38 126 GLU B N 1
ATOM 5231 C CA . GLU B 1 126 ? 34.062 17.25 14.523 1 97.38 126 GLU B CA 1
ATOM 5232 C C . GLU B 1 126 ? 32.75 16.453 14.68 1 97.38 126 GLU B C 1
ATOM 5234 O O . GLU B 1 126 ? 32.75 15.359 15.234 1 97.38 126 GLU B O 1
ATOM 5239 N N . LEU B 1 127 ? 31.672 17.062 14.211 1 97.62 127 LEU B N 1
ATOM 5240 C CA . LEU B 1 127 ? 30.391 16.375 14.242 1 97.62 127 LEU B CA 1
ATOM 5241 C C . LEU B 1 127 ? 30.453 15.062 13.477 1 97.62 127 LEU B C 1
ATOM 5243 O O . LEU B 1 127 ? 29.953 14.031 13.938 1 97.62 127 LEU B O 1
ATOM 5247 N N . THR B 1 128 ? 31.078 15.078 12.336 1 98.06 128 THR B N 1
ATOM 5248 C CA . THR B 1 128 ? 31.188 13.906 11.477 1 98.06 128 THR B CA 1
ATOM 5249 C C . THR B 1 128 ? 31.922 12.781 12.188 1 98.06 128 THR B C 1
ATOM 5251 O O . THR B 1 128 ? 31.469 11.633 12.188 1 98.06 128 THR B O 1
ATOM 5254 N N . GLU B 1 129 ? 33.031 13.117 12.836 1 97.88 129 GLU B N 1
ATOM 5255 C CA . GLU B 1 129 ? 33.812 12.117 13.539 1 97.88 129 GLU B CA 1
ATOM 5256 C C . GLU B 1 129 ? 33.062 11.531 14.719 1 97.88 129 GLU B C 1
ATOM 5258 O O . GLU B 1 129 ? 33.094 10.328 14.969 1 97.88 129 GLU B O 1
ATOM 5263 N N . LYS B 1 130 ? 32.375 12.406 15.375 1 97.56 130 LYS B N 1
ATOM 5264 C CA . LYS B 1 130 ? 31.562 11.977 16.516 1 97.56 130 LYS B CA 1
ATOM 5265 C C . LYS B 1 130 ? 30.5 10.984 16.078 1 97.56 130 LYS B C 1
ATOM 5267 O O . LYS B 1 130 ? 30.266 9.969 16.734 1 97.56 130 LYS B O 1
ATOM 5272 N N . ILE B 1 131 ? 29.812 11.219 15 1 98.25 131 ILE B N 1
ATOM 5273 C CA . ILE B 1 131 ? 28.734 10.375 14.516 1 98.25 131 ILE B CA 1
ATOM 5274 C C . ILE B 1 131 ? 29.297 9.062 13.977 1 98.25 131 ILE B C 1
ATOM 5276 O O . ILE B 1 131 ? 28.75 7.988 14.25 1 98.25 131 ILE B O 1
ATOM 5280 N N . LYS B 1 132 ? 30.406 9.109 13.273 1 97.75 132 LYS B N 1
ATOM 5281 C CA . LYS B 1 132 ? 31.047 7.918 12.719 1 97.75 132 LYS B CA 1
ATOM 5282 C C . LYS B 1 132 ? 31.406 6.93 13.82 1 97.75 132 LYS B C 1
ATOM 5284 O O . LYS B 1 132 ? 31.266 5.715 13.641 1 97.75 132 LYS B O 1
ATOM 5289 N N . LYS B 1 133 ? 31.875 7.438 14.883 1 97.5 133 LYS B N 1
ATOM 5290 C CA . LYS B 1 133 ? 32.344 6.609 15.984 1 97.5 133 LYS B CA 1
ATOM 5291 C C . LYS B 1 133 ? 31.203 5.785 16.578 1 97.5 133 LYS B C 1
ATOM 5293 O O . LYS B 1 133 ? 31.438 4.703 17.125 1 97.5 133 LYS B O 1
ATOM 5298 N N . GLU B 1 134 ? 30 6.223 16.453 1 97.31 134 GLU B N 1
ATOM 5299 C CA . GLU B 1 134 ? 28.859 5.562 17.078 1 97.31 134 GLU B CA 1
ATOM 5300 C C . GLU B 1 134 ? 28.453 4.305 16.312 1 97.31 134 GLU B C 1
ATOM 5302 O O . GLU B 1 134 ? 27.891 3.375 16.891 1 97.31 134 GLU B O 1
ATOM 5307 N N . LYS B 1 135 ? 28.75 4.281 15.008 1 97.81 135 LYS B N 1
ATOM 5308 C CA . LYS B 1 135 ? 28.453 3.137 14.148 1 97.81 135 LYS B CA 1
ATOM 5309 C C . LYS B 1 135 ? 26.969 2.797 14.18 1 97.81 135 LYS B C 1
ATOM 5311 O O . LYS B 1 135 ? 26.594 1.653 14.445 1 97.81 135 LYS B O 1
ATOM 5316 N N . PHE B 1 136 ? 26.141 3.723 13.781 1 98.62 136 PHE B N 1
ATOM 5317 C CA . PHE B 1 136 ? 24.688 3.555 13.766 1 98.62 136 PHE B CA 1
ATOM 5318 C C . PHE B 1 136 ? 24.266 2.512 12.734 1 98.62 136 PHE B C 1
ATOM 5320 O O . PHE B 1 136 ? 24.844 2.445 11.648 1 98.62 136 PHE B O 1
ATOM 5327 N N . ASP B 1 137 ? 23.234 1.742 13.062 1 98.19 137 ASP B N 1
ATOM 5328 C CA . ASP B 1 137 ? 22.688 0.724 12.172 1 98.19 137 ASP B CA 1
ATOM 5329 C C . ASP B 1 137 ? 21.781 1.348 11.117 1 98.19 137 ASP B C 1
ATOM 5331 O O . ASP B 1 137 ? 21.609 0.798 10.023 1 98.19 137 ASP B O 1
ATOM 5335 N N . LEU B 1 138 ? 21.156 2.455 11.508 1 98.69 138 LEU B N 1
ATOM 5336 C CA . LEU B 1 138 ? 20.109 3.045 10.664 1 98.69 138 LEU B CA 1
ATOM 5337 C C . LEU B 1 138 ? 20.016 4.547 10.898 1 98.69 138 LEU B C 1
ATOM 5339 O O . LEU B 1 138 ? 20.172 5.02 12.023 1 98.69 138 LEU B O 1
ATOM 5343 N N . GLY B 1 139 ? 19.797 5.301 9.82 1 98.81 139 GLY B N 1
ATOM 5344 C CA . GLY B 1 139 ? 19.484 6.715 9.898 1 98.81 139 GLY B CA 1
ATOM 5345 C C . GLY B 1 139 ? 18.047 7.023 9.555 1 98.81 139 GLY B C 1
ATOM 5346 O O . GLY B 1 139 ? 17.438 6.348 8.719 1 98.81 139 GLY B O 1
ATOM 5347 N N . ILE B 1 140 ? 17.453 8.039 10.195 1 98.88 140 ILE B N 1
ATOM 5348 C CA . ILE B 1 140 ? 16.109 8.516 9.883 1 98.88 140 ILE B CA 1
ATOM 5349 C C . ILE B 1 140 ? 16.125 10.039 9.758 1 98.88 140 ILE B C 1
ATOM 5351 O O . ILE B 1 140 ? 16.734 10.727 10.57 1 98.88 140 ILE B O 1
ATOM 5355 N N . THR B 1 141 ? 15.516 10.523 8.742 1 98.38 141 THR B N 1
ATOM 5356 C CA . THR B 1 141 ? 15.359 11.969 8.602 1 98.38 141 THR B CA 1
ATOM 5357 C C . THR B 1 141 ? 14.148 12.305 7.738 1 98.38 141 THR B C 1
ATOM 5359 O O . THR B 1 141 ? 13.562 11.422 7.117 1 98.38 141 THR B O 1
ATOM 5362 N N . GLU B 1 142 ? 13.758 13.492 7.801 1 97.38 142 GLU B N 1
ATOM 5363 C CA . GLU B 1 142 ? 12.664 13.953 6.945 1 97.38 142 GLU B CA 1
ATOM 5364 C C . GLU B 1 142 ? 13.133 14.141 5.504 1 97.38 142 GLU B C 1
ATOM 5366 O O . GLU B 1 142 ? 14.266 14.555 5.266 1 97.38 142 GLU B O 1
ATOM 5371 N N . MET B 1 143 ? 12.266 13.906 4.574 1 94.88 143 MET B N 1
ATOM 5372 C CA . MET B 1 143 ? 12.578 13.93 3.148 1 94.88 143 MET B CA 1
ATOM 5373 C C . MET B 1 143 ? 13.062 15.312 2.721 1 94.88 143 MET B C 1
ATOM 5375 O O . MET B 1 143 ? 13.906 15.43 1.825 1 94.88 143 MET B O 1
ATOM 5379 N N . LEU B 1 144 ? 12.617 16.312 3.346 1 90.44 144 LEU B N 1
ATOM 5380 C CA . LEU B 1 144 ? 12.977 17.672 2.973 1 90.44 144 LEU B CA 1
ATOM 5381 C C . LEU B 1 144 ? 14.453 17.938 3.221 1 90.44 144 LEU B C 1
ATOM 5383 O O . LEU B 1 144 ? 15.039 18.844 2.629 1 90.44 144 LEU B O 1
ATOM 5387 N N . ASN B 1 145 ? 15.047 17.141 4.07 1 93.56 145 ASN B N 1
ATOM 5388 C CA . ASN B 1 145 ? 16.469 17.281 4.383 1 93.56 145 ASN B CA 1
ATOM 5389 C C . ASN B 1 145 ? 17.328 16.391 3.49 1 93.56 145 ASN B C 1
ATOM 5391 O O . ASN B 1 145 ? 18.078 15.547 3.986 1 93.56 145 ASN B O 1
ATOM 5395 N N . GLU B 1 146 ? 17.359 16.703 2.281 1 94.69 146 GLU B N 1
ATOM 5396 C CA . GLU B 1 146 ? 17.922 15.812 1.274 1 94.69 146 GLU B CA 1
ATOM 5397 C C . GLU B 1 146 ? 19.422 15.633 1.484 1 94.69 146 GLU B C 1
ATOM 5399 O O . GLU B 1 146 ? 19.969 14.547 1.27 1 94.69 146 GLU B O 1
ATOM 5404 N N . TYR B 1 147 ? 20.141 16.688 1.886 1 97 147 TYR B N 1
ATOM 5405 C CA . TYR B 1 147 ? 21.594 16.609 2.041 1 97 147 TYR B CA 1
ATOM 5406 C C . TYR B 1 147 ? 21.969 15.602 3.117 1 97 147 TYR B C 1
ATOM 5408 O O . TYR B 1 147 ? 23.078 15.07 3.115 1 97 147 TYR B O 1
ATOM 5416 N N . ILE B 1 148 ? 21.062 15.328 4.043 1 98.12 148 ILE B N 1
ATOM 5417 C CA . ILE B 1 148 ? 21.359 14.414 5.145 1 98.12 148 ILE B CA 1
ATOM 5418 C C . ILE B 1 148 ? 21.547 13 4.605 1 98.12 148 ILE B C 1
ATOM 5420 O O . ILE B 1 148 ? 22.312 12.211 5.18 1 98.12 148 ILE B O 1
ATOM 5424 N N . PHE B 1 149 ? 20.906 12.641 3.525 1 97.56 149 PHE B N 1
ATOM 5425 C CA . PHE B 1 149 ? 21.125 11.328 2.924 1 97.56 149 PHE B CA 1
ATOM 5426 C C . PHE B 1 149 ? 22.578 11.164 2.484 1 97.56 149 PHE B C 1
ATOM 5428 O O . PHE B 1 149 ? 23.141 10.078 2.594 1 97.56 149 PHE B O 1
ATOM 5435 N N . GLY B 1 150 ? 23.125 12.273 1.937 1 97.81 150 GLY B N 1
ATOM 5436 C CA . GLY B 1 150 ? 24.547 12.266 1.636 1 97.81 150 GLY B CA 1
ATOM 5437 C C . GLY B 1 150 ? 25.406 12.18 2.875 1 97.81 150 GLY B C 1
ATOM 5438 O O . GLY B 1 150 ? 26.438 11.484 2.877 1 97.81 150 GLY B O 1
ATOM 5439 N N . MET B 1 151 ? 24.984 12.891 3.902 1 98.44 151 MET B N 1
ATOM 5440 C CA . MET B 1 151 ? 25.719 12.836 5.164 1 98.44 151 MET B CA 1
ATOM 5441 C C . MET B 1 151 ? 25.719 11.43 5.738 1 98.44 151 MET B C 1
ATOM 5443 O O . MET B 1 151 ? 26.703 10.984 6.328 1 98.44 151 MET B O 1
ATOM 5447 N N . PHE B 1 152 ? 24.547 10.711 5.652 1 98.5 152 PHE B N 1
ATOM 5448 C CA . PHE B 1 152 ? 24.5 9.328 6.117 1 98.5 152 PHE B CA 1
ATOM 5449 C C . PHE B 1 152 ? 25.609 8.5 5.48 1 98.5 152 PHE B C 1
ATOM 5451 O O . PHE B 1 152 ? 26.234 7.68 6.148 1 98.5 152 PHE B O 1
ATOM 5458 N N . LYS B 1 153 ? 25.812 8.711 4.203 1 97.12 153 LYS B N 1
ATOM 5459 C CA . LYS B 1 153 ? 26.875 8 3.508 1 97.12 153 LYS B CA 1
ATOM 5460 C C . LYS B 1 153 ? 28.234 8.336 4.109 1 97.12 153 LYS B C 1
ATOM 5462 O O . LYS B 1 153 ? 29.047 7.445 4.367 1 97.12 153 LYS B O 1
ATOM 5467 N N . ILE B 1 154 ? 28.5 9.625 4.363 1 97.81 154 ILE B N 1
ATOM 5468 C CA . ILE B 1 154 ? 29.75 10.086 4.949 1 97.81 154 ILE B CA 1
ATOM 5469 C C . ILE B 1 154 ? 29.906 9.516 6.355 1 97.81 154 ILE B C 1
ATOM 5471 O O . ILE B 1 154 ? 31 9.133 6.762 1 97.81 154 ILE B O 1
ATOM 5475 N N . TRP B 1 155 ? 28.797 9.461 7.082 1 98.5 155 TRP B N 1
ATOM 5476 C CA . TRP B 1 155 ? 28.781 9.047 8.477 1 98.5 155 TRP B CA 1
ATOM 5477 C C . TRP B 1 155 ? 28.844 7.523 8.594 1 98.5 155 TRP B C 1
ATOM 5479 O O . TRP B 1 155 ? 28.891 6.98 9.695 1 98.5 155 TRP B O 1
ATOM 5489 N N . GLY B 1 156 ? 28.812 6.77 7.449 1 97.25 156 GLY B N 1
ATOM 5490 C CA . GLY B 1 156 ? 28.938 5.32 7.438 1 97.25 156 GLY B CA 1
ATOM 5491 C C . GLY B 1 156 ? 27.641 4.609 7.746 1 97.25 156 GLY B C 1
ATOM 5492 O O . GLY B 1 156 ? 27.641 3.457 8.18 1 97.25 156 GLY B O 1
ATOM 5493 N N . ILE B 1 157 ? 26.547 5.297 7.605 1 98.06 157 ILE B N 1
ATOM 5494 C CA . ILE B 1 157 ? 25.234 4.715 7.816 1 98.06 157 ILE B CA 1
ATOM 5495 C C . ILE B 1 157 ? 24.672 4.215 6.484 1 98.06 157 ILE B C 1
ATOM 5497 O O . ILE B 1 157 ? 24.281 5.016 5.629 1 98.06 157 ILE B O 1
ATOM 5501 N N . LYS B 1 158 ? 24.547 2.984 6.312 1 91.56 158 LYS B N 1
ATOM 5502 C CA . LYS B 1 158 ? 24.328 2.398 4.996 1 91.56 158 LYS B CA 1
ATOM 5503 C C . LYS B 1 158 ? 22.844 2.344 4.66 1 91.56 158 LYS B C 1
ATOM 5505 O O . LYS B 1 158 ? 22.469 2.27 3.488 1 91.56 158 LYS B O 1
ATOM 5510 N N . ALA B 1 159 ? 22.016 2.268 5.695 1 96.5 159 ALA B N 1
ATOM 5511 C CA . ALA B 1 159 ? 20.578 2.197 5.449 1 96.5 159 ALA B CA 1
ATOM 5512 C C . ALA B 1 159 ? 19.828 3.307 6.191 1 96.5 159 ALA B C 1
ATOM 5514 O O . ALA B 1 159 ? 20.266 3.736 7.262 1 96.5 159 ALA B O 1
ATOM 5515 N N . TYR B 1 160 ? 18.812 3.787 5.555 1 98.56 160 TYR B N 1
ATOM 5516 C CA . TYR B 1 160 ? 18.047 4.852 6.203 1 98.56 160 TYR B CA 1
ATOM 5517 C C . TYR B 1 160 ? 16.578 4.785 5.809 1 98.56 160 TYR B C 1
ATOM 5519 O O . TYR B 1 160 ? 16.219 4.156 4.809 1 98.56 160 TYR B O 1
ATOM 5527 N N . VAL B 1 161 ? 15.789 5.297 6.656 1 98.69 161 VAL B N 1
ATOM 5528 C CA . VAL B 1 161 ? 14.359 5.512 6.453 1 98.69 161 VAL B CA 1
ATOM 5529 C C . VAL B 1 161 ? 14.07 7.008 6.391 1 98.69 161 VAL B C 1
ATOM 5531 O O . VAL B 1 161 ? 14.656 7.797 7.133 1 98.69 161 VAL B O 1
ATOM 5534 N N . SER B 1 162 ? 13.25 7.371 5.445 1 98.25 162 SER B N 1
ATOM 5535 C CA . SER B 1 162 ? 12.812 8.766 5.371 1 98.25 162 SER B CA 1
ATOM 5536 C C . SER B 1 162 ? 11.398 8.93 5.918 1 98.25 162 SER B C 1
ATOM 5538 O O . SER B 1 162 ? 10.664 7.953 6.07 1 98.25 162 SER B O 1
ATOM 5540 N N . GLY B 1 163 ? 11.133 10.164 6.305 1 98.12 163 GLY B N 1
ATOM 5541 C CA . GLY B 1 163 ? 9.805 10.43 6.824 1 98.12 163 GLY B CA 1
ATOM 5542 C C . GLY B 1 163 ? 9.219 11.734 6.312 1 98.12 163 GLY B C 1
ATOM 5543 O O . GLY B 1 163 ? 9.938 12.578 5.77 1 98.12 163 GLY B O 1
ATOM 5544 N N . LEU B 1 164 ? 7.961 11.82 6.395 1 97.75 164 LEU B N 1
ATOM 5545 C CA . LEU B 1 164 ? 7.191 13.031 6.121 1 97.75 164 LEU B CA 1
ATOM 5546 C C . LEU B 1 164 ? 6.285 13.375 7.297 1 97.75 164 LEU B C 1
ATOM 5548 O O . LEU B 1 164 ? 5.492 12.547 7.742 1 97.75 164 LEU B O 1
ATOM 5552 N N . SER B 1 165 ? 6.434 14.586 7.797 1 96.25 165 SER B N 1
ATOM 5553 C CA . SER B 1 165 ? 5.543 15.055 8.859 1 96.25 165 SER B CA 1
ATOM 5554 C C . SER B 1 165 ? 4.176 15.445 8.305 1 96.25 165 SER B C 1
ATOM 5556 O O . SER B 1 165 ? 3.27 15.789 9.062 1 96.25 165 SER B O 1
ATOM 5558 N N . THR B 1 166 ? 4.012 15.359 6.98 1 95.88 166 THR B N 1
ATOM 5559 C CA . THR B 1 166 ? 2.793 15.664 6.242 1 95.88 166 THR B CA 1
ATOM 5560 C C . THR B 1 166 ? 2.309 14.445 5.465 1 95.88 166 THR B C 1
ATOM 5562 O O . THR B 1 166 ? 2.928 13.383 5.52 1 95.88 166 THR B O 1
ATOM 5565 N N . SER B 1 167 ? 1.224 14.656 4.77 1 96.75 167 SER B N 1
ATOM 5566 C CA . SER B 1 167 ? 0.81 13.68 3.771 1 96.75 167 SER B CA 1
ATOM 5567 C C . SER B 1 167 ? 1.823 13.586 2.635 1 96.75 167 SER B C 1
ATOM 5569 O O . SER B 1 167 ? 2.723 14.422 2.531 1 96.75 167 SER B O 1
ATOM 5571 N N . LEU B 1 168 ? 1.682 12.625 1.876 1 97 168 LEU B N 1
ATOM 5572 C CA . LEU B 1 168 ? 2.57 12.43 0.736 1 97 168 LEU B CA 1
ATOM 5573 C C . LEU B 1 168 ? 2.438 13.578 -0.26 1 97 168 LEU B C 1
ATOM 5575 O O . LEU B 1 168 ? 1.385 13.75 -0.875 1 97 168 LEU B O 1
ATOM 5579 N N . GLY B 1 169 ? 3.451 14.367 -0.397 1 95.12 169 GLY B N 1
ATOM 5580 C CA . GLY B 1 169 ? 3.449 15.477 -1.337 1 95.12 169 GLY B CA 1
ATOM 5581 C C . GLY B 1 169 ? 3.682 15.047 -2.771 1 95.12 169 GLY B C 1
ATOM 5582 O O . GLY B 1 169 ? 4.234 13.969 -3.02 1 95.12 169 GLY B O 1
ATOM 5583 N N . GLU B 1 170 ? 3.324 15.875 -3.678 1 95.56 170 GLU B N 1
ATOM 5584 C CA . GLU B 1 170 ? 3.336 15.57 -5.105 1 95.56 170 GLU B CA 1
ATOM 5585 C C . GLU B 1 170 ? 4.75 15.258 -5.594 1 95.56 170 GLU B C 1
ATOM 5587 O O . GLU B 1 170 ? 4.938 14.422 -6.477 1 95.56 170 GLU B O 1
ATOM 5592 N N . TYR B 1 171 ? 5.754 15.781 -4.973 1 91.38 171 TYR B N 1
ATOM 5593 C CA . TYR B 1 171 ? 7.117 15.656 -5.477 1 91.38 171 TYR B CA 1
ATOM 5594 C C . TYR B 1 171 ? 7.758 14.352 -5.012 1 91.38 171 TYR B C 1
ATOM 5596 O O . TYR B 1 171 ? 8.82 13.969 -5.504 1 91.38 171 TYR B O 1
ATOM 5604 N N . TYR B 1 172 ? 7.121 13.688 -4.152 1 94 172 TYR B N 1
ATOM 5605 C CA . TYR B 1 172 ? 7.734 12.508 -3.561 1 94 172 TYR B CA 1
ATOM 5606 C C . TYR B 1 172 ? 7.16 11.227 -4.168 1 94 172 TYR B C 1
ATOM 5608 O O . TYR B 1 172 ? 7.551 10.125 -3.787 1 94 172 TYR B O 1
ATOM 5616 N N . TYR B 1 173 ? 6.254 11.359 -5.203 1 95.69 173 TYR B N 1
ATOM 5617 C CA . TYR B 1 173 ? 5.73 10.195 -5.918 1 95.69 173 TYR B CA 1
ATOM 5618 C C . TYR B 1 173 ? 6.77 9.633 -6.875 1 95.69 173 TYR B C 1
ATOM 5620 O O . TYR B 1 173 ? 7.133 8.461 -6.785 1 95.69 173 TYR B O 1
ATOM 5628 N N . ASN B 1 174 ? 7.402 10.453 -7.609 1 94.25 174 ASN B N 1
ATOM 5629 C CA . ASN B 1 174 ? 8.242 10.047 -8.734 1 94.25 174 ASN B CA 1
ATOM 5630 C C . ASN B 1 174 ? 9.5 9.32 -8.25 1 94.25 174 ASN B C 1
ATOM 5632 O O . ASN B 1 174 ? 9.93 8.344 -8.867 1 94.25 174 ASN B O 1
ATOM 5636 N N . PRO B 1 175 ? 10.133 9.82 -7.16 1 94.88 175 PRO B N 1
ATOM 5637 C CA . PRO B 1 175 ? 11.328 9.102 -6.703 1 94.88 175 PRO B CA 1
ATOM 5638 C C . PRO B 1 175 ? 11.047 7.637 -6.379 1 94.88 175 PRO B C 1
ATOM 5640 O O . PRO B 1 175 ? 11.961 6.805 -6.422 1 94.88 175 PRO B O 1
ATOM 5643 N N . PHE B 1 176 ? 9.812 7.309 -6.137 1 97 176 PHE B N 1
ATOM 5644 C CA . PHE B 1 176 ? 9.461 5.934 -5.797 1 97 176 PHE B CA 1
ATOM 5645 C C . PHE B 1 176 ? 8.812 5.227 -6.98 1 97 176 PHE B C 1
ATOM 5647 O O . PHE B 1 176 ? 8.242 4.145 -6.828 1 97 176 PHE B O 1
ATOM 5654 N N . GLY B 1 177 ? 8.812 5.855 -8.094 1 95.94 177 GLY B N 1
ATOM 5655 C CA . GLY B 1 177 ? 8.438 5.203 -9.344 1 95.94 177 GLY B CA 1
ATOM 5656 C C . GLY B 1 177 ? 6.961 5.348 -9.664 1 95.94 177 GLY B C 1
ATOM 5657 O O . GLY B 1 177 ? 6.438 4.633 -10.523 1 95.94 177 GLY B O 1
ATOM 5658 N N . VAL B 1 178 ? 6.258 6.203 -9.008 1 96.5 178 VAL B N 1
ATOM 5659 C CA . VAL B 1 178 ? 4.836 6.43 -9.25 1 96.5 178 VAL B CA 1
ATOM 5660 C C . VAL B 1 178 ? 4.613 7.863 -9.727 1 96.5 178 VAL B C 1
ATOM 5662 O O . VAL B 1 178 ? 4.953 8.82 -9.016 1 96.5 178 VAL B O 1
ATOM 5665 N N . PRO B 1 179 ? 4.051 7.996 -10.945 1 95.31 179 PRO B N 1
ATOM 5666 C CA . PRO B 1 179 ? 3.723 9.367 -11.352 1 95.31 179 PRO B CA 1
ATOM 5667 C C . PRO B 1 179 ? 2.654 10 -10.461 1 95.31 179 PRO B C 1
ATOM 5669 O O . PRO B 1 179 ? 1.715 9.328 -10.039 1 95.31 179 PRO B O 1
ATOM 5672 N N . PHE B 1 180 ? 2.85 11.281 -10.195 1 96.62 180 PHE B N 1
ATOM 5673 C CA . PHE B 1 180 ? 1.849 11.984 -9.406 1 96.62 180 PHE B CA 1
ATOM 5674 C C . PHE B 1 180 ? 0.54 12.117 -10.172 1 96.62 180 PHE B C 1
ATOM 5676 O O . PHE B 1 180 ? 0.51 12.68 -11.266 1 96.62 180 PHE B O 1
ATOM 5683 N N . PRO B 1 181 ? -0.544 11.594 -9.617 1 96.62 181 PRO B N 1
ATOM 5684 C CA . PRO B 1 181 ? -1.831 11.703 -10.305 1 96.62 181 PRO B CA 1
ATOM 5685 C C . PRO B 1 181 ? -2.549 13.016 -10.008 1 96.62 181 PRO B C 1
ATOM 5687 O O . PRO B 1 181 ? -3.529 13.039 -9.266 1 96.62 181 PRO B O 1
ATOM 5690 N N . ALA B 1 182 ? -2.227 14 -10.727 1 97.62 182 ALA B N 1
ATOM 5691 C CA . ALA B 1 182 ? -2.686 15.359 -10.453 1 97.62 182 ALA B CA 1
ATOM 5692 C C . ALA B 1 182 ? -4.176 15.508 -10.758 1 97.62 182 ALA B C 1
ATOM 5694 O O . ALA B 1 182 ? -4.797 16.5 -10.367 1 97.62 182 ALA B O 1
ATOM 5695 N N . SER B 1 183 ? -4.758 14.516 -11.453 1 97.88 183 SER B N 1
ATOM 5696 C CA . SER B 1 183 ? -6.16 14.609 -11.836 1 97.88 183 SER B CA 1
ATOM 5697 C C . SER B 1 183 ? -7.082 14.414 -10.641 1 97.88 183 SER B C 1
ATOM 5699 O O . SER B 1 183 ? -8.227 14.859 -10.648 1 97.88 183 SER B O 1
ATOM 5701 N N . PHE B 1 184 ? -6.543 13.719 -9.578 1 98.06 184 PHE B N 1
ATOM 5702 C CA . PHE B 1 184 ? -7.488 13.461 -8.492 1 98.06 184 PHE B CA 1
ATOM 5703 C C . PHE B 1 184 ? -6.793 13.547 -7.141 1 98.06 184 PHE B C 1
ATOM 5705 O O . PHE B 1 184 ? -7.434 13.383 -6.098 1 98.06 184 PHE B O 1
ATOM 5712 N N . ILE B 1 185 ? -5.512 13.742 -7.105 1 98.12 185 ILE B N 1
ATOM 5713 C CA . ILE B 1 185 ? -4.809 14.016 -5.855 1 98.12 185 ILE B CA 1
ATOM 5714 C C . ILE B 1 185 ? -4.418 15.484 -5.793 1 98.12 185 ILE B C 1
ATOM 5716 O O . ILE B 1 185 ? -3.668 15.977 -6.641 1 98.12 185 ILE B O 1
ATOM 5720 N N . PRO B 1 186 ? -4.898 16.188 -4.855 1 97.88 186 PRO B N 1
ATOM 5721 C CA . PRO B 1 186 ? -4.5 17.594 -4.73 1 97.88 186 PRO B CA 1
ATOM 5722 C C . PRO B 1 186 ? -3.055 17.766 -4.262 1 97.88 186 PRO B C 1
ATOM 5724 O O . PRO B 1 186 ? -2.566 16.953 -3.461 1 97.88 186 PRO B O 1
ATOM 5727 N N . CYS B 1 187 ? -2.443 18.766 -4.77 1 96.69 187 CYS B N 1
ATOM 5728 C CA . CYS B 1 187 ? -1.123 19.125 -4.254 1 96.69 187 CYS B CA 1
ATOM 5729 C C . CYS B 1 187 ? -1.183 19.422 -2.76 1 96.69 187 CYS B C 1
ATOM 5731 O O . CYS B 1 187 ? -2.236 19.781 -2.236 1 96.69 187 CYS B O 1
ATOM 5733 N N . LEU B 1 188 ? -0.117 19.25 -2.129 1 94.25 188 LEU B N 1
ATOM 5734 C CA . LEU B 1 188 ? -0.032 19.344 -0.675 1 94.25 188 LEU B CA 1
ATOM 5735 C C . LEU B 1 188 ? -0.523 20.688 -0.18 1 94.25 188 LEU B C 1
ATOM 5737 O O . LEU B 1 188 ? -1.086 20.797 0.913 1 94.25 188 LEU B O 1
ATOM 5741 N N . MET B 1 189 ? -0.342 21.75 -0.985 1 89.75 189 MET B N 1
ATOM 5742 C CA . MET B 1 189 ? -0.7 23.094 -0.544 1 89.75 189 MET B CA 1
ATOM 5743 C C . MET B 1 189 ? -1.973 23.578 -1.234 1 89.75 189 MET B C 1
ATOM 5745 O O . MET B 1 189 ? -2.314 24.766 -1.166 1 89.75 189 MET B O 1
ATOM 5749 N N . SER B 1 190 ? -2.643 22.688 -1.947 1 92.31 190 SER B N 1
ATOM 5750 C CA . SER B 1 190 ? -3.846 23.094 -2.67 1 92.31 190 SER B CA 1
ATOM 5751 C C . SER B 1 190 ? -5.082 23 -1.78 1 92.31 190 SER B C 1
ATOM 5753 O O . SER B 1 190 ? -5.121 22.203 -0.842 1 92.31 190 SER B O 1
ATOM 5755 N N . PRO B 1 191 ? -6.062 23.844 -2.033 1 93.94 191 PRO B N 1
ATOM 5756 C CA . PRO B 1 191 ? -7.305 23.797 -1.262 1 93.94 191 PRO B CA 1
ATOM 5757 C C . PRO B 1 191 ? -8.344 22.875 -1.873 1 93.94 191 PRO B C 1
ATOM 5759 O O . PRO B 1 191 ? -9.547 23.125 -1.778 1 93.94 191 PRO B O 1
ATOM 5762 N N . PHE B 1 192 ? -7.887 21.828 -2.611 1 96.75 192 PHE B N 1
ATOM 5763 C CA . PHE B 1 192 ? -8.82 21 -3.363 1 96.75 192 PHE B CA 1
ATOM 5764 C C . PHE B 1 192 ? -8.977 19.625 -2.711 1 96.75 192 PHE B C 1
ATOM 5766 O O . PHE B 1 192 ? -8.258 19.312 -1.763 1 96.75 192 PHE B O 1
ATOM 5773 N N . SER B 1 193 ? -9.992 18.938 -3.135 1 96.75 193 SER B N 1
ATOM 5774 C CA . SER B 1 193 ? -10.234 17.547 -2.742 1 96.75 193 SER B CA 1
ATOM 5775 C C . SER B 1 193 ? -9.883 16.594 -3.873 1 96.75 193 SER B C 1
ATOM 5777 O O . SER B 1 193 ? -9.32 17 -4.891 1 96.75 193 SER B O 1
ATOM 5779 N N . ASP B 1 194 ? -10.148 15.305 -3.645 1 96.69 194 ASP B N 1
ATOM 5780 C CA . ASP B 1 194 ? -9.875 14.289 -4.656 1 96.69 194 ASP B CA 1
ATOM 5781 C C . ASP B 1 194 ? -10.961 14.289 -5.734 1 96.69 194 ASP B C 1
ATOM 5783 O O . ASP B 1 194 ? -10.836 13.594 -6.746 1 96.69 194 ASP B O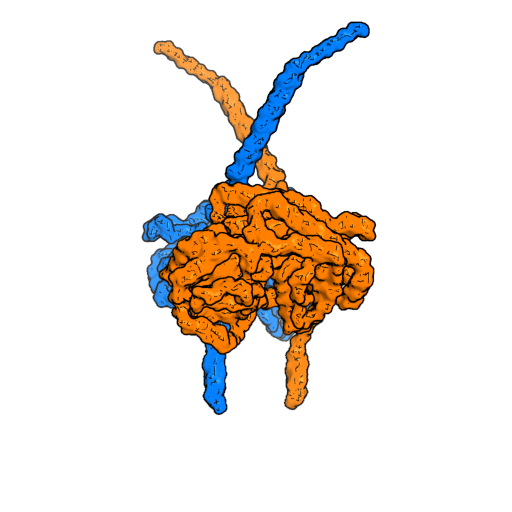 1
ATOM 5787 N N . LYS B 1 195 ? -12.008 15.023 -5.539 1 96.5 195 LYS B N 1
ATOM 5788 C CA . LYS B 1 195 ? -13.039 15.258 -6.547 1 96.5 195 LYS B CA 1
ATOM 5789 C C . LYS B 1 195 ? -13.016 16.703 -7.043 1 96.5 195 LYS B C 1
ATOM 5791 O O . LYS B 1 195 ? -13.75 17.547 -6.539 1 96.5 195 LYS B O 1
ATOM 5796 N N . MET B 1 196 ? -12.305 16.938 -8.039 1 97.31 196 MET B N 1
ATOM 5797 C CA . MET B 1 196 ? -12.055 18.297 -8.531 1 97.31 196 MET B CA 1
ATOM 5798 C C . MET B 1 196 ? -12.906 18.594 -9.758 1 97.31 196 MET B C 1
ATOM 5800 O O . MET B 1 196 ? -13.133 17.719 -10.594 1 97.31 196 MET B O 1
ATOM 5804 N N . THR B 1 197 ? -13.328 19.828 -9.852 1 97.19 197 THR B N 1
ATOM 5805 C CA . THR B 1 197 ? -13.922 20.312 -11.094 1 97.19 197 THR B CA 1
ATOM 5806 C C . THR B 1 197 ? -12.852 20.484 -12.164 1 97.19 197 THR B C 1
ATOM 5808 O O . THR B 1 197 ? -11.656 20.359 -11.891 1 97.19 197 THR B O 1
ATOM 5811 N N . TYR B 1 198 ? -13.289 20.75 -13.367 1 97.25 198 TYR B N 1
ATOM 5812 C CA . TYR B 1 198 ? -12.359 20.969 -14.469 1 97.25 198 TYR B CA 1
ATOM 5813 C C . TYR B 1 198 ? -11.375 22.078 -14.133 1 97.25 198 TYR B C 1
ATOM 5815 O O . TYR B 1 198 ? -10.164 21.906 -14.305 1 97.25 198 TYR B O 1
ATOM 5823 N N . LEU B 1 199 ? -11.859 23.219 -13.625 1 97.69 199 LEU B N 1
ATOM 5824 C CA . LEU B 1 199 ? -11.016 24.359 -13.297 1 97.69 199 LEU B CA 1
ATOM 5825 C C . LEU B 1 199 ? -10.07 24.031 -12.148 1 97.69 199 LEU B C 1
ATOM 5827 O O . LEU B 1 199 ? -8.906 24.422 -12.164 1 97.69 199 LEU B O 1
ATOM 5831 N N . GLU B 1 200 ? -10.539 23.281 -11.148 1 97.88 200 GLU B N 1
ATOM 5832 C CA . GLU B 1 200 ? -9.695 22.875 -10.023 1 97.88 200 GLU B CA 1
ATOM 5833 C C . GLU B 1 200 ? -8.57 21.953 -10.477 1 97.88 200 GLU B C 1
ATOM 5835 O O . GLU B 1 200 ? -7.434 22.094 -10.023 1 97.88 200 GLU B O 1
ATOM 5840 N N . ARG B 1 201 ? -8.922 21.031 -11.352 1 98 201 ARG B N 1
ATOM 5841 C CA . ARG B 1 201 ? -7.91 20.141 -11.891 1 98 201 ARG B CA 1
ATOM 5842 C C . ARG B 1 201 ? -6.848 20.922 -12.656 1 98 201 ARG B C 1
ATOM 5844 O O . ARG B 1 201 ? -5.656 20.609 -12.555 1 98 201 ARG B O 1
ATOM 5851 N N . PHE B 1 202 ? -7.352 21.969 -13.438 1 97.62 202 PHE B N 1
ATOM 5852 C CA . PHE B 1 202 ? -6.422 22.812 -14.164 1 97.62 202 PHE B CA 1
ATOM 5853 C C . PHE B 1 202 ? -5.473 23.531 -13.211 1 97.62 202 PHE B C 1
ATOM 5855 O O . PHE B 1 202 ? -4.258 23.516 -13.406 1 97.62 202 PHE B O 1
ATOM 5862 N N . GLN B 1 203 ? -5.977 24.078 -12.125 1 97 203 GLN B N 1
ATOM 5863 C CA . GLN B 1 203 ? -5.176 24.797 -11.133 1 97 203 GLN B CA 1
ATOM 5864 C C . GLN B 1 203 ? -4.223 23.844 -10.414 1 97 203 GLN B C 1
ATOM 5866 O O . GLN B 1 203 ? -3.074 24.203 -10.133 1 97 203 GLN B O 1
ATOM 5871 N N . ASN B 1 204 ? -4.73 22.656 -10.125 1 97.56 204 ASN B N 1
ATOM 5872 C CA . ASN B 1 204 ? -3.902 21.656 -9.453 1 97.56 204 ASN B CA 1
ATOM 5873 C C . ASN B 1 204 ? -2.734 21.219 -10.328 1 97.56 204 ASN B C 1
ATOM 5875 O O . ASN B 1 204 ? -1.602 21.109 -9.852 1 97.56 204 ASN B O 1
ATOM 5879 N N . LEU B 1 205 ? -3.051 20.969 -11.602 1 97.56 205 LEU B N 1
ATOM 5880 C CA . LEU B 1 205 ? -2.02 20.594 -12.562 1 97.56 205 LEU B CA 1
ATOM 5881 C C . LEU B 1 205 ? -0.983 21.703 -12.719 1 97.56 205 LEU B C 1
ATOM 5883 O O . LEU B 1 205 ? 0.217 21.422 -12.789 1 97.56 205 LEU B O 1
ATOM 5887 N N . LEU B 1 206 ? -1.451 22.922 -12.789 1 95.06 206 LEU B N 1
ATOM 5888 C CA . LEU B 1 206 ? -0.56 24.062 -12.891 1 95.06 206 LEU B CA 1
ATOM 5889 C C . LEU B 1 206 ? 0.336 24.172 -11.656 1 95.06 206 LEU B C 1
ATOM 5891 O O . LEU B 1 206 ? 1.545 24.375 -11.781 1 95.06 206 LEU B O 1
ATOM 5895 N N . SER B 1 207 ? -0.289 24.016 -10.469 1 92.81 207 SER B N 1
ATOM 5896 C CA . SER B 1 207 ? 0.463 24.062 -9.227 1 92.81 207 SER B CA 1
ATOM 5897 C C . SER B 1 207 ? 1.54 22.984 -9.188 1 92.81 207 SER B C 1
ATOM 5899 O O . SER B 1 207 ? 2.666 23.234 -8.75 1 92.81 207 SER B O 1
ATOM 5901 N N . TYR B 1 208 ? 1.19 21.812 -9.688 1 94.94 208 TYR B N 1
ATOM 5902 C CA . TYR B 1 208 ? 2.135 20.703 -9.711 1 94.94 208 TYR B CA 1
ATOM 5903 C C . TYR B 1 208 ? 3.33 21.031 -10.602 1 94.94 208 TYR B C 1
ATOM 5905 O O . TYR B 1 208 ? 4.48 20.828 -10.203 1 94.94 208 TYR B O 1
ATOM 5913 N N . ASN B 1 209 ? 3.074 21.547 -11.742 1 93.12 209 ASN B N 1
ATOM 5914 C CA . ASN B 1 209 ? 4.145 21.812 -12.695 1 93.12 209 ASN B CA 1
ATOM 5915 C C . ASN B 1 209 ? 5.016 22.984 -12.25 1 93.12 209 ASN B C 1
ATOM 5917 O O . ASN B 1 209 ? 6.238 22.953 -12.422 1 93.12 209 ASN B O 1
ATOM 5921 N N . ILE B 1 210 ? 4.445 23.984 -11.664 1 87.56 210 ILE B N 1
ATOM 5922 C CA . ILE B 1 210 ? 5.207 25.109 -11.117 1 87.56 210 ILE B CA 1
ATOM 5923 C C . ILE B 1 210 ? 6.074 24.625 -9.961 1 87.56 210 ILE B C 1
ATOM 5925 O O . ILE B 1 210 ? 7.25 24.984 -9.859 1 87.56 210 ILE B O 1
ATOM 5929 N N . GLY B 1 211 ? 5.422 23.828 -9.109 1 86.31 211 GLY B N 1
ATOM 5930 C CA . GLY B 1 211 ? 6.18 23.266 -8.008 1 86.31 211 GLY B CA 1
ATOM 5931 C C . GLY B 1 211 ? 7.359 22.422 -8.461 1 86.31 211 GLY B C 1
ATOM 5932 O O . GLY B 1 211 ? 8.438 22.484 -7.875 1 86.31 211 GLY B O 1
ATOM 5933 N N . LYS B 1 212 ? 7.113 21.672 -9.445 1 88.56 212 LYS B N 1
ATOM 5934 C CA . LYS B 1 212 ? 8.18 20.844 -10.008 1 88.56 212 LYS B CA 1
ATOM 5935 C C . LYS B 1 212 ? 9.336 21.688 -10.508 1 88.56 212 LYS B C 1
ATOM 5937 O O . LYS B 1 212 ? 10.5 21.344 -10.328 1 88.56 212 LYS B O 1
ATOM 5942 N N . MET B 1 213 ? 9.031 22.75 -11.141 1 86.31 213 MET B N 1
ATOM 5943 C CA . MET B 1 213 ? 10.047 23.688 -11.633 1 86.31 213 MET B CA 1
ATOM 5944 C C . MET B 1 213 ? 10.828 24.297 -10.469 1 86.31 213 MET B C 1
ATOM 5946 O O . MET B 1 213 ? 12.062 24.375 -10.516 1 86.31 213 MET B O 1
ATOM 5950 N N . PHE B 1 214 ? 10.117 24.625 -9.492 1 81.75 214 PHE B N 1
ATOM 5951 C CA . PHE B 1 214 ? 10.75 25.203 -8.312 1 81.75 214 PHE B CA 1
ATOM 5952 C C . PHE B 1 214 ? 11.68 24.188 -7.648 1 81.75 214 PHE B C 1
ATOM 5954 O O . PHE B 1 214 ? 12.797 24.531 -7.242 1 81.75 214 PHE B O 1
ATOM 5961 N N . TYR B 1 215 ? 11.18 23.016 -7.551 1 82.38 215 TYR B N 1
ATOM 5962 C CA . TYR B 1 215 ? 11.977 21.969 -6.926 1 82.38 215 TYR B CA 1
ATOM 5963 C C . TYR B 1 215 ? 13.227 21.656 -7.754 1 82.38 215 TYR B C 1
ATOM 5965 O O . TYR B 1 215 ? 14.289 21.375 -7.199 1 82.38 215 TYR B O 1
ATOM 5973 N N . SER B 1 216 ? 13.102 21.688 -9.039 1 81.88 216 SER B N 1
ATOM 5974 C CA . SER B 1 216 ? 14.25 21.438 -9.898 1 81.88 216 SER B CA 1
ATOM 5975 C C . SER B 1 216 ? 15.328 22.516 -9.703 1 81.88 216 SER B C 1
ATOM 5977 O O . SER B 1 216 ? 16.516 22.219 -9.781 1 81.88 216 SER B O 1
ATOM 5979 N N . TYR B 1 217 ? 14.859 23.672 -9.383 1 80.56 217 TYR B N 1
ATOM 5980 C CA . TYR B 1 217 ? 15.789 24.766 -9.188 1 80.56 217 TYR B CA 1
ATOM 5981 C C . TYR B 1 217 ? 16.406 24.719 -7.793 1 80.56 217 TYR B C 1
ATOM 5983 O O . TYR B 1 217 ? 17.625 24.797 -7.645 1 80.56 217 TYR B O 1
ATOM 5991 N N . TYR B 1 218 ? 15.656 24.531 -6.824 1 82.44 218 TYR B N 1
ATOM 5992 C CA . TYR B 1 218 ? 16.125 24.625 -5.445 1 82.44 218 TYR B CA 1
ATOM 5993 C C . TYR B 1 218 ? 16.625 23.266 -4.945 1 82.44 218 TYR B C 1
ATOM 5995 O O . TYR B 1 218 ? 17.297 23.203 -3.912 1 82.44 218 TYR B O 1
ATOM 6003 N N . GLY B 1 219 ? 16.234 22.25 -5.652 1 83.69 219 GLY B N 1
ATOM 6004 C CA . GLY B 1 219 ? 16.641 20.906 -5.234 1 83.69 219 GLY B CA 1
ATOM 6005 C C . GLY B 1 219 ? 18.141 20.75 -5.102 1 83.69 219 GLY B C 1
ATOM 6006 O O . GLY B 1 219 ? 18.625 20.078 -4.188 1 83.69 219 GLY B O 1
ATOM 6007 N N . GLU B 1 220 ? 18.844 21.453 -5.887 1 85.88 220 GLU B N 1
ATOM 6008 C CA . GLU B 1 220 ? 20.312 21.406 -5.848 1 85.88 220 GLU B CA 1
ATOM 6009 C C . GLU B 1 220 ? 20.844 22.031 -4.559 1 85.88 220 GLU B C 1
ATOM 6011 O O . GLU B 1 220 ? 21.844 21.562 -4.012 1 85.88 220 GLU B O 1
ATOM 6016 N N . TYR B 1 221 ? 20.125 23 -4.113 1 87.81 221 TYR B N 1
ATOM 6017 C CA . TYR B 1 221 ? 20.547 23.656 -2.883 1 87.81 221 TYR B CA 1
ATOM 6018 C C . TYR B 1 221 ? 20.172 22.828 -1.662 1 87.81 221 TYR B C 1
ATOM 6020 O O . TYR B 1 221 ? 20.969 22.703 -0.727 1 87.81 221 TYR B O 1
ATOM 6028 N N . LEU B 1 222 ? 19.016 22.219 -1.723 1 87.88 222 LEU B N 1
ATOM 6029 C CA . LEU B 1 222 ? 18.547 21.422 -0.595 1 87.88 222 LEU B CA 1
ATOM 6030 C C . LEU B 1 222 ? 19.406 20.172 -0.415 1 87.88 222 LEU B C 1
ATOM 6032 O O . LEU B 1 222 ? 19.625 19.719 0.712 1 87.88 222 LEU B O 1
ATOM 6036 N N . SER B 1 223 ? 19.969 19.656 -1.521 1 93.75 223 SER B N 1
ATOM 6037 C CA . SER B 1 223 ? 20.734 18.422 -1.477 1 93.75 223 SER B CA 1
ATOM 6038 C C . SER B 1 223 ? 22.219 18.703 -1.344 1 93.75 223 SER B C 1
ATOM 6040 O O . SER B 1 223 ? 23.016 17.781 -1.112 1 93.75 223 SER B O 1
ATOM 6042 N N . LEU B 1 224 ? 22.656 19.953 -1.446 1 96.44 224 LEU B N 1
ATOM 6043 C CA . LEU B 1 224 ? 24.062 20.312 -1.492 1 96.44 224 LEU B CA 1
ATOM 6044 C C . LEU B 1 224 ? 24.797 19.516 -2.564 1 96.44 224 LEU B C 1
ATOM 6046 O O . LEU B 1 224 ? 25.875 18.969 -2.311 1 96.44 224 LEU B O 1
ATOM 6050 N N . GLN B 1 225 ? 24.094 19.344 -3.701 1 95.69 225 GLN B N 1
ATOM 6051 C CA . GLN B 1 225 ? 24.641 18.5 -4.754 1 95.69 225 GLN B CA 1
ATOM 6052 C C . GLN B 1 225 ? 26.016 18.984 -5.199 1 95.69 225 GLN B C 1
ATOM 6054 O O . GLN B 1 225 ? 26.953 18.203 -5.293 1 95.69 225 GLN B O 1
ATOM 6059 N N . SER B 1 226 ? 26.172 20.312 -5.438 1 95.5 226 SER B N 1
ATOM 6060 C CA . SER B 1 226 ? 27.422 20.891 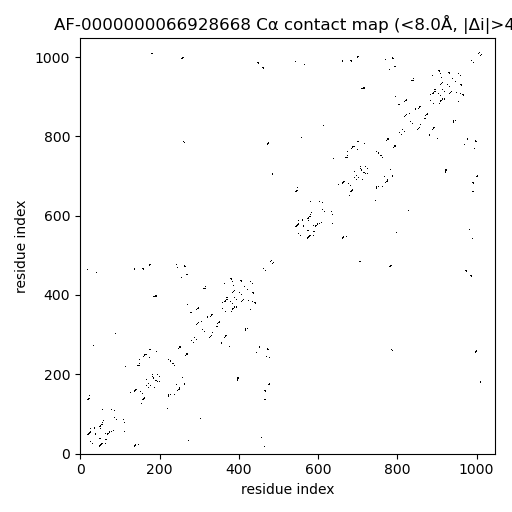-5.902 1 95.5 226 SER B CA 1
ATOM 6061 C C . SER B 1 226 ? 28.531 20.734 -4.855 1 95.5 226 SER B C 1
ATOM 6063 O O . SER B 1 226 ? 29.688 20.484 -5.199 1 95.5 226 SER B O 1
ATOM 6065 N N . GLU B 1 227 ? 28.172 20.906 -3.639 1 97.19 227 GLU B N 1
ATOM 6066 C CA . GLU B 1 227 ? 29.141 20.797 -2.553 1 97.19 227 GLU B CA 1
ATOM 6067 C C . GLU B 1 227 ? 29.641 19.359 -2.414 1 97.19 227 GLU B C 1
ATOM 6069 O O . GLU B 1 227 ? 30.844 19.125 -2.244 1 97.19 227 GLU B O 1
ATOM 6074 N N . PHE B 1 228 ? 28.734 18.406 -2.492 1 97.81 228 PHE B N 1
ATOM 6075 C CA . PHE B 1 228 ? 29.125 17 -2.457 1 97.81 228 PHE B CA 1
ATOM 6076 C C . PHE B 1 228 ? 30.031 16.656 -3.639 1 97.81 228 PHE B C 1
ATOM 6078 O O . PHE B 1 228 ? 31.031 15.961 -3.479 1 97.81 228 PHE B O 1
ATOM 6085 N N . ASP B 1 229 ? 29.641 17.141 -4.805 1 97.5 229 ASP B N 1
ATOM 6086 C CA . ASP B 1 229 ? 30.422 16.875 -6.004 1 97.5 229 ASP B CA 1
ATOM 6087 C C . ASP B 1 229 ? 31.828 17.453 -5.875 1 97.5 229 ASP B C 1
ATOM 6089 O O . ASP B 1 229 ? 32.812 16.812 -6.27 1 97.5 229 ASP B O 1
ATOM 6093 N N . ALA B 1 230 ? 31.953 18.609 -5.383 1 97.5 230 ALA B N 1
ATOM 6094 C CA . ALA B 1 230 ? 33.219 19.297 -5.25 1 97.5 230 ALA B CA 1
ATOM 6095 C C . ALA B 1 230 ? 34.125 18.578 -4.242 1 97.5 230 ALA B C 1
ATOM 6097 O O . ALA B 1 230 ? 35.312 18.406 -4.484 1 97.5 230 ALA B O 1
ATOM 6098 N N . LYS B 1 231 ? 33.531 18.172 -3.152 1 97.5 231 LYS B N 1
ATOM 6099 C CA . LYS B 1 231 ? 34.344 17.641 -2.059 1 97.5 231 LYS B CA 1
ATOM 6100 C C . LYS B 1 231 ? 34.625 16.156 -2.252 1 97.5 231 LYS B C 1
ATOM 6102 O O . LYS B 1 231 ? 35.688 15.664 -1.916 1 97.5 231 LYS B O 1
ATOM 6107 N N . TYR B 1 232 ? 33.688 15.391 -2.826 1 97.12 232 TYR B N 1
ATOM 6108 C CA . TYR B 1 232 ? 33.812 13.938 -2.846 1 97.12 232 TYR B CA 1
ATOM 6109 C C . TYR B 1 232 ? 33.812 13.406 -4.273 1 97.12 232 TYR B C 1
ATOM 6111 O O . TYR B 1 232 ? 33.969 12.203 -4.5 1 97.12 232 TYR B O 1
ATOM 6119 N N . GLY B 1 233 ? 33.562 14.195 -5.254 1 97.19 233 GLY B N 1
ATOM 6120 C CA . GLY B 1 233 ? 33.562 13.812 -6.656 1 97.19 233 GLY B CA 1
ATOM 6121 C C . GLY B 1 233 ? 32.156 13.617 -7.215 1 97.19 233 GLY B C 1
ATOM 6122 O O . GLY B 1 233 ? 31.25 13.219 -6.488 1 97.19 233 GLY B O 1
ATOM 6123 N N . VAL B 1 234 ? 32.094 13.891 -8.508 1 95.56 234 VAL B N 1
ATOM 6124 C CA . VAL B 1 234 ? 30.812 13.719 -9.203 1 95.56 234 VAL B CA 1
ATOM 6125 C C . VAL B 1 234 ? 30.375 12.258 -9.133 1 95.56 234 VAL B C 1
ATOM 6127 O O . VAL B 1 234 ? 31.188 11.352 -9.367 1 95.56 234 VAL B O 1
ATOM 6130 N N . GLY B 1 235 ? 29.125 12.008 -8.695 1 93.5 235 GLY B N 1
ATOM 6131 C CA . GLY B 1 235 ? 28.609 10.656 -8.641 1 93.5 235 GLY B CA 1
ATOM 6132 C C . GLY B 1 235 ? 28.625 10.07 -7.238 1 93.5 235 GLY B C 1
ATOM 6133 O O . GLY B 1 235 ? 27.969 9.055 -6.977 1 93.5 235 GLY B O 1
ATOM 6134 N N . PHE B 1 236 ? 29.25 10.75 -6.359 1 95.56 236 PHE B N 1
ATOM 6135 C CA . PHE B 1 236 ? 29.297 10.281 -4.98 1 95.56 236 PHE B CA 1
ATOM 6136 C C . PHE B 1 236 ? 27.906 10.234 -4.379 1 95.56 236 PHE B C 1
ATOM 6138 O O . PHE B 1 236 ? 27.547 9.266 -3.695 1 95.56 236 PHE B O 1
ATOM 6145 N N . PHE B 1 237 ? 27.203 11.281 -4.609 1 94.25 237 PHE B N 1
ATOM 6146 C CA . PHE B 1 237 ? 25.875 11.461 -4.047 1 94.25 237 PHE B CA 1
ATOM 6147 C C . PHE B 1 237 ? 24.938 12.086 -5.074 1 94.25 237 PHE B C 1
ATOM 6149 O O . PHE B 1 237 ? 25.328 12.984 -5.82 1 94.25 237 PHE B O 1
ATOM 6156 N N . ASN B 1 238 ? 23.766 11.523 -5.242 1 94.5 238 ASN B N 1
ATOM 6157 C CA . ASN B 1 238 ? 22.672 12.102 -6.027 1 94.5 238 ASN B CA 1
ATOM 6158 C C . ASN B 1 238 ? 21.438 12.328 -5.176 1 94.5 238 ASN B C 1
ATOM 6160 O O . ASN B 1 238 ? 20.766 11.375 -4.785 1 94.5 238 ASN B O 1
ATOM 6164 N N . GLY B 1 239 ? 21.109 13.586 -4.996 1 92.81 239 GLY B N 1
ATOM 6165 C CA . GLY B 1 239 ? 20.031 13.953 -4.086 1 92.81 239 GLY B CA 1
ATOM 6166 C C . GLY B 1 239 ? 18.688 13.391 -4.5 1 92.81 239 GLY B C 1
ATOM 6167 O O . GLY B 1 239 ? 17.906 12.945 -3.658 1 92.81 239 GLY B O 1
ATOM 6168 N N . TYR B 1 240 ? 18.406 13.352 -5.711 1 89.94 240 TYR B N 1
ATOM 6169 C CA . TYR B 1 240 ? 17.125 12.867 -6.211 1 89.94 240 TYR B CA 1
ATOM 6170 C C . TYR B 1 240 ? 17.031 11.352 -6.051 1 89.94 240 TYR B C 1
ATOM 6172 O O . TYR B 1 240 ? 16.016 10.844 -5.559 1 89.94 240 TYR B O 1
ATOM 6180 N N . LYS B 1 241 ? 18.062 10.625 -6.426 1 92.75 241 LYS B N 1
ATOM 6181 C CA . LYS B 1 241 ? 18.062 9.164 -6.328 1 92.75 241 LYS B CA 1
ATOM 6182 C C . LYS B 1 241 ? 18 8.711 -4.875 1 92.75 241 LYS B C 1
ATOM 6184 O O . LYS B 1 241 ? 17.406 7.68 -4.562 1 92.75 241 LYS B O 1
ATOM 6189 N N . ALA B 1 242 ? 18.594 9.531 -4.023 1 95.38 242 ALA B N 1
ATOM 6190 C CA . ALA B 1 242 ? 18.672 9.18 -2.607 1 95.38 242 ALA B CA 1
ATOM 6191 C C . ALA B 1 242 ? 17.281 9.141 -1.976 1 95.38 242 ALA B C 1
ATOM 6193 O O . ALA B 1 242 ? 17.047 8.375 -1.04 1 95.38 242 ALA B O 1
ATOM 6194 N N . LEU B 1 243 ? 16.344 9.922 -2.477 1 94.94 243 LEU B N 1
ATOM 6195 C CA . LEU B 1 243 ? 14.984 9.922 -1.956 1 94.94 243 LEU B CA 1
ATOM 6196 C C . LEU B 1 243 ? 14.352 8.539 -2.084 1 94.94 243 LEU B C 1
ATOM 6198 O O . LEU B 1 243 ? 13.82 7.996 -1.107 1 94.94 243 LEU B O 1
ATOM 6202 N N . GLY B 1 244 ? 14.484 7.953 -3.246 1 95.69 244 GLY B N 1
ATOM 6203 C CA . GLY B 1 244 ? 13.875 6.66 -3.521 1 95.69 244 GLY B CA 1
ATOM 6204 C C . GLY B 1 244 ? 14.664 5.496 -2.953 1 95.69 244 GLY B C 1
ATOM 6205 O O . GLY B 1 244 ? 14.148 4.379 -2.857 1 95.69 244 GLY B O 1
ATOM 6206 N N . ASP B 1 245 ? 15.945 5.754 -2.557 1 96.75 245 ASP B N 1
ATOM 6207 C CA . ASP B 1 245 ? 16.797 4.699 -2.027 1 96.75 245 ASP B CA 1
ATOM 6208 C C . ASP B 1 245 ? 16.438 4.375 -0.58 1 96.75 245 ASP B C 1
ATOM 6210 O O . ASP B 1 245 ? 16.906 3.371 -0.03 1 96.75 245 ASP B O 1
ATOM 6214 N N . SER B 1 246 ? 15.586 5.191 0.046 1 97.69 246 SER B N 1
ATOM 6215 C CA . SER B 1 246 ? 15.148 4.918 1.411 1 97.69 246 SER B CA 1
ATOM 6216 C C . SER B 1 246 ? 14.516 3.535 1.521 1 97.69 246 SER B C 1
ATOM 6218 O O . SER B 1 246 ? 13.766 3.117 0.634 1 97.69 246 SER B O 1
ATOM 6220 N N . SER B 1 247 ? 14.836 2.865 2.613 1 98.38 247 SER B N 1
ATOM 6221 C CA . SER B 1 247 ? 14.219 1.564 2.84 1 98.38 247 SER B CA 1
ATOM 6222 C C . SER B 1 247 ? 12.695 1.677 2.883 1 98.38 247 SER B C 1
ATOM 6224 O O . SER B 1 247 ? 11.992 0.87 2.271 1 98.38 247 SER B O 1
ATOM 6226 N N . PHE B 1 248 ? 12.266 2.627 3.662 1 98.62 248 PHE B N 1
ATOM 6227 C CA . PHE B 1 248 ? 10.852 2.963 3.748 1 98.62 248 PHE B CA 1
ATOM 6228 C C . PHE B 1 248 ? 10.656 4.473 3.816 1 98.62 248 PHE B C 1
ATOM 6230 O O . PHE B 1 248 ? 11.594 5.215 4.117 1 98.62 248 PHE B O 1
ATOM 6237 N N . LEU B 1 249 ? 9.516 4.887 3.41 1 98.5 249 LEU B N 1
ATOM 6238 C CA . LEU B 1 249 ? 9.023 6.242 3.623 1 98.5 249 LEU B CA 1
ATOM 6239 C C . LEU B 1 249 ? 7.879 6.25 4.629 1 98.5 249 LEU B C 1
ATOM 6241 O O . LEU B 1 249 ? 6.773 5.793 4.324 1 98.5 249 LEU B O 1
ATOM 6245 N N . ILE B 1 250 ? 8.195 6.766 5.824 1 98.69 250 ILE B N 1
ATOM 6246 C CA . ILE B 1 250 ? 7.199 6.887 6.875 1 98.69 250 ILE B CA 1
ATOM 6247 C C . ILE B 1 250 ? 6.391 8.164 6.676 1 98.69 250 ILE B C 1
ATOM 6249 O O . ILE B 1 250 ? 6.949 9.266 6.672 1 98.69 250 ILE B O 1
ATOM 6253 N N . ILE B 1 251 ? 5.09 8.039 6.535 1 98.5 251 ILE B N 1
ATOM 6254 C CA . ILE B 1 251 ? 4.262 9.18 6.164 1 98.5 251 ILE B CA 1
ATOM 6255 C C . ILE B 1 251 ? 3.268 9.484 7.281 1 98.5 251 ILE B C 1
ATOM 6257 O O . ILE B 1 251 ? 2.6 8.578 7.789 1 98.5 251 ILE B O 1
ATOM 6261 N N . ASN B 1 252 ? 3.162 10.75 7.645 1 97.88 252 ASN B N 1
ATOM 6262 C CA . ASN B 1 252 ? 2.189 11.172 8.648 1 97.88 252 ASN B CA 1
ATOM 6263 C C . ASN B 1 252 ? 0.784 11.266 8.055 1 97.88 252 ASN B C 1
ATOM 6265 O O . ASN B 1 252 ? 0.133 12.305 8.148 1 97.88 252 ASN B O 1
ATOM 6269 N N . SER B 1 253 ? 0.34 10.172 7.477 1 97.38 253 SER B N 1
ATOM 6270 C CA . SER B 1 253 ? -1.016 10.023 6.957 1 97.38 253 SER B CA 1
ATOM 6271 C C . SER B 1 253 ? -1.632 8.695 7.383 1 97.38 253 SER B C 1
ATOM 6273 O O . SER B 1 253 ? -0.951 7.852 7.965 1 97.38 253 SER B O 1
ATOM 6275 N N . ASN B 1 254 ? -2.889 8.633 7.262 1 97.44 254 ASN B N 1
ATOM 6276 C CA . ASN B 1 254 ? -3.684 7.441 7.551 1 97.44 254 ASN B CA 1
ATOM 6277 C C . ASN B 1 254 ? -4.645 7.117 6.41 1 97.44 254 ASN B C 1
ATOM 6279 O O . ASN B 1 254 ? -5.383 7.988 5.949 1 97.44 254 ASN B O 1
ATOM 6283 N N . PRO B 1 255 ? -4.656 5.875 5.992 1 97.06 255 PRO B N 1
ATOM 6284 C CA . PRO B 1 255 ? -5.516 5.539 4.855 1 97.06 255 PRO B CA 1
ATOM 6285 C C . PRO B 1 255 ? -6.984 5.867 5.113 1 97.06 255 PRO B C 1
ATOM 6287 O O . PRO B 1 255 ? -7.73 6.156 4.172 1 97.06 255 PRO B O 1
ATOM 6290 N N . PHE B 1 256 ? -7.426 5.898 6.316 1 97.81 256 PHE B N 1
ATOM 6291 C CA . PHE B 1 256 ? -8.836 6.09 6.641 1 97.81 256 PHE B CA 1
ATOM 6292 C C . PHE B 1 256 ? -9.133 7.559 6.906 1 97.81 256 PHE B C 1
ATOM 6294 O O . PHE B 1 256 ? -10.242 7.906 7.316 1 97.81 256 PHE B O 1
ATOM 6301 N N . LEU B 1 257 ? -8.133 8.367 6.68 1 97.69 257 LEU B N 1
ATOM 6302 C CA . LEU B 1 257 ? -8.328 9.805 6.836 1 97.69 257 LEU B CA 1
ATOM 6303 C C . LEU B 1 257 ? -7.875 10.547 5.586 1 97.69 257 LEU B C 1
ATOM 6305 O O . LEU B 1 257 ? -8.594 11.406 5.074 1 97.69 257 LEU B O 1
ATOM 6309 N N . ASP B 1 258 ? -6.773 10.219 5.035 1 97.69 258 ASP B N 1
ATOM 6310 C CA . ASP B 1 258 ? -6.172 10.93 3.91 1 97.69 258 ASP B CA 1
ATOM 6311 C C . ASP B 1 258 ? -6.855 10.555 2.598 1 97.69 258 ASP B C 1
ATOM 6313 O O . ASP B 1 258 ? -7.664 9.625 2.553 1 97.69 258 ASP B O 1
ATOM 6317 N N . PHE B 1 259 ? -6.547 11.375 1.528 1 97.75 259 PHE B N 1
ATOM 6318 C CA . PHE B 1 259 ? -7.02 11.008 0.199 1 97.75 259 PHE B CA 1
ATOM 6319 C C . PHE B 1 259 ? -6.371 9.719 -0.274 1 97.75 259 PHE B C 1
ATOM 6321 O O . PHE B 1 259 ? -5.145 9.578 -0.232 1 97.75 259 PHE B O 1
ATOM 6328 N N . PRO B 1 260 ? -7.242 8.75 -0.685 1 97.25 260 PRO B N 1
ATOM 6329 C CA . PRO B 1 260 ? -6.66 7.504 -1.199 1 97.25 260 PRO B CA 1
ATOM 6330 C C . PRO B 1 260 ? -5.84 7.719 -2.471 1 97.25 260 PRO B C 1
ATOM 6332 O O . PRO B 1 260 ? -6.273 8.438 -3.375 1 97.25 260 PRO B O 1
ATOM 6335 N N . SER B 1 261 ? -4.691 7.152 -2.516 1 97 261 SER B N 1
ATOM 6336 C CA . SER B 1 261 ? -3.795 7.289 -3.66 1 97 261 SER B CA 1
ATOM 6337 C C . SER B 1 261 ? -2.988 6.012 -3.885 1 97 261 SER B C 1
ATOM 6339 O O . SER B 1 261 ? -2.883 5.172 -2.988 1 97 261 SER B O 1
ATOM 6341 N N . PRO B 1 262 ? -2.484 5.816 -5.125 1 96.88 262 PRO B N 1
ATOM 6342 C CA . PRO B 1 262 ? -1.566 4.691 -5.324 1 96.88 262 PRO B CA 1
ATOM 6343 C C . PRO B 1 262 ? -0.267 4.844 -4.539 1 96.88 262 PRO B C 1
ATOM 6345 O O . PRO B 1 262 ? 0.28 5.945 -4.449 1 96.88 262 PRO B O 1
ATOM 6348 N N . LYS B 1 263 ? 0.153 3.801 -3.936 1 96.69 263 LYS B N 1
ATOM 6349 C CA . LYS B 1 263 ? 1.383 3.793 -3.148 1 96.69 263 LYS B CA 1
ATOM 6350 C C . LYS B 1 263 ? 2.213 2.547 -3.438 1 96.69 263 LYS B C 1
ATOM 6352 O O . LYS B 1 263 ? 1.752 1.633 -4.125 1 96.69 263 LYS B O 1
ATOM 6357 N N . THR B 1 264 ? 3.422 2.584 -3.01 1 97.38 264 THR B N 1
ATOM 6358 C CA . THR B 1 264 ? 4.293 1.421 -3.115 1 97.38 264 THR B CA 1
ATOM 6359 C C . THR B 1 264 ? 4.469 0.751 -1.755 1 97.38 264 THR B C 1
ATOM 6361 O O . THR B 1 264 ? 4.074 1.308 -0.728 1 97.38 264 THR B O 1
ATOM 6364 N N . SER B 1 265 ? 5.082 -0.375 -1.765 1 97.19 265 SER B N 1
ATOM 6365 C CA . SER B 1 265 ? 5.301 -1.136 -0.538 1 97.19 265 SER B CA 1
ATOM 6366 C C . SER B 1 265 ? 6.301 -0.439 0.375 1 97.19 265 SER B C 1
ATOM 6368 O O . SER B 1 265 ? 6.406 -0.77 1.559 1 97.19 265 SER B O 1
ATOM 6370 N N . LYS B 1 266 ? 7 0.556 -0.135 1 98.19 266 LYS B N 1
ATOM 6371 C CA . LYS B 1 266 ? 7.953 1.294 0.691 1 98.19 266 LYS B CA 1
ATOM 6372 C C . LYS B 1 266 ? 7.25 2.377 1.505 1 98.19 266 LYS B C 1
ATOM 6374 O O . LYS B 1 266 ? 7.824 2.928 2.443 1 98.19 266 LYS B O 1
ATOM 6379 N N . MET B 1 267 ? 6.074 2.721 1.115 1 98.31 267 MET B N 1
ATOM 6380 C CA . MET B 1 267 ? 5.355 3.816 1.757 1 98.31 267 MET B CA 1
ATOM 6381 C C . MET B 1 267 ? 4.492 3.303 2.902 1 98.31 267 MET B C 1
ATOM 6383 O O . MET B 1 267 ? 3.604 2.475 2.693 1 98.31 267 MET B O 1
ATOM 6387 N N . VAL B 1 268 ? 4.773 3.768 4.113 1 98.31 268 VAL B N 1
ATOM 6388 C CA . VAL B 1 268 ? 4.09 3.305 5.316 1 98.31 268 VAL B CA 1
ATOM 6389 C C . VAL B 1 268 ? 3.396 4.48 6 1 98.31 268 VAL B C 1
ATOM 6391 O O . VAL B 1 268 ? 4.051 5.453 6.395 1 98.31 268 VAL B O 1
ATOM 6394 N N . GLU B 1 269 ? 2.098 4.426 6.133 1 98.25 269 GLU B N 1
ATOM 6395 C CA . GLU B 1 269 ? 1.325 5.492 6.754 1 98.25 269 GLU B CA 1
ATOM 6396 C C . GLU B 1 269 ? 1.153 5.25 8.25 1 98.25 269 GLU B C 1
ATOM 6398 O O . GLU B 1 269 ? 0.539 4.262 8.656 1 98.25 269 GLU B O 1
ATOM 6403 N N . VAL B 1 270 ? 1.63 6.242 9.086 1 98.12 270 VAL B N 1
ATOM 6404 C CA . VAL B 1 270 ? 1.702 5.926 10.508 1 98.12 270 VAL B CA 1
ATOM 6405 C C . VAL B 1 270 ? 1.049 7.043 11.32 1 98.12 270 VAL B C 1
ATOM 6407 O O . VAL B 1 270 ? 1.318 7.188 12.516 1 98.12 270 VAL B O 1
ATOM 6410 N N . SER B 1 271 ? 0.24 7.855 10.664 1 96.62 271 SER B N 1
ATOM 6411 C CA . SER B 1 271 ? -0.42 8.914 11.414 1 96.62 271 SER B CA 1
ATOM 6412 C C . SER B 1 271 ? -1.14 8.359 12.641 1 96.62 271 SER B C 1
ATOM 6414 O O . SER B 1 271 ? -1.687 7.254 12.594 1 96.62 271 SER B O 1
ATOM 6416 N N . GLY B 1 272 ? -1.096 9.102 13.742 1 95.12 272 GLY B N 1
ATOM 6417 C CA . GLY B 1 272 ? -1.712 8.68 14.992 1 95.12 272 GLY B CA 1
ATOM 6418 C C . GLY B 1 272 ? -0.707 8.188 16.016 1 95.12 272 GLY B C 1
ATOM 6419 O O . GLY B 1 272 ? -1.062 7.93 17.172 1 95.12 272 GLY B O 1
ATOM 6420 N N . ILE B 1 273 ? 0.562 8.117 15.648 1 95 273 ILE B N 1
ATOM 6421 C CA . ILE B 1 273 ? 1.573 7.578 16.547 1 95 273 ILE B CA 1
ATOM 6422 C C . ILE B 1 273 ? 1.714 8.492 17.766 1 95 273 ILE B C 1
ATOM 6424 O O . ILE B 1 273 ? 2.18 8.055 18.828 1 95 273 ILE B O 1
ATOM 6428 N N . GLY B 1 274 ? 1.303 9.758 17.672 1 89.38 274 GLY B N 1
ATOM 6429 C CA . GLY B 1 274 ? 1.429 10.719 18.75 1 89.38 274 GLY B CA 1
ATOM 6430 C C . GLY B 1 274 ? 0.177 10.828 19.609 1 89.38 274 GLY B C 1
ATOM 6431 O O . GLY B 1 274 ? 0.144 11.586 20.578 1 89.38 274 GLY B O 1
ATOM 6432 N N . ILE B 1 275 ? -0.862 10.078 19.156 1 89 275 ILE B N 1
ATOM 6433 C CA . ILE B 1 275 ? -2.105 10.133 19.906 1 89 275 ILE B CA 1
ATOM 6434 C C . ILE B 1 275 ? -1.93 9.406 21.25 1 89 275 ILE B C 1
ATOM 6436 O O . ILE B 1 275 ? -1.562 8.234 21.266 1 89 275 ILE B O 1
ATOM 6440 N N . LYS B 1 276 ? -2.02 10.07 22.266 1 79.38 276 LYS B N 1
ATOM 6441 C CA . LYS B 1 276 ? -1.782 9.539 23.609 1 79.38 276 LYS B CA 1
ATOM 6442 C C . LYS B 1 276 ? -3.082 9.062 24.25 1 79.38 276 LYS B C 1
ATOM 6444 O O . LYS B 1 276 ? -4.168 9.477 23.844 1 79.38 276 LYS B O 1
ATOM 6449 N N . ASP B 1 277 ? -2.775 8.141 25.172 1 81.38 277 ASP B N 1
ATOM 6450 C CA . ASP B 1 277 ? -3.906 7.777 26.016 1 81.38 277 ASP B CA 1
ATOM 6451 C C . ASP B 1 277 ? -4.383 8.969 26.844 1 81.38 277 ASP B C 1
ATOM 6453 O O . ASP B 1 277 ? -3.574 9.773 27.312 1 81.38 277 ASP B O 1
ATOM 6457 N N . SER B 1 278 ? -5.605 9.117 26.922 1 81.31 278 SER B N 1
ATOM 6458 C CA . SER B 1 278 ? -6.184 10.25 27.641 1 81.31 278 SER B CA 1
ATOM 6459 C C . SER B 1 278 ? -5.875 10.18 29.141 1 81.31 278 SER B C 1
ATOM 6461 O O . SER B 1 278 ? -5.902 9.094 29.734 1 81.31 278 SER B O 1
ATOM 6463 N N . LYS B 1 279 ? -5.453 11.305 29.625 1 87.44 279 LYS B N 1
ATOM 6464 C CA . LYS B 1 279 ? -5.316 11.469 31.062 1 87.44 279 LYS B CA 1
ATOM 6465 C C . LYS B 1 279 ? -6.535 12.172 31.656 1 87.44 279 LYS B C 1
ATOM 6467 O O . LYS B 1 279 ? -7.215 12.93 30.969 1 87.44 279 LYS B O 1
ATOM 6472 N N . PRO B 1 280 ? -6.699 11.844 32.938 1 91.5 280 PRO B N 1
ATOM 6473 C CA . PRO B 1 280 ? -7.824 12.547 33.562 1 91.5 280 PRO B CA 1
ATOM 6474 C C . PRO B 1 280 ? -7.617 14.062 33.594 1 91.5 280 PRO B C 1
ATOM 6476 O O . PRO B 1 280 ? -6.504 14.523 33.875 1 91.5 280 PRO B O 1
ATOM 6479 N N . LEU B 1 281 ? -8.703 14.773 33.375 1 94.5 281 LEU B N 1
ATOM 6480 C CA . LEU B 1 281 ? -8.664 16.234 33.438 1 94.5 281 LEU B CA 1
ATOM 6481 C C . LEU B 1 281 ? -8.539 16.719 34.875 1 94.5 281 LEU B C 1
ATOM 6483 O O . LEU B 1 281 ? -9.039 16.062 35.812 1 94.5 281 LEU B O 1
ATOM 6487 N N . SER B 1 282 ? -7.832 17.812 35.062 1 95.31 282 SER B N 1
ATOM 6488 C CA . SER B 1 282 ? -7.805 18.453 36.375 1 95.31 282 SER B CA 1
ATOM 6489 C C . SER B 1 282 ? -9.195 18.906 36.781 1 95.31 282 SER B C 1
ATOM 6491 O O . SER B 1 282 ? -10.109 18.984 35.969 1 95.31 282 SER B O 1
ATOM 6493 N N . ASP B 1 283 ? -9.32 19.219 38.031 1 96.31 283 ASP B N 1
ATOM 6494 C CA . ASP B 1 283 ? -10.594 19.703 38.562 1 96.31 283 ASP B CA 1
ATOM 6495 C C . ASP B 1 283 ? -11.023 21 37.875 1 96.31 283 ASP B C 1
ATOM 6497 O O . ASP B 1 283 ? -12.211 21.219 37.656 1 96.31 283 ASP B O 1
ATOM 6501 N N . TYR B 1 284 ? -10.078 21.703 37.531 1 96.81 284 TYR B N 1
ATOM 6502 C CA . TYR B 1 284 ? -10.352 22.984 36.875 1 96.81 284 TYR B CA 1
ATOM 6503 C C . TYR B 1 284 ? -11.055 22.781 35.531 1 96.81 284 TYR B C 1
ATOM 6505 O O . TYR B 1 284 ? -12.117 23.344 35.312 1 96.81 284 TYR B O 1
ATOM 6513 N N . TRP B 1 285 ? -10.523 21.969 34.75 1 97.38 285 TRP B N 1
ATOM 6514 C CA . TRP B 1 285 ? -11.086 21.75 33.406 1 97.38 285 TRP B CA 1
ATOM 6515 C C . TRP B 1 285 ? -12.391 20.969 33.5 1 97.38 285 TRP B C 1
ATOM 6517 O O . TRP B 1 285 ? -13.305 21.172 32.688 1 97.38 285 TRP B O 1
ATOM 6527 N N . ASN B 1 286 ? -12.469 20.047 34.469 1 96.88 286 ASN B N 1
ATOM 6528 C CA . ASN B 1 286 ? -13.711 19.328 34.688 1 96.88 286 ASN B CA 1
ATOM 6529 C C . ASN B 1 286 ? -14.859 20.281 35.031 1 96.88 286 ASN B C 1
ATOM 6531 O O . ASN B 1 286 ? -15.984 20.094 34.531 1 96.88 286 ASN B O 1
ATOM 6535 N N . LYS B 1 287 ? -14.523 21.25 35.844 1 97.44 287 LYS B N 1
ATOM 6536 C CA . LYS B 1 287 ? -15.523 22.25 36.188 1 97.44 287 LYS B CA 1
ATOM 6537 C C . LYS B 1 287 ? -15.938 23.078 34.969 1 97.44 287 LYS B C 1
ATOM 6539 O O . LYS B 1 287 ? -17.125 23.328 34.781 1 97.44 287 LYS B O 1
ATOM 6544 N N . ILE B 1 288 ? -14.984 23.438 34.219 1 97.62 288 ILE B N 1
ATOM 6545 C CA . ILE B 1 288 ? -15.242 24.266 33.062 1 97.62 288 ILE B CA 1
ATOM 6546 C C . ILE B 1 288 ? -16.156 23.531 32.094 1 97.62 288 ILE B C 1
ATOM 6548 O O . ILE B 1 288 ? -17.109 24.109 31.562 1 97.62 288 ILE B O 1
ATOM 6552 N N . LEU B 1 289 ? -15.953 22.266 31.859 1 97.81 289 LEU B N 1
ATOM 6553 C CA . LEU B 1 289 ? -16.703 21.453 30.891 1 97.81 289 LEU B CA 1
ATOM 6554 C C . LEU B 1 289 ? -18.125 21.234 31.375 1 97.81 289 LEU B C 1
ATOM 6556 O O . LEU B 1 289 ? -19 20.844 30.594 1 97.81 289 LEU B O 1
ATOM 6560 N N . SER B 1 290 ? -18.375 21.547 32.656 1 97.06 290 SER B N 1
ATOM 6561 C CA . SER B 1 290 ? -19.703 21.297 33.25 1 97.06 290 SER B CA 1
ATOM 6562 C C . SER B 1 290 ? -20.5 22.578 33.375 1 97.06 290 SER B C 1
ATOM 6564 O O . SER B 1 290 ? -21.641 22.562 33.844 1 97.06 290 SER B O 1
ATOM 6566 N N . LEU B 1 291 ? -19.938 23.703 32.969 1 97.44 291 LEU B N 1
ATOM 6567 C CA . LEU B 1 291 ? -20.578 25 33.156 1 97.44 291 LEU B CA 1
ATOM 6568 C C . LEU B 1 291 ? -21.844 25.125 32.344 1 97.44 291 LEU B C 1
ATOM 6570 O O . LEU B 1 291 ? -22.812 25.75 32.75 1 97.44 291 LEU B O 1
ATOM 6574 N N . ARG B 1 292 ? -21.797 24.578 31.156 1 97.75 292 ARG B N 1
ATOM 6575 C CA . ARG B 1 292 ? -22.938 24.609 30.234 1 97.75 292 ARG B CA 1
ATOM 6576 C C . ARG B 1 292 ? -23.078 23.281 29.5 1 97.75 292 ARG B C 1
ATOM 6578 O O . ARG B 1 292 ? -22.234 22.406 29.641 1 97.75 292 ARG B O 1
ATOM 6585 N N . ASN B 1 293 ? -24.109 23.125 28.734 1 95.88 293 ASN B N 1
ATOM 6586 C CA . ASN B 1 293 ? -24.406 21.859 28.062 1 95.88 293 ASN B CA 1
ATOM 6587 C C . ASN B 1 293 ? -23.453 21.594 26.906 1 95.88 293 ASN B C 1
ATOM 6589 O O . ASN B 1 293 ? -23.25 20.453 26.5 1 95.88 293 ASN B O 1
ATOM 6593 N N . LYS B 1 294 ? -23.047 22.688 26.344 1 97.62 294 LYS B N 1
ATOM 6594 C CA . LYS B 1 294 ? -22.109 22.578 25.234 1 97.62 294 LYS B CA 1
ATOM 6595 C C . LYS B 1 294 ? -20.844 23.391 25.5 1 97.62 294 LYS B C 1
ATOM 6597 O O . LYS B 1 294 ? -20.906 24.453 26.094 1 97.62 294 LYS B O 1
ATOM 6602 N N . THR B 1 295 ? -19.766 22.844 25.078 1 98.69 295 THR B N 1
ATOM 6603 C CA . THR B 1 295 ? -18.469 23.531 25.188 1 98.69 295 THR B CA 1
ATOM 6604 C C . THR B 1 295 ? -17.719 23.469 23.859 1 98.69 295 THR B C 1
ATOM 6606 O O . THR B 1 295 ? -17.703 22.422 23.188 1 98.69 295 THR B O 1
ATOM 6609 N N . ILE B 1 296 ? -17.156 24.578 23.453 1 98.81 296 ILE B N 1
ATOM 6610 C CA . ILE B 1 296 ? -16.391 24.688 22.219 1 98.81 296 ILE B CA 1
ATOM 6611 C C . ILE B 1 296 ? -14.961 25.141 22.531 1 98.81 296 ILE B C 1
ATOM 6613 O O . ILE B 1 296 ? -14.75 26.078 23.281 1 98.81 296 ILE B O 1
ATOM 6617 N N . MET B 1 297 ? -14.008 24.406 22.016 1 98.75 297 MET B N 1
ATOM 6618 C CA . MET B 1 297 ? -12.609 24.781 22.141 1 98.75 297 MET B CA 1
ATOM 6619 C C . MET B 1 297 ? -12.125 25.484 20.875 1 98.75 297 MET B C 1
ATOM 6621 O O . MET B 1 297 ? -12.469 25.078 19.766 1 98.75 297 MET B O 1
ATOM 6625 N N . ILE B 1 298 ? -11.406 26.547 21.047 1 98.06 298 ILE B N 1
ATOM 6626 C CA . ILE B 1 298 ? -10.836 27.312 19.953 1 98.06 298 ILE B CA 1
ATOM 6627 C C . ILE B 1 298 ? -9.32 27.406 20.094 1 98.06 298 ILE B C 1
ATOM 6629 O O . ILE B 1 298 ? -8.82 27.891 21.109 1 98.06 298 ILE B O 1
ATOM 6633 N N . SER B 1 299 ? -8.648 26.891 19.125 1 95.75 299 SER B N 1
ATOM 6634 C CA . SER B 1 299 ? -7.191 26.969 19.109 1 95.75 299 SER B CA 1
ATOM 6635 C C . SER B 1 299 ? -6.664 27.078 17.688 1 95.75 299 SER B C 1
ATOM 6637 O O . SER B 1 299 ? -7.055 26.297 16.812 1 95.75 299 SER B O 1
ATOM 6639 N N . PHE B 1 300 ? -5.793 28 17.406 1 90.19 300 PHE B N 1
ATOM 6640 C CA . PHE B 1 300 ? -5.211 28.172 16.078 1 90.19 300 PHE B CA 1
ATOM 6641 C C . PHE B 1 300 ? -3.74 27.766 16.078 1 90.19 300 PHE B C 1
ATOM 6643 O O . PHE B 1 300 ? -2.949 28.281 15.289 1 90.19 300 PHE B O 1
ATOM 6650 N N . GLY B 1 301 ? -3.361 26.938 17.016 1 79.38 301 GLY B N 1
ATOM 6651 C CA . GLY B 1 301 ? -2.037 26.328 17.047 1 79.38 301 GLY B CA 1
ATOM 6652 C C . GLY B 1 301 ? -0.974 27.266 17.594 1 79.38 301 GLY B C 1
ATOM 6653 O O . GLY B 1 301 ? -1.293 28.266 18.234 1 79.38 301 GLY B O 1
ATOM 6654 N N . THR B 1 302 ? 0.257 26.875 17.453 1 70.81 302 THR B N 1
ATOM 6655 C CA . THR B 1 302 ? 1.376 27.609 18.031 1 70.81 302 THR B CA 1
ATOM 6656 C C . THR B 1 302 ? 1.983 28.578 17.016 1 70.81 302 THR B C 1
ATOM 6658 O O . THR B 1 302 ? 2.691 29.516 17.375 1 70.81 302 THR B O 1
ATOM 6661 N N . PHE B 1 303 ? 1.57 28.25 15.812 1 70.75 303 PHE B N 1
ATOM 6662 C CA . PHE B 1 303 ? 2.203 29.031 14.758 1 70.75 303 PHE B CA 1
ATOM 6663 C C . PHE B 1 303 ? 1.456 30.344 14.539 1 70.75 303 PHE B C 1
ATOM 6665 O O . PHE B 1 303 ? 2.062 31.406 14.516 1 70.75 303 PHE B O 1
ATOM 6672 N N . ALA B 1 304 ? 0.178 30.25 14.406 1 76.19 304 ALA B N 1
ATOM 6673 C CA . ALA B 1 304 ? -0.656 31.453 14.289 1 76.19 304 ALA B CA 1
ATOM 6674 C C . ALA B 1 304 ? -1.197 31.875 15.656 1 76.19 304 ALA B C 1
ATOM 6676 O O . ALA B 1 304 ? -2.271 31.422 16.062 1 76.19 304 ALA B O 1
ATOM 6677 N N . LYS B 1 305 ? -0.49 32.812 16.203 1 83.19 305 LYS B N 1
ATOM 6678 C CA . LYS B 1 305 ? -0.897 33.281 17.531 1 83.19 305 LYS B CA 1
ATOM 6679 C C . LYS B 1 305 ? -2.154 34.156 17.453 1 83.19 305 LYS B C 1
ATOM 6681 O O . LYS B 1 305 ? -2.256 35.031 16.594 1 83.19 305 LYS B O 1
ATOM 6686 N N . THR B 1 306 ? -3.023 33.812 18.328 1 89.06 306 THR B N 1
ATOM 6687 C CA . THR B 1 306 ? -4.316 34.5 18.344 1 89.06 306 THR B CA 1
ATOM 6688 C C . THR B 1 306 ? -4.156 35.969 18.703 1 89.06 306 THR B C 1
ATOM 6690 O O . THR B 1 306 ? -4.945 36.812 18.266 1 89.06 306 THR B O 1
ATOM 6693 N N . ILE B 1 307 ? -3.111 36.312 19.406 1 88.25 307 ILE B N 1
ATOM 6694 C CA . ILE B 1 307 ? -2.869 37.688 19.828 1 88.25 307 ILE B CA 1
ATOM 6695 C C . ILE B 1 307 ? -2.641 38.562 18.609 1 88.25 307 ILE B C 1
ATOM 6697 O O . ILE B 1 307 ? -2.869 39.781 18.656 1 88.25 307 ILE B O 1
ATOM 6701 N N . TYR B 1 308 ? -2.203 37.906 17.516 1 86.31 308 TYR B N 1
ATOM 6702 C CA . TYR B 1 308 ? -1.867 38.688 16.328 1 86.31 308 TYR B CA 1
ATOM 6703 C C . TYR B 1 308 ? -3.029 38.719 15.336 1 86.31 308 TYR B C 1
ATOM 6705 O O . TYR B 1 308 ? -2.906 39.25 14.234 1 86.31 308 TYR B O 1
ATOM 6713 N N . MET B 1 309 ? -4.117 38.156 15.75 1 90 309 MET B N 1
ATOM 6714 C CA . MET B 1 309 ? -5.312 38.188 14.914 1 90 309 MET B CA 1
ATOM 6715 C C . MET B 1 309 ? -5.738 39.625 14.656 1 90 309 MET B C 1
ATOM 6717 O O . MET B 1 309 ? -5.746 40.469 15.57 1 90 309 MET B O 1
ATOM 6721 N N . PRO B 1 310 ? -5.988 39.938 13.375 1 90.25 310 PRO B N 1
ATOM 6722 C CA . PRO B 1 310 ? -6.461 41.281 13.102 1 90.25 310 PRO B CA 1
ATOM 6723 C C . PRO B 1 310 ? -7.676 41.688 13.945 1 90.25 310 PRO B C 1
ATOM 6725 O O . PRO B 1 310 ? -8.555 40.844 14.172 1 90.25 310 PRO B O 1
ATOM 6728 N N . LYS B 1 311 ? -7.77 42.969 14.266 1 92.38 311 LYS B N 1
ATOM 6729 C CA . LYS B 1 311 ? -8.766 43.469 15.219 1 92.38 311 LYS B CA 1
ATOM 6730 C C . LYS B 1 311 ? -10.18 43.156 14.742 1 92.38 311 LYS B C 1
ATOM 6732 O O . LYS B 1 311 ? -11.023 42.719 15.523 1 92.38 311 LYS B O 1
ATOM 6737 N N . ASN B 1 312 ? -10.445 43.406 13.477 1 94.56 312 ASN B N 1
ATOM 6738 C CA . ASN B 1 312 ? -11.789 43.188 12.961 1 94.56 312 ASN B CA 1
ATOM 6739 C C . ASN B 1 312 ? -12.188 41.719 13.023 1 94.56 312 ASN B C 1
ATOM 6741 O O . ASN B 1 312 ? -13.352 41.406 13.289 1 94.56 312 ASN B O 1
ATOM 6745 N N . ILE B 1 313 ? -11.266 40.844 12.781 1 94.62 313 ILE B N 1
ATOM 6746 C CA . ILE B 1 313 ? -11.508 39.406 12.852 1 94.62 313 ILE B CA 1
ATOM 6747 C C . ILE B 1 313 ? -11.688 39 14.312 1 94.62 313 ILE B C 1
ATOM 6749 O O . ILE B 1 313 ? -12.633 38.25 14.641 1 94.62 313 ILE B O 1
ATOM 6753 N N . LYS B 1 314 ? -10.836 39.469 15.164 1 95 314 LYS B N 1
ATOM 6754 C CA . LYS B 1 314 ? -10.898 39.125 16.594 1 95 314 LYS B CA 1
ATOM 6755 C C . LYS B 1 314 ? -12.211 39.625 17.203 1 95 314 LYS B C 1
ATOM 6757 O O . LYS B 1 314 ? -12.844 38.906 17.969 1 95 314 LYS B O 1
ATOM 6762 N N . ASP B 1 315 ? -12.602 40.844 16.859 1 96.38 315 ASP B N 1
ATOM 6763 C CA . ASP B 1 315 ? -13.852 41.406 17.375 1 96.38 315 ASP B CA 1
ATOM 6764 C C . ASP B 1 315 ? -15.047 40.562 16.938 1 96.38 315 ASP B C 1
ATOM 6766 O O . ASP B 1 315 ? -15.977 40.344 17.719 1 96.38 315 ASP B O 1
ATOM 6770 N N . GLY B 1 316 ? -15 40.156 15.656 1 97.62 316 GLY B N 1
ATOM 6771 C CA . GLY B 1 316 ? -16.062 39.281 15.172 1 97.62 316 GLY B CA 1
ATOM 6772 C C . GLY B 1 316 ? -16.156 37.969 15.914 1 97.62 316 GLY B C 1
ATOM 6773 O O . GLY B 1 316 ? -17.25 37.531 16.25 1 97.62 316 GLY B O 1
ATOM 6774 N N . LEU B 1 317 ? -15.031 37.375 16.172 1 97.81 317 LEU B N 1
ATOM 6775 C CA . LEU B 1 317 ? -14.969 36.125 16.922 1 97.81 317 LEU B CA 1
ATOM 6776 C C . LEU B 1 317 ? -15.539 36.312 18.328 1 97.81 317 LEU B C 1
ATOM 6778 O O . LEU B 1 317 ? -16.391 35.531 18.766 1 97.81 317 LEU B O 1
ATOM 6782 N N . LEU B 1 318 ? -15.133 37.406 19.016 1 97.94 318 LEU B N 1
ATOM 6783 C CA . LEU B 1 318 ? -15.555 37.688 20.391 1 97.94 318 LEU B CA 1
ATOM 6784 C C . LEU B 1 318 ? -17.047 38 20.438 1 97.94 318 LEU B C 1
ATOM 6786 O O . LEU B 1 318 ? -17.734 37.594 21.375 1 97.94 318 LEU B O 1
ATOM 6790 N N . GLU B 1 319 ? -17.5 38.688 19.453 1 98.19 319 GLU B N 1
ATOM 6791 C CA . GLU B 1 319 ? -18.922 39 19.406 1 98.19 319 GLU B CA 1
ATOM 6792 C C . GLU B 1 319 ? -19.766 37.75 19.203 1 98.19 319 GLU B C 1
ATOM 6794 O O . GLU B 1 319 ? -20.844 37.625 19.797 1 98.19 319 GLU B O 1
ATOM 6799 N N . ALA B 1 320 ? -19.312 36.844 18.328 1 98.62 320 ALA B N 1
ATOM 6800 C CA . ALA B 1 320 ? -20.016 35.594 18.125 1 98.62 320 ALA B CA 1
ATOM 6801 C C . ALA B 1 320 ? -20.094 34.812 19.438 1 98.62 320 ALA B C 1
ATOM 6803 O O . ALA B 1 320 ? -21.156 34.25 19.781 1 98.62 320 ALA B O 1
ATOM 6804 N N . ILE B 1 321 ? -19.016 34.781 20.203 1 98.62 321 ILE B N 1
ATOM 6805 C CA . ILE B 1 321 ? -18.953 34.062 21.469 1 98.62 321 ILE B CA 1
ATOM 6806 C C . ILE B 1 321 ? -19.922 34.719 22.469 1 98.62 321 ILE B C 1
ATOM 6808 O O . ILE B 1 321 ? -20.688 34 23.141 1 98.62 321 ILE B O 1
ATOM 6812 N N . ARG B 1 322 ? -19.938 36 22.484 1 98.06 322 ARG B N 1
ATOM 6813 C CA . ARG B 1 322 ? -20.812 36.719 23.391 1 98.06 322 ARG B CA 1
ATOM 6814 C C . ARG B 1 322 ? -22.281 36.406 23.109 1 98.06 322 ARG B C 1
ATOM 6816 O O . ARG B 1 322 ? -23.062 36.219 24.031 1 98.06 322 ARG B O 1
ATOM 6823 N N . LYS B 1 323 ? -22.609 36.344 21.875 1 97.88 323 LYS B N 1
ATOM 6824 C CA . LYS B 1 323 ? -24 36.156 21.469 1 97.88 323 LYS B CA 1
ATOM 6825 C C . LYS B 1 323 ? -24.453 34.719 21.781 1 97.88 323 LYS B C 1
ATOM 6827 O O . LYS B 1 323 ? -25.641 34.469 22.016 1 97.88 323 LYS B O 1
ATOM 6832 N N . LEU B 1 324 ? -23.547 33.75 21.766 1 98.38 324 LEU B N 1
ATOM 6833 C CA . LEU B 1 324 ? -23.859 32.375 22.078 1 98.38 324 LEU B CA 1
ATOM 6834 C C . LEU B 1 324 ? -23.625 32.094 23.562 1 98.38 324 LEU B C 1
ATOM 6836 O O . LEU B 1 324 ? -22.844 31.219 23.906 1 98.38 324 LEU B O 1
ATOM 6840 N N . ASN B 1 325 ? -24.391 32.719 24.375 1 96.75 325 ASN B N 1
ATOM 6841 C CA . ASN B 1 325 ? -24.141 32.781 25.797 1 96.75 325 ASN B CA 1
ATOM 6842 C C . ASN B 1 325 ? -24.547 31.469 26.484 1 96.75 325 ASN B C 1
ATOM 6844 O O . ASN B 1 325 ? -24.188 31.219 27.641 1 96.75 325 ASN B O 1
ATOM 6848 N N . ASN B 1 326 ? -25.172 30.531 25.781 1 97.38 326 ASN B N 1
ATOM 6849 C CA . ASN B 1 326 ? -25.531 29.234 26.328 1 97.38 326 ASN B CA 1
ATOM 6850 C C . ASN B 1 326 ? -24.438 28.203 26.109 1 97.38 326 ASN B C 1
ATOM 6852 O O . ASN B 1 326 ? -24.578 27.047 26.5 1 97.38 326 ASN B O 1
ATOM 6856 N N . ILE B 1 327 ? -23.344 28.625 25.484 1 98.5 327 ILE B N 1
ATOM 6857 C CA . ILE B 1 327 ? -22.203 27.75 25.188 1 98.5 327 ILE B CA 1
ATOM 6858 C C . ILE B 1 327 ? -20.969 28.234 25.906 1 98.5 327 ILE B C 1
ATOM 6860 O O . ILE B 1 327 ? -20.703 29.453 25.969 1 98.5 327 ILE B O 1
ATOM 6864 N N . THR B 1 328 ? -20.203 27.328 26.531 1 98.75 328 THR B N 1
ATOM 6865 C CA . THR B 1 328 ? -18.906 27.672 27.062 1 98.75 328 THR B CA 1
ATOM 6866 C C . THR B 1 328 ? -17.828 27.625 25.969 1 98.75 328 THR B C 1
ATOM 6868 O O . THR B 1 328 ? -17.75 26.656 25.219 1 98.75 328 THR B O 1
ATOM 6871 N N . PHE B 1 329 ? -17.109 28.703 25.875 1 98.75 329 PHE B N 1
ATOM 6872 C CA . PHE B 1 329 ? -16 28.734 24.922 1 98.75 329 PHE B CA 1
ATOM 6873 C C . PHE B 1 329 ? -14.656 28.719 25.656 1 98.75 329 PHE B C 1
ATOM 6875 O O . PHE B 1 329 ? -14.469 29.453 26.625 1 98.75 329 PHE B O 1
ATOM 6882 N N . ILE B 1 330 ? -13.797 27.844 25.203 1 98.38 330 ILE B N 1
ATOM 6883 C CA . ILE B 1 330 ? -12.414 27.812 25.656 1 98.38 330 ILE B CA 1
ATOM 6884 C C . ILE B 1 330 ? -11.492 28.297 24.531 1 98.38 330 ILE B C 1
ATOM 6886 O O . ILE B 1 330 ? -11.445 27.688 23.453 1 98.38 330 ILE B O 1
ATOM 6890 N N . LEU B 1 331 ? -10.789 29.375 24.766 1 97.62 331 LEU B N 1
ATOM 6891 C CA . LEU B 1 331 ? -9.953 29.969 23.734 1 97.62 331 LEU B CA 1
ATOM 6892 C C . LEU B 1 331 ? -8.492 29.984 24.172 1 97.62 331 LEU B C 1
ATOM 6894 O O . LEU B 1 331 ? -8.148 30.516 25.219 1 97.62 331 LEU B O 1
ATOM 6898 N N . LYS B 1 332 ? -7.629 29.359 23.359 1 96.19 332 LYS B N 1
ATOM 6899 C CA . LYS B 1 332 ? -6.191 29.516 23.547 1 96.19 332 LYS B CA 1
ATOM 6900 C C . LYS B 1 332 ? -5.734 30.906 23.141 1 96.19 332 LYS B C 1
ATOM 6902 O O . LYS B 1 332 ? -5.941 31.328 22 1 96.19 332 LYS B O 1
ATOM 6907 N N . TYR B 1 333 ? -5.16 31.562 24.062 1 94.19 333 TYR B N 1
ATOM 6908 C CA . TYR B 1 333 ? -4.742 32.938 23.875 1 94.19 333 TYR B CA 1
ATOM 6909 C C . TYR B 1 333 ? -3.439 33.25 24.609 1 94.19 333 TYR B C 1
ATOM 6911 O O . TYR B 1 333 ? -3.303 32.906 25.781 1 94.19 333 TYR B O 1
ATOM 6919 N N . GLU B 1 334 ? -2.51 33.875 23.969 1 89.81 334 GLU B N 1
ATOM 6920 C CA . GLU B 1 334 ? -1.129 33.938 24.438 1 89.81 334 GLU B CA 1
ATOM 6921 C C . GLU B 1 334 ? -0.971 34.969 25.547 1 89.81 334 GLU B C 1
ATOM 6923 O O . GLU B 1 334 ? -0.056 34.875 26.375 1 89.81 334 GLU B O 1
ATOM 6928 N N . LYS B 1 335 ? -1.909 36 25.625 1 92.06 335 LYS B N 1
ATOM 6929 C CA . LYS B 1 335 ? -1.826 37.031 26.656 1 92.06 335 LYS B CA 1
ATOM 6930 C C . LYS B 1 335 ? -3.178 37.25 27.328 1 92.06 335 LYS B C 1
ATOM 6932 O O . LYS B 1 335 ? -3.771 38.312 27.219 1 92.06 335 LYS B O 1
ATOM 6937 N N . PRO B 1 336 ? -3.512 36.344 28.172 1 91.31 336 PRO B N 1
ATOM 6938 C CA . PRO B 1 336 ? -4.832 36.438 28.797 1 91.31 336 PRO B CA 1
ATOM 6939 C C . PRO B 1 336 ? -4.977 37.688 29.672 1 91.31 336 PRO B C 1
ATOM 6941 O O . PRO B 1 336 ? -6.098 38.156 29.922 1 91.31 336 PRO B O 1
ATOM 6944 N N . GLU B 1 337 ? -3.92 38.281 30.062 1 91.44 337 GLU B N 1
ATOM 6945 C CA . GLU B 1 337 ? -3.936 39.406 30.984 1 91.44 337 GLU B CA 1
ATOM 6946 C C . GLU B 1 337 ? -4.203 40.719 30.25 1 91.44 337 GLU B C 1
ATOM 6948 O O . GLU B 1 337 ? -4.445 41.75 30.875 1 91.44 337 GLU B O 1
ATOM 6953 N N . ASP B 1 338 ? -4.266 40.688 28.953 1 92.38 338 ASP B N 1
ATOM 6954 C CA . ASP B 1 338 ? -4.332 41.938 28.203 1 92.38 338 ASP B CA 1
ATOM 6955 C C . ASP B 1 338 ? -5.766 42.469 28.141 1 92.38 338 ASP B C 1
ATOM 6957 O O . ASP B 1 338 ? -6.031 43.469 27.484 1 92.38 338 ASP B O 1
ATOM 6961 N N . GLY B 1 339 ? -6.734 41.781 28.703 1 90.31 339 GLY B N 1
ATOM 6962 C CA . GLY B 1 339 ? -8.109 42.25 28.797 1 90.31 339 GLY B CA 1
ATOM 6963 C C . GLY B 1 339 ? -9.008 41.688 27.719 1 90.31 339 GLY B C 1
ATOM 6964 O O . GLY B 1 339 ? -10.219 41.906 27.719 1 90.31 339 GLY B O 1
ATOM 6965 N N . THR B 1 340 ? -8.445 41 26.797 1 91.62 340 THR B N 1
ATOM 6966 C CA . THR B 1 340 ? -9.227 40.406 25.734 1 91.62 340 THR B CA 1
ATOM 6967 C C . THR B 1 340 ? -10.336 39.531 26.312 1 91.62 340 THR B C 1
ATOM 6969 O O . THR B 1 340 ? -10.07 38.656 27.141 1 91.62 340 THR B O 1
ATOM 6972 N N . GLY B 1 341 ? -11.602 39.812 25.969 1 91.38 341 GLY B N 1
ATOM 6973 C CA . GLY B 1 341 ? -12.734 38.969 26.328 1 91.38 341 GLY B CA 1
ATOM 6974 C C . GLY B 1 341 ? -13.156 39.125 27.781 1 91.38 341 GLY B C 1
ATOM 6975 O O . GLY B 1 341 ? -13.953 38.344 28.297 1 91.38 341 GLY B O 1
ATOM 6976 N N . LYS B 1 342 ? -12.625 40 28.562 1 91.06 342 LYS B N 1
ATOM 6977 C CA . LYS B 1 342 ? -12.891 40.156 29.984 1 91.06 342 LYS B CA 1
ATOM 6978 C C . LYS B 1 342 ? -14.391 40.312 30.25 1 91.06 342 LYS B C 1
ATOM 6980 O O . LYS B 1 342 ? -14.906 39.844 31.266 1 91.06 342 LYS B O 1
ATOM 6985 N N . ASN B 1 343 ? -15.18 40.906 29.422 1 91.25 343 ASN B N 1
ATOM 6986 C CA . ASN B 1 343 ? -16.594 41.156 29.656 1 91.25 343 ASN B CA 1
ATOM 6987 C C . ASN B 1 343 ? -17.469 40.094 29.016 1 91.25 343 ASN B C 1
ATOM 6989 O O . ASN B 1 343 ? -18.672 40.312 28.844 1 91.25 343 ASN B O 1
ATOM 6993 N N . ILE B 1 344 ? -16.859 38.938 28.703 1 97.25 344 ILE B N 1
ATOM 6994 C CA . ILE B 1 344 ? -17.625 37.875 28.094 1 97.25 344 ILE B CA 1
ATOM 6995 C C . ILE B 1 344 ? -17.734 36.688 29.078 1 97.25 344 ILE B C 1
ATOM 6997 O O . ILE B 1 344 ? -16.766 35.969 29.281 1 97.25 344 ILE B O 1
ATOM 7001 N N . ASN B 1 345 ? -18.859 36.438 29.625 1 96 345 ASN B N 1
ATOM 7002 C CA . ASN B 1 345 ? -19.062 35.531 30.766 1 96 345 ASN B CA 1
ATOM 7003 C C . ASN B 1 345 ? -18.859 34.094 30.391 1 96 345 ASN B C 1
ATOM 7005 O O . ASN B 1 345 ? -18.531 33.25 31.234 1 96 345 ASN B O 1
ATOM 7009 N N . ASN B 1 346 ? -19.109 33.75 29.141 1 98.19 346 ASN B N 1
ATOM 7010 C CA . ASN B 1 346 ? -19.031 32.344 28.734 1 98.19 346 ASN B CA 1
ATOM 7011 C C . ASN B 1 346 ? -17.719 32.062 28 1 98.19 346 ASN B C 1
ATOM 7013 O O . ASN B 1 346 ? -17.641 31.125 27.219 1 98.19 346 ASN B O 1
ATOM 7017 N N . LEU B 1 347 ? -16.719 32.906 28.172 1 98.31 347 LEU B N 1
ATOM 7018 C CA . LEU B 1 347 ? -15.414 32.75 27.531 1 98.31 347 LEU B CA 1
ATOM 7019 C C . LEU B 1 347 ? -14.336 32.469 28.562 1 98.31 347 LEU B C 1
ATOM 7021 O O . LEU B 1 347 ? -14.164 33.219 29.516 1 98.31 347 LEU B O 1
ATOM 7025 N N . ILE B 1 348 ? -13.695 31.328 28.438 1 97.25 348 ILE B N 1
ATOM 7026 C CA . ILE B 1 348 ? -12.516 30.969 29.219 1 97.25 348 ILE B CA 1
ATOM 7027 C C . ILE B 1 348 ? -11.266 31.109 28.359 1 97.25 348 ILE B C 1
ATOM 7029 O O . ILE B 1 348 ? -11.172 30.516 27.281 1 97.25 348 ILE B O 1
ATOM 7033 N N . ILE B 1 349 ? -10.312 31.891 28.781 1 96.19 349 ILE B N 1
ATOM 7034 C CA . ILE B 1 349 ? -9.086 32.156 28.031 1 96.19 349 ILE B CA 1
ATOM 7035 C C . ILE B 1 349 ? -7.895 31.547 28.781 1 96.19 349 ILE B C 1
ATOM 7037 O O . ILE B 1 349 ? -7.82 31.641 30 1 96.19 349 ILE B O 1
ATOM 7041 N N . SER B 1 350 ? -7.031 30.906 28.062 1 94.62 350 SER B N 1
ATOM 7042 C CA . SER B 1 350 ? -5.84 30.328 28.672 1 94.62 350 SER B CA 1
ATOM 7043 C C . SER B 1 350 ? -4.676 30.281 27.688 1 94.62 350 SER B C 1
ATOM 7045 O O . SER B 1 350 ? -4.883 30.109 26.484 1 94.62 350 SER B O 1
ATOM 7047 N N . LYS B 1 351 ? -3.506 30.453 28.234 1 92.62 351 LYS B N 1
ATOM 7048 C CA . LYS B 1 351 ? -2.289 30.422 27.422 1 92.62 351 LYS B CA 1
ATOM 7049 C C . LYS B 1 351 ? -1.998 29.016 26.922 1 92.62 351 LYS B C 1
ATOM 7051 O O . LYS B 1 351 ? -1.442 28.844 25.828 1 92.62 351 LYS B O 1
ATOM 7056 N N . TRP B 1 352 ? -2.303 28.109 27.734 1 91.06 352 TRP B N 1
ATOM 7057 C CA . TRP B 1 352 ? -2.08 26.703 27.406 1 91.06 352 TRP B CA 1
ATOM 7058 C C . TRP B 1 352 ? -3.332 25.875 27.672 1 91.06 352 TRP B C 1
ATOM 7060 O O . TRP B 1 352 ? -4.043 26.109 28.656 1 91.06 352 TRP B O 1
ATOM 7070 N N . LEU B 1 353 ? -3.611 24.906 26.766 1 94.31 353 LEU B N 1
ATOM 7071 C CA . LEU B 1 353 ? -4.738 24 26.922 1 94.31 353 LEU B CA 1
ATOM 7072 C C . LEU B 1 353 ? -4.273 22.547 26.875 1 94.31 353 LEU B C 1
ATOM 7074 O O . LEU B 1 353 ? -3.393 22.203 26.078 1 94.31 353 LEU B O 1
ATOM 7078 N N . PRO B 1 354 ? -4.785 21.719 27.734 1 93.88 354 PRO B N 1
ATOM 7079 C CA . PRO B 1 354 ? -4.613 20.281 27.516 1 93.88 354 PRO B CA 1
ATOM 7080 C C . PRO B 1 354 ? -5.465 19.766 26.375 1 93.88 354 PRO B C 1
ATOM 7082 O O . PRO B 1 354 ? -6.367 18.938 26.594 1 93.88 354 PRO B O 1
ATOM 7085 N N . GLN B 1 355 ? -5.156 20.156 25.188 1 93.5 355 GLN B N 1
ATOM 7086 C CA . GLN B 1 355 ? -5.973 19.969 23.984 1 93.5 355 GLN B CA 1
ATOM 7087 C C . GLN B 1 355 ? -6.363 18.516 23.797 1 93.5 355 GLN B C 1
ATOM 7089 O O . GLN B 1 355 ? -7.535 18.203 23.594 1 93.5 355 GLN B O 1
ATOM 7094 N N . SER B 1 356 ? -5.391 17.609 23.891 1 92.06 356 SER B N 1
ATOM 7095 C CA . SER B 1 356 ? -5.645 16.188 23.672 1 92.06 356 SER B CA 1
ATOM 7096 C C . SER B 1 356 ? -6.652 15.656 24.688 1 92.06 356 SER B C 1
ATOM 7098 O O . SER B 1 356 ? -7.551 14.891 24.328 1 92.06 356 SER B O 1
ATOM 7100 N N . ASP B 1 357 ? -6.512 16.078 25.906 1 94.94 357 ASP B N 1
ATOM 7101 C CA . ASP B 1 357 ? -7.398 15.602 26.953 1 94.94 357 ASP B CA 1
ATOM 7102 C C . ASP B 1 357 ? -8.789 16.203 26.828 1 94.94 357 ASP B C 1
ATOM 7104 O O . ASP B 1 357 ? -9.797 15.531 27.078 1 94.94 357 ASP B O 1
ATOM 7108 N N . LEU B 1 358 ? -8.828 17.438 26.484 1 96.5 358 LEU B N 1
ATOM 7109 C CA . LEU B 1 358 ? -10.117 18.094 26.266 1 96.5 358 LEU B CA 1
ATOM 7110 C C . LEU B 1 358 ? -10.867 17.422 25.109 1 96.5 358 LEU B C 1
ATOM 7112 O O . LEU B 1 358 ? -12.07 17.172 25.203 1 96.5 358 LEU B O 1
ATOM 7116 N N . LEU B 1 359 ? -10.141 17.109 24.078 1 96.38 359 LEU B N 1
ATOM 7117 C CA . LEU B 1 359 ? -10.734 16.469 22.906 1 96.38 359 LEU B CA 1
ATOM 7118 C C . LEU B 1 359 ? -11.258 15.086 23.25 1 96.38 359 LEU B C 1
ATOM 7120 O O . LEU B 1 359 ? -12.172 14.578 22.594 1 96.38 359 LEU B O 1
ATOM 7124 N N . ASN B 1 360 ? -10.695 14.508 24.25 1 94.62 360 ASN B N 1
ATOM 7125 C CA . ASN B 1 360 ? -11.07 13.148 24.609 1 94.62 360 ASN B CA 1
ATOM 7126 C C . ASN B 1 360 ? -12.32 13.133 25.484 1 94.62 360 ASN B C 1
ATOM 7128 O O . ASN B 1 360 ? -12.891 12.07 25.734 1 94.62 360 ASN B O 1
ATOM 7132 N N . ASP B 1 361 ? -12.766 14.281 25.953 1 95.75 361 ASP B N 1
ATOM 7133 C CA . ASP B 1 361 ? -13.93 14.367 26.828 1 95.75 361 ASP B CA 1
ATOM 7134 C C . ASP B 1 361 ? -15.219 14.539 26.031 1 95.75 361 ASP B C 1
ATOM 7136 O O . ASP B 1 361 ? -15.312 15.445 25.203 1 95.75 361 ASP B O 1
ATOM 7140 N N . GLU B 1 362 ? -16.203 13.75 26.312 1 94.19 362 GLU B N 1
ATOM 7141 C CA . GLU B 1 362 ? -17.453 13.734 25.547 1 94.19 362 GLU B CA 1
ATOM 7142 C C . GLU B 1 362 ? -18.219 15.039 25.703 1 94.19 362 GLU B C 1
ATOM 7144 O O . GLU B 1 362 ? -19.062 15.375 24.859 1 94.19 362 GLU B O 1
ATOM 7149 N N . ARG B 1 363 ? -17.953 15.82 26.734 1 96.69 363 ARG B N 1
ATOM 7150 C CA . ARG B 1 363 ? -18.656 17.078 26.969 1 96.69 363 ARG B CA 1
ATOM 7151 C C . ARG B 1 363 ? -18.156 18.172 26.016 1 96.69 363 ARG B C 1
ATOM 7153 O O . ARG B 1 363 ? -18.797 19.203 25.891 1 96.69 363 ARG B O 1
ATOM 7160 N N . LEU B 1 364 ? -16.906 17.969 25.312 1 98.06 364 LEU B N 1
ATOM 7161 C CA . LEU B 1 364 ? -16.469 18.891 24.266 1 98.06 364 LEU B CA 1
ATOM 7162 C C . LEU B 1 364 ? -17.234 18.625 22.969 1 98.06 364 LEU B C 1
ATOM 7164 O O . LEU B 1 364 ? -17.094 17.578 22.359 1 98.06 364 LEU B O 1
ATOM 7168 N N . SER B 1 365 ? -17.891 19.672 22.5 1 98.12 365 SER B N 1
ATOM 7169 C CA . SER B 1 365 ? -18.859 19.453 21.438 1 98.12 365 SER B CA 1
ATOM 7170 C C . SER B 1 365 ? -18.281 19.828 20.078 1 98.12 365 SER B C 1
ATOM 7172 O O . SER B 1 365 ? -18.75 19.359 19.047 1 98.12 365 SER B O 1
ATOM 7174 N N . LEU B 1 366 ? -17.328 20.656 20.156 1 98.69 366 LEU B N 1
ATOM 7175 C CA . LEU B 1 366 ? -16.844 21.219 18.891 1 98.69 366 LEU B CA 1
ATOM 7176 C C . LEU B 1 366 ? -15.445 21.797 19.062 1 98.69 366 LEU B C 1
ATOM 7178 O O . LEU B 1 366 ? -15.117 22.359 20.109 1 98.69 366 LEU B O 1
ATOM 7182 N N . PHE B 1 367 ? -14.617 21.625 18.062 1 98.75 367 PHE B N 1
ATOM 7183 C CA . PHE B 1 367 ? -13.281 22.203 18.031 1 98.75 367 PHE B CA 1
ATOM 7184 C C . PHE B 1 367 ? -13.141 23.172 16.859 1 98.75 367 PHE B C 1
ATOM 7186 O O . PHE B 1 367 ? -13.312 22.797 15.703 1 98.75 367 PHE B O 1
ATOM 7193 N N . ILE B 1 368 ? -12.875 24.406 17.094 1 98.38 368 ILE B N 1
ATOM 7194 C CA . ILE B 1 368 ? -12.547 25.391 16.078 1 98.38 368 ILE B CA 1
ATOM 7195 C C . ILE B 1 368 ? -11.031 25.5 15.938 1 98.38 368 ILE B C 1
ATOM 7197 O O . ILE B 1 368 ? -10.336 25.875 16.891 1 98.38 368 ILE B O 1
ATOM 7201 N N . THR B 1 369 ? -10.5 25.156 14.773 1 96.75 369 THR B N 1
ATOM 7202 C CA . THR B 1 369 ? -9.062 25.031 14.602 1 96.75 369 THR B CA 1
ATOM 7203 C C . THR B 1 369 ? -8.641 25.516 13.219 1 96.75 369 THR B C 1
ATOM 7205 O O . THR B 1 369 ? -9.484 25.75 12.352 1 96.75 369 THR B O 1
ATOM 7208 N N . HIS B 1 370 ? -7.379 25.781 13.055 1 94.06 370 HIS B N 1
ATOM 7209 C CA . HIS B 1 370 ? -6.848 26.203 11.766 1 94.06 370 HIS B CA 1
ATOM 7210 C C . HIS B 1 370 ? -6.621 25 10.844 1 94.06 370 HIS B C 1
ATOM 7212 O O . HIS B 1 370 ? -6.375 25.172 9.648 1 94.06 370 HIS B O 1
ATOM 7218 N N . GLY B 1 371 ? -6.66 23.781 11.406 1 93.75 371 GLY B N 1
ATOM 7219 C CA . GLY B 1 371 ? -6.613 22.609 10.555 1 93.75 371 GLY B CA 1
ATOM 7220 C C . GLY B 1 371 ? -5.203 22.141 10.258 1 93.75 371 GLY B C 1
ATOM 7221 O O . GLY B 1 371 ? -4.926 21.641 9.164 1 93.75 371 GLY B O 1
ATOM 7222 N N . GLY B 1 372 ? -4.238 22.359 11.211 1 92.19 372 GLY B N 1
ATOM 7223 C CA . GLY B 1 372 ? -2.951 21.703 11.086 1 92.19 372 GLY B CA 1
ATOM 7224 C C . GLY B 1 372 ? -3.055 20.188 11.148 1 92.19 372 GLY B C 1
ATOM 7225 O O . GLY B 1 372 ? -4.047 19.641 11.633 1 92.19 372 GLY B O 1
ATOM 7226 N N . MET B 1 373 ? -2.09 19.516 10.664 1 92 373 MET B N 1
ATOM 7227 C CA . MET B 1 373 ? -2.148 18.062 10.602 1 92 373 MET B CA 1
ATOM 7228 C C . MET B 1 373 ? -2.279 17.469 12 1 92 373 MET B C 1
ATOM 7230 O O . MET B 1 373 ? -2.99 16.484 12.195 1 92 373 MET B O 1
ATOM 7234 N N . GLY B 1 374 ? -1.587 18.078 12.969 1 91 374 GLY B N 1
ATOM 7235 C CA . GLY B 1 374 ? -1.703 17.609 14.344 1 91 374 GLY B CA 1
ATOM 7236 C C . GLY B 1 374 ? -3.121 17.672 14.875 1 91 374 GLY B C 1
ATOM 7237 O O . GLY B 1 374 ? -3.639 16.688 15.406 1 91 374 GLY B O 1
ATOM 7238 N N . SER B 1 375 ? -3.746 18.844 14.727 1 93.62 375 SER B N 1
ATOM 7239 C CA . SER B 1 375 ? -5.109 19.031 15.203 1 93.62 375 SER B CA 1
ATOM 7240 C C . SER B 1 375 ? -6.098 18.172 14.422 1 93.62 375 SER B C 1
ATOM 7242 O O . SER B 1 375 ? -7.016 17.594 15 1 93.62 375 SER B O 1
ATOM 7244 N N . THR B 1 376 ? -5.867 18.141 13.109 1 96.06 376 THR B N 1
ATOM 7245 C CA . THR B 1 376 ? -6.73 17.344 12.25 1 96.06 376 THR B CA 1
ATOM 7246 C C . THR B 1 376 ? -6.691 15.867 12.664 1 96.06 376 THR B C 1
ATOM 7248 O O . THR B 1 376 ? -7.73 15.211 12.742 1 96.06 376 THR B O 1
ATOM 7251 N N . THR B 1 377 ? -5.543 15.391 12.977 1 96.31 377 THR B N 1
ATOM 7252 C CA . THR B 1 377 ? -5.375 14.008 13.398 1 96.31 377 THR B CA 1
ATOM 7253 C C . THR B 1 377 ? -6 13.781 14.773 1 96.31 377 THR B C 1
ATOM 7255 O O . THR B 1 377 ? -6.758 12.828 14.969 1 96.31 377 THR B O 1
ATOM 7258 N N . GLU B 1 378 ? -5.754 14.695 15.695 1 95.25 378 GLU B N 1
ATOM 7259 C CA . GLU B 1 378 ? -6.23 14.539 17.062 1 95.25 378 GLU B CA 1
ATOM 7260 C C . GLU B 1 378 ? -7.758 14.547 17.125 1 95.25 378 GLU B C 1
ATOM 7262 O O . GLU B 1 378 ? -8.359 13.664 17.734 1 95.25 378 GLU B O 1
ATOM 7267 N N . LEU B 1 379 ? -8.336 15.547 16.5 1 97.25 379 LEU B N 1
ATOM 7268 C CA . LEU B 1 379 ? -9.789 15.633 16.578 1 97.25 379 LEU B CA 1
ATOM 7269 C C . LEU B 1 379 ? -10.438 14.445 15.891 1 97.25 379 LEU B C 1
ATOM 7271 O O . LEU B 1 379 ? -11.508 13.984 16.297 1 97.25 379 LEU B O 1
ATOM 7275 N N . SER B 1 380 ? -9.789 13.898 14.812 1 98.25 380 SER B N 1
ATOM 7276 C CA . SER B 1 380 ? -10.328 12.742 14.102 1 98.25 380 SER B CA 1
ATOM 7277 C C . SER B 1 380 ? -10.258 11.484 14.953 1 98.25 380 SER B C 1
ATOM 7279 O O . SER B 1 380 ? -11.219 10.719 15.023 1 98.25 380 SER B O 1
ATOM 7281 N N . PHE B 1 381 ? -9.156 11.297 15.625 1 97.25 381 PHE B N 1
ATOM 7282 C CA . PHE B 1 381 ? -9 10.133 16.484 1 97.25 381 PHE B CA 1
ATOM 7283 C C . PHE B 1 381 ? -9.961 10.195 17.672 1 97.25 381 PHE B C 1
ATOM 7285 O O . PHE B 1 381 ? -10.414 9.164 18.172 1 97.25 381 PHE B O 1
ATOM 7292 N N . LYS B 1 382 ? -10.258 11.43 18.109 1 96.88 382 LYS B N 1
ATOM 7293 C CA . LYS B 1 382 ? -11.078 11.602 19.297 1 96.88 382 LYS B CA 1
ATOM 7294 C C . LYS B 1 382 ? -12.555 11.727 18.938 1 96.88 382 LYS B C 1
ATOM 7296 O O . LYS B 1 382 ? -13.422 11.664 19.812 1 96.88 382 LYS B O 1
ATOM 7301 N N . GLY B 1 383 ? -12.891 11.906 17.656 1 97.88 383 GLY B N 1
ATOM 7302 C CA . GLY B 1 383 ? -14.266 11.914 17.188 1 97.88 383 GLY B CA 1
ATOM 7303 C C . GLY B 1 383 ? -15 13.211 17.469 1 97.88 383 GLY B C 1
ATOM 7304 O O . GLY B 1 383 ? -16.188 13.203 17.797 1 97.88 383 GLY B O 1
ATOM 7305 N N . VAL B 1 384 ? -14.289 14.328 17.375 1 98.44 384 VAL B N 1
ATOM 7306 C CA . VAL B 1 384 ? -14.883 15.633 17.656 1 98.44 384 VAL B CA 1
ATOM 7307 C C . VAL B 1 384 ? -15.086 16.391 16.344 1 98.44 384 VAL B C 1
ATOM 7309 O O . VAL B 1 384 ? -14.148 16.547 15.555 1 98.44 384 VAL B O 1
ATOM 7312 N N . PRO B 1 385 ? -16.297 16.859 16.047 1 98.62 385 PRO B N 1
ATOM 7313 C CA . PRO B 1 385 ? -16.484 17.703 14.867 1 98.62 385 PRO B CA 1
ATOM 7314 C C . PRO B 1 385 ? -15.734 19.031 14.961 1 98.62 385 PRO B C 1
ATOM 7316 O O . PRO B 1 385 ? -15.305 19.422 16.047 1 98.62 385 PRO B O 1
ATOM 7319 N N . ALA B 1 386 ? -15.625 19.719 13.773 1 98.81 386 ALA B N 1
ATOM 7320 C CA . ALA B 1 386 ? -14.789 20.906 13.797 1 98.81 386 ALA B CA 1
ATOM 7321 C C . ALA B 1 386 ? -15.336 21.984 12.852 1 98.81 386 ALA B C 1
ATOM 7323 O O . ALA B 1 386 ? -16.109 21.672 11.945 1 98.81 386 ALA B O 1
ATOM 7324 N N . ILE B 1 387 ? -15.109 23.156 13.156 1 98.75 387 ILE B N 1
ATOM 7325 C CA . ILE B 1 387 ? -15.062 24.25 12.195 1 98.75 387 ILE B CA 1
ATOM 7326 C C . ILE B 1 387 ? -13.609 24.609 11.891 1 98.75 387 ILE B C 1
ATOM 7328 O O . ILE B 1 387 ? -12.859 25 12.797 1 98.75 387 ILE B O 1
ATOM 7332 N N . ALA B 1 388 ? -13.25 24.406 10.68 1 97.75 388 ALA B N 1
ATOM 7333 C CA . ALA B 1 388 ? -11.852 24.594 10.305 1 97.75 388 ALA B CA 1
ATOM 7334 C C . ALA B 1 388 ? -11.656 25.922 9.57 1 97.75 388 ALA B C 1
ATOM 7336 O O . ALA B 1 388 ? -12.359 26.219 8.602 1 97.75 388 ALA B O 1
ATOM 7337 N N . ILE B 1 389 ? -10.727 26.688 10.031 1 95.56 389 ILE B N 1
ATOM 7338 C CA . ILE B 1 389 ? -10.383 27.984 9.477 1 95.56 389 ILE B CA 1
ATOM 7339 C C . ILE B 1 389 ? -8.906 28.016 9.102 1 95.56 389 ILE B C 1
ATOM 7341 O O . ILE B 1 389 ? -8.078 28.5 9.875 1 95.56 389 ILE B O 1
ATOM 7345 N N . PRO B 1 390 ? -8.57 27.531 7.883 1 92.44 390 PRO B N 1
ATOM 7346 C CA . PRO B 1 390 ? -7.156 27.453 7.5 1 92.44 390 PRO B CA 1
ATOM 7347 C C . PRO B 1 390 ? -6.52 28.828 7.32 1 92.44 390 PRO B C 1
ATOM 7349 O O . PRO B 1 390 ? -7.191 29.781 6.898 1 92.44 390 PRO B O 1
ATOM 7352 N N . LEU B 1 391 ? -5.273 28.906 7.594 1 86.38 391 LEU B N 1
ATOM 7353 C CA . LEU B 1 391 ? -4.555 30.172 7.523 1 86.38 391 LEU B CA 1
ATOM 7354 C C . LEU B 1 391 ? -3.455 30.109 6.473 1 86.38 391 LEU B C 1
ATOM 7356 O O . LEU B 1 391 ? -3.209 31.094 5.77 1 86.38 391 LEU B O 1
ATOM 7360 N N . LEU B 1 392 ? -2.756 28.906 6.426 1 78.19 392 LEU B N 1
ATOM 7361 C CA . LEU B 1 392 ? -1.615 28.859 5.516 1 78.19 392 LEU B CA 1
ATOM 7362 C C . LEU B 1 392 ? -1.233 27.422 5.199 1 78.19 392 LEU B C 1
ATOM 7364 O O . LEU B 1 392 ? -1.597 26.5 5.934 1 78.19 392 LEU B O 1
ATOM 7368 N N . GLY B 1 393 ? -0.581 27.297 4.078 1 81.75 393 GLY B N 1
ATOM 7369 C CA . GLY B 1 393 ? 0.139 26.078 3.734 1 81.75 393 GLY B CA 1
ATOM 7370 C C . GLY B 1 393 ? -0.775 24.891 3.484 1 81.75 393 GLY B C 1
ATOM 7371 O O . GLY B 1 393 ? -1.739 25 2.725 1 81.75 393 GLY B O 1
ATOM 7372 N N . ASP B 1 394 ? -0.381 23.781 4.191 1 89.25 394 ASP B N 1
ATOM 7373 C CA . ASP B 1 394 ? -1.066 22.531 3.926 1 89.25 394 ASP B CA 1
ATOM 7374 C C . ASP B 1 394 ? -2.391 22.453 4.684 1 89.25 394 ASP B C 1
ATOM 7376 O O . ASP B 1 394 ? -3.137 21.469 4.543 1 89.25 394 ASP B O 1
ATOM 7380 N N . GLN B 1 395 ? -2.703 23.531 5.426 1 92.38 395 GLN B N 1
ATOM 7381 C CA . GLN B 1 395 ? -3.955 23.531 6.176 1 92.38 395 GLN B CA 1
ATOM 7382 C C . GLN B 1 395 ? -5.16 23.5 5.238 1 92.38 395 GLN B C 1
ATOM 7384 O O . GLN B 1 395 ? -6.18 22.891 5.562 1 92.38 395 GLN B O 1
ATOM 7389 N N . PHE B 1 396 ? -4.969 24.125 4.074 1 93.06 396 PHE B N 1
ATOM 7390 C CA . PHE B 1 396 ? -6.062 24.172 3.111 1 93.06 396 PHE B CA 1
ATOM 7391 C C . PHE B 1 396 ? -6.398 22.781 2.596 1 93.06 396 PHE B C 1
ATOM 7393 O O . PHE B 1 396 ? -7.566 22.469 2.363 1 93.06 396 PHE B O 1
ATOM 7400 N N . ARG B 1 397 ? -5.438 21.984 2.441 1 95.19 397 ARG B N 1
ATOM 7401 C CA . ARG B 1 397 ? -5.652 20.609 2.021 1 95.19 397 ARG B CA 1
ATOM 7402 C C . ARG B 1 397 ? -6.141 19.75 3.186 1 95.19 397 ARG B C 1
ATOM 7404 O O . ARG B 1 397 ? -7.031 18.906 3.018 1 95.19 397 ARG B O 1
ATOM 7411 N N . ASN B 1 398 ? -5.562 19.953 4.375 1 96.31 398 ASN B N 1
ATOM 7412 C CA . ASN B 1 398 ? -5.887 19.141 5.551 1 96.31 398 ASN B CA 1
ATOM 7413 C C . ASN B 1 398 ? -7.371 19.219 5.895 1 96.31 398 ASN B C 1
ATOM 7415 O O . ASN B 1 398 ? -7.992 18.203 6.207 1 96.31 398 ASN B O 1
ATOM 7419 N N . ILE B 1 399 ? -7.918 20.391 5.824 1 96.62 399 ILE B N 1
ATOM 7420 C CA . ILE B 1 399 ? -9.297 20.578 6.266 1 96.62 399 ILE B CA 1
ATOM 7421 C C . ILE B 1 399 ? -10.25 19.891 5.289 1 96.62 399 ILE B C 1
ATOM 7423 O O . ILE B 1 399 ? -11.391 19.578 5.641 1 96.62 399 ILE B O 1
ATOM 7427 N N . LYS B 1 400 ? -9.773 19.688 4.051 1 97.75 400 LYS B N 1
ATOM 7428 C CA . LYS B 1 400 ? -10.586 18.969 3.074 1 97.75 400 LYS B CA 1
ATOM 7429 C C . LYS B 1 400 ? -10.734 17.5 3.457 1 97.75 400 LYS B C 1
ATOM 7431 O O . LYS B 1 400 ? -11.688 16.828 3.051 1 97.75 400 LYS B O 1
ATOM 7436 N N . LEU B 1 401 ? -9.828 16.969 4.23 1 97.69 401 LEU B N 1
ATOM 7437 C CA . LEU B 1 401 ? -9.945 15.602 4.746 1 97.69 401 LEU B CA 1
ATOM 7438 C C . LEU B 1 401 ? -11.164 15.469 5.645 1 97.69 401 LEU B C 1
ATOM 7440 O O . LEU B 1 401 ? -11.859 14.445 5.605 1 97.69 401 LEU B O 1
ATOM 7444 N N . LEU B 1 402 ? -11.406 16.547 6.418 1 98 402 LEU B N 1
ATOM 7445 C CA . LEU B 1 402 ? -12.547 16.562 7.332 1 98 402 LEU B CA 1
ATOM 7446 C C . LEU B 1 402 ? -13.852 16.781 6.574 1 98 402 LEU B C 1
ATOM 7448 O O . LEU B 1 402 ? -14.852 16.125 6.855 1 98 402 LEU B O 1
ATOM 7452 N N . GLU B 1 403 ? -13.727 17.672 5.652 1 97.25 403 GLU B N 1
ATOM 7453 C CA . GLU B 1 403 ? -14.922 17.984 4.875 1 97.25 403 GLU B CA 1
ATOM 7454 C C . GLU B 1 403 ? -15.398 16.766 4.078 1 97.25 403 GLU B C 1
ATOM 7456 O O . GLU B 1 403 ? -16.594 16.516 3.99 1 97.25 403 GLU B O 1
ATOM 7461 N N . ARG B 1 404 ? -14.461 16.047 3.541 1 95.62 404 ARG B N 1
ATOM 7462 C CA . ARG B 1 404 ? -14.773 14.883 2.717 1 95.62 404 ARG B CA 1
ATOM 7463 C C . ARG B 1 404 ? -15.562 13.844 3.51 1 95.62 404 ARG B C 1
ATOM 7465 O O . ARG B 1 404 ? -16.391 13.117 2.943 1 95.62 404 ARG B O 1
ATOM 7472 N N . GLN B 1 405 ? -15.398 13.852 4.812 1 96.94 405 GLN B N 1
ATOM 7473 C CA . GLN B 1 405 ? -16.062 12.859 5.652 1 96.94 405 GLN B CA 1
ATOM 7474 C C . GLN B 1 405 ? -17.203 13.492 6.445 1 96.94 405 GLN B C 1
ATOM 7476 O O . GLN B 1 405 ? -17.766 12.867 7.34 1 96.94 405 GLN B O 1
ATOM 7481 N N . LYS B 1 406 ? -17.5 14.758 6.176 1 97.69 406 LYS B N 1
ATOM 7482 C CA . LYS B 1 406 ? -18.594 15.516 6.773 1 97.69 406 LYS B CA 1
ATOM 7483 C C . LYS B 1 406 ? -18.453 15.594 8.289 1 97.69 406 LYS B C 1
ATOM 7485 O O . LYS B 1 406 ? -19.406 15.32 9.023 1 97.69 406 LYS B O 1
ATOM 7490 N N . THR B 1 407 ? -17.219 15.867 8.68 1 98.56 407 THR B N 1
ATOM 7491 C CA . THR B 1 407 ? -16.953 16.016 10.102 1 98.56 407 THR B CA 1
ATOM 7492 C C . THR B 1 407 ? -16.641 17.469 10.445 1 98.56 407 THR B C 1
ATOM 7494 O O . THR B 1 407 ? -16.469 17.812 11.617 1 98.56 407 THR B O 1
ATOM 7497 N N . ALA B 1 408 ? -16.625 18.344 9.406 1 98.69 408 ALA B N 1
ATOM 7498 C CA . ALA B 1 408 ? -16.281 19.734 9.68 1 98.69 408 ALA B CA 1
ATOM 7499 C C . ALA B 1 408 ? -16.938 20.672 8.672 1 98.69 408 ALA B C 1
ATOM 7501 O O . ALA B 1 408 ? -17.344 20.234 7.582 1 98.69 408 ALA B O 1
ATOM 7502 N N . ILE B 1 409 ? -17.078 21.859 9.109 1 98.5 409 ILE B N 1
ATOM 7503 C CA . ILE B 1 409 ? -17.438 22.969 8.227 1 98.5 409 ILE B CA 1
ATOM 7504 C C . ILE B 1 409 ? -16.203 23.844 8.008 1 98.5 409 ILE B C 1
ATOM 7506 O O . ILE B 1 409 ? -15.477 24.156 8.945 1 98.5 409 ILE B O 1
ATOM 7510 N N . ILE B 1 410 ? -15.945 24.172 6.762 1 97.88 410 ILE B N 1
ATOM 7511 C CA . ILE B 1 410 ? -14.797 25.016 6.422 1 97.88 410 ILE B CA 1
ATOM 7512 C C . ILE B 1 410 ? -15.227 26.469 6.352 1 97.88 410 ILE B C 1
ATOM 7514 O O . ILE B 1 410 ? -16.281 26.797 5.793 1 97.88 410 ILE B O 1
ATOM 7518 N N . MET B 1 411 ? -14.469 27.312 6.969 1 96.62 411 MET B N 1
ATOM 7519 C CA . MET B 1 411 ? -14.742 28.734 6.977 1 96.62 411 MET B CA 1
ATOM 7520 C C . MET B 1 411 ? -13.5 29.531 6.574 1 96.62 411 MET B C 1
ATOM 7522 O O . MET B 1 411 ? -12.383 29.172 6.953 1 96.62 411 MET B O 1
ATOM 7526 N N . ASN B 1 412 ? -13.758 30.562 5.832 1 93.69 412 ASN B N 1
ATOM 7527 C CA . ASN B 1 412 ? -12.68 31.5 5.539 1 93.69 412 ASN B CA 1
ATOM 7528 C C . ASN B 1 412 ? -12.375 32.406 6.738 1 93.69 412 ASN B C 1
ATOM 7530 O O . ASN B 1 412 ? -13.281 32.812 7.449 1 93.69 412 ASN B O 1
ATOM 7534 N N . LYS B 1 413 ? -11.156 32.656 6.953 1 92.31 413 LYS B N 1
ATOM 7535 C CA . LYS B 1 413 ? -10.781 33.469 8.102 1 92.31 413 LYS B CA 1
ATOM 7536 C C . LYS B 1 413 ? -11.445 34.844 8.047 1 92.31 413 LYS B C 1
ATOM 7538 O O . LYS B 1 413 ? -11.789 35.406 9.086 1 92.31 413 LYS B O 1
ATOM 7543 N N . LEU B 1 414 ? -11.719 35.344 6.883 1 93.06 414 LEU B N 1
ATOM 7544 C CA . LEU B 1 414 ? -12.312 36.688 6.723 1 93.06 414 LEU B CA 1
ATOM 7545 C C . LEU B 1 414 ? -13.781 36.656 7.137 1 93.06 414 LEU B C 1
ATOM 7547 O O . LEU B 1 414 ? -14.344 37.719 7.477 1 93.06 414 LEU B O 1
ATOM 7551 N N . ASP B 1 415 ? -14.312 35.469 7.098 1 95.81 415 ASP B N 1
ATOM 7552 C CA . ASP B 1 415 ? -15.719 35.344 7.473 1 95.81 415 ASP B CA 1
ATOM 7553 C C . ASP B 1 415 ? -15.914 35.625 8.969 1 95.81 415 ASP B C 1
ATOM 7555 O O . ASP B 1 415 ? -17.031 35.906 9.406 1 95.81 415 ASP B O 1
ATOM 7559 N N . LEU B 1 416 ? -14.875 35.625 9.711 1 95.81 416 LEU B N 1
ATOM 7560 C CA . LEU B 1 416 ? -14.953 35.812 11.148 1 95.81 416 LEU B CA 1
ATOM 7561 C C . LEU B 1 416 ? -15.281 37.281 11.469 1 95.81 416 LEU B C 1
ATOM 7563 O O . LEU B 1 416 ? -15.703 37.594 12.586 1 95.81 416 LEU B O 1
ATOM 7567 N N . LYS B 1 417 ? -15.062 38.156 10.477 1 96.5 417 LYS B N 1
ATOM 7568 C CA . LYS B 1 417 ? -15.391 39.562 10.68 1 96.5 417 LYS B CA 1
ATOM 7569 C C . LYS B 1 417 ? -16.875 39.75 11 1 96.5 417 LYS B C 1
ATOM 7571 O O . LYS B 1 417 ? -17.25 40.656 11.719 1 96.5 417 LYS B O 1
ATOM 7576 N N . ASN B 1 418 ? -17.625 38.938 10.383 1 98 418 ASN B N 1
ATOM 7577 C CA . ASN B 1 418 ? -19.062 38.938 10.633 1 98 418 ASN B CA 1
ATOM 7578 C C . ASN B 1 418 ? -19.453 37.812 11.609 1 98 418 ASN B C 1
ATOM 7580 O O . ASN B 1 418 ? -19.531 36.656 11.227 1 98 418 ASN B O 1
ATOM 7584 N N . PRO B 1 419 ? -19.828 38.219 12.82 1 98.31 419 PRO B N 1
ATOM 7585 C CA . PRO B 1 419 ? -20.094 37.188 13.852 1 98.31 419 PRO B CA 1
ATOM 7586 C C . PRO B 1 419 ? -21.234 36.25 13.469 1 98.31 419 PRO B C 1
ATOM 7588 O O . PRO B 1 419 ? -21.266 35.094 13.891 1 98.31 419 PRO B O 1
ATOM 7591 N N . ASP B 1 420 ? -22.125 36.656 12.586 1 98.44 420 ASP B N 1
ATOM 7592 C CA . ASP B 1 420 ? -23.312 35.875 12.25 1 98.44 420 ASP B CA 1
ATOM 7593 C C . ASP B 1 420 ? -22.938 34.625 11.445 1 98.44 420 ASP B C 1
ATOM 7595 O O . ASP B 1 420 ? -23.625 33.625 11.5 1 98.44 420 ASP B O 1
ATOM 7599 N N . ILE B 1 421 ? -21.859 34.688 10.75 1 98.56 421 ILE B N 1
ATOM 7600 C CA . ILE B 1 421 ? -21.438 33.562 9.938 1 98.56 421 ILE B CA 1
ATOM 7601 C C . ILE B 1 421 ? -20.938 32.438 10.836 1 98.56 421 ILE B C 1
ATOM 7603 O O . ILE B 1 421 ? -21.328 31.281 10.664 1 98.56 421 ILE B O 1
ATOM 7607 N N . LEU B 1 422 ? -20.062 32.781 11.742 1 98.62 422 LEU B N 1
ATOM 7608 C CA . LEU B 1 422 ? -19.594 31.781 12.68 1 98.62 422 LEU B CA 1
ATOM 7609 C C . LEU B 1 422 ? -20.75 31.188 13.477 1 98.62 422 LEU B C 1
ATOM 7611 O O . LEU B 1 422 ? -20.812 29.984 13.688 1 98.62 422 LEU B O 1
ATOM 7615 N N . ILE B 1 423 ? -21.688 32.094 13.961 1 98.75 423 ILE B N 1
ATOM 7616 C CA . ILE B 1 423 ? -22.844 31.672 14.742 1 98.75 423 ILE B CA 1
ATOM 7617 C C . ILE B 1 423 ? -23.672 30.672 13.938 1 98.75 423 ILE B C 1
ATOM 7619 O O . ILE B 1 423 ? -24.047 29.609 14.453 1 98.75 423 ILE B O 1
ATOM 7623 N N . LYS B 1 424 ? -23.875 31 12.695 1 98.62 424 LYS B N 1
ATOM 7624 C CA . LYS B 1 424 ? -24.656 30.125 11.805 1 98.62 424 LYS B CA 1
ATOM 7625 C C . LYS B 1 424 ? -23.984 28.766 11.648 1 98.62 424 LYS B C 1
ATOM 7627 O O . LYS B 1 424 ? -24.656 27.734 11.711 1 98.62 424 LYS B O 1
ATOM 7632 N N . ASN B 1 425 ? -22.703 28.734 11.438 1 98.62 425 ASN B N 1
ATOM 7633 C CA . ASN B 1 425 ? -21.969 27.484 11.242 1 98.62 425 ASN B CA 1
ATOM 7634 C C . ASN B 1 425 ? -21.953 26.656 12.516 1 98.62 425 ASN B C 1
ATOM 7636 O O . ASN B 1 425 ? -22.047 25.422 12.453 1 98.62 425 ASN B O 1
ATOM 7640 N N . ILE B 1 426 ? -21.797 27.297 13.711 1 98.75 426 ILE B N 1
ATOM 7641 C CA . ILE B 1 426 ? -21.812 26.594 14.984 1 98.75 426 ILE B CA 1
ATOM 7642 C C . ILE B 1 426 ? -23.172 25.953 15.203 1 98.75 426 ILE B C 1
ATOM 7644 O O . ILE B 1 426 ? -23.25 24.766 15.555 1 98.75 426 ILE B O 1
ATOM 7648 N N . LYS B 1 427 ? -24.219 26.672 14.953 1 98.5 427 LYS B N 1
ATOM 7649 C CA . LYS B 1 427 ? -25.562 26.125 15.117 1 98.5 427 LYS B CA 1
ATOM 7650 C C . LYS B 1 427 ? -25.797 24.953 14.172 1 98.5 427 LYS B C 1
ATOM 7652 O O . LYS B 1 427 ? -26.328 23.922 14.578 1 98.5 427 LYS B O 1
ATOM 7657 N N . LYS B 1 428 ? -25.406 25.141 12.961 1 98.38 428 LYS B N 1
ATOM 7658 C CA . LYS B 1 428 ? -25.578 24.094 11.953 1 98.38 428 LYS B CA 1
ATOM 7659 C C . LYS B 1 428 ? -24.906 22.797 12.375 1 98.38 428 LYS B C 1
ATOM 7661 O O . LYS B 1 428 ? -25.531 21.734 12.375 1 98.38 428 LYS B O 1
ATOM 7666 N N . ILE B 1 429 ? -23.672 22.859 12.781 1 98.38 429 ILE B N 1
ATOM 7667 C CA . ILE B 1 429 ? -22.875 21.656 13.047 1 98.38 429 ILE B CA 1
ATOM 7668 C C . ILE B 1 429 ? -23.359 21 14.352 1 98.38 429 ILE B C 1
ATOM 7670 O O . ILE B 1 429 ? -23.328 19.781 14.484 1 98.38 429 ILE B O 1
ATOM 7674 N N . LEU B 1 430 ? -23.812 21.812 15.305 1 97.81 430 LEU B N 1
ATOM 7675 C CA . LEU B 1 430 ? -24.266 21.281 16.594 1 97.81 430 LEU B CA 1
ATOM 7676 C C . LEU B 1 430 ? -25.656 20.688 16.484 1 97.81 430 LEU B C 1
ATOM 7678 O O . LEU B 1 430 ? -26.016 19.766 17.219 1 97.81 430 LEU B O 1
ATOM 7682 N N . GLU B 1 431 ? -26.438 21.156 15.547 1 97.38 431 GLU B N 1
ATOM 7683 C CA . GLU B 1 431 ? -27.828 20.719 15.43 1 97.38 431 GLU B CA 1
ATOM 7684 C C . GLU B 1 431 ? -27.969 19.562 14.445 1 97.38 431 GLU B C 1
ATOM 7686 O O . GLU B 1 431 ? -28.938 18.828 14.477 1 97.38 431 GLU B O 1
ATOM 7691 N N . ASP B 1 432 ? -27.078 19.469 13.531 1 97.69 432 ASP B N 1
ATOM 7692 C CA . ASP B 1 432 ? -27.047 18.375 12.57 1 97.69 432 ASP B CA 1
ATOM 7693 C C . ASP B 1 432 ? -26.219 17.203 13.094 1 97.69 432 ASP B C 1
ATOM 7695 O O . ASP B 1 432 ? -25 17.203 12.984 1 97.69 432 ASP B O 1
ATOM 7699 N N . ASP B 1 433 ? -26.859 16.172 13.492 1 97.12 433 ASP B N 1
ATOM 7700 C CA . ASP B 1 433 ? -26.203 15.039 14.141 1 97.12 433 ASP B CA 1
ATOM 7701 C C . ASP B 1 433 ? -25.281 14.305 13.164 1 97.12 433 ASP B C 1
ATOM 7703 O O . ASP B 1 433 ? -24.469 13.484 13.578 1 97.12 433 ASP B O 1
ATOM 7707 N N . THR B 1 434 ? -25.406 14.625 11.922 1 97.88 434 THR B N 1
ATOM 7708 C CA . THR B 1 434 ? -24.562 13.984 10.922 1 97.88 434 THR B CA 1
ATOM 7709 C C . THR B 1 434 ? -23.094 14.234 11.211 1 97.88 434 THR B C 1
ATOM 7711 O O . THR B 1 434 ? -22.266 13.32 11.086 1 97.88 434 THR B O 1
ATOM 7714 N N . TYR B 1 435 ? -22.75 15.406 11.617 1 98.31 435 TYR B N 1
ATOM 7715 C CA . TYR B 1 435 ? -21.359 15.75 11.867 1 98.31 435 TYR B CA 1
ATOM 7716 C C . TYR B 1 435 ? -20.812 14.977 13.062 1 98.31 435 TYR B C 1
ATOM 7718 O O . TYR B 1 435 ? -19.734 14.398 13 1 98.31 435 TYR B O 1
ATOM 7726 N N . LYS B 1 436 ? -21.562 14.961 14.094 1 98 436 LYS B N 1
ATOM 7727 C CA . LYS B 1 436 ? -21.156 14.25 15.305 1 98 436 LYS B CA 1
ATOM 7728 C C . LYS B 1 436 ? -21.047 12.75 15.047 1 98 436 LYS B C 1
ATOM 7730 O O . LYS B 1 436 ? -20.062 12.117 15.445 1 98 436 LYS B O 1
ATOM 7735 N N . ASN B 1 437 ? -22.047 12.188 14.406 1 98.31 437 ASN B N 1
ATOM 7736 C CA . ASN B 1 437 ? -22.062 10.758 14.109 1 98.31 437 ASN B CA 1
ATOM 7737 C C . ASN B 1 437 ? -20.906 10.359 13.195 1 98.31 437 ASN B C 1
ATOM 7739 O O . ASN B 1 437 ? -20.266 9.328 13.398 1 98.31 437 ASN B O 1
ATOM 7743 N N . ASN B 1 438 ? -20.641 11.203 12.203 1 98.5 438 ASN B N 1
ATOM 7744 C CA . ASN B 1 438 ? -19.516 10.93 11.297 1 98.5 438 ASN B CA 1
ATOM 7745 C C . ASN B 1 438 ? -18.188 11.031 12.016 1 98.5 438 ASN B C 1
ATOM 7747 O O . ASN B 1 438 ? -17.266 10.242 11.758 1 98.5 438 ASN B O 1
ATOM 7751 N N . ALA B 1 439 ? -18.047 12.023 12.852 1 98.62 439 ALA B N 1
ATOM 7752 C CA . ALA B 1 439 ? -16.812 12.164 13.617 1 98.62 439 ALA B CA 1
ATOM 7753 C C . ALA B 1 439 ? -16.547 10.922 14.461 1 98.62 439 ALA B C 1
ATOM 7755 O O . ALA B 1 439 ? -15.422 10.43 14.516 1 98.62 439 ALA B O 1
ATOM 7756 N N . LYS B 1 440 ? -17.562 10.414 15.039 1 98.31 440 LYS B N 1
ATOM 7757 C CA . LYS B 1 440 ? -17.438 9.211 15.859 1 98.31 440 LYS B CA 1
ATOM 7758 C C . LYS B 1 440 ? -17.078 8 15 1 98.31 440 LYS B C 1
ATOM 7760 O O . LYS B 1 440 ? -16.266 7.164 15.414 1 98.31 440 LYS B O 1
ATOM 7765 N N . LEU B 1 441 ? -17.719 7.938 13.867 1 98.12 441 LEU B N 1
ATOM 7766 C CA . LEU B 1 441 ? -17.422 6.84 12.953 1 98.12 441 LEU B CA 1
ATOM 7767 C C . LEU B 1 441 ? -15.953 6.883 12.516 1 98.12 441 LEU B C 1
ATOM 7769 O O . LEU B 1 441 ? -15.281 5.852 12.492 1 98.12 441 LEU B O 1
ATOM 7773 N N . VAL B 1 442 ? -15.477 8.062 12.172 1 98.25 442 VAL B N 1
ATOM 7774 C CA . VAL B 1 442 ? -14.086 8.234 11.766 1 98.25 442 VAL B CA 1
ATOM 7775 C C . VAL B 1 442 ? -13.164 7.82 12.914 1 98.25 442 VAL B C 1
ATOM 7777 O O . VAL B 1 442 ? -12.172 7.109 12.695 1 98.25 442 VAL B O 1
ATOM 7780 N N . SER B 1 443 ? -13.492 8.242 14.055 1 97.88 443 SER B N 1
ATOM 7781 C CA . SER B 1 443 ? -12.711 7.902 15.242 1 97.88 443 SER B CA 1
ATOM 7782 C C . SER B 1 443 ? -12.625 6.391 15.43 1 97.88 443 SER B C 1
ATOM 7784 O O . SER B 1 443 ? -11.547 5.848 15.688 1 97.88 443 SER B O 1
ATOM 7786 N N . ARG B 1 444 ? -13.727 5.715 15.297 1 97.75 444 ARG B N 1
ATOM 7787 C CA . ARG B 1 444 ? -13.75 4.266 15.453 1 97.75 444 ARG B CA 1
ATOM 7788 C C . ARG B 1 444 ? -12.875 3.588 14.398 1 97.75 444 ARG B C 1
ATOM 7790 O O . ARG B 1 444 ? -12.125 2.66 14.711 1 97.75 444 ARG B O 1
ATOM 7797 N N . ARG B 1 445 ? -12.945 4.023 13.148 1 98 445 ARG B N 1
ATOM 7798 C CA . ARG B 1 445 ? -12.141 3.451 12.07 1 98 445 ARG B CA 1
ATOM 7799 C C . ARG B 1 445 ? -10.648 3.648 12.336 1 98 445 ARG B C 1
ATOM 7801 O O . ARG B 1 445 ? -9.859 2.723 12.164 1 98 445 ARG B O 1
ATOM 7808 N N . LEU B 1 446 ? -10.328 4.859 12.789 1 97.75 446 LEU B N 1
ATOM 7809 C CA . LEU B 1 446 ? -8.922 5.172 13.008 1 97.75 446 LEU B CA 1
ATOM 7810 C C . LEU B 1 446 ? -8.367 4.363 14.172 1 97.75 446 LEU B C 1
ATOM 7812 O O . LEU B 1 446 ? -7.254 3.832 14.094 1 97.75 446 LEU B O 1
ATOM 7816 N N . ASN B 1 447 ? -9.141 4.234 15.211 1 96.19 447 ASN B N 1
ATOM 7817 C CA . ASN B 1 447 ? -8.672 3.561 16.422 1 96.19 447 ASN B CA 1
ATOM 7818 C C . ASN B 1 447 ? -8.672 2.043 16.25 1 96.19 447 ASN B C 1
ATOM 7820 O O . ASN B 1 447 ? -7.934 1.337 16.938 1 96.19 447 ASN B O 1
ATOM 7824 N N . LYS B 1 448 ? -9.461 1.563 15.281 1 96.38 448 LYS B N 1
ATOM 7825 C CA . LYS B 1 448 ? -9.547 0.122 15.062 1 96.38 448 LYS B CA 1
ATOM 7826 C C . LYS B 1 448 ? -8.883 -0.284 13.758 1 96.38 448 LYS B C 1
ATOM 7828 O O . LYS B 1 448 ? -9.125 -1.378 13.242 1 96.38 448 LYS B O 1
ATOM 7833 N N . ARG B 1 449 ? -8.133 0.629 13.156 1 96.94 449 ARG B N 1
ATOM 7834 C CA . ARG B 1 449 ? -7.496 0.305 11.883 1 96.94 449 ARG B CA 1
ATOM 7835 C C . ARG B 1 449 ? -6.812 -1.057 11.945 1 96.94 449 ARG B C 1
ATOM 7837 O O . ARG B 1 449 ? -6.363 -1.483 13.008 1 96.94 449 ARG B O 1
ATOM 7844 N N . PRO B 1 450 ? -6.668 -1.644 10.602 1 95.38 450 PRO B N 1
ATOM 7845 C CA . PRO B 1 450 ? -5.906 -2.895 10.578 1 95.38 450 PRO B CA 1
ATOM 7846 C C . PRO B 1 450 ? -4.438 -2.697 10.953 1 95.38 450 PRO B C 1
ATOM 7848 O O . PRO B 1 450 ? -3.729 -1.928 10.297 1 95.38 450 PRO B O 1
ATOM 7851 N N . VAL B 1 451 ? -3.83 -2.984 11.875 1 95.81 451 VAL B N 1
ATOM 7852 C CA . VAL B 1 451 ? -2.492 -2.883 12.453 1 95.81 451 VAL B CA 1
ATOM 7853 C C . VAL B 1 451 ? -2.246 -1.454 12.93 1 95.81 451 VAL B C 1
ATOM 7855 O O . VAL B 1 451 ? -2.285 -0.51 12.141 1 95.81 451 VAL B O 1
ATOM 7858 N N . GLY B 1 452 ? -1.968 -1.214 14.008 1 95.94 452 GLY B N 1
ATOM 7859 C CA . GLY B 1 452 ? -1.8 0.093 14.625 1 95.94 452 GLY B CA 1
ATOM 7860 C C . GLY B 1 452 ? -0.585 0.843 14.109 1 95.94 452 GLY B C 1
ATOM 7861 O O . GLY B 1 452 ? 0.402 0.229 13.703 1 95.94 452 GLY B O 1
ATOM 7862 N N . SER B 1 453 ? -0.56 2.121 14.188 1 96.94 453 SER B N 1
ATOM 7863 C CA . SER B 1 453 ? 0.482 2.992 13.656 1 96.94 453 SER B CA 1
ATOM 7864 C C . SER B 1 453 ? 1.822 2.734 14.336 1 96.94 453 SER B C 1
ATOM 7866 O O . SER B 1 453 ? 2.861 2.678 13.672 1 96.94 453 SER B O 1
ATOM 7868 N N . LYS B 1 454 ? 1.831 2.607 15.625 1 96.94 454 LYS B N 1
ATOM 7869 C CA . LYS B 1 454 ? 3.07 2.379 16.359 1 96.94 454 LYS B CA 1
ATOM 7870 C C . LYS B 1 454 ? 3.727 1.067 15.945 1 96.94 454 LYS B C 1
ATOM 7872 O O . LYS B 1 454 ? 4.938 1.016 15.727 1 96.94 454 LYS B O 1
ATOM 7877 N N . LYS B 1 455 ? 2.889 0.083 15.852 1 97 455 LYS B N 1
ATOM 7878 C CA . LYS B 1 455 ? 3.41 -1.214 15.422 1 97 455 LYS B CA 1
ATOM 7879 C C . LYS B 1 455 ? 3.984 -1.141 14.016 1 97 455 LYS B C 1
ATOM 7881 O O . LYS B 1 455 ? 5.062 -1.681 13.75 1 97 455 LYS B O 1
ATOM 7886 N N . LEU B 1 456 ? 3.246 -0.51 13.109 1 98.12 456 LEU B N 1
ATOM 7887 C CA . LEU B 1 456 ? 3.748 -0.328 11.75 1 98.12 456 LEU B CA 1
ATOM 7888 C C . LEU B 1 456 ? 5.113 0.354 11.766 1 98.12 456 LEU B C 1
ATOM 7890 O O . LEU B 1 456 ? 6.039 -0.086 11.078 1 98.12 456 LEU B O 1
ATOM 7894 N N . LEU B 1 457 ? 5.219 1.402 12.547 1 98.56 457 LEU B N 1
ATOM 7895 C CA . LEU B 1 457 ? 6.465 2.154 12.633 1 98.56 457 LEU B CA 1
ATOM 7896 C C . LEU B 1 457 ? 7.602 1.264 13.125 1 98.56 457 LEU B C 1
ATOM 7898 O O . LEU B 1 457 ? 8.633 1.146 12.461 1 98.56 457 LEU B O 1
ATOM 7902 N N . ILE B 1 458 ? 7.422 0.597 14.242 1 98.38 458 ILE B N 1
ATOM 7903 C CA . ILE B 1 458 ? 8.469 -0.182 14.898 1 98.38 458 ILE B CA 1
ATOM 7904 C C . ILE B 1 458 ? 8.906 -1.328 13.992 1 98.38 458 ILE B C 1
ATOM 7906 O O . ILE B 1 458 ? 10.102 -1.512 13.742 1 98.38 458 ILE B O 1
ATOM 7910 N N . GLU B 1 459 ? 7.961 -2.076 13.445 1 98.19 459 GLU B N 1
ATOM 7911 C CA . GLU B 1 459 ? 8.273 -3.27 12.664 1 98.19 459 GLU B CA 1
ATOM 7912 C C . GLU B 1 459 ? 9 -2.91 11.367 1 98.19 459 GLU B C 1
ATOM 7914 O O . GLU B 1 459 ? 9.914 -3.621 10.945 1 98.19 459 GLU B O 1
ATOM 7919 N N . HIS B 1 460 ? 8.617 -1.834 10.734 1 98.56 460 HIS B N 1
ATOM 7920 C CA . HIS B 1 460 ? 9.266 -1.449 9.492 1 98.56 460 HIS B CA 1
ATOM 7921 C C . HIS B 1 460 ? 10.664 -0.896 9.75 1 98.56 460 HIS B C 1
ATOM 7923 O O . HIS B 1 460 ? 11.594 -1.149 8.977 1 98.56 460 HIS B O 1
ATOM 7929 N N . ILE B 1 461 ? 10.805 -0.144 10.859 1 98.62 461 ILE B N 1
ATOM 7930 C CA . ILE B 1 461 ? 12.117 0.392 11.195 1 98.62 461 ILE B CA 1
ATOM 7931 C C . ILE B 1 461 ? 13.07 -0.753 11.531 1 98.62 461 ILE B C 1
ATOM 7933 O O . ILE B 1 461 ? 14.219 -0.775 11.07 1 98.62 461 ILE B O 1
ATOM 7937 N N . GLU B 1 462 ? 12.609 -1.681 12.312 1 98.19 462 GLU B N 1
ATOM 7938 C CA . GLU B 1 462 ? 13.438 -2.832 12.664 1 98.19 462 GLU B CA 1
ATOM 7939 C C . GLU B 1 462 ? 13.812 -3.643 11.43 1 98.19 462 GLU B C 1
ATOM 7941 O O . GLU B 1 462 ? 14.945 -4.113 11.312 1 98.19 462 GLU B O 1
ATOM 7946 N N . PHE B 1 463 ? 12.867 -3.791 10.547 1 98.31 463 PHE B N 1
ATOM 7947 C CA . PHE B 1 463 ? 13.141 -4.512 9.305 1 98.31 463 PHE B CA 1
ATOM 7948 C C . PHE B 1 463 ? 14.195 -3.793 8.484 1 98.31 463 PHE B C 1
ATOM 7950 O O . PHE B 1 463 ? 15.109 -4.426 7.945 1 98.31 463 PHE B O 1
ATOM 7957 N N . ALA B 1 464 ? 14.086 -2.471 8.383 1 98.38 464 ALA B N 1
ATOM 7958 C CA . ALA B 1 464 ? 15.062 -1.672 7.652 1 98.38 464 ALA B CA 1
ATOM 7959 C C . ALA B 1 464 ? 16.438 -1.774 8.297 1 98.38 464 ALA B C 1
ATOM 7961 O O . ALA B 1 464 ? 17.453 -1.842 7.602 1 98.38 464 ALA B O 1
ATOM 7962 N N . ALA B 1 465 ? 16.484 -1.748 9.609 1 98 465 ALA B N 1
ATOM 7963 C CA . ALA B 1 465 ? 17.75 -1.844 10.32 1 98 465 ALA B CA 1
ATOM 7964 C C . ALA B 1 465 ? 18.422 -3.191 10.07 1 98 465 ALA B C 1
ATOM 7966 O O . ALA B 1 465 ? 19.641 -3.273 9.961 1 98 465 ALA B O 1
ATOM 7967 N N . GLU B 1 466 ? 17.641 -4.18 9.914 1 97.06 466 GLU B N 1
ATOM 7968 C CA . GLU B 1 466 ? 18.172 -5.531 9.773 1 97.06 466 GLU B CA 1
ATOM 7969 C C . GLU B 1 466 ? 18.609 -5.812 8.336 1 97.06 466 GLU B C 1
ATOM 7971 O O . GLU B 1 466 ? 19.656 -6.418 8.102 1 97.06 466 GLU B O 1
ATOM 7976 N N . PHE B 1 467 ? 17.781 -5.352 7.352 1 97.44 467 PHE B N 1
ATOM 7977 C CA . PHE B 1 467 ? 18 -5.836 5.996 1 97.44 467 PHE B CA 1
ATOM 7978 C C . PHE B 1 467 ? 18.547 -4.727 5.105 1 97.44 467 PHE B C 1
ATOM 7980 O O . PHE B 1 467 ? 18.922 -4.973 3.955 1 97.44 467 PHE B O 1
ATOM 7987 N N . GLY B 1 468 ? 18.625 -3.48 5.637 1 96.12 468 GLY B N 1
ATOM 7988 C CA . GLY B 1 468 ? 19.281 -2.393 4.922 1 96.12 468 GLY B CA 1
ATOM 7989 C C . GLY B 1 468 ? 18.406 -1.793 3.834 1 96.12 468 GLY B C 1
ATOM 7990 O O . GLY B 1 468 ? 17.219 -1.57 4.043 1 96.12 468 GLY B O 1
ATOM 7991 N N . ASN B 1 469 ? 19.125 -1.522 2.742 1 91.44 469 ASN B N 1
ATOM 7992 C CA . ASN B 1 469 ? 18.391 -0.913 1.638 1 91.44 469 ASN B CA 1
ATOM 7993 C C . ASN B 1 469 ? 17.484 -1.924 0.939 1 91.44 469 ASN B C 1
ATOM 7995 O O . ASN B 1 469 ? 17.891 -3.061 0.692 1 91.44 469 ASN B O 1
ATOM 7999 N N . LEU B 1 470 ? 16.328 -1.818 0.776 1 96.12 470 LEU B N 1
ATOM 8000 C CA . LEU B 1 470 ? 15.297 -2.711 0.253 1 96.12 470 LEU B CA 1
ATOM 8001 C C . LEU B 1 470 ? 15.016 -2.412 -1.215 1 96.12 470 LEU B C 1
ATOM 8003 O O . LEU B 1 470 ? 13.867 -2.162 -1.592 1 96.12 470 LEU B O 1
ATOM 8007 N N . ASP B 1 471 ? 16.078 -2.617 -2.01 1 94.56 471 ASP B N 1
ATOM 8008 C CA . ASP B 1 471 ? 15.945 -2.377 -3.443 1 94.56 471 ASP B CA 1
ATOM 8009 C C . ASP B 1 471 ? 14.945 -3.34 -4.07 1 94.56 471 ASP B C 1
ATOM 8011 O O . ASP B 1 471 ? 14.398 -3.062 -5.141 1 94.56 471 ASP B O 1
ATOM 8015 N N . ILE B 1 472 ? 14.695 -4.469 -3.373 1 95.62 472 ILE B N 1
ATOM 8016 C CA . ILE B 1 472 ? 13.766 -5.477 -3.863 1 95.62 472 ILE B CA 1
ATOM 8017 C C . ILE B 1 472 ? 12.352 -4.898 -3.916 1 95.62 472 ILE B C 1
ATOM 8019 O O . ILE B 1 472 ? 11.492 -5.41 -4.637 1 95.62 472 ILE B O 1
ATOM 8023 N N . LEU B 1 473 ? 12.117 -3.768 -3.215 1 97.75 473 LEU B N 1
ATOM 8024 C CA . LEU B 1 473 ? 10.805 -3.129 -3.176 1 97.75 473 LEU B CA 1
ATOM 8025 C C . LEU B 1 473 ? 10.719 -1.992 -4.188 1 97.75 473 LEU B C 1
ATOM 8027 O O . LEU B 1 473 ? 9.664 -1.373 -4.348 1 97.75 473 LEU B O 1
ATOM 8031 N N . ASP B 1 474 ? 11.844 -1.683 -4.922 1 97.19 474 ASP B N 1
ATOM 8032 C CA . ASP B 1 474 ? 11.852 -0.591 -5.891 1 97.19 474 ASP B CA 1
ATOM 8033 C C . ASP B 1 474 ? 11.078 -0.971 -7.152 1 97.19 474 ASP B C 1
ATOM 8035 O O . ASP B 1 474 ? 11.273 -2.055 -7.707 1 97.19 474 ASP B O 1
ATOM 8039 N N . LEU B 1 475 ? 10.203 -0.107 -7.566 1 97.81 475 LEU B N 1
ATOM 8040 C CA . LEU B 1 475 ? 9.57 -0.308 -8.867 1 97.81 475 LEU B CA 1
ATOM 8041 C C . LEU B 1 475 ? 10.586 -0.152 -9.992 1 97.81 475 LEU B C 1
ATOM 8043 O O . LEU B 1 475 ? 11.453 0.724 -9.938 1 97.81 475 LEU B O 1
ATOM 8047 N N . ALA B 1 476 ? 10.438 -0.98 -11 1 97.19 476 ALA B N 1
ATOM 8048 C CA . ALA B 1 476 ? 11.328 -0.861 -12.148 1 97.19 476 ALA B CA 1
ATOM 8049 C C . ALA B 1 476 ? 11.164 0.492 -12.836 1 97.19 476 ALA B C 1
ATOM 8051 O O . ALA B 1 476 ? 12.086 0.973 -13.5 1 97.19 476 ALA B O 1
ATOM 8052 N N . SER B 1 477 ? 10.047 1.117 -12.562 1 96.88 477 SER B N 1
ATOM 8053 C CA . SER B 1 477 ? 9.734 2.381 -13.227 1 96.88 477 SER B CA 1
ATOM 8054 C C . SER B 1 477 ? 10.586 3.52 -12.68 1 96.88 477 SER B C 1
ATOM 8056 O O . SER B 1 477 ? 10.648 4.598 -13.266 1 96.88 477 SER B O 1
ATOM 8058 N N . ARG B 1 478 ? 11.203 3.371 -11.562 1 94.69 478 ARG B N 1
ATOM 8059 C CA . ARG B 1 478 ? 12.055 4.41 -10.992 1 94.69 478 ARG B CA 1
ATOM 8060 C C . ARG B 1 478 ? 13.117 4.859 -11.992 1 94.69 478 ARG B C 1
ATOM 8062 O O . ARG B 1 478 ? 13.594 5.996 -11.93 1 94.69 478 ARG B O 1
ATOM 8069 N N . ASN B 1 479 ? 13.43 3.961 -12.914 1 88.88 479 ASN B N 1
ATOM 8070 C CA . ASN B 1 479 ? 14.508 4.254 -13.852 1 88.88 479 ASN B CA 1
ATOM 8071 C C . ASN B 1 479 ? 13.977 4.445 -15.273 1 88.88 479 ASN B C 1
ATOM 8073 O O . ASN B 1 479 ? 14.742 4.383 -16.234 1 88.88 479 ASN B O 1
ATOM 8077 N N . MET B 1 480 ? 12.734 4.691 -15.328 1 94.38 480 MET B N 1
ATOM 8078 C CA . MET B 1 480 ? 12.125 4.852 -16.656 1 94.38 480 MET B CA 1
ATOM 8079 C C . MET B 1 480 ? 11.781 6.312 -16.922 1 94.38 480 MET B C 1
ATOM 8081 O O . MET B 1 480 ? 11.336 7.023 -16.016 1 94.38 480 MET B O 1
ATOM 8085 N N . GLY B 1 481 ? 12.031 6.719 -18.156 1 93.56 481 GLY B N 1
ATOM 8086 C CA . GLY B 1 481 ? 11.508 8.008 -18.578 1 93.56 481 GLY B CA 1
ATOM 8087 C C . GLY B 1 481 ? 10.023 7.961 -18.906 1 93.56 481 GLY B C 1
ATOM 8088 O O . GLY B 1 481 ? 9.438 6.883 -19 1 93.56 481 GLY B O 1
ATOM 8089 N N . VAL B 1 482 ? 9.469 9.094 -19.141 1 93.56 482 VAL B N 1
ATOM 8090 C CA . VAL B 1 482 ? 8.039 9.242 -19.375 1 93.56 482 VAL B CA 1
ATOM 8091 C C . VAL B 1 482 ? 7.633 8.469 -20.625 1 93.56 482 VAL B C 1
ATOM 8093 O O . VAL B 1 482 ? 6.598 7.801 -20.641 1 93.56 482 VAL B O 1
ATOM 8096 N N . ILE B 1 483 ? 8.414 8.461 -21.656 1 96.19 483 ILE B N 1
ATOM 8097 C CA . ILE B 1 483 ? 8.117 7.82 -22.938 1 96.19 483 ILE B CA 1
ATOM 8098 C C . ILE B 1 483 ? 8.055 6.309 -22.75 1 96.19 483 ILE B C 1
ATOM 8100 O O . ILE B 1 483 ? 7.102 5.66 -23.203 1 96.19 483 ILE B O 1
ATOM 8104 N N . GLU B 1 484 ? 9.008 5.773 -22.031 1 96.88 484 GLU B N 1
ATOM 8105 C CA . GLU B 1 484 ? 9.062 4.336 -21.766 1 96.88 484 GLU B CA 1
ATOM 8106 C C . GLU B 1 484 ? 7.973 3.912 -20.781 1 96.88 484 GLU B C 1
ATOM 8108 O O . GLU B 1 484 ? 7.332 2.877 -20.984 1 96.88 484 GLU B O 1
ATOM 8113 N N . TYR B 1 485 ? 7.754 4.754 -19.812 1 96.44 485 TYR B N 1
ATOM 8114 C CA . TYR B 1 485 ? 6.77 4.438 -18.781 1 96.44 485 TYR B CA 1
ATOM 8115 C C . TYR B 1 485 ? 5.387 4.25 -19.391 1 96.44 485 TYR B C 1
ATOM 8117 O O . TYR B 1 485 ? 4.672 3.303 -19.047 1 96.44 485 TYR B O 1
ATOM 8125 N N . TYR B 1 486 ? 5.031 5.074 -20.344 1 95.69 486 TYR B N 1
ATOM 8126 C CA . TYR B 1 486 ? 3.691 5.027 -20.922 1 95.69 486 TYR B CA 1
ATOM 8127 C C . TYR B 1 486 ? 3.693 4.258 -22.234 1 95.69 486 TYR B C 1
ATOM 8129 O O . TYR B 1 486 ? 2.707 4.277 -22.984 1 95.69 486 TYR B O 1
ATOM 8137 N N . ASN B 1 487 ? 4.758 3.58 -22.594 1 97.5 487 ASN B N 1
ATOM 8138 C CA . ASN B 1 487 ? 4.906 2.805 -23.828 1 97.5 487 ASN B CA 1
ATOM 8139 C C . ASN B 1 487 ? 4.633 3.658 -25.062 1 97.5 487 ASN B C 1
ATOM 8141 O O . ASN B 1 487 ? 4.07 3.172 -26.047 1 97.5 487 ASN B O 1
ATOM 8145 N N . LEU B 1 488 ? 4.988 4.926 -24.984 1 96.69 488 LEU B N 1
ATOM 8146 C CA . LEU B 1 488 ? 4.758 5.809 -26.125 1 96.69 488 LEU B CA 1
ATOM 8147 C C . LEU B 1 488 ? 5.664 5.441 -27.297 1 96.69 488 LEU B C 1
ATOM 8149 O O . LEU B 1 488 ? 5.289 5.609 -28.453 1 96.69 488 LEU B O 1
ATOM 8153 N N . ASP B 1 489 ? 6.879 4.938 -27 1 97.19 489 ASP B N 1
ATOM 8154 C CA . ASP B 1 489 ? 7.82 4.504 -28.031 1 97.19 489 ASP B CA 1
ATOM 8155 C C . ASP B 1 489 ? 7.281 3.295 -28.781 1 97.19 489 ASP B C 1
ATOM 8157 O O . ASP B 1 489 ? 7.773 2.967 -29.875 1 97.19 489 ASP B O 1
ATOM 8161 N N . ILE B 1 490 ? 6.258 2.678 -28.25 1 97.69 490 ILE B N 1
ATOM 8162 C CA . ILE B 1 490 ? 5.633 1.532 -28.906 1 97.69 490 ILE B CA 1
ATOM 8163 C C . ILE B 1 490 ? 4.316 1.96 -29.547 1 97.69 490 ILE B C 1
ATOM 8165 O O . ILE B 1 490 ? 4.066 1.675 -30.719 1 97.69 490 ILE B O 1
ATOM 8169 N N . ILE B 1 491 ? 3.492 2.699 -28.875 1 96.69 491 ILE B N 1
ATOM 8170 C CA . ILE B 1 491 ? 2.135 3.049 -29.281 1 96.69 491 ILE B CA 1
ATOM 8171 C C . ILE B 1 491 ? 2.18 4.008 -30.469 1 96.69 491 ILE B C 1
ATOM 8173 O O . ILE B 1 491 ? 1.453 3.828 -31.438 1 96.69 491 ILE B O 1
ATOM 8177 N N . ILE B 1 492 ? 3.037 4.984 -30.438 1 95.69 492 ILE B N 1
ATOM 8178 C CA . ILE B 1 492 ? 3.059 6.035 -31.453 1 95.69 492 ILE B CA 1
ATOM 8179 C C . ILE B 1 492 ? 3.467 5.445 -32.812 1 95.69 492 ILE B C 1
ATOM 8181 O O . ILE B 1 492 ? 2.766 5.621 -33.812 1 95.69 492 ILE B O 1
ATOM 8185 N N . PRO B 1 493 ? 4.586 4.688 -32.844 1 95.69 493 PRO B N 1
ATOM 8186 C CA . PRO B 1 493 ? 4.945 4.102 -34.125 1 95.69 493 PRO B CA 1
ATOM 8187 C C . PRO B 1 493 ? 3.865 3.166 -34.688 1 95.69 493 PRO B C 1
ATOM 8189 O O . PRO B 1 493 ? 3.594 3.162 -35.875 1 95.69 493 PRO B O 1
ATOM 8192 N N . ILE B 1 494 ? 3.223 2.4 -33.844 1 94.75 494 ILE B N 1
ATOM 8193 C CA . ILE B 1 494 ? 2.191 1.465 -34.281 1 94.75 494 ILE B CA 1
ATOM 8194 C C . ILE B 1 494 ? 0.974 2.238 -34.781 1 94.75 494 ILE B C 1
ATOM 8196 O O . ILE B 1 494 ? 0.4 1.898 -35.812 1 94.75 494 ILE B O 1
ATOM 8200 N N . THR B 1 495 ? 0.6 3.275 -34.031 1 94.44 495 THR B N 1
ATOM 8201 C CA . THR B 1 495 ? -0.549 4.086 -34.438 1 94.44 495 THR B CA 1
ATOM 8202 C C . THR B 1 495 ? -0.28 4.805 -35.75 1 94.44 495 THR B C 1
ATOM 8204 O O . THR B 1 495 ? -1.118 4.789 -36.656 1 94.44 495 THR B O 1
ATOM 8207 N N . LEU B 1 496 ? 0.82 5.379 -35.906 1 94.62 496 LEU B N 1
ATOM 8208 C CA . LEU B 1 496 ? 1.184 6.086 -37.125 1 94.62 496 LEU B CA 1
ATOM 8209 C C . LEU B 1 496 ? 1.309 5.117 -38.281 1 94.62 496 LEU B C 1
ATOM 8211 O O . LEU B 1 496 ? 0.897 5.434 -39.406 1 94.62 496 LEU B O 1
ATOM 8215 N N . GLY B 1 497 ? 1.916 3.977 -38.031 1 94.06 497 GLY B N 1
ATOM 8216 C CA . GLY B 1 497 ? 2.002 2.953 -39.062 1 94.06 497 GLY B CA 1
ATOM 8217 C C . GLY B 1 497 ? 0.646 2.465 -39.531 1 94.06 497 GLY B C 1
ATOM 8218 O O . GLY B 1 497 ? 0.407 2.35 -40.719 1 94.06 497 GLY B O 1
ATOM 8219 N N . SER B 1 498 ? -0.195 2.242 -38.594 1 94.38 498 SER B N 1
ATOM 8220 C CA . SER B 1 498 ? -1.545 1.799 -38.938 1 94.38 498 SER B CA 1
ATOM 8221 C C . SER B 1 498 ? -2.303 2.869 -39.719 1 94.38 498 SER B C 1
ATOM 8223 O O . SER B 1 498 ? -3.023 2.559 -40.656 1 94.38 498 SER B O 1
ATOM 8225 N N . LEU B 1 499 ? -2.154 4.062 -39.281 1 94.56 499 LEU B N 1
ATOM 8226 C CA . LEU B 1 499 ? -2.795 5.172 -39.969 1 94.56 499 LEU B CA 1
ATOM 8227 C C . LEU B 1 499 ? -2.266 5.297 -41.406 1 94.56 499 LEU B C 1
ATOM 8229 O O . LEU B 1 499 ? -3.031 5.562 -42.344 1 94.56 499 LEU B O 1
ATOM 8233 N N . SER B 1 500 ? -1.014 5.109 -41.594 1 95.19 500 SER B N 1
ATOM 8234 C CA . SER B 1 500 ? -0.401 5.172 -42.906 1 95.19 500 SER B CA 1
ATOM 8235 C C . SER B 1 500 ? -0.934 4.07 -43.812 1 95.19 500 SER B C 1
ATOM 8237 O O . SER B 1 500 ? -1.191 4.301 -45 1 95.19 500 SER B O 1
ATOM 8239 N N . ILE B 1 501 ? -1.062 2.961 -43.281 1 95.31 501 ILE B N 1
ATOM 8240 C CA . ILE B 1 501 ? -1.588 1.83 -44.031 1 95.31 501 ILE B CA 1
ATOM 8241 C C . ILE B 1 501 ? -3.037 2.104 -44.438 1 95.31 501 ILE B C 1
ATOM 8243 O O . ILE B 1 501 ? -3.434 1.848 -45.594 1 95.31 501 ILE B O 1
ATOM 8247 N N . CYS B 1 502 ? -3.764 2.6 -43.5 1 94.75 502 CYS B N 1
ATOM 8248 C CA . CYS B 1 502 ? -5.156 2.936 -43.781 1 94.75 502 CYS B CA 1
ATOM 8249 C C . CYS B 1 502 ? -5.25 3.994 -44.875 1 94.75 502 CYS B C 1
ATOM 8251 O O . CYS B 1 502 ? -6.066 3.877 -45.812 1 94.75 502 CYS B O 1
ATOM 8253 N N . LEU B 1 503 ? -4.422 4.988 -44.812 1 94.94 503 LEU B N 1
ATOM 8254 C CA . LEU B 1 503 ? -4.41 6.059 -45.812 1 94.94 503 LEU B CA 1
ATOM 8255 C C . LEU B 1 503 ? -4 5.523 -47.188 1 94.94 503 LEU B C 1
ATOM 8257 O O . LEU B 1 503 ? -4.559 5.926 -48.188 1 94.94 503 LEU B O 1
ATOM 8261 N N . LEU B 1 504 ? -3.074 4.68 -47.156 1 95.38 504 LEU B N 1
ATOM 8262 C CA . LEU B 1 504 ? -2.633 4.059 -48.375 1 95.38 504 LEU B CA 1
ATOM 8263 C C . LEU B 1 504 ? -3.752 3.23 -49 1 95.38 504 LEU B C 1
ATOM 8265 O O . LEU B 1 504 ? -3.967 3.279 -50.219 1 95.38 504 LEU B O 1
ATOM 8269 N N . LEU B 1 505 ? -4.383 2.479 -48.188 1 95.69 505 LEU B N 1
ATOM 8270 C CA . LEU B 1 505 ? -5.496 1.663 -48.656 1 95.69 505 LEU B CA 1
ATOM 8271 C C . LEU B 1 505 ? -6.613 2.541 -49.219 1 95.69 505 LEU B C 1
ATOM 8273 O O . LEU B 1 505 ? -7.227 2.209 -50.219 1 95.69 505 LEU B O 1
ATOM 8277 N N . MET B 1 506 ? -6.887 3.568 -48.531 1 95.25 506 MET B N 1
ATOM 8278 C CA . MET B 1 506 ? -7.887 4.523 -49 1 95.25 506 MET B CA 1
ATOM 8279 C C . MET B 1 506 ? -7.477 5.133 -50.312 1 95.25 506 MET B C 1
ATOM 8281 O O . MET B 1 506 ? -8.305 5.285 -51.219 1 95.25 506 MET B O 1
ATOM 8285 N N . TYR B 1 507 ? -6.254 5.457 -50.375 1 94.31 507 TYR B N 1
ATOM 8286 C CA . TYR B 1 507 ? -5.715 6.027 -51.625 1 94.31 507 TYR B CA 1
ATOM 8287 C C . TYR B 1 507 ? -5.863 5.055 -52.781 1 94.31 507 TYR B C 1
ATOM 8289 O O . TYR B 1 507 ? -6.297 5.438 -53.875 1 94.31 507 TYR B O 1
ATOM 8297 N N . ILE B 1 508 ? -5.605 3.848 -52.531 1 94.38 508 ILE B N 1
ATOM 8298 C CA . ILE B 1 508 ? -5.691 2.807 -53.562 1 94.38 508 ILE B CA 1
ATOM 8299 C C . ILE B 1 508 ? -7.148 2.605 -53.969 1 94.38 508 ILE B C 1
ATOM 8301 O O . ILE B 1 508 ? -7.457 2.508 -55.156 1 94.38 508 ILE B O 1
ATOM 8305 N N . THR B 1 509 ? -7.977 2.479 -53.031 1 93.81 509 THR B N 1
ATOM 8306 C CA . THR B 1 509 ? -9.398 2.311 -53.281 1 93.81 509 THR B CA 1
ATOM 8307 C C . THR B 1 509 ? -9.93 3.484 -54.125 1 93.81 509 THR B C 1
ATOM 8309 O O . THR B 1 509 ? -10.711 3.291 -55.062 1 93.81 509 THR B O 1
ATOM 8312 N N . PHE B 1 510 ? -9.492 4.625 -53.719 1 93.31 510 PHE B N 1
ATOM 8313 C CA . PHE B 1 510 ? -9.922 5.824 -54.406 1 93.31 510 PHE B CA 1
ATOM 8314 C C . PHE B 1 510 ? -9.414 5.812 -55.844 1 93.31 510 PHE B C 1
ATOM 8316 O O . PHE B 1 510 ? -10.148 6.18 -56.781 1 93.31 510 PHE B O 1
ATOM 8323 N N . LYS B 1 511 ? -8.234 5.387 -56.062 1 92 511 LYS B N 1
ATOM 8324 C CA . LYS B 1 511 ? -7.66 5.309 -57.406 1 92 511 LYS B CA 1
ATOM 8325 C C . LYS B 1 511 ? -8.383 4.27 -58.25 1 92 511 LYS B C 1
ATOM 8327 O O . LYS B 1 511 ? -8.586 4.473 -59.469 1 92 511 LYS B O 1
ATOM 8332 N N . TYR B 1 512 ? -8.805 3.234 -57.625 1 91.62 512 TYR B N 1
ATOM 8333 C CA . TYR B 1 512 ? -9.523 2.178 -58.344 1 91.62 512 TYR B CA 1
ATOM 8334 C C . TYR B 1 512 ? -10.938 2.623 -58.688 1 91.62 512 TYR B C 1
ATOM 8336 O O . TYR B 1 512 ? -11.43 2.338 -59.781 1 91.62 512 TYR B O 1
ATOM 8344 N N . ILE B 1 513 ? -11.578 3.293 -57.812 1 90.94 513 ILE B N 1
ATOM 8345 C CA . ILE B 1 513 ? -12.93 3.777 -58.062 1 90.94 513 ILE B CA 1
ATOM 8346 C C . ILE B 1 513 ? -12.914 4.816 -59.156 1 90.94 513 ILE B C 1
ATOM 8348 O O . ILE B 1 513 ? -13.805 4.84 -60.031 1 90.94 513 ILE B O 1
ATOM 8352 N N . LYS B 1 514 ? -11.898 5.602 -59.188 1 88.94 514 LYS B N 1
ATOM 8353 C CA . LYS B 1 514 ? -11.781 6.633 -60.219 1 88.94 514 LYS B CA 1
ATOM 8354 C C . LYS B 1 514 ? -11.547 6.016 -61.594 1 88.94 514 LYS B C 1
ATOM 8356 O O . LYS B 1 514 ? -11.914 6.602 -62.625 1 88.94 514 LYS B O 1
ATOM 8361 N N . LYS B 1 515 ? -11.125 4.801 -61.656 1 84.81 515 LYS B N 1
ATOM 8362 C CA . LYS B 1 515 ? -10.852 4.121 -62.906 1 84.81 515 LYS B CA 1
ATOM 8363 C C . LYS B 1 515 ? -12.078 3.355 -63.406 1 84.81 515 LYS B C 1
ATOM 8365 O O . LYS B 1 515 ? -12.117 2.895 -64.562 1 84.81 515 LYS B O 1
ATOM 8370 N N . ILE B 1 516 ? -12.977 3.207 -62.562 1 80.38 516 ILE B N 1
ATOM 8371 C CA . ILE B 1 516 ? -14.203 2.568 -63 1 80.38 516 ILE B CA 1
ATOM 8372 C C . ILE B 1 516 ? -14.992 3.533 -63.906 1 80.38 516 ILE B C 1
ATOM 8374 O O . ILE B 1 516 ? -15.344 4.637 -63.469 1 80.38 516 ILE B O 1
ATOM 8378 N N . PRO B 1 517 ? -14.953 3.258 -65.188 1 69.12 517 PRO B N 1
ATOM 8379 C CA . PRO B 1 517 ? -15.688 4.125 -66.125 1 69.12 517 PRO B CA 1
ATOM 8380 C C . PRO B 1 517 ? -17.156 4.297 -65.688 1 69.12 517 PRO B C 1
ATOM 8382 O O . PRO B 1 517 ? -17.828 3.312 -65.375 1 69.12 517 PRO B O 1
ATOM 8385 N N . ILE B 1 518 ? -17.359 5.438 -65.125 1 62.44 518 ILE B N 1
ATOM 8386 C CA . ILE B 1 518 ? -18.766 5.75 -65 1 62.44 518 ILE B CA 1
ATOM 8387 C C . ILE B 1 518 ? -19.469 5.621 -66.312 1 62.44 518 ILE B C 1
ATOM 8389 O O . ILE B 1 518 ? -19.094 6.297 -67.312 1 62.44 518 ILE B O 1
ATOM 8393 N N . SER B 1 519 ? -20 4.543 -66.75 1 54.38 519 SER B N 1
ATOM 8394 C CA . SER B 1 519 ? -20.844 4.457 -67.938 1 54.38 519 SER B CA 1
ATOM 8395 C C . SER B 1 519 ? -21.891 5.562 -67.938 1 54.38 519 SER B C 1
ATOM 8397 O O . SER B 1 519 ? -22.625 5.746 -66.938 1 54.38 519 SER B O 1
ATOM 8399 N N . LYS B 1 520 ? -21.453 6.492 -68.688 1 54.72 520 LYS B N 1
ATOM 8400 C CA . LYS B 1 520 ? -22.516 7.438 -69 1 54.72 520 LYS B CA 1
ATOM 8401 C C . LYS B 1 520 ? -23.766 6.711 -69.5 1 54.72 520 LYS B C 1
ATOM 8403 O O . LYS B 1 520 ? -23.734 5.934 -70.438 1 54.72 520 LYS B O 1
ATOM 8408 N N . VAL B 1 521 ? -24.688 6.535 -68.75 1 51.12 521 VAL B N 1
ATOM 8409 C CA . VAL B 1 521 ? -26.016 6.148 -69.188 1 51.12 521 VAL B CA 1
ATOM 8410 C C . VAL B 1 521 ? -26.469 7.09 -70.312 1 51.12 521 VAL B C 1
ATOM 8412 O O . VAL B 1 521 ? -26.516 8.305 -70.125 1 51.12 521 VAL B O 1
ATOM 8415 N N . LYS B 1 522 ? -26.375 6.629 -71.438 1 43.38 522 LYS B N 1
ATOM 8416 C CA . LYS B 1 522 ? -27.078 7.297 -72.562 1 43.38 522 LYS B CA 1
ATOM 8417 C C . LYS B 1 522 ? -28.562 7.5 -72.188 1 43.38 522 LYS B C 1
ATOM 8419 O O . LYS B 1 522 ? -29.25 6.543 -71.875 1 43.38 522 LYS B O 1
ATOM 8424 N N . LYS B 1 523 ? -28.641 8.711 -71.75 1 47.22 523 LYS B N 1
ATOM 8425 C CA . LYS B 1 523 ? -30.031 9.188 -71.75 1 47.22 523 LYS B CA 1
ATOM 8426 C C . LYS B 1 523 ? -30.641 8.977 -73.188 1 47.22 523 LYS B C 1
ATOM 8428 O O . LYS B 1 523 ? -30.172 9.547 -74.125 1 47.22 523 LYS B O 1
ATOM 8433 N N . ASP B 1 524 ? -31.047 7.73 -73.562 1 35.19 524 ASP B N 1
ATOM 8434 C CA . ASP B 1 524 ? -32.031 7.727 -74.625 1 35.19 524 ASP B CA 1
ATOM 8435 C C . ASP B 1 524 ? -33.312 8.445 -74.25 1 35.19 524 ASP B C 1
ATOM 8437 O O . ASP B 1 524 ? -33.75 8.305 -73.062 1 35.19 524 ASP B O 1
#